Protein AF-0000000083552709 (afdb_homodimer)

pLDDT: mean 87.25, std 12.93, range [25.42, 98.88]

Nearest PDB structures (foldseek):
  3ez6-assembly1_B  TM=7.657E-01  e=1.186E-19  Escherichia coli
  3ez6-assembly1_A  TM=7.674E-01  e=2.126E-18  Escherichia coli
  3ezf-assembly1_A-2  TM=7.130E-01  e=4.155E-14  Salmonella enterica subsp. enterica serovar Newport str. SL317
  3ez9-assembly1_A-2  TM=7.123E-01  e=1.664E-13  Salmonella enterica subsp. enterica serovar Newport str. SL317
  3ez9-assembly2_B-3  TM=7.074E-01  e=7.048E-13  Salmonella enterica subsp. enterica serovar Newport str. SL317

InterPro domains:
  IPR025669 AAA domain [PF13614] (140-331)
  IPR027417 P-loop containing nucleoside triphosphate hydrolase [G3DSA:3.40.50.300] (139-450)
  IPR027417 P-loop containing nucleoside triphosphate hydrolase [SSF52540] (139-380)
  IPR050678 DNA Partitioning ATPase [PTHR13696] (139-403)

Solvent-accessible surface area (backbone atoms only — not comparable to full-atom values): 49219 Å² total; per-residue (Å²): 134,79,74,70,75,70,75,74,73,78,77,66,56,75,63,56,88,69,52,41,69,59,24,32,70,71,44,64,75,64,35,37,46,65,47,29,40,52,51,14,52,32,31,51,54,43,44,54,50,39,41,74,70,60,56,40,79,69,61,83,63,71,62,60,68,40,40,58,66,53,37,31,54,72,50,36,85,46,56,62,71,59,52,51,50,52,44,67,74,35,76,88,48,78,75,52,49,52,96,44,98,85,44,73,40,31,28,48,64,66,43,47,53,52,49,32,51,50,43,52,73,70,42,64,85,86,49,71,42,59,64,93,71,75,83,93,55,66,34,48,30,34,22,24,42,46,50,60,72,88,36,41,43,54,59,50,48,50,50,45,48,51,49,40,32,58,50,65,39,35,30,36,37,36,28,62,22,33,72,18,62,54,18,54,60,50,61,53,83,50,90,51,42,76,35,24,65,54,32,48,45,38,23,46,50,37,51,53,50,50,54,51,28,52,52,28,46,74,71,71,41,82,61,75,81,74,52,73,69,34,58,56,12,65,73,56,54,64,75,76,27,49,38,81,37,53,44,90,44,37,33,33,30,25,26,34,65,56,46,52,52,50,66,61,48,50,58,54,50,40,71,75,35,74,82,59,61,63,50,46,23,60,50,51,46,38,49,74,63,44,48,32,72,72,30,48,39,33,41,36,34,43,38,55,51,87,47,63,63,36,49,24,46,57,56,46,17,36,30,40,38,30,45,27,43,55,42,61,67,42,43,47,48,48,19,51,44,28,38,47,51,18,54,52,52,43,50,50,35,52,56,52,29,54,54,17,56,75,68,71,43,81,71,64,77,66,63,23,51,40,62,34,31,32,40,24,69,35,45,65,91,83,24,42,68,53,41,51,52,51,37,69,48,46,42,81,35,32,48,89,51,56,32,56,60,38,73,60,49,58,56,21,58,74,59,58,41,57,74,86,60,51,61,59,86,82,40,56,61,67,61,41,53,54,56,46,47,37,53,39,47,46,42,24,56,49,47,35,53,52,36,9,48,51,42,50,51,50,53,52,53,58,69,72,106,133,82,73,71,75,72,75,73,74,77,77,66,54,74,62,56,86,71,52,40,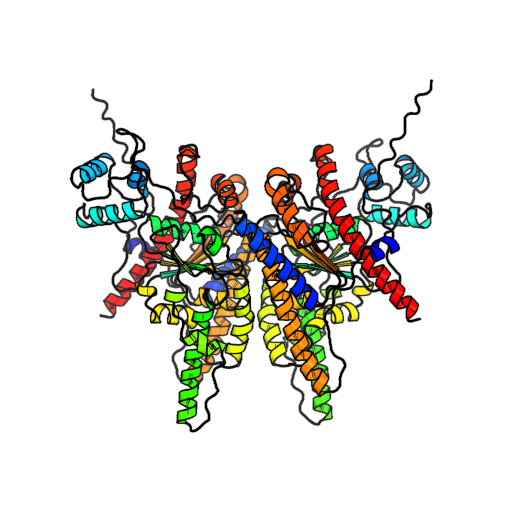69,59,24,32,72,70,44,64,73,63,36,38,46,67,46,29,40,53,52,15,49,31,32,51,55,43,44,55,51,38,42,72,70,60,58,38,80,70,61,82,62,73,63,62,69,41,40,58,66,53,36,31,55,72,52,35,86,46,55,62,70,57,53,52,49,53,43,68,74,35,75,87,48,77,76,53,48,51,96,44,98,86,45,72,38,30,27,48,64,66,45,48,52,52,49,34,52,49,43,52,72,71,43,67,86,88,49,70,43,59,64,95,70,74,82,93,55,65,34,49,30,35,24,25,42,47,50,60,75,88,35,41,41,53,58,50,48,51,51,48,50,50,50,41,33,58,51,64,40,37,29,36,38,37,30,62,21,34,72,17,61,55,17,54,59,50,61,52,85,51,91,51,41,76,34,23,65,53,32,47,44,38,22,46,50,37,52,52,50,50,54,51,26,50,53,27,46,74,71,72,39,82,59,75,82,75,52,73,68,34,58,56,14,65,74,55,53,65,76,76,28,49,38,80,38,52,44,91,43,38,34,34,30,25,26,33,64,58,46,52,51,50,66,60,49,51,59,52,50,40,71,74,34,73,82,59,61,62,50,45,23,60,48,51,46,36,50,74,62,44,46,32,71,71,30,49,38,33,40,37,35,43,38,55,51,88,47,64,63,36,48,23,48,56,55,46,17,34,31,42,38,31,44,27,42,58,42,60,66,42,43,46,48,48,17,51,44,27,38,48,50,18,54,51,52,44,50,52,35,51,57,54,29,53,54,18,57,75,69,70,44,80,71,63,78,66,62,22,52,38,62,35,32,32,38,25,70,36,44,65,90,82,23,41,69,54,42,51,53,51,36,69,49,46,43,82,36,31,47,88,51,54,33,56,58,38,72,60,49,57,57,22,58,74,58,58,39,58,75,85,60,52,60,59,86,83,41,56,63,69,61,41,52,54,56,47,47,37,52,40,47,47,43,24,56,49,47,36,53,52,36,9,50,50,43,51,50,49,52,52,52,60,71,72,106

Foldseek 3Di:
DPPPPPPPPPDDPPVPPDDVVVVVVVDDPDQDPVNVVVVVVVVVVVVVVCVVVVVPVLDADAFDWDWLVCLCPQFAVDDSVVLQVVCVVPVVQDPADAPDPPGIGTHDLVSSLRVLVVCCVPNDPVTPSADDFDPPFFAAEEEEDAQDPPLCSLVLLLLLQVSVVSNPFQEEEAELDQQFLNCVLQSHDDDALLLHCLLLLLQLLLVVLVVVQVVCVVVVHHRDDDDPSSVVSVPDAPVSNWADGSRNRYIYRTHHNNSVVCLVVVVVSCVVPVPRDLLCRSVVRCVVRCVRVVGHYYYYRHHSDDGSSNSSSVQNHQEYEYGFALDPVRLVRRVVRVVVVCVVQVVVQVVQVVVCVVVVHDGDDGDHLYAAYEHEQDDCVVRVVSVVVSCVVCPRNYDPQYHHNAPLCVVCVVVSHRLSSDDCVVDDVVSNVVNVVSSVVVSVSVVVSSSVSSVVVVVVVVVVD/DPPPPPPPPPDDPPVPPDDPVVVVVVDDPDQDPVNVVVVVVVVVVVVVVCVVVVVPPLDADAFDWDWLVCLCVQFAVDDSVVLQVVCVVPVVQDPADDPDPPGIGTHDLVSSLRSLVVCCVPNDPVTPSADDFDPPFFAAEEEEDAQDPPLCSLVLLLLLQVSVVSNPFQEEEAELDQQFLNCVLQSHDDDALLLHCLLLLLQLLLVVLVVVQVVCVVVVHHRDDDDPSSVVSVPDAPVSNWADGSRNRYIYRTHHNNSVVCLVVVVVSCVVPVPRDLLCRSVVRCVVRCVRVVGHYYYYRHHSDDGSSNSSSVQNHQEYEYGFALDPVRLVRRVVRVVVVCVVQVVVQVVQVVVCVVVVHDGDDGDHLYAAYEHEQDDCVVRVVSVVVSCVVCPPNYDPAYHHNAPLCVVCVVVSHRLSRDDCVVDDVVSNVVNVVSSVVVSVSVVVSSVVSSVVVVVVVVVVD

Radius of gyration: 30.62 Å; Cα contacts (8 Å, |Δi|>4): 1532; chains: 2; bounding box: 95×100×65 Å

Organism: NCBI:txid2306993

Secondary structure (DSSP, 8-state):
-------------TTSS--HHHHHHHSPPPEEHHHHHHHHHHHHHHHHHHHHTT-S------PPPEEHHHIIIIIS-S-HHHHHHHHHH-TTS---B-SSTTSPPEE-HHHHHHHHHHHHHHS-TTS-SS----TTPPPEEEEE--SSTTSSHHHHHHHHHHHHHHTT--EEEEE--TT-HHHHHTT----SGGGSSHHHHHHHHHHHHHHHHHHHHHTTPPPPPPPHHHHHHTT--HHHHEEE-SSTTEEEE---GGGGGHHHHHHHHHHH-TT--GGGHHHHHHHHTTHHHH-SEEEEE--SS--HHHHHHHHH-SEEEEEE-SSHHHHHHHHHHHHHHHHHHHHHHHHHHHHHHHHTPPPP--EESEEEEEE-SB-HHHHHHHHHHHHHHHGGGB-S---B--HHHHHHHHTT--GGGS-GGGS-HHHHHHHHHHHHHHHHHHHHHHHHHHHHHHHHHHHH-/-------------TTSS--HHHHHHHSPPPEEHHHHHHHHHHHHHHHHHHHHTT-S------PPPEEHHHIIIIIS-S-HHHHHHHHHH-TTS---B-SSTTSPPEE-HHHHHHHHHHHHHHS-TTS-SS----TTPPPEEEEE--SSTTSSHHHHHHHHHHHHHHTT--EEEEE--TT-HHHHHTT----SGGGSSHHHHHHHHHHHHHHHHHHHHHTTPPPPPPPHHHHHHTT--HHHHEEE-SSTTEEEE---GGGGGHHHHHHHHHHH-TT--GGGHHHHHHHHTTHHHH-SEEEEE--SS--HHHHHHHHH-SEEEEEE-SSHHHHHHHHHHHHHHHHHHHHHHHHHHHHHHHHTPPPP--EESEEEEEE-SB-HHHHHHHHHHHHHHHGGGB-S---B--HHHHHHHHTT--GGGS-GGGS-HHHHHHHHHHHHHHHHHHHHHHHHHHHHHHHHHHHH-

Structure (mmCIF, N/CA/C/O backbone):
data_AF-0000000083552709-model_v1
#
loop_
_entity.id
_entity.type
_entity.pdbx_description
1 polymer 'Chromosome partitioning protein'
#
loop_
_atom_site.group_PDB
_atom_site.id
_atom_site.type_symbol
_atom_site.label_atom_id
_atom_site.label_alt_id
_atom_site.label_comp_id
_atom_site.label_asym_id
_atom_site.label_entity_id
_atom_site.label_seq_id
_atom_site.pdbx_PDB_ins_code
_atom_site.Cartn_x
_atom_site.Cartn_y
_atom_site.Cartn_z
_atom_site.occupancy
_atom_site.B_iso_or_equiv
_atom_site.auth_seq_id
_atom_site.auth_comp_id
_atom_site.auth_asym_id
_atom_site.auth_atom_id
_atom_site.pdbx_PDB_model_num
ATOM 1 N N . MET A 1 1 ? 38.375 54.531 -7.352 1 26.23 1 MET A N 1
ATOM 2 C CA . MET A 1 1 ? 37.125 54.062 -7.906 1 26.23 1 MET A CA 1
ATOM 3 C C . MET A 1 1 ? 36.562 52.875 -7.098 1 26.23 1 MET A C 1
ATOM 5 O O . MET A 1 1 ? 37.188 51.812 -7.074 1 26.23 1 MET A O 1
ATOM 9 N N . ARG A 1 2 ? 35.938 53.125 -5.98 1 25.42 2 ARG A N 1
ATOM 10 C CA . ARG A 1 2 ? 35.469 52.219 -4.938 1 25.42 2 ARG A CA 1
ATOM 11 C C . ARG A 1 2 ? 34.438 51.25 -5.48 1 25.42 2 ARG A C 1
ATOM 13 O O . ARG A 1 2 ? 33.406 51.656 -6.02 1 25.42 2 ARG A O 1
ATOM 20 N N . ARG A 1 3 ? 34.938 50.125 -5.98 1 31.22 3 ARG A N 1
ATOM 21 C CA . ARG A 1 3 ? 34.062 49.031 -6.422 1 31.22 3 ARG A CA 1
ATOM 22 C C . ARG A 1 3 ? 32.844 48.906 -5.484 1 31.22 3 ARG A C 1
ATOM 24 O O . ARG A 1 3 ? 33.031 48.688 -4.281 1 31.22 3 ARG A O 1
ATOM 31 N N . LYS A 1 4 ? 31.875 49.594 -5.758 1 34.5 4 LYS A N 1
ATOM 32 C CA . LYS A 1 4 ? 30.562 49.406 -5.121 1 34.5 4 LYS A CA 1
ATOM 33 C C . LYS A 1 4 ? 30.312 47.938 -4.836 1 34.5 4 LYS A C 1
ATOM 35 O O . LYS A 1 4 ? 30.219 47.125 -5.758 1 34.5 4 LYS A O 1
ATOM 40 N N . MET A 1 5 ? 31.016 47.438 -3.887 1 32.34 5 MET A N 1
ATOM 41 C CA . MET A 1 5 ? 30.625 46.062 -3.559 1 32.34 5 MET A CA 1
ATOM 42 C C . MET A 1 5 ? 29.109 45.906 -3.574 1 32.34 5 MET A C 1
ATOM 44 O O . MET A 1 5 ? 28.406 46.531 -2.789 1 32.34 5 MET A O 1
ATOM 48 N N . ALA A 1 6 ? 28.531 45.906 -4.668 1 38.97 6 ALA A N 1
ATOM 49 C CA . ALA A 1 6 ? 27.125 45.562 -4.879 1 38.97 6 ALA A CA 1
ATOM 50 C C . ALA A 1 6 ? 26.672 44.5 -3.891 1 38.97 6 ALA A C 1
ATOM 52 O O . ALA A 1 6 ? 27.234 43.406 -3.846 1 38.97 6 ALA A O 1
ATOM 53 N N . HIS A 1 7 ? 26.328 44.781 -2.676 1 38.22 7 HIS A N 1
ATOM 54 C CA . HIS A 1 7 ? 25.609 43.906 -1.732 1 38.22 7 HIS A CA 1
ATOM 55 C C . HIS A 1 7 ? 24.594 43.031 -2.447 1 38.22 7 HIS A C 1
ATOM 57 O O . HIS A 1 7 ? 23.656 43.531 -3.07 1 38.22 7 HIS A O 1
ATOM 63 N N . GLU A 1 8 ? 24.875 42.094 -3.066 1 44.09 8 GLU A N 1
ATOM 64 C CA . GLU A 1 8 ? 24 41.125 -3.723 1 44.09 8 GLU A CA 1
ATOM 65 C C . GLU A 1 8 ? 22.812 40.75 -2.834 1 44.09 8 GLU A C 1
ATOM 67 O O . GLU A 1 8 ? 23 40.156 -1.764 1 44.09 8 GLU A O 1
ATOM 72 N N . ALA A 1 9 ? 21.828 41.5 -2.773 1 48.81 9 ALA A N 1
ATOM 73 C CA . ALA A 1 9 ? 20.562 41.312 -2.092 1 48.81 9 ALA A CA 1
ATOM 74 C C . ALA A 1 9 ? 20.125 39.844 -2.18 1 48.81 9 ALA A C 1
ATOM 76 O O . ALA A 1 9 ? 19.984 39.312 -3.275 1 48.81 9 ALA A O 1
ATOM 77 N N . VAL A 1 10 ? 20.422 39.062 -1.212 1 59.94 10 VAL A N 1
ATOM 78 C CA . VAL A 1 10 ? 20.078 37.656 -1.173 1 59.94 10 VAL A CA 1
ATOM 79 C C . VAL A 1 10 ? 18.594 37.469 -1.461 1 59.94 10 VAL A C 1
ATOM 81 O O . VAL A 1 10 ? 17.75 38.031 -0.766 1 59.94 10 VAL A O 1
ATOM 84 N N . GLU A 1 11 ? 18.234 37.125 -2.688 1 78.62 11 GLU A N 1
ATOM 85 C CA . GLU A 1 11 ? 16.891 36.812 -3.15 1 78.62 11 GLU A CA 1
ATOM 86 C C . GLU A 1 11 ? 16.172 35.844 -2.211 1 78.62 11 GLU A C 1
ATOM 88 O O . GLU A 1 11 ? 16.719 34.812 -1.87 1 78.62 11 GLU A O 1
ATOM 93 N N . LEU A 1 12 ? 15.086 36.406 -1.544 1 85.25 12 LEU A N 1
ATOM 94 C CA . LEU A 1 12 ? 14.281 35.625 -0.62 1 85.25 12 LEU A CA 1
ATOM 95 C C . LEU A 1 12 ? 13.688 34.406 -1.322 1 85.25 12 LEU A C 1
ATOM 97 O O . LEU A 1 12 ? 13.43 34.438 -2.527 1 85.25 12 LEU A O 1
ATOM 101 N N . PRO A 1 13 ? 13.492 33.344 -0.622 1 89.5 13 PRO A N 1
ATOM 102 C CA . PRO A 1 13 ? 12.797 32.188 -1.187 1 89.5 13 PRO A CA 1
ATOM 103 C C . PRO A 1 13 ? 11.414 32.531 -1.721 1 89.5 13 PRO A C 1
ATOM 105 O O . PRO A 1 13 ? 10.797 33.5 -1.265 1 89.5 13 PRO A O 1
ATOM 108 N N . PRO A 1 14 ? 10.961 31.812 -2.682 1 89.38 14 PRO A N 1
ATOM 109 C CA . PRO A 1 14 ? 9.727 32.156 -3.389 1 89.38 14 PRO A CA 1
ATOM 110 C C . PRO A 1 14 ? 8.484 32.031 -2.502 1 89.38 14 PRO A C 1
ATOM 112 O O . PRO A 1 14 ? 7.398 32.469 -2.891 1 89.38 14 PRO A O 1
ATOM 115 N N . TYR A 1 15 ? 8.586 31.5 -1.274 1 92.5 15 TYR A N 1
ATOM 116 C CA . TYR A 1 15 ? 7.418 31.328 -0.419 1 92.5 15 TYR A CA 1
ATOM 117 C C . TYR A 1 15 ? 7.207 32.531 0.474 1 92.5 15 TYR A C 1
ATOM 119 O O . TYR A 1 15 ? 6.25 32.594 1.251 1 92.5 15 TYR A O 1
ATOM 127 N N . PHE A 1 16 ? 8.078 33.594 0.336 1 92.25 16 PHE A N 1
ATOM 128 C CA . PHE A 1 16 ? 7.883 34.844 1.051 1 92.25 16 PHE A CA 1
ATOM 129 C C . PHE A 1 16 ? 7.078 35.844 0.211 1 92.25 16 PHE A C 1
ATOM 131 O O . PHE A 1 16 ? 7.121 35.781 -1.02 1 92.25 16 PHE A O 1
ATOM 138 N N . ASN A 1 17 ? 6.395 36.656 0.781 1 91.44 17 ASN A N 1
ATOM 139 C CA . ASN A 1 17 ? 5.707 37.812 0.211 1 91.44 17 ASN A CA 1
ATOM 140 C C . ASN A 1 17 ? 4.707 37.406 -0.865 1 91.44 17 ASN A C 1
ATOM 142 O O . ASN A 1 17 ? 4.637 38 -1.928 1 91.44 17 ASN A O 1
ATOM 146 N N . ILE A 1 18 ? 4.074 36.281 -0.618 1 93.69 18 ILE A N 1
ATOM 147 C CA . ILE A 1 18 ? 2.955 35.906 -1.468 1 93.69 18 ILE A CA 1
ATOM 148 C C . ILE A 1 18 ? 1.723 36.719 -1.113 1 93.69 18 ILE A C 1
ATOM 150 O O . ILE A 1 18 ? 1.271 36.719 0.034 1 93.69 18 ILE A O 1
ATOM 154 N N . ASP A 1 19 ? 1.225 37.438 -2.098 1 95.38 19 ASP A N 1
ATOM 155 C CA . ASP A 1 19 ? 0.042 38.281 -1.901 1 95.38 19 ASP A CA 1
ATOM 156 C C . ASP A 1 19 ? -1.229 37.438 -1.877 1 95.38 19 ASP A C 1
ATOM 158 O O . ASP A 1 19 ? -1.57 36.781 -2.873 1 95.38 19 ASP A O 1
ATOM 162 N N . PRO A 1 20 ? -1.978 37.469 -0.749 1 95.69 20 PRO A N 1
ATOM 163 C CA . PRO A 1 20 ? -3.184 36.625 -0.648 1 95.69 20 PRO A CA 1
ATOM 164 C C . PRO A 1 20 ? -4.219 36.969 -1.721 1 95.69 20 PRO A C 1
ATOM 166 O O . PRO A 1 20 ? -4.922 36.062 -2.203 1 95.69 20 PRO A O 1
ATOM 169 N N . ASP A 1 21 ? -4.297 38.219 -2.115 1 96.81 21 ASP A N 1
ATOM 170 C CA . ASP A 1 21 ? -5.238 38.625 -3.16 1 96.81 21 ASP A CA 1
ATOM 171 C C . ASP A 1 21 ? -4.828 38.031 -4.512 1 96.81 21 ASP A C 1
ATOM 173 O O . ASP A 1 21 ? -5.68 37.594 -5.285 1 96.81 21 ASP A O 1
ATOM 177 N N . GLN A 1 22 ? -3.576 38.125 -4.75 1 96.06 22 GLN A N 1
ATOM 178 C CA . GLN A 1 22 ? -3.086 37.531 -5.988 1 96.06 22 GLN A CA 1
ATOM 179 C C . GLN A 1 22 ? -3.275 36.031 -5.988 1 96.06 22 GLN A C 1
ATOM 181 O O . GLN A 1 22 ? -3.654 35.438 -7.004 1 96.06 22 GLN A O 1
ATOM 186 N N . ALA A 1 23 ? -2.969 35.406 -4.844 1 95.94 23 ALA A N 1
ATOM 187 C CA . ALA A 1 23 ? -3.154 33.969 -4.703 1 95.94 23 ALA A CA 1
ATOM 188 C C . ALA A 1 23 ? -4.605 33.562 -4.957 1 95.94 23 ALA A C 1
ATOM 190 O O . ALA A 1 23 ? -4.875 32.531 -5.59 1 95.94 23 ALA A O 1
ATOM 191 N N . LEU A 1 24 ? -5.543 34.375 -4.473 1 96.5 24 LEU A N 1
ATOM 192 C CA . LEU A 1 24 ? -6.965 34.125 -4.676 1 96.5 24 LEU A CA 1
ATOM 193 C C . LEU A 1 24 ? -7.332 34.219 -6.148 1 96.5 24 LEU A C 1
ATOM 195 O O . LEU A 1 24 ? -8.102 33.406 -6.664 1 96.5 24 LEU A O 1
ATOM 199 N N . ARG A 1 25 ? -6.75 35.188 -6.859 1 95.25 25 ARG A N 1
ATOM 200 C CA . ARG A 1 25 ? -7.027 35.375 -8.281 1 95.25 25 ARG A CA 1
ATOM 201 C C . ARG A 1 25 ? -6.539 34.188 -9.094 1 95.25 25 ARG A C 1
ATOM 203 O O . ARG A 1 25 ? -7.148 33.844 -10.109 1 95.25 25 ARG A O 1
ATOM 210 N N . GLU A 1 26 ? -5.5 33.625 -8.633 1 92.88 26 GLU A N 1
ATOM 211 C CA . GLU A 1 26 ? -4.91 32.5 -9.344 1 92.88 26 GLU A CA 1
ATOM 212 C C . GLU A 1 26 ? -5.617 31.203 -8.992 1 92.88 26 GLU A C 1
ATOM 214 O O . GLU A 1 26 ? -5.473 30.203 -9.695 1 92.88 26 GLU A O 1
ATOM 219 N N . LEU A 1 27 ? -6.383 31.266 -7.883 1 93.38 27 LEU A N 1
ATOM 220 C CA . LEU A 1 27 ? -7.082 30.078 -7.402 1 93.38 27 LEU A CA 1
ATOM 221 C C . LEU A 1 27 ? -8.367 29.844 -8.195 1 93.38 27 LEU A C 1
ATOM 223 O O . LEU A 1 27 ? -9.18 30.75 -8.344 1 93.38 27 LEU A O 1
ATOM 227 N N . ASP A 1 28 ? -8.555 28.781 -8.852 1 90.12 28 ASP A N 1
ATOM 228 C CA . ASP A 1 28 ? -9.805 28.453 -9.523 1 90.12 28 ASP A CA 1
ATOM 229 C C . ASP A 1 28 ? -10.938 28.266 -8.516 1 90.12 28 ASP A C 1
ATOM 231 O O . ASP A 1 28 ? -10.711 28.297 -7.301 1 90.12 28 ASP A O 1
ATOM 235 N N . GLY A 1 29 ? -12.18 28.234 -9 1 90.88 29 GLY A N 1
ATOM 236 C CA . GLY A 1 29 ? -13.297 27.891 -8.133 1 90.88 29 GLY A CA 1
ATOM 237 C C . GLY A 1 29 ? -13.141 26.531 -7.473 1 90.88 29 GLY A C 1
ATOM 238 O O . GLY A 1 29 ? -12.305 25.719 -7.891 1 90.88 29 GLY A O 1
ATOM 239 N N . PRO A 1 30 ? -13.922 26.359 -6.414 1 93.69 30 PRO A N 1
ATOM 240 C CA . PRO A 1 30 ? -13.844 25.047 -5.746 1 93.69 30 PRO A CA 1
ATOM 241 C C . PRO A 1 30 ? -14.078 23.891 -6.695 1 93.69 30 PRO A C 1
ATOM 243 O O . PRO A 1 30 ? -14.836 24.016 -7.664 1 93.69 30 PRO A O 1
ATOM 246 N N . VAL A 1 31 ? -13.414 22.828 -6.449 1 94.75 31 VAL A N 1
ATOM 247 C CA . VAL A 1 31 ? -13.562 21.625 -7.254 1 94.75 31 VAL A CA 1
ATOM 248 C C . VAL A 1 31 ? -14.672 20.75 -6.68 1 94.75 31 VAL A C 1
ATOM 250 O O . VAL A 1 31 ? -14.68 20.453 -5.48 1 94.75 31 VAL A O 1
ATOM 253 N N . THR A 1 32 ? -15.625 20.422 -7.531 1 95.56 32 THR A N 1
ATOM 254 C CA . THR A 1 32 ? -16.734 19.547 -7.125 1 95.56 32 THR A CA 1
ATOM 255 C C . THR A 1 32 ? -16.469 18.109 -7.551 1 95.56 32 THR A C 1
ATOM 257 O O . THR A 1 32 ? -15.445 17.812 -8.156 1 95.56 32 THR A O 1
ATOM 260 N N . THR A 1 33 ? -17.406 17.266 -7.18 1 94.94 33 THR A N 1
ATOM 261 C CA . THR A 1 33 ? -17.328 15.867 -7.578 1 94.94 33 THR A CA 1
ATOM 262 C C . THR A 1 33 ? -17.266 15.742 -9.094 1 94.94 33 THR A C 1
ATOM 264 O O . THR A 1 33 ? -16.531 14.898 -9.625 1 94.94 33 THR A O 1
ATOM 267 N N . GLN A 1 34 ? -17.953 16.609 -9.758 1 93.62 34 GLN A N 1
ATOM 268 C CA . GLN A 1 34 ? -17.922 16.625 -11.219 1 93.62 34 GLN A CA 1
ATOM 269 C C . GLN A 1 34 ? -16.531 17.016 -11.727 1 93.62 34 GLN A C 1
ATOM 271 O O . GLN A 1 34 ? -16.109 16.562 -12.797 1 93.62 34 GLN A O 1
ATOM 276 N N . GLY A 1 35 ? -15.898 17.844 -10.945 1 94.38 35 GLY A N 1
ATOM 277 C CA . GLY A 1 35 ? -14.539 18.234 -11.297 1 94.38 35 GLY A CA 1
ATOM 278 C C . GLY A 1 35 ? -13.586 17.047 -11.367 1 94.38 35 GLY A C 1
ATOM 279 O O . GLY A 1 35 ? -12.719 17 -12.242 1 94.38 35 GLY A O 1
ATOM 280 N N . PHE A 1 36 ? -13.742 16.078 -10.508 1 94.62 36 PHE A N 1
ATOM 281 C CA . PHE A 1 36 ? -12.945 14.859 -10.547 1 94.62 36 PHE A CA 1
ATOM 282 C C . PHE A 1 36 ? -13.156 14.125 -11.867 1 94.62 36 PHE A C 1
ATOM 284 O O . PHE A 1 36 ? -12.211 13.594 -12.445 1 94.62 36 PHE A O 1
ATOM 291 N N . GLY A 1 37 ? -14.422 14.078 -12.289 1 93.88 37 GLY A N 1
ATOM 292 C CA . GLY A 1 37 ? -14.734 13.438 -13.555 1 93.88 37 GLY A CA 1
ATOM 293 C C . GLY A 1 37 ? -14.047 14.094 -14.742 1 93.88 37 GLY A C 1
ATOM 294 O O . GLY A 1 37 ? -13.547 13.414 -15.633 1 93.88 37 GLY A O 1
ATOM 295 N N . LYS A 1 38 ? -14.031 15.438 -14.703 1 94.19 38 LYS A N 1
ATOM 296 C CA . LYS A 1 38 ? -13.383 16.188 -15.773 1 94.19 38 LYS A CA 1
ATOM 297 C C . LYS A 1 38 ? -11.883 15.906 -15.828 1 94.19 38 LYS A C 1
ATOM 299 O O . LYS A 1 38 ? -11.305 15.773 -16.906 1 94.19 38 LYS A O 1
ATOM 304 N N . ILE A 1 39 ? -11.281 15.859 -14.703 1 93.94 39 ILE A N 1
ATOM 305 C CA . ILE A 1 39 ? -9.852 15.562 -14.625 1 93.94 39 ILE A CA 1
ATOM 306 C C . ILE A 1 39 ? -9.594 14.156 -15.141 1 93.94 39 ILE A C 1
ATOM 308 O O . ILE A 1 39 ? -8.648 13.93 -15.906 1 93.94 39 ILE A O 1
ATOM 312 N N . ALA A 1 40 ? -10.414 13.219 -14.727 1 92.94 40 ALA A N 1
ATOM 313 C CA . ALA A 1 40 ? -10.289 11.836 -15.18 1 92.94 40 ALA A CA 1
ATOM 314 C C . ALA A 1 40 ? -10.398 11.742 -16.703 1 92.94 40 ALA A C 1
ATOM 316 O O . ALA A 1 40 ? -9.633 11.016 -17.344 1 92.94 40 ALA A O 1
ATOM 317 N N . ASP A 1 41 ? -11.352 12.484 -17.234 1 93.12 41 ASP A N 1
ATOM 318 C CA . ASP A 1 41 ? -11.547 12.492 -18.672 1 93.12 41 ASP A CA 1
ATOM 319 C C . ASP A 1 41 ? -10.32 13.039 -19.391 1 93.12 41 ASP A C 1
ATOM 321 O O . ASP A 1 41 ? -9.93 12.531 -20.438 1 93.12 41 ASP A O 1
ATOM 325 N N . ALA A 1 42 ? -9.781 14.086 -18.844 1 92.44 42 ALA A N 1
ATOM 326 C CA . ALA A 1 42 ? -8.57 14.68 -19.406 1 92.44 42 ALA A CA 1
ATOM 327 C C . ALA A 1 42 ? -7.414 13.68 -19.391 1 92.44 42 ALA A C 1
ATOM 329 O O . ALA A 1 42 ? -6.668 13.578 -20.375 1 92.44 42 ALA A O 1
ATOM 330 N N . CYS A 1 43 ? -7.277 12.984 -18.344 1 89.69 43 CYS A N 1
ATOM 331 C CA . CYS A 1 43 ? -6.23 11.969 -18.234 1 89.69 43 CYS A CA 1
ATOM 332 C C . CYS A 1 43 ? -6.445 10.852 -19.25 1 89.69 43 CYS A C 1
ATOM 334 O O . CYS A 1 43 ? -5.492 10.359 -19.859 1 89.69 43 CYS A O 1
ATOM 336 N N . ALA A 1 44 ? -7.688 10.453 -19.391 1 87.31 44 ALA A N 1
ATOM 337 C CA . ALA A 1 44 ? -8.008 9.375 -20.328 1 87.31 44 ALA A CA 1
ATOM 338 C C . ALA A 1 44 ? -7.656 9.773 -21.75 1 87.31 44 ALA A C 1
ATOM 340 O O . ALA A 1 44 ? -7.086 8.977 -22.5 1 87.31 44 ALA A O 1
ATOM 341 N N . ARG A 1 45 ? -8.008 11.008 -22.109 1 89.56 45 ARG A N 1
ATOM 342 C CA . ARG A 1 45 ? -7.672 11.523 -23.438 1 89.56 45 ARG A CA 1
ATOM 343 C C . ARG A 1 45 ? -6.16 11.578 -23.641 1 89.56 45 ARG A C 1
ATOM 345 O O . ARG A 1 45 ? -5.656 11.211 -24.703 1 89.56 45 ARG A O 1
ATOM 352 N N . GLY A 1 46 ? -5.492 12.047 -22.609 1 86.5 46 GLY A N 1
ATOM 353 C CA . GLY A 1 46 ? -4.043 12.102 -22.688 1 86.5 46 GLY A CA 1
ATOM 354 C C . GLY A 1 46 ? -3.402 10.734 -22.828 1 86.5 46 GLY A C 1
ATOM 355 O O . GLY A 1 46 ? -2.473 10.562 -23.625 1 86.5 46 GLY A O 1
ATOM 356 N N . ARG A 1 47 ? -3.854 9.797 -22.125 1 82.38 47 ARG A N 1
ATOM 357 C CA . ARG A 1 47 ? -3.344 8.438 -22.188 1 82.38 47 ARG A CA 1
ATOM 358 C C . ARG A 1 47 ? -3.494 7.867 -23.594 1 82.38 47 ARG A C 1
ATOM 360 O O . ARG A 1 47 ? -2.578 7.227 -24.125 1 82.38 47 ARG A O 1
ATOM 367 N N . ASP A 1 48 ? -4.664 8.07 -24.109 1 82.75 48 ASP A N 1
ATOM 368 C CA . ASP A 1 48 ? -4.934 7.562 -25.453 1 82.75 48 ASP A CA 1
ATOM 369 C C . ASP A 1 48 ? -3.992 8.203 -26.484 1 82.75 48 ASP A C 1
ATOM 371 O O . ASP A 1 48 ? -3.477 7.516 -27.359 1 82.75 48 ASP A O 1
ATOM 375 N N . ASP A 1 49 ? -3.775 9.414 -26.297 1 83.31 49 ASP A N 1
ATOM 376 C CA . ASP A 1 49 ? -2.889 10.141 -27.203 1 83.31 49 ASP A CA 1
ATOM 377 C C . ASP A 1 49 ? -1.441 9.68 -27.031 1 83.31 49 ASP A C 1
ATOM 379 O O . ASP A 1 49 ? -0.724 9.5 -28.016 1 83.31 49 ASP A O 1
ATOM 383 N N . LEU A 1 50 ? -1.043 9.539 -25.812 1 80.69 50 LEU A N 1
ATOM 384 C CA . LEU A 1 50 ? 0.314 9.086 -25.531 1 80.69 50 LEU A CA 1
ATOM 385 C C . LEU A 1 50 ? 0.532 7.668 -26.062 1 80.69 50 LEU A C 1
ATOM 387 O O . LEU A 1 50 ? 1.604 7.355 -26.578 1 80.69 50 LEU A O 1
ATOM 391 N N . ALA A 1 51 ? -0.422 6.867 -25.906 1 76.56 51 ALA A N 1
ATOM 392 C CA . ALA A 1 51 ? -0.351 5.508 -26.438 1 76.56 51 ALA A CA 1
ATOM 393 C C . ALA A 1 51 ? -0.23 5.52 -27.953 1 76.56 51 ALA A C 1
ATOM 395 O O . ALA A 1 51 ? 0.54 4.742 -28.531 1 76.56 51 ALA A O 1
ATOM 396 N N . ALA A 1 52 ? -1.004 6.387 -28.562 1 75.88 52 ALA A N 1
ATOM 397 C CA . ALA A 1 52 ? -0.984 6.508 -30.031 1 75.88 52 ALA A CA 1
ATOM 398 C C . ALA A 1 52 ? 0.38 6.98 -30.516 1 75.88 52 ALA A C 1
ATOM 400 O O . ALA A 1 52 ? 0.803 6.637 -31.625 1 75.88 52 ALA A O 1
ATOM 401 N N . GLN A 1 53 ? 1.086 7.68 -29.672 1 73.38 53 GLN A N 1
ATOM 402 C CA . GLN A 1 53 ? 2.406 8.195 -30.031 1 73.38 53 GLN A CA 1
ATOM 403 C C . GLN A 1 53 ? 3.498 7.18 -29.688 1 73.38 53 GLN A C 1
ATOM 405 O O . GLN A 1 53 ? 4.684 7.453 -29.875 1 73.38 53 GLN A O 1
ATOM 410 N N . GLY A 1 54 ? 3.084 6 -29.188 1 65.88 54 GLY A N 1
ATOM 411 C CA . GLY A 1 54 ? 4.02 4.93 -28.891 1 65.88 54 GLY A CA 1
ATOM 412 C C . GLY A 1 54 ? 4.699 5.098 -27.547 1 65.88 54 GLY A C 1
ATOM 413 O O . GLY A 1 54 ? 5.738 4.48 -27.281 1 65.88 54 GLY A O 1
ATOM 414 N N . LEU A 1 55 ? 4.23 6.055 -26.844 1 60.19 55 LEU A N 1
ATOM 415 C CA . LEU A 1 55 ? 4.863 6.309 -25.547 1 60.19 55 LEU A CA 1
ATOM 416 C C . LEU A 1 55 ? 4.34 5.348 -24.484 1 60.19 55 LEU A C 1
ATOM 418 O O . LEU A 1 55 ? 4.723 5.445 -23.312 1 60.19 55 LEU A O 1
ATOM 422 N N . ASN A 1 56 ? 3.455 4.535 -24.953 1 57.97 56 ASN A N 1
ATOM 423 C CA . ASN A 1 56 ? 2.967 3.514 -24.031 1 57.97 56 ASN A CA 1
ATOM 424 C C . ASN A 1 56 ? 3.959 2.361 -23.891 1 57.97 56 ASN A C 1
ATOM 426 O O . ASN A 1 56 ? 4.539 1.915 -24.891 1 57.97 56 ASN A O 1
ATOM 430 N N . GLU A 1 57 ? 4.98 2.484 -23.141 1 54.72 57 GLU A N 1
ATOM 431 C CA . GLU A 1 57 ? 5.969 1.433 -22.922 1 54.72 57 GLU A CA 1
ATOM 432 C C . GLU A 1 57 ? 5.398 0.058 -23.25 1 54.72 57 GLU A C 1
ATOM 434 O O . GLU A 1 57 ? 6.074 -0.958 -23.094 1 54.72 57 GLU A O 1
ATOM 439 N N . ARG A 1 58 ? 4.117 0.052 -23.672 1 52.84 58 ARG A N 1
ATOM 440 C CA . ARG A 1 58 ? 3.424 -1.231 -23.719 1 52.84 58 ARG A CA 1
ATOM 441 C C . ARG A 1 58 ? 3.992 -2.121 -24.828 1 52.84 58 ARG A C 1
ATOM 443 O O . ARG A 1 58 ? 3.25 -2.846 -25.484 1 52.84 58 ARG A O 1
ATOM 450 N N . GLY A 1 59 ? 5.137 -1.795 -25.281 1 52.84 59 GLY A N 1
ATOM 451 C CA . GLY A 1 59 ? 5.477 -2.844 -26.234 1 52.84 59 GLY A CA 1
ATOM 452 C C . GLY A 1 59 ? 5.453 -4.23 -25.625 1 52.84 59 GLY A C 1
ATOM 453 O O . GLY A 1 59 ? 5.539 -4.379 -24.406 1 52.84 59 GLY A O 1
ATOM 454 N N . ARG A 1 60 ? 4.855 -5.258 -26.406 1 62 60 ARG A N 1
ATOM 455 C CA . ARG A 1 60 ? 4.855 -6.664 -26.016 1 62 60 ARG A CA 1
ATOM 456 C C . ARG A 1 60 ? 6.211 -7.082 -25.469 1 62 60 ARG A C 1
ATOM 458 O O . ARG A 1 60 ? 7.246 -6.852 -26.094 1 62 60 ARG A O 1
ATOM 465 N N . LYS A 1 61 ? 6.238 -7.324 -24.125 1 76.75 61 LYS A N 1
ATOM 466 C CA . LYS A 1 61 ? 7.449 -7.879 -23.516 1 76.75 61 LYS A CA 1
ATOM 467 C C . LYS A 1 61 ? 7.84 -9.195 -24.188 1 76.75 61 LYS A C 1
ATOM 469 O O . LYS A 1 61 ? 6.977 -9.969 -24.609 1 76.75 61 LYS A O 1
ATOM 474 N N . GLU A 1 62 ? 9.047 -9.336 -24.516 1 83.81 62 GLU A N 1
ATOM 475 C CA . GLU A 1 62 ? 9.57 -10.602 -25.031 1 83.81 62 GLU A CA 1
ATOM 476 C C . GLU A 1 62 ? 10.609 -11.18 -24.078 1 83.81 62 GLU A C 1
ATOM 478 O O . GLU A 1 62 ? 11.43 -10.445 -23.516 1 83.81 62 GLU A O 1
ATOM 483 N N . LEU A 1 63 ? 10.477 -12.43 -23.922 1 89.06 63 LEU A N 1
ATOM 484 C CA . LEU A 1 63 ? 11.453 -13.102 -23.078 1 89.06 63 LEU A CA 1
ATOM 485 C C . LEU A 1 63 ? 12.766 -13.312 -23.828 1 89.06 63 LEU A C 1
ATOM 487 O O . LEU A 1 63 ? 12.758 -13.688 -25 1 89.06 63 LEU A O 1
ATOM 491 N N . ARG A 1 64 ? 13.797 -13.102 -23.172 1 86.75 64 ARG A N 1
ATOM 492 C CA . ARG A 1 64 ? 15.109 -13.266 -23.781 1 86.75 64 ARG A CA 1
ATOM 493 C C . ARG A 1 64 ? 15.367 -14.727 -24.141 1 86.75 64 ARG A C 1
ATOM 495 O O . ARG A 1 64 ? 14.672 -15.625 -23.672 1 86.75 64 ARG A O 1
ATOM 502 N N . LEU A 1 65 ? 16.422 -14.914 -24.953 1 91.44 65 LEU A N 1
ATOM 503 C CA . LEU A 1 65 ? 16.844 -16.25 -25.328 1 91.44 65 LEU A CA 1
ATOM 504 C C . LEU A 1 65 ? 17.828 -16.812 -24.312 1 91.44 65 LEU A C 1
ATOM 506 O O . LEU A 1 65 ? 18.406 -16.078 -23.516 1 91.44 65 LEU A O 1
ATOM 510 N N . PHE A 1 66 ? 17.891 -18.109 -24.312 1 92.19 66 PHE A N 1
ATOM 511 C CA . PHE A 1 66 ? 18.797 -18.797 -23.406 1 92.19 66 PHE A CA 1
ATOM 512 C C . PHE A 1 66 ? 19.922 -19.484 -24.172 1 92.19 66 PHE A C 1
ATOM 514 O O . PHE A 1 66 ? 19.672 -20.141 -25.188 1 92.19 66 PHE A O 1
ATOM 521 N N . SER A 1 67 ? 21.109 -19.312 -23.672 1 90.62 67 SER A N 1
ATOM 522 C CA . SER A 1 67 ? 22.266 -19.938 -24.312 1 90.62 67 SER A CA 1
ATOM 523 C C . SER A 1 67 ? 22.391 -21.406 -23.922 1 90.62 67 SER A C 1
ATOM 525 O O . SER A 1 67 ? 21.812 -21.844 -22.922 1 90.62 67 SER A O 1
ATOM 527 N N . THR A 1 68 ? 23.188 -22.094 -24.719 1 92.25 68 THR A N 1
ATOM 528 C CA . THR A 1 68 ? 23.469 -23.484 -24.391 1 92.25 68 THR A CA 1
ATOM 529 C C . THR A 1 68 ? 24.109 -23.609 -23.016 1 92.25 68 THR A C 1
ATOM 531 O O . THR A 1 68 ? 23.797 -24.531 -22.25 1 92.25 68 THR A O 1
ATOM 534 N N . TRP A 1 69 ? 24.906 -22.688 -22.719 1 88.06 69 TRP A N 1
ATOM 535 C CA . TRP A 1 69 ? 25.562 -22.703 -21.406 1 88.06 69 TRP A CA 1
ATOM 536 C C . TRP A 1 69 ? 24.547 -22.578 -20.281 1 88.06 69 TRP A C 1
ATOM 538 O O . TRP A 1 69 ? 24.562 -23.344 -19.328 1 88.06 69 TRP A O 1
ATOM 548 N N . GLU A 1 70 ? 23.672 -21.641 -20.391 1 89.44 70 GLU A N 1
ATOM 549 C CA . GLU A 1 70 ? 22.656 -21.422 -19.359 1 89.44 70 GLU A CA 1
ATOM 550 C C . GLU A 1 70 ? 21.734 -22.641 -19.219 1 89.44 70 GLU A C 1
ATOM 552 O O . GLU A 1 70 ? 21.359 -23 -18.109 1 89.44 70 GLU A O 1
ATOM 557 N N . ILE A 1 71 ? 21.422 -23.172 -20.406 1 93.75 71 ILE A N 1
ATOM 558 C CA . ILE A 1 71 ? 20.5 -24.297 -20.422 1 93.75 71 ILE A CA 1
ATOM 559 C C . ILE A 1 71 ? 21.109 -25.484 -19.672 1 93.75 71 ILE A C 1
ATOM 561 O O . ILE A 1 71 ? 20.469 -26.078 -18.797 1 93.75 71 ILE A O 1
ATOM 565 N N . THR A 1 72 ? 22.359 -25.766 -19.875 1 92.62 72 THR A N 1
ATOM 566 C CA . THR A 1 72 ? 22.984 -26.953 -19.312 1 92.62 72 THR A CA 1
ATOM 567 C C . THR A 1 72 ? 23.453 -26.688 -17.875 1 92.62 72 THR A C 1
ATOM 569 O O . THR A 1 72 ? 23.656 -27.625 -17.094 1 92.62 72 THR A O 1
ATOM 572 N N . ARG A 1 73 ? 23.516 -25.453 -17.562 1 88.75 73 ARG A N 1
ATOM 573 C CA . ARG A 1 73 ? 23.969 -25.109 -16.219 1 88.75 73 ARG A CA 1
ATOM 574 C C . ARG A 1 73 ? 22.797 -25 -15.25 1 88.75 73 ARG A C 1
ATOM 576 O O . ARG A 1 73 ? 22.906 -25.375 -14.086 1 88.75 73 ARG A O 1
ATOM 583 N N . TYR A 1 74 ? 21.672 -24.469 -15.773 1 91.06 74 TYR A N 1
ATOM 584 C CA . TYR A 1 74 ? 20.641 -24.047 -14.828 1 91.06 74 TYR A CA 1
ATOM 585 C C . TYR A 1 74 ? 19.312 -24.719 -15.117 1 91.06 74 TYR A C 1
ATOM 587 O O . TYR A 1 74 ? 18.438 -24.781 -14.25 1 91.06 74 TYR A O 1
ATOM 595 N N . LEU A 1 75 ? 19.125 -25.234 -16.328 1 93.88 75 LEU A N 1
ATOM 596 C CA . LEU A 1 75 ? 17.766 -25.594 -16.703 1 93.88 75 LEU A CA 1
ATOM 597 C C . LEU A 1 75 ? 17.625 -27.094 -16.922 1 93.88 75 LEU A C 1
ATOM 599 O O . LEU A 1 75 ? 16.672 -27.719 -16.453 1 93.88 75 LEU A O 1
ATOM 603 N N . ILE A 1 76 ? 18.547 -27.656 -17.672 1 93.88 76 ILE A N 1
ATOM 604 C CA . ILE A 1 76 ? 18.578 -29.094 -17.953 1 93.88 76 ILE A CA 1
ATOM 605 C C . ILE A 1 76 ? 19.891 -29.688 -17.438 1 93.88 76 ILE A C 1
ATOM 607 O O . ILE A 1 76 ? 20.969 -29.312 -17.906 1 93.88 76 ILE A O 1
ATOM 611 N N . PRO A 1 77 ? 19.766 -30.578 -16.5 1 92.06 77 PRO A N 1
ATOM 612 C CA . PRO A 1 77 ? 20.984 -31.094 -15.859 1 92.06 77 PRO A CA 1
ATOM 613 C C . PRO A 1 77 ? 21.75 -32.062 -16.75 1 92.06 77 PRO A C 1
ATOM 615 O O . PRO A 1 77 ? 21.891 -33.25 -16.391 1 92.06 77 PRO A O 1
ATOM 618 N N . VAL A 1 78 ? 22.344 -31.609 -17.844 1 92.56 78 VAL A N 1
ATOM 619 C CA . VAL A 1 78 ? 23.172 -32.406 -18.75 1 92.56 78 VAL A CA 1
ATOM 620 C C . VAL A 1 78 ? 24.469 -31.641 -19.062 1 92.56 78 VAL A C 1
ATOM 622 O O . VAL A 1 78 ? 24.516 -30.406 -18.969 1 92.56 78 VAL A O 1
ATOM 625 N N . ALA A 1 79 ? 25.484 -32.375 -19.406 1 91.88 79 ALA A N 1
ATOM 626 C CA . ALA A 1 79 ? 26.734 -31.75 -19.844 1 91.88 79 ALA A CA 1
ATOM 627 C C . ALA A 1 79 ? 26.594 -31.141 -21.234 1 91.88 79 ALA A C 1
ATOM 629 O O . ALA A 1 79 ? 25.875 -31.672 -22.078 1 91.88 79 ALA A O 1
ATOM 630 N N . GLN A 1 80 ? 27.312 -30.125 -21.484 1 92.81 80 GLN A N 1
ATOM 631 C CA . GLN A 1 80 ? 27.203 -29.375 -22.719 1 92.81 80 GLN A CA 1
ATOM 632 C C . GLN A 1 80 ? 27.531 -30.25 -23.922 1 92.81 80 GLN A C 1
ATOM 634 O O . GLN A 1 80 ? 26.812 -30.219 -24.938 1 92.81 80 GLN A O 1
ATOM 639 N N . PRO A 1 81 ? 28.594 -31.047 -23.812 1 93.12 81 PRO A N 1
ATOM 640 C CA . PRO A 1 81 ? 28.891 -31.891 -24.969 1 93.12 81 PRO A CA 1
ATOM 641 C C . PRO A 1 81 ? 27.781 -32.906 -25.266 1 93.12 81 PRO A C 1
ATOM 643 O O . PRO A 1 81 ? 27.469 -33.156 -26.438 1 93.12 81 PRO A O 1
ATOM 646 N N . HIS A 1 82 ? 27.234 -33.438 -24.219 1 93.62 82 HIS A N 1
ATOM 647 C CA . HIS A 1 82 ? 26.125 -34.375 -24.406 1 93.62 82 HIS A CA 1
ATOM 648 C C . HIS A 1 82 ? 24.906 -33.688 -25 1 93.62 82 HIS A C 1
ATOM 650 O O . HIS A 1 82 ? 24.25 -34.219 -25.875 1 93.62 82 HIS A O 1
ATOM 656 N N . PHE A 1 83 ? 24.609 -32.5 -24.578 1 94.56 83 PHE A N 1
ATOM 657 C CA . PHE A 1 83 ? 23.516 -31.672 -25.094 1 94.56 83 PHE A CA 1
ATOM 658 C C . PHE A 1 83 ? 23.672 -31.453 -26.594 1 94.56 83 PHE A C 1
ATOM 660 O O . PHE A 1 83 ? 22.734 -31.672 -27.359 1 94.56 83 PHE A O 1
ATOM 667 N N . ARG A 1 84 ? 24.844 -31.172 -27.016 1 93.5 84 ARG A N 1
ATOM 668 C CA . ARG A 1 84 ? 25.109 -30.906 -28.422 1 93.5 84 ARG A CA 1
ATOM 669 C C . ARG A 1 84 ? 24.984 -32.188 -29.25 1 93.5 84 ARG A C 1
ATOM 671 O O . ARG A 1 84 ? 24.484 -32.156 -30.375 1 93.5 84 ARG A O 1
ATOM 678 N N . ARG A 1 85 ? 25.469 -33.156 -28.656 1 94.38 85 ARG A N 1
ATOM 679 C CA . ARG A 1 85 ? 25.406 -34.469 -29.344 1 94.38 85 ARG A CA 1
ATOM 680 C C . ARG A 1 85 ? 23.969 -34.875 -29.578 1 94.38 85 ARG A C 1
ATOM 682 O O . ARG A 1 85 ? 23.625 -35.344 -30.672 1 94.38 85 ARG A O 1
ATOM 689 N N . VAL A 1 86 ? 23.188 -34.75 -28.547 1 94.69 86 VAL A N 1
ATOM 690 C CA . VAL A 1 86 ? 21.766 -35.094 -28.656 1 94.69 86 VAL A CA 1
ATOM 691 C C . VAL A 1 86 ? 21.078 -34.25 -29.703 1 94.69 86 VAL A C 1
ATOM 693 O O . VAL A 1 86 ? 20.266 -34.75 -30.484 1 94.69 86 VAL A O 1
ATOM 696 N N . LEU A 1 87 ? 21.406 -32.969 -29.797 1 94.62 87 LEU A N 1
ATOM 697 C CA . LEU A 1 87 ? 20.797 -32.094 -30.781 1 94.62 87 LEU A CA 1
ATOM 698 C C . LEU A 1 87 ? 21.203 -32.469 -32.188 1 94.62 87 LEU A C 1
ATOM 700 O O . LEU A 1 87 ? 20.375 -32.469 -33.125 1 94.62 87 LEU A O 1
ATOM 704 N N . ARG A 1 88 ? 22.422 -32.844 -32.312 1 93.44 88 ARG A N 1
ATOM 705 C CA . ARG A 1 88 ? 22.922 -33.25 -33.594 1 93.44 88 ARG A CA 1
ATOM 706 C C . ARG A 1 88 ? 22.25 -34.531 -34.062 1 93.44 88 ARG A C 1
ATOM 708 O O . ARG A 1 88 ? 21.969 -34.719 -35.25 1 93.44 88 ARG A O 1
ATOM 715 N N . ALA A 1 89 ? 22.047 -35.375 -33.156 1 95.69 89 ALA A N 1
ATOM 716 C CA . ALA A 1 89 ? 21.453 -36.688 -33.438 1 95.69 89 ALA A CA 1
ATOM 717 C C . ALA A 1 89 ? 19.969 -36.562 -33.719 1 95.69 89 ALA A C 1
ATOM 719 O O . ALA A 1 89 ? 19.359 -37.469 -34.281 1 95.69 89 ALA A O 1
ATOM 720 N N . ASN A 1 90 ? 19.344 -35.531 -33.25 1 96.12 90 ASN A N 1
ATOM 721 C CA . ASN A 1 90 ? 17.906 -35.312 -33.406 1 96.12 90 ASN A CA 1
ATOM 722 C C . ASN A 1 90 ? 17.609 -34 -34.094 1 96.12 90 ASN A C 1
ATOM 724 O O . ASN A 1 90 ? 17.188 -33.031 -33.438 1 96.12 90 ASN A O 1
ATOM 728 N N . PRO A 1 91 ? 17.641 -33.906 -35.406 1 94.38 91 PRO A N 1
ATOM 729 C CA . PRO A 1 91 ? 17.484 -32.625 -36.125 1 94.38 91 PRO A CA 1
ATOM 730 C C . PRO A 1 91 ? 16.078 -32.062 -36.031 1 94.38 91 PRO A C 1
ATOM 732 O O . PRO A 1 91 ? 15.867 -30.875 -36.281 1 94.38 91 PRO A O 1
ATOM 735 N N . ASP A 1 92 ? 15.164 -32.938 -35.594 1 95.38 92 ASP A N 1
ATOM 736 C CA . ASP A 1 92 ? 13.789 -32.5 -35.5 1 95.38 92 ASP A CA 1
ATOM 737 C C . ASP A 1 92 ? 13.57 -31.688 -34.219 1 95.38 92 ASP A C 1
ATOM 739 O O . ASP A 1 92 ? 12.57 -30.984 -34.094 1 95.38 92 ASP A O 1
ATOM 743 N N . LEU A 1 93 ? 14.484 -31.828 -33.25 1 96.19 93 LEU A N 1
ATOM 744 C CA . LEU A 1 93 ? 14.414 -31.031 -32.031 1 96.19 93 LEU A CA 1
ATOM 745 C C . LEU A 1 93 ? 14.828 -29.578 -32.312 1 96.19 93 LEU A C 1
ATOM 747 O O . LEU A 1 93 ? 15.5 -29.297 -33.312 1 96.19 93 LEU A O 1
ATOM 751 N N . PRO A 1 94 ? 14.375 -28.688 -31.453 1 96.12 94 PRO A N 1
ATOM 752 C CA . PRO A 1 94 ? 14.836 -27.312 -31.625 1 96.12 94 PRO A CA 1
ATOM 753 C C . PRO A 1 94 ? 16.359 -27.203 -31.656 1 96.12 94 PRO A C 1
ATOM 755 O O . PRO A 1 94 ? 17.047 -27.734 -30.781 1 96.12 94 PRO A O 1
ATOM 758 N N . GLN A 1 95 ? 16.844 -26.5 -32.625 1 94 95 GLN A N 1
ATOM 759 C CA . GLN A 1 95 ? 18.281 -26.422 -32.812 1 94 95 GLN A CA 1
ATOM 760 C C . GLN A 1 95 ? 18.828 -25.078 -32.344 1 94 95 GLN A C 1
ATOM 762 O O . GLN A 1 95 ? 20.047 -24.891 -32.219 1 94 95 GLN A O 1
ATOM 767 N N . GLY A 1 96 ? 17.969 -24.203 -31.969 1 93.06 96 GLY A N 1
ATOM 768 C CA . GLY A 1 96 ? 18.406 -22.875 -31.547 1 93.06 96 GLY A CA 1
ATOM 769 C C . GLY A 1 96 ? 18.781 -21.969 -32.688 1 93.06 96 GLY A C 1
ATOM 770 O O . GLY A 1 96 ? 18.75 -22.391 -33.875 1 93.06 96 GLY A O 1
ATOM 771 N N . ARG A 1 97 ? 18.953 -20.672 -32.375 1 91.56 97 ARG A N 1
ATOM 772 C CA . ARG A 1 97 ? 19.359 -19.688 -33.375 1 91.56 97 ARG A CA 1
ATOM 773 C C . ARG A 1 97 ? 20.781 -19.203 -33.125 1 91.56 97 ARG A C 1
ATOM 775 O O . ARG A 1 97 ? 21.234 -19.156 -31.969 1 91.56 97 ARG A O 1
ATOM 782 N N . SER A 1 98 ? 21.547 -19.109 -34.125 1 86.5 98 SER A N 1
ATOM 783 C CA . SER A 1 98 ? 22.906 -18.594 -34 1 86.5 98 SER A CA 1
ATOM 784 C C . SER A 1 98 ? 23.156 -17.453 -34.969 1 86.5 98 SER A C 1
ATOM 786 O O . SER A 1 98 ? 22.609 -17.438 -36.062 1 86.5 98 SER A O 1
ATOM 788 N N . GLU A 1 99 ? 23.781 -16.359 -34.406 1 72.94 99 GLU A N 1
ATOM 789 C CA . GLU A 1 99 ? 24.141 -15.266 -35.281 1 72.94 99 GLU A CA 1
ATOM 790 C C . GLU A 1 99 ? 25.219 -15.688 -36.281 1 72.94 99 GLU A C 1
ATOM 792 O O . GLU A 1 99 ? 25.375 -15.07 -37.344 1 72.94 99 GLU A O 1
ATOM 797 N N . SER A 1 100 ? 26.094 -16.641 -35.875 1 72.31 100 SER A N 1
ATOM 798 C CA . SER A 1 100 ? 27.156 -17.094 -36.781 1 72.31 100 SER A CA 1
ATOM 799 C C . SER A 1 100 ? 27.219 -18.625 -36.844 1 72.31 100 SER A C 1
ATOM 801 O O . SER A 1 100 ? 26.594 -19.312 -36.031 1 72.31 100 SER A O 1
ATOM 803 N N . GLU A 1 101 ? 27.844 -19.203 -37.844 1 64.44 101 GLU A N 1
ATOM 804 C CA . GLU A 1 101 ? 27.969 -20.641 -38.062 1 64.44 101 GLU A CA 1
ATOM 805 C C . GLU A 1 101 ? 28.656 -21.312 -36.875 1 64.44 101 GLU A C 1
ATOM 807 O O . GLU A 1 101 ? 28.312 -22.453 -36.5 1 64.44 101 GLU A O 1
ATOM 812 N N . THR A 1 102 ? 29.547 -20.688 -36.188 1 65.75 102 THR A N 1
ATOM 813 C CA . THR A 1 102 ? 30.312 -21.25 -35.062 1 65.75 102 THR A CA 1
ATOM 814 C C . THR A 1 102 ? 29.891 -20.609 -33.75 1 65.75 102 THR A C 1
ATOM 816 O O . THR A 1 102 ? 30.5 -20.859 -32.719 1 65.75 102 THR A O 1
ATOM 819 N N . GLY A 1 103 ? 28.875 -19.875 -33.844 1 75.44 103 GLY A N 1
ATOM 820 C CA . GLY A 1 103 ? 28.547 -19.078 -32.688 1 75.44 103 GLY A CA 1
ATOM 821 C C . GLY A 1 103 ? 27.656 -19.812 -31.688 1 75.44 103 GLY A C 1
ATOM 822 O O . GLY A 1 103 ? 27.219 -20.938 -31.953 1 75.44 103 GLY A O 1
ATOM 823 N N . ALA A 1 104 ? 27.547 -19.297 -30.562 1 81.44 104 ALA A N 1
ATOM 824 C CA . ALA A 1 104 ? 26.703 -19.828 -29.5 1 81.44 104 ALA A CA 1
ATOM 825 C C . ALA A 1 104 ? 25.25 -19.922 -29.953 1 81.44 104 ALA A C 1
ATOM 827 O O . ALA A 1 104 ? 24.781 -19.078 -30.719 1 81.44 104 ALA A O 1
ATOM 828 N N . ARG A 1 105 ? 24.578 -21.062 -29.703 1 90.38 105 ARG A N 1
ATOM 829 C CA . ARG A 1 105 ? 23.156 -21.25 -30.031 1 90.38 105 ARG A CA 1
ATOM 830 C C . ARG A 1 105 ? 22.266 -20.75 -28.906 1 90.38 105 ARG A C 1
ATOM 832 O O . ARG A 1 105 ? 22.578 -20.922 -27.719 1 90.38 105 ARG A O 1
ATOM 839 N N . TRP A 1 106 ? 21.234 -20.094 -29.344 1 93.88 106 TRP A N 1
ATOM 840 C CA . TRP A 1 106 ? 20.281 -19.5 -28.422 1 93.88 106 TRP A CA 1
ATOM 841 C C . TRP A 1 106 ? 18.891 -20.078 -28.609 1 93.88 106 TRP A C 1
ATOM 843 O O . TRP A 1 106 ? 18.453 -20.297 -29.75 1 93.88 106 TRP A O 1
ATOM 853 N N . PHE A 1 107 ? 18.203 -20.328 -27.531 1 95.75 107 PHE A N 1
ATOM 854 C CA . PHE A 1 107 ? 16.922 -21 -27.578 1 95.75 107 PHE A CA 1
ATOM 855 C C . PHE A 1 107 ? 15.852 -20.188 -26.859 1 95.75 107 PHE A C 1
ATOM 857 O O . PHE A 1 107 ? 16.141 -19.531 -25.859 1 95.75 107 PHE A O 1
ATOM 864 N N . THR A 1 108 ? 14.625 -20.25 -27.375 1 94.81 108 THR A N 1
ATOM 865 C CA . THR A 1 108 ? 13.492 -19.719 -26.609 1 94.81 108 THR A CA 1
ATOM 866 C C . THR A 1 108 ? 13.156 -20.656 -25.453 1 94.81 108 THR A C 1
ATOM 868 O O . THR A 1 108 ? 13.562 -21.828 -25.453 1 94.81 108 THR A O 1
ATOM 871 N N . LEU A 1 109 ? 12.477 -20.156 -24.516 1 95.06 109 LEU A N 1
ATOM 872 C CA . LEU A 1 109 ? 12.094 -21.016 -23.391 1 95.06 109 LEU A CA 1
ATOM 873 C C . LEU A 1 109 ? 11.172 -22.141 -23.859 1 95.06 109 LEU A C 1
ATOM 875 O O . LEU A 1 109 ? 11.242 -23.25 -23.344 1 95.06 109 LEU A O 1
ATOM 879 N N . ASP A 1 110 ? 10.344 -21.875 -24.828 1 95.5 110 ASP A N 1
ATOM 880 C CA . ASP A 1 110 ? 9.508 -22.938 -25.406 1 95.5 110 ASP A CA 1
ATOM 881 C C . ASP A 1 110 ? 10.367 -24.062 -25.969 1 95.5 110 ASP A C 1
ATOM 883 O O . ASP A 1 110 ? 10.047 -25.25 -25.766 1 95.5 110 ASP A O 1
ATOM 887 N N . GLU A 1 111 ? 11.352 -23.672 -26.625 1 96.62 111 GLU A N 1
ATOM 888 C CA . GLU A 1 111 ? 12.273 -24.672 -27.172 1 96.62 111 GLU A CA 1
ATOM 889 C C . GLU A 1 111 ? 12.969 -25.453 -26.062 1 96.62 111 GLU A C 1
ATOM 891 O O . GLU A 1 111 ? 13.133 -26.672 -26.156 1 96.62 111 GLU A O 1
ATOM 896 N N . VAL A 1 112 ? 13.344 -24.766 -25.062 1 96.31 112 VAL A N 1
ATOM 897 C CA . VAL A 1 112 ? 14.008 -25.391 -23.938 1 96.31 112 VAL A CA 1
ATOM 898 C C . VAL A 1 112 ? 13.078 -26.422 -23.297 1 96.31 112 VAL A C 1
ATOM 900 O O . VAL A 1 112 ? 13.508 -27.516 -22.922 1 96.31 112 VAL A O 1
ATOM 903 N N . LEU A 1 113 ? 11.852 -26.062 -23.156 1 96.06 113 LEU A N 1
ATOM 904 C CA . LEU A 1 113 ? 10.875 -26.969 -22.547 1 96.06 113 LEU A CA 1
ATOM 905 C C . LEU A 1 113 ? 10.672 -28.203 -23.406 1 96.06 113 LEU A C 1
ATOM 907 O O . LEU A 1 113 ? 10.516 -29.312 -22.875 1 96.06 113 LEU A O 1
ATOM 911 N N . ARG A 1 114 ? 10.703 -28.031 -24.641 1 96 114 ARG A N 1
ATOM 912 C CA . ARG A 1 114 ? 10.602 -29.172 -25.547 1 96 114 ARG A CA 1
ATOM 913 C C . ARG A 1 114 ? 11.82 -30.094 -25.422 1 96 114 ARG A C 1
ATOM 915 O O . ARG A 1 114 ? 11.688 -31.312 -25.422 1 96 114 ARG A O 1
ATOM 922 N N . LEU A 1 115 ? 12.938 -29.453 -25.391 1 96.62 115 LEU A N 1
ATOM 923 C CA . LEU A 1 115 ? 14.164 -30.219 -25.203 1 96.62 115 LEU A CA 1
ATOM 924 C C . LEU A 1 115 ? 14.148 -30.969 -23.875 1 96.62 115 LEU A C 1
ATOM 926 O O . LEU A 1 115 ? 14.539 -32.125 -23.797 1 96.62 115 LEU A O 1
ATOM 930 N N . ARG A 1 116 ? 13.719 -30.25 -22.875 1 95.69 116 ARG A N 1
ATOM 931 C CA . ARG A 1 116 ? 13.594 -30.875 -21.547 1 95.69 116 ARG A CA 1
ATOM 932 C C . ARG A 1 116 ? 12.711 -32.125 -21.609 1 95.69 116 ARG A C 1
ATOM 934 O O . ARG A 1 116 ? 13.047 -33.156 -21.016 1 95.69 116 ARG A O 1
ATOM 941 N N . ALA A 1 117 ? 11.633 -32 -22.25 1 94.81 117 ALA A N 1
ATOM 942 C CA . ALA A 1 117 ? 10.703 -33.125 -22.406 1 94.81 117 ALA A CA 1
ATOM 943 C C . ALA A 1 117 ? 11.375 -34.312 -23.094 1 94.81 117 ALA A C 1
ATOM 945 O O . ALA A 1 117 ? 11.156 -35.469 -22.734 1 94.81 117 ALA A O 1
ATOM 946 N N . HIS A 1 118 ? 12.18 -34 -24.078 1 95.75 118 HIS A N 1
ATOM 947 C CA . HIS A 1 118 ? 12.898 -35.031 -24.797 1 95.75 118 HIS A CA 1
ATOM 948 C C . HIS A 1 118 ? 13.906 -35.75 -23.891 1 95.75 118 HIS A C 1
ATOM 950 O O . HIS A 1 118 ? 13.961 -36.969 -23.859 1 95.75 118 HIS A O 1
ATOM 956 N N . PHE A 1 119 ? 14.664 -34.938 -23.203 1 95.12 119 PHE A N 1
ATOM 957 C CA . PHE A 1 119 ? 15.656 -35.531 -22.297 1 95.12 119 PHE A CA 1
ATOM 958 C C . PHE A 1 119 ? 14.977 -36.344 -21.203 1 95.12 119 PHE A C 1
ATOM 960 O O . PHE A 1 119 ? 15.508 -37.375 -20.766 1 95.12 119 PHE A O 1
ATOM 967 N N . ALA A 1 120 ? 13.844 -35.906 -20.766 1 93.56 120 ALA A N 1
ATOM 968 C CA . ALA A 1 120 ? 13.102 -36.625 -19.734 1 93.56 120 ALA A CA 1
ATOM 969 C C . ALA A 1 120 ? 12.625 -37.969 -20.25 1 93.56 120 ALA A C 1
ATOM 971 O O . ALA A 1 120 ? 12.594 -38.938 -19.5 1 93.56 120 ALA A O 1
ATOM 972 N N . ALA A 1 121 ? 12.289 -38.062 -21.438 1 93.19 121 ALA A N 1
ATOM 973 C CA . ALA A 1 121 ? 11.758 -39.281 -22.047 1 93.19 121 ALA A CA 1
ATOM 974 C C . ALA A 1 121 ? 12.883 -40.25 -22.375 1 93.19 121 ALA A C 1
ATOM 976 O O . ALA A 1 121 ? 12.727 -41.469 -22.219 1 93.19 121 ALA A O 1
ATOM 977 N N . GLU A 1 122 ? 14.07 -39.688 -22.781 1 90.69 122 GLU A N 1
ATOM 978 C CA . GLU A 1 122 ? 15.094 -40.562 -23.359 1 90.69 122 GLU A CA 1
ATOM 979 C C . GLU A 1 122 ? 16.344 -40.594 -22.484 1 90.69 122 GLU A C 1
ATOM 981 O O . GLU A 1 122 ? 17.172 -41.5 -22.641 1 90.69 122 GLU A O 1
ATOM 986 N N . GLY A 1 123 ? 16.344 -39.656 -21.625 1 84.62 123 GLY A N 1
ATOM 987 C CA . GLY A 1 123 ? 17.578 -39.531 -20.859 1 84.62 123 GLY A CA 1
ATOM 988 C C . GLY A 1 123 ? 17.641 -40.469 -19.688 1 84.62 123 GLY A C 1
ATOM 989 O O . GLY A 1 123 ? 16.781 -41.344 -19.531 1 84.62 123 GLY A O 1
ATOM 990 N N . SER A 1 124 ? 18.703 -40.281 -18.984 1 85.94 124 SER A N 1
ATOM 991 C CA . SER A 1 124 ? 18.953 -41.125 -17.812 1 85.94 124 SER A CA 1
ATOM 992 C C . SER A 1 124 ? 17.875 -40.906 -16.75 1 85.94 124 SER A C 1
ATOM 994 O O . SER A 1 124 ? 17.484 -39.781 -16.484 1 85.94 124 SER A O 1
ATOM 996 N N . LYS A 1 125 ? 17.453 -41.938 -16.125 1 83.38 125 LYS A N 1
ATOM 997 C CA . LYS A 1 125 ? 16.422 -41.844 -15.094 1 83.38 125 LYS A CA 1
ATOM 998 C C . LYS A 1 125 ? 16.984 -41.312 -13.781 1 83.38 125 LYS A C 1
ATOM 1000 O O . LYS A 1 125 ? 16.234 -40.938 -12.891 1 83.38 125 LYS A O 1
ATOM 1005 N N . THR A 1 126 ? 18.266 -41.188 -13.75 1 83.25 126 THR A N 1
ATOM 1006 C CA . THR A 1 126 ? 18.891 -40.719 -12.523 1 83.25 126 THR A CA 1
ATOM 1007 C C . THR A 1 126 ? 18.922 -39.188 -12.477 1 83.25 126 THR A C 1
ATOM 1009 O O . THR A 1 126 ? 19.188 -38.625 -11.43 1 83.25 126 THR A O 1
ATOM 1012 N N . LYS A 1 127 ? 18.609 -38.625 -13.594 1 85.75 127 LYS A N 1
ATOM 1013 C CA . LYS A 1 127 ? 18.656 -37.156 -13.664 1 85.75 127 LYS A CA 1
ATOM 1014 C C . LYS A 1 127 ? 17.25 -36.562 -13.586 1 85.75 127 LYS A C 1
ATOM 1016 O O . LYS A 1 127 ? 16.297 -37.125 -14.109 1 85.75 127 LYS A O 1
ATOM 1021 N N . GLU A 1 128 ? 17.172 -35.469 -12.961 1 89.62 128 GLU A N 1
ATOM 1022 C CA . GLU A 1 128 ? 15.891 -34.781 -12.812 1 89.62 128 GLU A CA 1
ATOM 1023 C C . GLU A 1 128 ? 15.656 -33.781 -13.953 1 89.62 128 GLU A C 1
ATOM 1025 O O . GLU A 1 128 ? 15.875 -32.594 -13.797 1 89.62 128 GLU A O 1
ATOM 1030 N N . TYR A 1 129 ? 15.133 -34.312 -15.062 1 91.38 129 TYR A N 1
ATOM 1031 C CA . TYR A 1 129 ? 14.852 -33.469 -16.219 1 91.38 129 TYR A CA 1
ATOM 1032 C C . TYR A 1 129 ? 13.57 -32.656 -16 1 91.38 129 TYR A C 1
ATOM 1034 O O . TYR A 1 129 ? 13.422 -31.578 -16.531 1 91.38 129 TYR A O 1
ATOM 1042 N N . ARG A 1 130 ? 12.68 -33.312 -15.219 1 91.25 130 ARG A N 1
ATOM 1043 C CA . ARG A 1 130 ? 11.43 -32.656 -14.836 1 91.25 130 ARG A CA 1
ATOM 1044 C C . ARG A 1 130 ? 11.281 -32.594 -13.32 1 91.25 130 ARG A C 1
ATOM 1046 O O . ARG A 1 130 ? 11.656 -33.562 -12.617 1 91.25 130 ARG A O 1
ATOM 1053 N N . PRO A 1 131 ? 10.727 -31.531 -12.852 1 91.94 131 PRO A N 1
ATOM 1054 C CA . PRO A 1 131 ? 10.594 -31.438 -11.398 1 91.94 131 PRO A CA 1
ATOM 1055 C C . PRO A 1 131 ? 9.5 -32.344 -10.844 1 91.94 131 PRO A C 1
ATOM 1057 O O . PRO A 1 131 ? 8.617 -32.781 -11.594 1 91.94 131 PRO A O 1
ATOM 1060 N N . TYR A 1 132 ? 9.617 -32.625 -9.555 1 94.06 132 TYR A N 1
ATOM 1061 C CA . TYR A 1 132 ? 8.664 -33.469 -8.852 1 94.06 132 TYR A CA 1
ATOM 1062 C C . TYR A 1 132 ? 7.266 -32.875 -8.891 1 94.06 132 TYR A C 1
ATOM 1064 O O . TYR A 1 132 ? 7.066 -31.734 -8.492 1 94.06 132 TYR A O 1
ATOM 1072 N N . ARG A 1 133 ? 6.258 -33.656 -9.414 1 95.38 133 ARG A N 1
ATOM 1073 C CA . ARG A 1 133 ? 4.84 -33.281 -9.461 1 95.38 133 ARG A CA 1
ATOM 1074 C C . ARG A 1 133 ? 3.965 -34.531 -9.359 1 95.38 133 ARG A C 1
ATOM 1076 O O . ARG A 1 133 ? 3.82 -35.281 -10.328 1 95.38 133 ARG A O 1
ATOM 1083 N N . PRO A 1 134 ? 3.416 -34.719 -8.141 1 95 134 PRO A N 1
ATOM 1084 C CA . PRO A 1 134 ? 2.59 -35.938 -8.016 1 95 134 PRO A CA 1
ATOM 1085 C C . PRO A 1 134 ? 1.35 -35.875 -8.906 1 95 134 PRO A C 1
ATOM 1087 O O . PRO A 1 134 ? 0.667 -34.875 -8.969 1 95 134 PRO A O 1
ATOM 1090 N N . ALA A 1 135 ? 1.026 -37 -9.547 1 92.31 135 ALA A N 1
ATOM 1091 C CA . ALA A 1 135 ? -0.092 -37.094 -10.477 1 92.31 135 ALA A CA 1
ATOM 1092 C C . ALA A 1 135 ? -1.428 -37.031 -9.742 1 92.31 135 ALA A C 1
ATOM 1094 O O . ALA A 1 135 ? -1.585 -37.594 -8.664 1 92.31 135 ALA A O 1
ATOM 1095 N N . GLY A 1 136 ? -2.307 -36.312 -10.312 1 92.88 136 GLY A N 1
ATOM 1096 C CA . GLY A 1 136 ? -3.682 -36.312 -9.844 1 92.88 136 GLY A CA 1
ATOM 1097 C C . GLY A 1 136 ? -3.924 -35.344 -8.695 1 92.88 136 GLY A C 1
ATOM 1098 O O . GLY A 1 136 ? -5.059 -35.188 -8.242 1 92.88 136 GLY A O 1
ATOM 1099 N N . LEU A 1 137 ? -2.906 -34.781 -8.164 1 95.88 137 LEU A N 1
ATOM 1100 C CA . LEU A 1 137 ? -3.074 -33.844 -7.062 1 95.88 137 LEU A CA 1
ATOM 1101 C C . LEU A 1 137 ? -3.207 -32.406 -7.582 1 95.88 137 LEU A C 1
ATOM 1103 O O . LEU A 1 137 ? -2.646 -32.062 -8.625 1 95.88 137 LEU A O 1
ATOM 1107 N N . PRO A 1 138 ? -3.961 -31.562 -6.895 1 96.75 138 PRO A N 1
ATOM 1108 C CA . PRO A 1 138 ? -4.176 -30.188 -7.355 1 96.75 138 PRO A CA 1
ATOM 1109 C C . PRO A 1 138 ? -2.918 -29.328 -7.25 1 96.75 138 PRO A C 1
ATOM 1111 O O . PRO A 1 138 ? -1.98 -29.688 -6.527 1 96.75 138 PRO A O 1
ATOM 1114 N N . ALA A 1 139 ? -2.9 -28.234 -7.973 1 98.19 139 ALA A N 1
ATOM 1115 C CA . ALA A 1 139 ? -1.833 -27.234 -7.879 1 98.19 139 ALA A CA 1
ATOM 1116 C C . ALA A 1 139 ? -1.694 -26.719 -6.453 1 98.19 139 ALA A C 1
ATOM 1118 O O . ALA A 1 139 ? -2.664 -26.719 -5.691 1 98.19 139 ALA A O 1
ATOM 1119 N N . LYS A 1 140 ? -0.524 -26.391 -6.098 1 98.44 140 LYS A N 1
ATOM 1120 C CA . LYS A 1 140 ? -0.327 -25.734 -4.812 1 98.44 140 LYS A CA 1
ATOM 1121 C C . LYS A 1 140 ? -0.482 -24.219 -4.941 1 98.44 140 LYS A C 1
ATOM 1123 O O . LYS A 1 140 ? 0.019 -23.609 -5.895 1 98.44 140 LYS A O 1
ATOM 1128 N N . LEU A 1 141 ? -1.246 -23.625 -4.047 1 98.62 141 LEU A N 1
ATOM 1129 C CA . LEU A 1 141 ? -1.426 -22.188 -3.979 1 98.62 141 LEU A CA 1
ATOM 1130 C C . LEU A 1 141 ? -0.461 -21.562 -2.973 1 98.62 141 LEU A C 1
ATOM 1132 O O . LEU A 1 141 ? -0.433 -21.953 -1.807 1 98.62 141 LEU A O 1
ATOM 1136 N N . VAL A 1 142 ? 0.331 -20.594 -3.434 1 98.56 142 VAL A N 1
ATOM 1137 C CA . VAL A 1 142 ? 1.34 -19.922 -2.611 1 98.56 142 VAL A CA 1
ATOM 1138 C C . VAL A 1 142 ? 1.022 -18.438 -2.5 1 98.56 142 VAL A C 1
ATOM 1140 O O . VAL A 1 142 ? 1.008 -17.719 -3.504 1 98.56 142 VAL A O 1
ATOM 1143 N N . ALA A 1 143 ? 0.774 -18 -1.307 1 98.06 143 ALA A N 1
ATOM 1144 C CA . ALA A 1 143 ? 0.54 -16.578 -1.087 1 98.06 143 ALA A CA 1
ATOM 1145 C C . ALA A 1 143 ? 1.797 -15.883 -0.562 1 98.06 143 ALA A C 1
ATOM 1147 O O . ALA A 1 143 ? 2.514 -16.438 0.273 1 98.06 143 ALA A O 1
ATOM 1148 N N . VAL A 1 144 ? 2.119 -14.781 -1.138 1 96.31 144 VAL A N 1
ATOM 1149 C CA . VAL A 1 144 ? 3.152 -13.898 -0.616 1 96.31 144 VAL A CA 1
ATOM 1150 C C . VAL A 1 144 ? 2.508 -12.648 -0.016 1 96.31 144 VAL A C 1
ATOM 1152 O O . VAL A 1 144 ? 1.893 -11.852 -0.731 1 96.31 144 VAL A O 1
ATOM 1155 N N . ALA A 1 145 ? 2.666 -12.547 1.286 1 94.44 145 ALA A N 1
ATOM 1156 C CA . ALA A 1 145 ? 1.889 -11.492 1.925 1 94.44 145 ALA A CA 1
ATOM 1157 C C . ALA A 1 145 ? 2.66 -10.867 3.084 1 94.44 145 ALA A C 1
ATOM 1159 O O . ALA A 1 145 ? 3.455 -11.539 3.742 1 94.44 145 ALA A O 1
ATOM 1160 N N . ASN A 1 146 ? 2.484 -9.633 3.238 1 89.69 146 ASN A N 1
ATOM 1161 C CA . ASN A 1 146 ? 2.91 -8.828 4.379 1 89.69 146 ASN A CA 1
ATOM 1162 C C . ASN A 1 146 ? 2.219 -7.469 4.395 1 89.69 146 ASN A C 1
ATOM 1164 O O . ASN A 1 146 ? 1.66 -7.039 3.385 1 89.69 146 ASN A O 1
ATOM 1168 N N . PHE A 1 147 ? 2.211 -6.832 5.512 1 81.31 147 PHE A N 1
ATOM 1169 C CA . PHE A 1 147 ? 1.495 -5.566 5.629 1 81.31 147 PHE A CA 1
ATOM 1170 C C . PHE A 1 147 ? 2.396 -4.398 5.25 1 81.31 147 PHE A C 1
ATOM 1172 O O . PHE A 1 147 ? 1.914 -3.352 4.816 1 81.31 147 PHE A O 1
ATOM 1179 N N . LYS A 1 148 ? 3.574 -4.637 5.465 1 77.19 148 LYS A N 1
ATOM 1180 C CA . LYS A 1 148 ? 4.457 -3.51 5.176 1 77.19 148 LYS A CA 1
ATOM 1181 C C . LYS A 1 148 ? 4.691 -3.369 3.672 1 77.19 148 LYS A C 1
ATOM 1183 O O . LYS A 1 148 ? 4.898 -4.363 2.975 1 77.19 148 LYS A O 1
ATOM 1188 N N . GLY A 1 149 ? 4.461 -2.139 3.197 1 71.75 149 GLY A N 1
ATOM 1189 C CA . GLY A 1 149 ? 4.762 -1.857 1.802 1 71.75 149 GLY A CA 1
ATOM 1190 C C . GLY A 1 149 ? 6.25 -1.812 1.511 1 71.75 149 GLY A C 1
ATOM 1191 O O . GLY A 1 149 ? 7.047 -1.445 2.377 1 71.75 149 GLY A O 1
ATOM 1192 N N . GLY A 1 150 ? 6.633 -2.227 0.373 1 71.25 150 GLY A N 1
ATOM 1193 C CA . GLY A 1 150 ? 8.008 -2.064 -0.067 1 71.25 150 GLY A CA 1
ATOM 1194 C C . GLY A 1 150 ? 8.93 -3.166 0.43 1 71.25 150 GLY A C 1
ATOM 1195 O O . GLY A 1 150 ? 10.148 -3.076 0.281 1 71.25 150 GLY A O 1
ATOM 1196 N N . VAL A 1 151 ? 8.352 -4.215 0.991 1 72.44 151 VAL A N 1
ATOM 1197 C CA . VAL A 1 151 ? 9.18 -5.258 1.583 1 72.44 151 VAL A CA 1
ATOM 1198 C C . VAL A 1 151 ? 9.555 -6.285 0.52 1 72.44 151 VAL A C 1
ATOM 1200 O O . VAL A 1 151 ? 10.273 -7.25 0.805 1 72.44 151 VAL A O 1
ATOM 1203 N N . GLY A 1 152 ? 8.977 -6.188 -0.681 1 80.19 152 GLY A N 1
ATOM 1204 C CA . GLY A 1 152 ? 9.352 -7.09 -1.759 1 80.19 152 GLY A CA 1
ATOM 1205 C C . GLY A 1 152 ? 8.344 -8.195 -1.993 1 80.19 152 GLY A C 1
ATOM 1206 O O . GLY A 1 152 ? 8.695 -9.281 -2.447 1 80.19 152 GLY A O 1
ATOM 1207 N N . LYS A 1 153 ? 7.113 -7.988 -1.635 1 88.69 153 LYS A N 1
ATOM 1208 C CA . LYS A 1 153 ? 6.074 -8.992 -1.832 1 88.69 153 LYS A CA 1
ATOM 1209 C C . LYS A 1 153 ? 5.949 -9.375 -3.305 1 88.69 153 LYS A C 1
ATOM 1211 O O . LYS A 1 153 ? 6.109 -10.547 -3.662 1 88.69 153 LYS A O 1
ATOM 1216 N N . THR A 1 154 ? 5.746 -8.367 -4.129 1 89.12 154 THR A N 1
ATOM 1217 C CA . THR A 1 154 ? 5.531 -8.602 -5.555 1 89.12 154 THR A CA 1
ATOM 1218 C C . THR A 1 154 ? 6.805 -9.133 -6.211 1 89.12 154 THR A C 1
ATOM 1220 O O . THR A 1 154 ? 6.754 -10.078 -7 1 89.12 154 THR A O 1
ATOM 1223 N N . SER A 1 155 ? 7.922 -8.562 -5.828 1 85.44 155 SER A N 1
ATOM 1224 C CA . SER A 1 155 ? 9.195 -8.992 -6.398 1 85.44 155 SER A CA 1
ATOM 1225 C C . SER A 1 155 ? 9.5 -10.445 -6.039 1 85.44 155 SER A C 1
ATOM 1227 O O . SER A 1 155 ? 9.914 -11.227 -6.895 1 85.44 155 SER A O 1
ATOM 1229 N N . THR A 1 156 ? 9.273 -10.75 -4.793 1 88.69 156 THR A N 1
ATOM 1230 C CA . THR A 1 156 ? 9.516 -12.117 -4.348 1 88.69 156 THR A CA 1
ATOM 1231 C C . THR A 1 156 ? 8.586 -13.094 -5.066 1 88.69 156 THR A C 1
ATOM 1233 O O . THR A 1 156 ? 9.031 -14.133 -5.555 1 88.69 156 THR A O 1
ATOM 1236 N N . ALA A 1 157 ? 7.348 -12.758 -5.164 1 93.38 157 ALA A N 1
ATOM 1237 C CA . ALA A 1 157 ? 6.375 -13.617 -5.84 1 93.38 157 ALA A CA 1
ATOM 1238 C C . ALA A 1 157 ? 6.742 -13.805 -7.309 1 93.38 157 ALA A C 1
ATOM 1240 O O . ALA A 1 157 ? 6.676 -14.922 -7.832 1 93.38 157 ALA A O 1
ATOM 1241 N N . ALA A 1 158 ? 7.102 -12.734 -7.949 1 91.75 158 ALA A N 1
ATOM 1242 C CA . ALA A 1 158 ? 7.461 -12.781 -9.359 1 91.75 158 ALA A CA 1
ATOM 1243 C C . ALA A 1 158 ? 8.703 -13.641 -9.586 1 91.75 158 ALA A C 1
ATOM 1245 O O . ALA A 1 158 ? 8.742 -14.461 -10.508 1 91.75 158 ALA A O 1
ATOM 1246 N N . HIS A 1 159 ? 9.664 -13.484 -8.766 1 89.19 159 HIS A N 1
ATOM 1247 C CA . HIS A 1 159 ? 10.906 -14.234 -8.914 1 89.19 159 HIS A CA 1
ATOM 1248 C C . HIS A 1 159 ? 10.68 -15.727 -8.68 1 89.19 159 HIS A C 1
ATOM 1250 O O . HIS A 1 159 ? 11.266 -16.562 -9.383 1 89.19 159 HIS A O 1
ATOM 1256 N N . LEU A 1 160 ? 9.906 -16 -7.711 1 93.94 160 LEU A N 1
ATOM 1257 C CA . LEU A 1 160 ? 9.594 -17.406 -7.453 1 93.94 160 LEU A CA 1
ATOM 1258 C C . LEU A 1 160 ? 8.82 -18.016 -8.617 1 93.94 160 LEU A C 1
ATOM 1260 O O . LEU A 1 160 ? 9.078 -19.156 -9.008 1 93.94 160 LEU A O 1
ATOM 1264 N N . ALA A 1 161 ? 7.914 -17.266 -9.156 1 96.5 161 ALA A N 1
ATOM 1265 C CA . ALA A 1 161 ? 7.156 -17.719 -10.312 1 96.5 161 ALA A CA 1
ATOM 1266 C C . ALA A 1 161 ? 8.078 -18 -11.5 1 96.5 161 ALA A C 1
ATOM 1268 O O . ALA A 1 161 ? 7.953 -19.031 -12.164 1 96.5 161 ALA A O 1
ATOM 1269 N N . MET A 1 162 ? 8.992 -17.109 -11.727 1 94.25 162 MET A N 1
ATOM 1270 C CA . MET A 1 162 ? 9.93 -17.25 -12.836 1 94.25 162 MET A CA 1
ATOM 1271 C C . MET A 1 162 ? 10.852 -18.453 -12.617 1 94.25 162 MET A C 1
ATOM 1273 O O . MET A 1 162 ? 11.117 -19.203 -13.547 1 94.25 162 MET A O 1
ATOM 1277 N N . SER A 1 163 ? 11.297 -18.578 -11.398 1 93.94 163 SER A N 1
ATOM 1278 C CA . SER A 1 163 ? 12.156 -19.703 -11.078 1 93.94 163 SER A CA 1
ATOM 1279 C C . SER A 1 163 ? 11.422 -21.031 -11.258 1 93.94 163 SER A C 1
ATOM 1281 O O . SER A 1 163 ? 11.984 -21.984 -11.805 1 93.94 163 SER A O 1
ATOM 1283 N N . ALA A 1 164 ? 10.211 -21.062 -10.836 1 97 164 ALA A N 1
ATOM 1284 C CA . ALA A 1 164 ? 9.406 -22.266 -10.992 1 97 164 ALA A CA 1
ATOM 1285 C C . ALA A 1 164 ? 9.188 -22.594 -12.469 1 97 164 ALA A C 1
ATOM 1287 O O . ALA A 1 164 ? 9.234 -23.75 -12.875 1 97 164 ALA A O 1
ATOM 1288 N N . ALA A 1 165 ? 8.961 -21.562 -13.211 1 96.75 165 ALA A N 1
ATOM 1289 C CA . ALA A 1 165 ? 8.766 -21.75 -14.648 1 96.75 165 ALA A CA 1
ATOM 1290 C C . ALA A 1 165 ? 10.039 -22.297 -15.305 1 96.75 165 ALA A C 1
ATOM 1292 O O . ALA A 1 165 ? 9.969 -23.188 -16.141 1 96.75 165 ALA A O 1
ATOM 1293 N N . LEU A 1 166 ? 11.148 -21.734 -14.898 1 94.12 166 LEU A N 1
ATOM 1294 C CA . LEU A 1 166 ? 12.43 -22.188 -15.438 1 94.12 166 LEU A CA 1
ATOM 1295 C C . LEU A 1 166 ? 12.711 -23.625 -15.023 1 94.12 166 LEU A C 1
ATOM 1297 O O . LEU A 1 166 ? 13.398 -24.359 -15.734 1 94.12 166 LEU A O 1
ATOM 1301 N N . ASP A 1 167 ? 12.164 -23.984 -13.891 1 94.88 167 ASP A N 1
ATOM 1302 C CA . ASP A 1 167 ? 12.312 -25.328 -13.375 1 94.88 167 ASP A CA 1
ATOM 1303 C C . ASP A 1 167 ? 11.367 -26.297 -14.086 1 94.88 167 ASP A C 1
ATOM 1305 O O . ASP A 1 167 ? 11.406 -27.5 -13.836 1 94.88 167 ASP A O 1
ATOM 1309 N N . GLY A 1 168 ? 10.43 -25.75 -14.93 1 95.44 168 GLY A N 1
ATOM 1310 C CA . GLY A 1 168 ? 9.602 -26.594 -15.781 1 95.44 168 GLY A CA 1
ATOM 1311 C C . GLY A 1 168 ? 8.156 -26.672 -15.336 1 95.44 168 GLY A C 1
ATOM 1312 O O . GLY A 1 168 ? 7.355 -27.391 -15.93 1 95.44 168 GLY A O 1
ATOM 1313 N N . TYR A 1 169 ? 7.824 -25.969 -14.289 1 97.75 169 TYR A N 1
ATOM 1314 C CA . TYR A 1 169 ? 6.453 -26 -13.797 1 97.75 169 TYR A CA 1
ATOM 1315 C C . TYR A 1 169 ? 5.551 -25.094 -14.625 1 97.75 169 TYR A C 1
ATOM 1317 O O . TYR A 1 169 ? 6.012 -24.094 -15.188 1 97.75 169 TYR A O 1
ATOM 1325 N N . ARG A 1 170 ? 4.277 -25.484 -14.773 1 98.19 170 ARG A N 1
ATOM 1326 C CA . ARG A 1 170 ? 3.236 -24.594 -15.281 1 98.19 170 ARG A CA 1
ATOM 1327 C C . ARG A 1 170 ? 2.738 -23.656 -14.18 1 98.19 170 ARG A C 1
ATOM 1329 O O . ARG A 1 170 ? 2.191 -24.125 -13.172 1 98.19 170 ARG A O 1
ATOM 1336 N N . VAL A 1 171 ? 2.893 -22.391 -14.391 1 98.69 171 VAL A N 1
ATOM 1337 C CA . VAL A 1 171 ? 2.695 -21.438 -13.305 1 98.69 171 VAL A CA 1
ATOM 1338 C C . VAL A 1 171 ? 1.562 -20.484 -13.656 1 98.69 171 VAL A C 1
ATOM 1340 O O . VAL A 1 171 ? 1.47 -20.016 -14.797 1 98.69 171 VAL A O 1
ATOM 1343 N N . LEU A 1 172 ? 0.655 -20.25 -12.742 1 98.88 172 LEU A N 1
ATOM 1344 C CA . LEU A 1 172 ? -0.309 -19.156 -12.797 1 98.88 172 LEU A CA 1
ATOM 1345 C C . LEU A 1 172 ? -0.03 -18.125 -11.711 1 98.88 172 LEU A C 1
ATOM 1347 O O . LEU A 1 172 ? 0.197 -18.484 -10.555 1 98.88 172 LEU A O 1
ATOM 1351 N N . VAL A 1 173 ? 0.065 -16.875 -12.086 1 98.5 173 VAL A N 1
ATOM 1352 C CA . VAL A 1 173 ? 0.195 -15.812 -11.102 1 98.5 173 VAL A CA 1
ATOM 1353 C C . VAL A 1 173 ? -1.101 -15.008 -11.039 1 98.5 173 VAL A C 1
ATOM 1355 O O . VAL A 1 173 ? -1.659 -14.641 -12.07 1 98.5 173 VAL A O 1
ATOM 1358 N N . ILE A 1 174 ? -1.58 -14.766 -9.852 1 98.5 174 ILE A N 1
ATOM 1359 C CA . ILE A 1 174 ? -2.797 -13.984 -9.641 1 98.5 174 ILE A CA 1
ATOM 1360 C C . ILE A 1 174 ? -2.467 -12.711 -8.867 1 98.5 174 ILE A C 1
ATOM 1362 O O . ILE A 1 174 ? -1.984 -12.773 -7.734 1 98.5 174 ILE A O 1
ATOM 1366 N N . ASP A 1 175 ? -2.744 -11.609 -9.492 1 97.06 175 ASP A N 1
ATOM 1367 C CA . ASP A 1 175 ? -2.543 -10.297 -8.883 1 97.06 175 ASP A CA 1
ATOM 1368 C C . ASP A 1 175 ? -3.771 -9.867 -8.086 1 97.06 175 ASP A C 1
ATOM 1370 O O . ASP A 1 175 ? -4.812 -9.539 -8.656 1 97.06 175 ASP A O 1
ATOM 1374 N N . LEU A 1 176 ? -3.627 -9.844 -6.75 1 95.56 176 LEU A N 1
ATOM 1375 C CA . LEU A 1 176 ? -4.746 -9.484 -5.887 1 95.56 176 LEU A CA 1
ATOM 1376 C C . LEU A 1 176 ? -4.613 -8.039 -5.402 1 95.56 176 LEU A C 1
ATOM 1378 O O . LEU A 1 176 ? -5.379 -7.602 -4.539 1 95.56 176 LEU A O 1
ATOM 1382 N N . ASP A 1 177 ? -3.621 -7.312 -5.898 1 90.88 177 ASP A N 1
ATOM 1383 C CA . ASP A 1 177 ? -3.365 -5.926 -5.523 1 90.88 177 ASP A CA 1
ATOM 1384 C C . ASP A 1 177 ? -3.834 -4.969 -6.617 1 90.88 177 ASP A C 1
ATOM 1386 O O . ASP A 1 177 ? -3.338 -5.012 -7.746 1 90.88 177 ASP A O 1
ATOM 1390 N N . SER A 1 178 ? -4.68 -4.066 -6.262 1 88.56 178 SER A N 1
ATOM 1391 C CA . SER A 1 178 ? -5.227 -3.111 -7.219 1 88.56 178 SER A CA 1
ATOM 1392 C C . SER A 1 178 ? -4.121 -2.268 -7.852 1 88.56 178 SER A C 1
ATOM 1394 O O . SER A 1 178 ? -4.309 -1.693 -8.922 1 88.56 178 SER A O 1
ATOM 1396 N N . GLN A 1 179 ? -2.965 -2.24 -7.191 1 82.19 179 GLN A N 1
ATOM 1397 C CA . GLN A 1 179 ? -1.838 -1.499 -7.746 1 82.19 179 GLN A CA 1
ATOM 1398 C C . GLN A 1 179 ? -1.336 -2.145 -9.039 1 82.19 179 GLN A C 1
ATOM 1400 O O . GLN A 1 179 ? -0.729 -1.476 -9.875 1 82.19 179 GLN A O 1
ATOM 1405 N N . GLY A 1 180 ? -1.572 -3.438 -9.234 1 87.5 180 GLY A N 1
ATOM 1406 C CA . GLY A 1 180 ? -1.262 -4.137 -10.469 1 87.5 180 GLY A CA 1
ATOM 1407 C C . GLY A 1 180 ? 0.229 -4.266 -10.727 1 87.5 180 GLY A C 1
ATOM 1408 O O . GLY A 1 180 ? 0.671 -4.266 -11.875 1 87.5 180 GLY A O 1
ATOM 1409 N N . SER A 1 181 ? 1.054 -4.281 -9.664 1 83.94 181 SER A N 1
ATOM 1410 C CA . SER A 1 181 ? 2.498 -4.387 -9.844 1 83.94 181 SER A CA 1
ATOM 1411 C C . SER A 1 181 ? 2.875 -5.703 -10.523 1 83.94 181 SER A C 1
ATOM 1413 O O . SER A 1 181 ? 3.705 -5.723 -11.438 1 83.94 181 SER A O 1
ATOM 1415 N N . MET A 1 182 ? 2.279 -6.789 -10.07 1 91.19 182 MET A N 1
ATOM 1416 C CA . MET A 1 182 ? 2.527 -8.086 -10.688 1 91.19 182 MET A CA 1
ATOM 1417 C C . MET A 1 182 ? 2.072 -8.094 -12.141 1 91.19 182 MET A C 1
ATOM 1419 O O . MET A 1 182 ? 2.76 -8.641 -13.008 1 91.19 182 MET A O 1
ATOM 1423 N N . THR A 1 183 ? 0.956 -7.496 -12.383 1 91.94 183 THR A N 1
ATOM 1424 C CA . THR A 1 183 ? 0.413 -7.387 -13.734 1 91.94 183 THR A CA 1
ATOM 1425 C C . THR A 1 183 ? 1.391 -6.656 -14.656 1 91.94 183 THR A C 1
ATOM 1427 O O . THR A 1 183 ? 1.631 -7.09 -15.781 1 91.94 183 THR A O 1
ATOM 1430 N N . SER A 1 184 ? 1.955 -5.629 -14.117 1 83.75 184 SER A N 1
ATOM 1431 C CA . SER A 1 184 ? 2.91 -4.844 -14.898 1 83.75 184 SER A CA 1
ATOM 1432 C C . SER A 1 184 ? 4.176 -5.645 -15.18 1 83.75 184 SER A C 1
ATOM 1434 O O . SER A 1 184 ? 4.723 -5.578 -16.281 1 83.75 184 SER A O 1
ATOM 1436 N N . ILE A 1 185 ? 4.672 -6.363 -14.211 1 84.69 185 ILE A N 1
ATOM 1437 C CA . ILE A 1 185 ? 5.898 -7.141 -14.352 1 84.69 185 ILE A CA 1
ATOM 1438 C C . ILE A 1 185 ? 5.746 -8.148 -15.484 1 84.69 185 ILE A C 1
ATOM 1440 O O . ILE A 1 185 ? 6.676 -8.359 -16.266 1 84.69 185 ILE A O 1
ATOM 1444 N N . PHE A 1 186 ? 4.562 -8.719 -15.625 1 90.94 186 PHE A N 1
ATOM 1445 C CA . PHE A 1 186 ? 4.359 -9.758 -16.625 1 90.94 186 PHE A CA 1
ATOM 1446 C C . PHE A 1 186 ? 3.678 -9.203 -17.859 1 90.94 186 PHE A C 1
ATOM 1448 O O . PHE A 1 186 ? 3.195 -9.953 -18.703 1 90.94 186 PHE A O 1
ATOM 1455 N N . GLY A 1 187 ? 3.568 -7.926 -17.938 1 85.94 187 GLY A N 1
ATOM 1456 C CA . GLY A 1 187 ? 3.084 -7.258 -19.141 1 85.94 187 GLY A CA 1
ATOM 1457 C C . GLY A 1 187 ? 1.604 -7.473 -19.391 1 85.94 187 GLY A C 1
ATOM 1458 O O . GLY A 1 187 ? 1.163 -7.539 -20.531 1 85.94 187 GLY A O 1
ATOM 1459 N N . GLY A 1 188 ? 0.907 -7.672 -18.359 1 88.19 188 GLY A N 1
ATOM 1460 C CA . GLY A 1 188 ? -0.524 -7.898 -18.484 1 88.19 188 GLY A CA 1
ATOM 1461 C C . GLY A 1 188 ? -1.304 -6.637 -18.812 1 88.19 188 GLY A C 1
ATOM 1462 O O . GLY A 1 188 ? -0.863 -5.531 -18.5 1 88.19 188 GLY A O 1
ATOM 1463 N N . LYS A 1 189 ? -2.416 -6.828 -19.531 1 86.19 189 LYS A N 1
ATOM 1464 C CA . LYS A 1 189 ? -3.352 -5.75 -19.844 1 86.19 189 LYS A CA 1
ATOM 1465 C C . LYS A 1 189 ? -4.738 -6.047 -19.281 1 86.19 189 LYS A C 1
ATOM 1467 O O . LYS A 1 189 ? -5.344 -7.062 -19.609 1 86.19 189 LYS A O 1
ATOM 1472 N N . VAL A 1 190 ? -5.117 -5.207 -18.422 1 89.81 190 VAL A N 1
ATOM 1473 C CA . VAL A 1 190 ? -6.418 -5.379 -17.781 1 89.81 190 VAL A CA 1
ATOM 1474 C C . VAL A 1 190 ? -7.27 -4.133 -18 1 89.81 190 VAL A C 1
ATOM 1476 O O . VAL A 1 190 ? -6.926 -3.043 -17.531 1 89.81 190 VAL A O 1
ATOM 1479 N N . LYS A 1 191 ? -8.344 -4.25 -18.672 1 84.25 191 LYS A N 1
ATOM 1480 C CA . LYS A 1 191 ? -9.18 -3.109 -19.047 1 84.25 191 LYS A CA 1
ATOM 1481 C C . LYS A 1 191 ? -10.008 -2.621 -17.859 1 84.25 191 LYS A C 1
ATOM 1483 O O . LYS A 1 191 ? -10.148 -1.414 -17.641 1 84.25 191 LYS A O 1
ATOM 1488 N N . ASP A 1 192 ? -10.609 -3.551 -17.219 1 87.31 192 ASP A N 1
ATOM 1489 C CA . ASP A 1 192 ? -11.477 -3.193 -16.094 1 87.31 192 ASP A CA 1
ATOM 1490 C C . ASP A 1 192 ? -11.523 -4.32 -15.062 1 87.31 192 ASP A C 1
ATOM 1492 O O . ASP A 1 192 ? -10.758 -5.281 -15.148 1 87.31 192 ASP A O 1
ATOM 1496 N N . GLU A 1 193 ? -12.367 -4.152 -14.047 1 88 193 GLU A N 1
ATOM 1497 C CA . GLU A 1 193 ? -12.414 -5.102 -12.938 1 88 193 GLU A CA 1
ATOM 1498 C C . GLU A 1 193 ? -12.938 -6.457 -13.391 1 88 193 GLU A C 1
ATOM 1500 O O . GLU A 1 193 ? -12.734 -7.469 -12.719 1 88 193 GLU A O 1
ATOM 1505 N N . TRP A 1 194 ? -13.586 -6.617 -14.57 1 92.62 194 TRP A N 1
ATOM 1506 C CA . TRP A 1 194 ? -14.18 -7.859 -15.055 1 92.62 194 TRP A CA 1
ATOM 1507 C C . TRP A 1 194 ? -13.117 -8.766 -15.672 1 92.62 194 TRP A C 1
ATOM 1509 O O . TRP A 1 194 ? -13.375 -9.945 -15.922 1 92.62 194 TRP A O 1
ATOM 1519 N N . GLU A 1 195 ? -11.922 -8.234 -15.789 1 95.12 195 GLU A N 1
ATOM 1520 C CA . GLU A 1 195 ? -10.805 -9.031 -16.281 1 95.12 195 GLU A CA 1
ATOM 1521 C C . GLU A 1 195 ? -9.852 -9.406 -15.148 1 95.12 195 GLU A C 1
ATOM 1523 O O . GLU A 1 195 ? -8.711 -9.82 -15.398 1 95.12 195 GLU A O 1
ATOM 1528 N N . THR A 1 196 ? -10.289 -9.203 -13.93 1 96.38 196 THR A N 1
ATOM 1529 C CA . THR A 1 196 ? -9.523 -9.539 -12.734 1 96.38 196 THR A CA 1
ATOM 1530 C C . THR A 1 196 ? -10.148 -10.719 -12 1 96.38 196 THR A C 1
ATOM 1532 O O . THR A 1 196 ? -10.984 -11.43 -12.555 1 96.38 196 THR A O 1
ATOM 1535 N N . VAL A 1 197 ? -9.797 -10.93 -10.766 1 96.88 197 VAL A N 1
ATOM 1536 C CA . VAL A 1 197 ? -10.312 -12.031 -9.969 1 96.88 197 VAL A CA 1
ATOM 1537 C C . VAL A 1 197 ? -11.742 -11.719 -9.516 1 96.88 197 VAL A C 1
ATOM 1539 O O . VAL A 1 197 ? -12.484 -12.625 -9.133 1 96.88 197 VAL A O 1
ATOM 1542 N N . PHE A 1 198 ? -12.219 -10.508 -9.664 1 95.38 198 PHE A N 1
ATOM 1543 C CA . PHE A 1 198 ? -13.484 -10.031 -9.109 1 95.38 198 PHE A CA 1
ATOM 1544 C C . PHE A 1 198 ? -14.656 -10.852 -9.633 1 95.38 198 PHE A C 1
ATOM 1546 O O . PHE A 1 198 ? -15.477 -11.336 -8.852 1 95.38 198 PHE A O 1
ATOM 1553 N N . PRO A 1 199 ? -14.766 -11.094 -10.93 1 96.56 199 PRO A N 1
ATOM 1554 C CA . PRO A 1 199 ? -15.922 -11.836 -11.422 1 96.56 199 PRO A CA 1
ATOM 1555 C C . PRO A 1 199 ? -15.945 -13.281 -10.93 1 96.56 199 PRO A C 1
ATOM 1557 O O . PRO A 1 199 ? -17.016 -13.891 -10.844 1 96.56 199 PRO A O 1
ATOM 1560 N N . LEU A 1 200 ? -14.789 -13.844 -10.625 1 97.06 200 LEU A N 1
ATOM 1561 C CA . LEU A 1 200 ? -14.734 -15.203 -10.086 1 97.06 200 LEU A CA 1
ATOM 1562 C C . LEU A 1 200 ? -15.367 -15.258 -8.695 1 97.06 200 LEU A C 1
ATOM 1564 O O . LEU A 1 200 ? -16.094 -16.203 -8.383 1 97.06 200 LEU A O 1
ATOM 1568 N N . LEU A 1 201 ? -15.078 -14.266 -7.863 1 96.5 201 LEU A N 1
ATOM 1569 C CA . LEU A 1 201 ? -15.672 -14.188 -6.535 1 96.5 201 LEU A CA 1
ATOM 1570 C C . LEU A 1 201 ? -17.156 -13.875 -6.625 1 96.5 201 LEU A C 1
ATOM 1572 O O . LEU A 1 201 ? -17.969 -14.43 -5.871 1 96.5 201 LEU A O 1
ATOM 1576 N N . ALA A 1 202 ? -17.484 -12.984 -7.57 1 96.25 202 ALA A N 1
ATOM 1577 C CA . ALA A 1 202 ? -18.875 -12.625 -7.781 1 96.25 202 ALA A CA 1
ATOM 1578 C C . ALA A 1 202 ? -19.688 -13.844 -8.219 1 96.25 202 ALA A C 1
ATOM 1580 O O . ALA A 1 202 ? -20.844 -14.016 -7.801 1 96.25 202 ALA A O 1
ATOM 1581 N N . ARG A 1 203 ? -19.094 -14.609 -9.039 1 97.31 203 ARG A N 1
ATOM 1582 C CA . ARG A 1 203 ? -19.781 -15.82 -9.5 1 97.31 203 ARG A CA 1
ATOM 1583 C C . ARG A 1 203 ? -20.031 -16.781 -8.344 1 97.31 203 ARG A C 1
ATOM 1585 O O . ARG A 1 203 ? -21.094 -17.391 -8.266 1 97.31 203 ARG A O 1
ATOM 1592 N N . HIS A 1 204 ? -19.031 -16.953 -7.508 1 97.19 204 HIS A N 1
ATOM 1593 C CA . HIS A 1 204 ? -19.188 -17.812 -6.336 1 97.19 204 HIS A CA 1
ATOM 1594 C C . HIS A 1 204 ? -20.359 -17.328 -5.473 1 97.19 204 HIS A C 1
ATOM 1596 O O . HIS A 1 204 ? -21.156 -18.141 -5.012 1 97.19 204 HIS A O 1
ATOM 1602 N N . TYR A 1 205 ? -20.453 -16.031 -5.281 1 96.5 205 TYR A N 1
ATOM 1603 C CA . TYR A 1 205 ? -21.547 -15.461 -4.508 1 96.5 205 TYR A CA 1
ATOM 1604 C C . TYR A 1 205 ? -22.875 -15.664 -5.219 1 96.5 205 TYR A C 1
ATOM 1606 O O . TYR A 1 205 ? -23.891 -16 -4.582 1 96.5 205 TYR A O 1
ATOM 1614 N N . ALA A 1 206 ? -22.906 -15.422 -6.508 1 96.5 206 ALA A N 1
ATOM 1615 C CA . ALA A 1 206 ? -24.109 -15.617 -7.293 1 96.5 206 ALA A CA 1
ATOM 1616 C C . ALA A 1 206 ? -24.625 -17.047 -7.16 1 96.5 206 ALA A C 1
ATOM 1618 O O . ALA A 1 206 ? -25.844 -17.281 -7.062 1 96.5 206 ALA A O 1
ATOM 1619 N N . GLY A 1 207 ? -23.688 -17.969 -7.211 1 95.62 207 GLY A N 1
ATOM 1620 C CA . GLY A 1 207 ? -24.047 -19.359 -7.008 1 95.62 207 GLY A CA 1
ATOM 1621 C C . GLY A 1 207 ? -24.672 -19.625 -5.648 1 95.62 207 GLY A C 1
ATOM 1622 O O . GLY A 1 207 ? -25.641 -20.391 -5.539 1 95.62 207 GLY A O 1
ATOM 1623 N N . HIS A 1 208 ? -24.094 -19.016 -4.656 1 95.25 208 HIS A N 1
ATOM 1624 C CA . HIS A 1 208 ? -24.656 -19.125 -3.314 1 95.25 208 HIS A CA 1
ATOM 1625 C C . HIS A 1 208 ? -26.078 -18.578 -3.271 1 95.25 208 HIS A C 1
ATOM 1627 O O . HIS A 1 208 ? -26.969 -19.203 -2.672 1 95.25 208 HIS A O 1
ATOM 1633 N N . GLN A 1 209 ? -26.328 -17.453 -3.896 1 94.62 209 GLN A N 1
ATOM 1634 C CA . GLN A 1 209 ? -27.641 -16.828 -3.932 1 94.62 209 GLN A CA 1
ATOM 1635 C C . GLN A 1 209 ? -28.641 -17.703 -4.684 1 94.62 209 GLN A C 1
ATOM 1637 O O . GLN A 1 209 ? -29.812 -17.781 -4.305 1 94.62 209 GLN A O 1
ATOM 1642 N N . GLN A 1 210 ? -28.172 -18.266 -5.719 1 94.38 210 GLN A N 1
ATOM 1643 C CA . GLN A 1 210 ? -29.031 -19.156 -6.48 1 94.38 210 GLN A CA 1
ATOM 1644 C C . GLN A 1 210 ? -29.5 -20.344 -5.633 1 94.38 210 GLN A C 1
ATOM 1646 O O . GLN A 1 210 ? -30.656 -20.734 -5.684 1 94.38 210 GLN A O 1
ATOM 1651 N N . LYS A 1 211 ? -28.594 -20.891 -4.891 1 93.31 211 LYS A N 1
ATOM 1652 C CA . LYS A 1 211 ? -28.922 -22 -4.004 1 93.31 211 LYS A CA 1
ATOM 1653 C C . LYS A 1 211 ? -29.906 -21.562 -2.926 1 93.31 211 LYS A C 1
ATOM 1655 O O . LYS A 1 211 ? -30.844 -22.297 -2.59 1 93.31 211 LYS A O 1
ATOM 1660 N N . ALA A 1 212 ? -29.688 -20.391 -2.389 1 91.81 212 ALA A N 1
ATOM 1661 C CA . ALA A 1 212 ? -30.594 -19.844 -1.385 1 91.81 212 ALA A CA 1
ATOM 1662 C C . ALA A 1 212 ? -32 -19.625 -1.965 1 91.81 212 ALA A C 1
ATOM 1664 O O . ALA A 1 212 ? -33 -19.844 -1.285 1 91.81 212 ALA A O 1
ATOM 1665 N N . ASN A 1 213 ? -32.031 -19.156 -3.178 1 92.44 213 ASN A N 1
ATOM 1666 C CA . ASN A 1 213 ? -33.312 -18.922 -3.861 1 92.44 213 ASN A CA 1
ATOM 1667 C C . ASN A 1 213 ? -34.062 -20.219 -4.098 1 92.44 213 ASN A C 1
ATOM 1669 O O . ASN A 1 213 ? -35.312 -20.25 -4.027 1 92.44 213 ASN A O 1
ATOM 1673 N N . GLN A 1 214 ? -33.344 -21.219 -4.449 1 92.25 214 GLN A N 1
ATOM 1674 C CA . GLN A 1 214 ? -33.969 -22.531 -4.59 1 92.25 214 GLN A CA 1
ATOM 1675 C C . GLN A 1 214 ? -34.625 -22.969 -3.279 1 92.25 214 GLN A C 1
ATOM 1677 O O . GLN A 1 214 ? -35.719 -23.531 -3.279 1 92.25 214 GLN A O 1
ATOM 1682 N N . GLY A 1 215 ? -33.906 -22.719 -2.205 1 90.12 215 GLY A N 1
ATOM 1683 C CA . GLY A 1 215 ? -34.469 -23 -0.899 1 90.12 215 GLY A CA 1
ATOM 1684 C C . GLY A 1 215 ? -35.75 -22.219 -0.62 1 90.12 215 GLY A C 1
ATOM 1685 O O . GLY A 1 215 ? -36.719 -22.766 -0.068 1 90.12 215 GLY A O 1
ATOM 1686 N N . ARG A 1 216 ? -35.719 -21.016 -1.016 1 90.44 216 ARG A N 1
ATOM 1687 C CA . ARG A 1 216 ? -36.906 -20.172 -0.854 1 90.44 216 ARG A CA 1
ATOM 1688 C C . ARG A 1 216 ? -38.062 -20.719 -1.668 1 90.44 216 ARG A C 1
ATOM 1690 O O . ARG A 1 216 ? -39.188 -20.781 -1.173 1 90.44 216 ARG A O 1
ATOM 1697 N N . LEU A 1 217 ? -37.719 -21.047 -2.848 1 91.12 217 LEU A N 1
ATOM 1698 C CA . LEU A 1 217 ? -38.75 -21.594 -3.73 1 91.12 217 LEU A CA 1
ATOM 1699 C C . LEU A 1 217 ? -39.344 -22.875 -3.158 1 91.12 217 LEU A C 1
ATOM 1701 O O . LEU A 1 217 ? -40.562 -23.094 -3.23 1 91.12 217 LEU A O 1
ATOM 1705 N N . ASP A 1 218 ? -38.5 -23.625 -2.613 1 93.31 218 ASP A N 1
ATOM 1706 C CA . ASP A 1 218 ? -38.906 -24.891 -2.012 1 93.31 218 ASP A CA 1
ATOM 1707 C C . ASP A 1 218 ? -39.875 -24.641 -0.839 1 93.31 218 ASP A C 1
ATOM 1709 O O . ASP A 1 218 ? -40.719 -25.469 -0.543 1 93.31 218 ASP A O 1
ATOM 1713 N N . ARG A 1 219 ? -39.688 -23.516 -0.189 1 92.88 219 ARG A N 1
ATOM 1714 C CA . ARG A 1 219 ? -40.531 -23.156 0.952 1 92.88 219 ARG A CA 1
ATOM 1715 C C . ARG A 1 219 ? -41.719 -22.328 0.511 1 92.88 219 ARG A C 1
ATOM 1717 O O . ARG A 1 219 ? -42.5 -21.844 1.346 1 92.88 219 ARG A O 1
ATOM 1724 N N . GLY A 1 220 ? -41.812 -22.062 -0.751 1 91.81 220 GLY A N 1
ATOM 1725 C CA . GLY A 1 220 ? -42.938 -21.328 -1.288 1 91.81 220 GLY A CA 1
ATOM 1726 C C . GLY A 1 220 ? -42.75 -19.812 -1.206 1 91.81 220 GLY A C 1
ATOM 1727 O O . GLY A 1 220 ? -43.719 -19.062 -1.278 1 91.81 220 GLY A O 1
ATOM 1728 N N . GLU A 1 221 ? -41.5 -19.438 -0.947 1 92.44 221 GLU A N 1
ATOM 1729 C CA . GLU A 1 221 ? -41.156 -18.016 -0.855 1 92.44 221 GLU A CA 1
ATOM 1730 C C . GLU A 1 221 ? -40.688 -17.469 -2.195 1 92.44 221 GLU A C 1
ATOM 1732 O O . GLU A 1 221 ? -40.188 -18.219 -3.035 1 92.44 221 GLU A O 1
ATOM 1737 N N . ALA A 1 222 ? -40.906 -16.203 -2.477 1 92.31 222 ALA A N 1
ATOM 1738 C CA . ALA A 1 222 ? -40.406 -15.555 -3.697 1 92.31 222 ALA A CA 1
ATOM 1739 C C . ALA A 1 222 ? -38.906 -15.43 -3.688 1 92.31 222 ALA A C 1
ATOM 1741 O O . ALA A 1 222 ? -38.312 -15.102 -2.658 1 92.31 222 ALA A O 1
ATOM 1742 N N . PRO A 1 223 ? -38.281 -15.836 -4.777 1 90.56 223 PRO A N 1
ATOM 1743 C CA . PRO A 1 223 ? -36.812 -15.695 -4.832 1 90.56 223 PRO A CA 1
ATOM 1744 C C . PRO A 1 223 ? -36.375 -14.234 -4.844 1 90.56 223 PRO A C 1
ATOM 1746 O O . PRO A 1 223 ? -37.156 -13.352 -5.199 1 90.56 223 PRO A O 1
ATOM 1749 N N . VAL A 1 224 ? -35.25 -13.969 -4.371 1 88.94 224 VAL A N 1
ATOM 1750 C CA . VAL A 1 224 ? -34.625 -12.656 -4.449 1 88.94 224 VAL A CA 1
ATOM 1751 C C . VAL A 1 224 ? -33.906 -12.516 -5.773 1 88.94 224 VAL A C 1
ATOM 1753 O O . VAL A 1 224 ? -32.969 -13.289 -6.062 1 88.94 224 VAL A O 1
ATOM 1756 N N . PRO A 1 225 ? -34.25 -11.562 -6.559 1 89.75 225 PRO A N 1
ATOM 1757 C CA . PRO A 1 225 ? -33.594 -11.422 -7.867 1 89.75 225 PRO A CA 1
ATOM 1758 C C . PRO A 1 225 ? -32.125 -11.078 -7.758 1 89.75 225 PRO A C 1
ATOM 1760 O O . PRO A 1 225 ? -31.719 -10.312 -6.875 1 89.75 225 PRO A O 1
ATOM 1763 N N . LEU A 1 226 ? -31.328 -11.758 -8.633 1 91.19 226 LEU A N 1
ATOM 1764 C CA . LEU A 1 226 ? -29.906 -11.398 -8.734 1 91.19 226 LEU A CA 1
ATOM 1765 C C . LEU A 1 226 ? -29.75 -10.062 -9.461 1 91.19 226 LEU A C 1
ATOM 1767 O O . LEU A 1 226 ? -30.453 -9.797 -10.438 1 91.19 226 LEU A O 1
ATOM 1771 N N . ASP A 1 227 ? -28.906 -9.234 -9.016 1 89.25 227 ASP A N 1
ATOM 1772 C CA . ASP A 1 227 ? -28.656 -7.973 -9.703 1 89.25 227 ASP A CA 1
ATOM 1773 C C . ASP A 1 227 ? -27.859 -8.195 -10.984 1 89.25 227 ASP A C 1
ATOM 1775 O O . ASP A 1 227 ? -27.469 -9.328 -11.289 1 89.25 227 ASP A O 1
ATOM 1779 N N . GLU A 1 228 ? -27.719 -7.164 -11.781 1 89.75 228 GLU A N 1
ATOM 1780 C CA . GLU A 1 228 ? -27.062 -7.242 -13.086 1 89.75 228 GLU A CA 1
ATOM 1781 C C . GLU A 1 228 ? -25.609 -7.699 -12.961 1 89.75 228 GLU A C 1
ATOM 1783 O O . GLU A 1 228 ? -25.125 -8.469 -13.781 1 89.75 228 GLU A O 1
ATOM 1788 N N . THR A 1 229 ? -24.938 -7.312 -11.953 1 89.94 229 THR A N 1
ATOM 1789 C CA . THR A 1 229 ? -23.547 -7.656 -11.711 1 89.94 229 THR A CA 1
ATOM 1790 C C . THR A 1 229 ? -23.391 -9.156 -11.5 1 89.94 229 THR A C 1
ATOM 1792 O O . THR A 1 229 ? -22.5 -9.781 -12.086 1 89.94 229 THR A O 1
ATOM 1795 N N . LEU A 1 230 ? -24.266 -9.75 -10.727 1 94.25 230 LEU A N 1
ATOM 1796 C CA . LEU A 1 230 ? -24.188 -11.172 -10.406 1 94.25 230 LEU A CA 1
ATOM 1797 C C . LEU A 1 230 ? -24.594 -12.016 -11.609 1 94.25 230 LEU A C 1
ATOM 1799 O O . LEU A 1 230 ? -24.031 -13.094 -11.836 1 94.25 230 LEU A O 1
ATOM 1803 N N . THR A 1 231 ? -25.562 -11.508 -12.406 1 9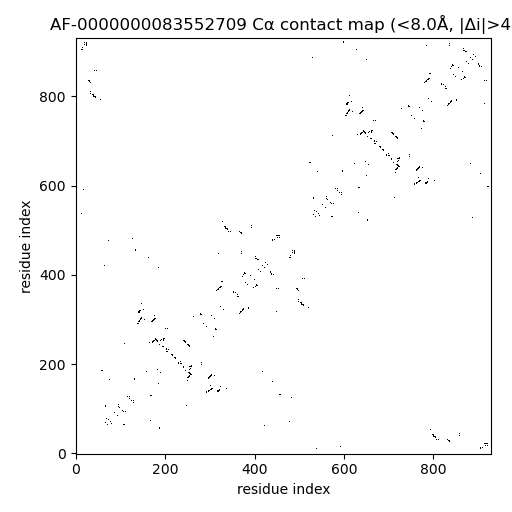4.62 231 THR A N 1
ATOM 1804 C CA . THR A 1 231 ? -25.969 -12.211 -13.609 1 94.62 231 THR A CA 1
ATOM 1805 C C . THR A 1 231 ? -24.828 -12.281 -14.617 1 94.62 231 THR A C 1
ATOM 1807 O O . THR A 1 231 ? -24.609 -13.32 -15.25 1 94.62 231 THR A O 1
ATOM 1810 N N . GLU A 1 232 ? -24.109 -11.219 -14.727 1 94.94 232 GLU A N 1
ATOM 1811 C CA . GLU A 1 232 ? -22.969 -11.188 -15.625 1 94.94 232 GLU A CA 1
ATOM 1812 C C . GLU A 1 232 ? -21.844 -12.078 -15.117 1 94.94 232 GLU A C 1
ATOM 1814 O O . GLU A 1 232 ? -21.172 -12.742 -15.914 1 94.94 232 GLU A O 1
ATOM 1819 N N . ALA A 1 233 ? -21.672 -12.172 -13.844 1 95.94 233 ALA A N 1
ATOM 1820 C CA . ALA A 1 233 ? -20.609 -12.969 -13.234 1 95.94 233 ALA A CA 1
ATOM 1821 C C . ALA A 1 233 ? -20.812 -14.453 -13.5 1 95.94 233 ALA A C 1
ATOM 1823 O O . ALA A 1 233 ? -19.844 -15.203 -13.656 1 95.94 233 ALA A O 1
ATOM 1824 N N . LEU A 1 234 ? -22.047 -14.844 -13.57 1 96.19 234 LEU A N 1
ATOM 1825 C CA . LEU A 1 234 ? -22.375 -16.25 -13.758 1 96.19 234 LEU A CA 1
ATOM 1826 C C . LEU A 1 234 ? -21.891 -16.75 -15.117 1 96.19 234 LEU A C 1
ATOM 1828 O O . LEU A 1 234 ? -21.703 -17.953 -15.312 1 96.19 234 LEU A O 1
ATOM 1832 N N . LYS A 1 235 ? -21.609 -15.82 -16 1 96.06 235 LYS A N 1
ATOM 1833 C CA . LYS A 1 235 ? -21.203 -16.188 -17.359 1 96.06 235 LYS A CA 1
ATOM 1834 C C . LYS A 1 235 ? -19.688 -16.25 -17.484 1 96.06 235 LYS A C 1
ATOM 1836 O O . LYS A 1 235 ? -19.156 -16.734 -18.484 1 96.06 235 LYS A O 1
ATOM 1841 N N . ILE A 1 236 ? -18.969 -15.875 -16.531 1 96.94 236 ILE A N 1
ATOM 1842 C CA . ILE A 1 236 ? -17.516 -15.742 -16.609 1 96.94 236 ILE A CA 1
ATOM 1843 C C . ILE A 1 236 ? -16.844 -16.938 -15.953 1 96.94 236 ILE A C 1
ATOM 1845 O O . ILE A 1 236 ? -17.266 -17.375 -14.875 1 96.94 236 ILE A O 1
ATOM 1849 N N . ARG A 1 237 ? -15.867 -17.5 -16.594 1 97.44 237 ARG A N 1
ATOM 1850 C CA . ARG A 1 237 ? -15.031 -18.562 -16.047 1 97.44 237 ARG A CA 1
ATOM 1851 C C . ARG A 1 237 ? -13.586 -18.109 -15.906 1 97.44 237 ARG A C 1
ATOM 1853 O O . ARG A 1 237 ? -13.211 -17.047 -16.406 1 97.44 237 ARG A O 1
ATOM 1860 N N . ALA A 1 238 ? -12.797 -18.906 -15.195 1 97.81 238 ALA A N 1
ATOM 1861 C CA . ALA A 1 238 ? -11.398 -18.547 -14.953 1 97.81 238 ALA A CA 1
ATOM 1862 C C . ALA A 1 238 ? -10.648 -18.359 -16.266 1 97.81 238 ALA A C 1
ATOM 1864 O O . ALA A 1 238 ? -9.812 -17.469 -16.391 1 97.81 238 ALA A O 1
ATOM 1865 N N . ALA A 1 239 ? -10.961 -19.172 -17.266 1 97.56 239 ALA A N 1
ATOM 1866 C CA . ALA A 1 239 ? -10.289 -19.141 -18.562 1 97.56 239 ALA A CA 1
ATOM 1867 C C . ALA A 1 239 ? -10.484 -17.797 -19.25 1 97.56 239 ALA A C 1
ATOM 1869 O O . ALA A 1 239 ? -9.641 -17.359 -20.031 1 97.56 239 ALA A O 1
ATOM 1870 N N . ASP A 1 240 ? -11.586 -17.094 -18.906 1 97.38 240 ASP A N 1
ATOM 1871 C CA . ASP A 1 240 ? -11.922 -15.82 -19.531 1 97.38 240 ASP A CA 1
ATOM 1872 C C . ASP A 1 240 ? -11.039 -14.695 -18.984 1 97.38 240 ASP A C 1
ATOM 1874 O O . ASP A 1 240 ? -10.914 -13.648 -19.625 1 97.38 240 ASP A O 1
ATOM 1878 N N . VAL A 1 241 ? -10.43 -14.938 -17.812 1 97.69 241 VAL A N 1
ATOM 1879 C CA . VAL A 1 241 ? -9.672 -13.852 -17.203 1 97.69 241 VAL A CA 1
ATOM 1880 C C . VAL A 1 241 ? -8.188 -14.211 -17.156 1 97.69 241 VAL A C 1
ATOM 1882 O O . VAL A 1 241 ? -7.348 -13.367 -16.844 1 97.69 241 VAL A O 1
ATOM 1885 N N . ILE A 1 242 ? -7.824 -15.445 -17.484 1 98.31 242 ILE A N 1
ATOM 1886 C CA . ILE A 1 242 ? -6.43 -15.867 -17.562 1 98.31 242 ILE A CA 1
ATOM 1887 C C . ILE A 1 242 ? -5.82 -15.383 -18.875 1 98.31 242 ILE A C 1
ATOM 1889 O O . ILE A 1 242 ? -6.402 -15.586 -19.953 1 98.31 242 ILE A O 1
ATOM 1893 N N . GLN A 1 243 ? -4.723 -14.703 -18.812 1 97.25 243 GLN A N 1
ATOM 1894 C CA . GLN A 1 243 ? -4.043 -14.25 -20.016 1 97.25 243 GLN A CA 1
ATOM 1895 C C . GLN A 1 243 ? -2.629 -14.82 -20.094 1 97.25 243 GLN A C 1
ATOM 1897 O O . GLN A 1 243 ? -1.993 -15.062 -19.078 1 97.25 243 GLN A O 1
ATOM 1902 N N . LYS A 1 244 ? -2.174 -15.008 -21.281 1 96.31 244 LYS A N 1
ATOM 1903 C CA . LYS A 1 244 ? -0.799 -15.438 -21.516 1 96.31 244 LYS A CA 1
ATOM 1904 C C . LYS A 1 244 ? 0.188 -14.305 -21.25 1 96.31 244 LYS A C 1
ATOM 1906 O O . LYS A 1 244 ? -0.187 -13.133 -21.281 1 96.31 244 LYS A O 1
ATOM 1911 N N . THR A 1 245 ? 1.405 -14.664 -20.891 1 95 245 THR A N 1
ATOM 1912 C CA . THR A 1 245 ? 2.48 -13.695 -20.703 1 95 245 THR A CA 1
ATOM 1913 C C . THR A 1 245 ? 3.619 -13.945 -21.688 1 95 245 THR A C 1
ATOM 1915 O O . THR A 1 245 ? 3.51 -14.805 -22.562 1 95 245 THR A O 1
ATOM 1918 N N . HIS A 1 246 ? 4.66 -13.117 -21.578 1 92.5 246 HIS A N 1
ATOM 1919 C CA . HIS A 1 246 ? 5.828 -13.328 -22.422 1 92.5 246 HIS A CA 1
ATOM 1920 C C . HIS A 1 246 ? 6.609 -14.562 -22 1 92.5 246 HIS A C 1
ATOM 1922 O O . HIS A 1 246 ? 7.555 -14.969 -22.688 1 92.5 246 HIS A O 1
ATOM 1928 N N . TRP A 1 247 ? 6.199 -15.172 -20.922 1 94.94 247 TRP A N 1
ATOM 1929 C CA . TRP A 1 247 ? 6.672 -16.5 -20.531 1 94.94 247 TRP A CA 1
ATOM 1930 C C . TRP A 1 247 ? 5.73 -17.578 -21.031 1 94.94 247 TRP A C 1
ATOM 1932 O O . TRP A 1 247 ? 4.527 -17.547 -20.766 1 94.94 247 TRP A O 1
ATOM 1942 N N . PRO A 1 248 ? 6.184 -18.547 -21.719 1 95.75 248 PRO A N 1
ATOM 1943 C CA . PRO A 1 248 ? 5.297 -19.547 -22.312 1 95.75 248 PRO A CA 1
ATOM 1944 C C . PRO A 1 248 ? 4.594 -20.406 -21.266 1 95.75 248 PRO A C 1
ATOM 1946 O O . PRO A 1 248 ? 3.547 -21 -21.531 1 95.75 248 PRO A O 1
ATOM 1949 N N . ASN A 1 249 ? 5.164 -20.484 -20.062 1 97.31 249 ASN A N 1
ATOM 1950 C CA . ASN A 1 249 ? 4.562 -21.344 -19.062 1 97.31 249 ASN A CA 1
ATOM 1951 C C . ASN A 1 249 ? 4.195 -20.562 -17.797 1 97.31 249 ASN A C 1
ATOM 1953 O O . ASN A 1 249 ? 4.113 -21.141 -16.719 1 97.31 249 ASN A O 1
ATOM 1957 N N . ILE A 1 250 ? 4.07 -19.25 -17.844 1 97.75 250 ILE A N 1
ATOM 1958 C CA . ILE A 1 250 ? 3.482 -18.406 -16.797 1 97.75 250 ILE A CA 1
ATOM 1959 C C . ILE A 1 250 ? 2.268 -17.672 -17.344 1 97.75 250 ILE A C 1
ATOM 1961 O O . ILE A 1 250 ? 2.389 -16.875 -18.281 1 97.75 250 ILE A O 1
ATOM 1965 N N . ASP A 1 251 ? 1.163 -17.984 -16.828 1 98.62 251 ASP A N 1
ATOM 1966 C CA . ASP A 1 251 ? -0.046 -17.234 -17.141 1 98.62 251 ASP A CA 1
ATOM 1967 C C . ASP A 1 251 ? -0.409 -16.281 -16.016 1 98.62 251 ASP A C 1
ATOM 1969 O O . ASP A 1 251 ? 0.17 -16.344 -14.93 1 98.62 251 ASP A O 1
ATOM 1973 N N . LEU A 1 252 ? -1.385 -15.328 -16.344 1 98.25 252 LEU A N 1
ATOM 1974 C CA . LEU A 1 252 ? -1.631 -14.242 -15.398 1 98.25 252 LEU A CA 1
ATOM 1975 C C . LEU A 1 252 ? -3.123 -13.945 -15.289 1 98.25 252 LEU A C 1
ATOM 1977 O O . LEU A 1 252 ? -3.828 -13.914 -16.297 1 98.25 252 LEU A O 1
ATOM 1981 N N . ILE A 1 253 ? -3.641 -13.922 -14.117 1 98.44 253 ILE A N 1
ATOM 1982 C CA . ILE A 1 253 ? -4.84 -13.141 -13.836 1 98.44 253 ILE A CA 1
ATOM 1983 C C . ILE A 1 253 ? -4.445 -11.781 -13.258 1 98.44 253 ILE A C 1
ATOM 1985 O O . ILE A 1 253 ? -3.938 -11.695 -12.141 1 98.44 253 ILE A O 1
ATOM 1989 N N . GLY A 1 254 ? -4.703 -10.773 -14 1 96.81 254 GLY A N 1
ATOM 1990 C CA . GLY A 1 254 ? -4.18 -9.461 -13.664 1 96.81 254 GLY A CA 1
ATOM 1991 C C . GLY A 1 254 ? -5.102 -8.672 -12.758 1 96.81 254 GLY A C 1
ATOM 1992 O O . GLY A 1 254 ? -6.145 -9.172 -12.336 1 96.81 254 GLY A O 1
ATOM 1993 N N . ALA A 1 255 ? -4.582 -7.477 -12.375 1 93.56 255 ALA A N 1
ATOM 1994 C CA . ALA A 1 255 ? -5.332 -6.531 -11.555 1 93.56 255 ALA A CA 1
ATOM 1995 C C . ALA A 1 255 ? -5.215 -5.113 -12.102 1 93.56 255 ALA A C 1
ATOM 1997 O O . ALA A 1 255 ? -4.344 -4.832 -12.93 1 93.56 255 ALA A O 1
ATOM 1998 N N . GLN A 1 256 ? -6.105 -4.332 -11.781 1 87 256 GLN A N 1
ATOM 1999 C CA . GLN A 1 256 ? -6.094 -2.895 -12.039 1 87 256 GLN A CA 1
ATOM 2000 C C . GLN A 1 256 ? -6.828 -2.133 -10.938 1 87 256 GLN A C 1
ATOM 2002 O O . GLN A 1 256 ? -7.395 -2.74 -10.023 1 87 256 GLN A O 1
ATOM 2007 N N . LEU A 1 257 ? -6.832 -0.896 -10.977 1 81.38 257 LEU A N 1
ATOM 2008 C CA . LEU A 1 257 ? -7.238 -0.029 -9.875 1 81.38 257 LEU A CA 1
ATOM 2009 C C . LEU A 1 257 ? -8.688 -0.305 -9.469 1 81.38 257 LEU A C 1
ATOM 2011 O O . LEU A 1 257 ? -9.031 -0.226 -8.289 1 81.38 257 LEU A O 1
ATOM 2015 N N . ASN A 1 258 ? -9.492 -0.692 -10.383 1 84.12 258 ASN A N 1
ATOM 2016 C CA . ASN A 1 258 ? -10.906 -0.889 -10.094 1 84.12 258 ASN A CA 1
ATOM 2017 C C . ASN A 1 258 ? -11.141 -2.127 -9.234 1 84.12 258 ASN A C 1
ATOM 2019 O O . ASN A 1 258 ? -12.219 -2.305 -8.672 1 84.12 258 ASN A O 1
ATOM 2023 N N . LEU A 1 259 ? -10.086 -2.947 -9.133 1 88.88 259 LEU A N 1
ATOM 2024 C CA . LEU A 1 259 ? -10.188 -4.109 -8.25 1 88.88 259 LEU A CA 1
ATOM 2025 C C . LEU A 1 259 ? -10.484 -3.682 -6.82 1 88.88 259 LEU A C 1
ATOM 2027 O O . LEU A 1 259 ? -11 -4.473 -6.023 1 88.88 259 LEU A O 1
ATOM 2031 N N . TYR A 1 260 ? -10.312 -2.414 -6.582 1 79.56 260 TYR A N 1
ATOM 2032 C CA . TYR A 1 260 ? -10.562 -1.882 -5.246 1 79.56 260 TYR A CA 1
ATOM 2033 C C . TYR A 1 260 ? -12.047 -1.956 -4.902 1 79.56 260 TYR A C 1
ATOM 2035 O O . TYR A 1 260 ? -12.414 -2.086 -3.73 1 79.56 260 TYR A O 1
ATOM 2043 N N . TRP A 1 261 ? -12.883 -1.947 -5.859 1 81.75 261 TRP A N 1
ATOM 2044 C CA . TRP A 1 261 ? -14.328 -1.998 -5.66 1 81.75 261 TRP A CA 1
ATOM 2045 C C . TRP A 1 261 ? -14.734 -3.279 -4.941 1 81.75 261 TRP A C 1
ATOM 2047 O O . TRP A 1 261 ? -15.75 -3.309 -4.234 1 81.75 261 TRP A O 1
ATOM 2057 N N . SER A 1 262 ? -13.898 -4.258 -5.086 1 87.44 262 SER A N 1
ATOM 2058 C CA . SER A 1 262 ? -14.18 -5.523 -4.418 1 87.44 262 SER A CA 1
ATOM 2059 C C . SER A 1 262 ? -14.227 -5.355 -2.904 1 87.44 262 SER A C 1
ATOM 2061 O O . SER A 1 262 ? -15.008 -6.02 -2.221 1 87.44 262 SER A O 1
ATOM 2063 N N . GLU A 1 263 ? -13.469 -4.41 -2.424 1 83.12 263 GLU A N 1
ATOM 2064 C CA . GLU A 1 263 ? -13.375 -4.191 -0.983 1 83.12 263 GLU A CA 1
ATOM 2065 C C . GLU A 1 263 ? -14.641 -3.549 -0.436 1 83.12 263 GLU A C 1
ATOM 2067 O O . GLU A 1 263 ? -14.906 -3.611 0.766 1 83.12 263 GLU A O 1
ATOM 2072 N N . PHE A 1 264 ? -15.406 -2.971 -1.347 1 79.12 264 PHE A N 1
ATOM 2073 C CA . PHE A 1 264 ? -16.656 -2.354 -0.943 1 79.12 264 PHE A CA 1
ATOM 2074 C C . PHE A 1 264 ? -17.828 -3.299 -1.186 1 79.12 264 PHE A C 1
ATOM 2076 O O . PHE A 1 264 ? -18.781 -3.328 -0.405 1 79.12 264 PHE A O 1
ATOM 2083 N N . GLN A 1 265 ? -17.703 -4.059 -2.221 1 85.44 265 GLN A N 1
ATOM 2084 C CA . GLN A 1 265 ? -18.828 -4.887 -2.641 1 85.44 265 GLN A CA 1
ATOM 2085 C C . GLN A 1 265 ? -18.906 -6.168 -1.817 1 85.44 265 GLN A C 1
ATOM 2087 O O . GLN A 1 265 ? -20 -6.625 -1.469 1 85.44 265 GLN A O 1
ATOM 2092 N N . ILE A 1 266 ? -17.812 -6.773 -1.473 1 88.69 266 ILE A N 1
ATOM 2093 C CA . ILE A 1 266 ? -17.766 -8.07 -0.802 1 88.69 266 ILE A CA 1
ATOM 2094 C C . ILE A 1 266 ? -18.391 -7.957 0.588 1 88.69 266 ILE A C 1
ATOM 2096 O O . ILE A 1 266 ? -19.188 -8.805 0.988 1 88.69 266 ILE A O 1
ATOM 2100 N N . PRO A 1 267 ? -18.062 -6.863 1.321 1 83.94 267 PRO A N 1
ATOM 2101 C CA . PRO A 1 267 ? -18.734 -6.727 2.615 1 83.94 267 PRO A CA 1
ATOM 2102 C C . PRO A 1 267 ? -20.266 -6.629 2.482 1 83.94 267 PRO A C 1
ATOM 2104 O O . PRO A 1 267 ? -20.984 -7.129 3.344 1 83.94 267 PRO A O 1
ATOM 2107 N N . VAL A 1 268 ? -20.719 -6.016 1.445 1 83.44 268 VAL A N 1
ATOM 2108 C CA . VAL A 1 268 ? -22.156 -5.914 1.196 1 83.44 268 VAL A CA 1
ATOM 2109 C C . VAL A 1 268 ? -22.75 -7.305 0.967 1 83.44 268 VAL A C 1
ATOM 2111 O O . VAL A 1 268 ? -23.781 -7.648 1.532 1 83.44 268 VAL A O 1
ATOM 2114 N N . TRP A 1 269 ? -22.031 -8.102 0.159 1 88.69 269 TRP A N 1
ATOM 2115 C CA . TRP A 1 269 ? -22.469 -9.469 -0.108 1 88.69 269 TRP A CA 1
ATOM 2116 C C . TRP A 1 269 ? -22.516 -10.289 1.177 1 88.69 269 TRP A C 1
ATOM 2118 O O . TRP A 1 269 ? -23.453 -11.047 1.409 1 88.69 269 TRP A O 1
ATOM 2128 N N . ARG A 1 270 ? -21.578 -10.133 2.031 1 85.25 270 ARG A N 1
ATOM 2129 C CA . ARG A 1 270 ? -21.469 -10.883 3.277 1 85.25 270 ARG A CA 1
ATOM 2130 C C . ARG A 1 270 ? -22.609 -10.516 4.23 1 85.25 270 ARG A C 1
ATOM 2132 O O . ARG A 1 270 ? -23.078 -11.359 4.996 1 85.25 270 ARG A O 1
ATOM 2139 N N . MET A 1 271 ? -22.969 -9.344 4.223 1 81.69 271 MET A N 1
ATOM 2140 C CA . MET A 1 271 ? -24.062 -8.867 5.078 1 81.6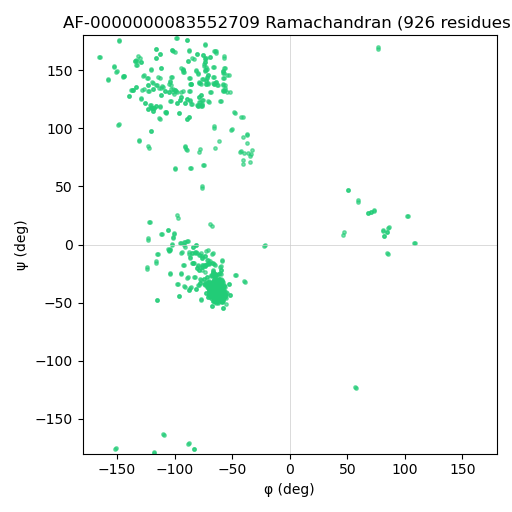9 271 MET A CA 1
ATOM 2141 C C . MET A 1 271 ? -25.406 -9.398 4.59 1 81.69 271 MET A C 1
ATOM 2143 O O . MET A 1 271 ? -26.281 -9.719 5.395 1 81.69 271 MET A O 1
ATOM 2147 N N . GLN A 1 272 ? -25.469 -9.438 3.285 1 84.25 272 GLN A N 1
ATOM 2148 C CA . GLN A 1 272 ? -26.719 -9.906 2.688 1 84.25 272 GLN A CA 1
ATOM 2149 C C . GLN A 1 272 ? -26.859 -11.422 2.844 1 84.25 272 GLN A C 1
ATOM 2151 O O . GLN A 1 272 ? -27.984 -11.93 2.932 1 84.25 272 GLN A O 1
ATOM 2156 N N . ALA A 1 273 ? -25.703 -12.047 2.791 1 87.81 273 ALA A N 1
ATOM 2157 C CA . ALA A 1 273 ? -25.703 -13.508 2.908 1 87.81 273 ALA A CA 1
ATOM 2158 C C . ALA A 1 273 ? -24.672 -13.969 3.936 1 87.81 273 ALA A C 1
ATOM 2160 O O . ALA A 1 273 ? -23.562 -14.359 3.574 1 87.81 273 ALA A O 1
ATOM 2161 N N . ARG A 1 274 ? -25.016 -14.078 5.141 1 78.81 274 ARG A N 1
ATOM 2162 C CA . ARG A 1 274 ? -24.094 -14.406 6.23 1 78.81 274 ARG A CA 1
ATOM 2163 C C . ARG A 1 274 ? -23.547 -15.82 6.082 1 78.81 274 ARG A C 1
ATOM 2165 O O . ARG A 1 274 ? -22.453 -16.125 6.562 1 78.81 274 ARG A O 1
ATOM 2172 N N . GLY A 1 275 ? -24.281 -16.609 5.414 1 84.19 275 GLY A N 1
ATOM 2173 C CA . GLY A 1 275 ? -23.859 -18 5.234 1 84.19 275 GLY A CA 1
ATOM 2174 C C . GLY A 1 275 ? -22.875 -18.172 4.105 1 84.19 275 GLY A C 1
ATOM 2175 O O . GLY A 1 275 ? -22.312 -19.266 3.938 1 84.19 275 GLY A O 1
ATOM 2176 N N . TRP A 1 276 ? -22.641 -17.125 3.371 1 90.56 276 TRP A N 1
ATOM 2177 C CA . TRP A 1 276 ? -21.703 -17.219 2.26 1 90.56 276 TRP A CA 1
ATOM 2178 C C . TRP A 1 276 ? -20.266 -17.344 2.768 1 90.56 276 TRP A C 1
ATOM 2180 O O . TRP A 1 276 ? -19.797 -16.484 3.529 1 90.56 276 TRP A O 1
ATOM 2190 N N . LYS A 1 277 ? -19.562 -18.406 2.365 1 90.62 277 LYS A N 1
ATOM 2191 C CA . LYS A 1 277 ? -18.188 -18.656 2.787 1 90.62 277 LYS A CA 1
ATOM 2192 C C . LYS A 1 277 ? -17.203 -18.016 1.831 1 90.62 277 LYS A C 1
ATOM 2194 O O . LYS A 1 277 ? -16.578 -18.703 1.015 1 90.62 277 LYS A O 1
ATOM 2199 N N . LEU A 1 278 ? -16.984 -16.734 2.029 1 90.12 278 LEU A N 1
ATOM 2200 C CA . LEU A 1 278 ? -16.078 -15.938 1.204 1 90.12 278 LEU A CA 1
ATOM 2201 C C . LEU A 1 278 ? -14.703 -16.594 1.128 1 90.12 278 LEU A C 1
ATOM 2203 O O . LEU A 1 278 ? -14.055 -16.578 0.078 1 90.12 278 LEU A O 1
ATOM 2207 N N . TRP A 1 279 ? -14.219 -17.266 2.186 1 91.12 279 TRP A N 1
ATOM 2208 C CA . TRP A 1 279 ? -12.867 -17.797 2.312 1 91.12 279 TRP A CA 1
ATOM 2209 C C . TRP A 1 279 ? -12.68 -19.031 1.43 1 91.12 279 TRP A C 1
ATOM 2211 O O . TRP A 1 279 ? -11.547 -19.469 1.203 1 91.12 279 TRP A O 1
ATOM 2221 N N . ASP A 1 280 ? -13.766 -19.531 0.872 1 93.06 280 ASP A N 1
ATOM 2222 C CA . ASP A 1 280 ? -13.688 -20.672 -0.032 1 93.06 280 ASP A CA 1
ATOM 2223 C C . ASP A 1 280 ? -13.844 -20.234 -1.487 1 93.06 280 ASP A C 1
ATOM 2225 O O . ASP A 1 280 ? -13.68 -21.047 -2.404 1 93.06 280 ASP A O 1
ATOM 2229 N N . ALA A 1 281 ? -14.109 -18.984 -1.699 1 95.38 281 ALA A N 1
ATOM 2230 C CA . ALA A 1 281 ? -14.578 -18.531 -3 1 95.38 281 ALA A CA 1
ATOM 2231 C C . ALA A 1 281 ? -13.523 -18.75 -4.078 1 95.38 281 ALA A C 1
ATOM 2233 O O . ALA A 1 281 ? -13.812 -19.344 -5.121 1 95.38 281 ALA A O 1
ATOM 2234 N N . LEU A 1 282 ? -12.305 -18.312 -3.834 1 96.12 282 LEU A N 1
ATOM 2235 C CA . LEU A 1 282 ? -11.258 -18.391 -4.848 1 96.12 282 LEU A CA 1
ATOM 2236 C C . LEU A 1 282 ? -10.906 -19.844 -5.152 1 96.12 282 LEU A C 1
ATOM 2238 O O . LEU A 1 282 ? -10.891 -20.25 -6.312 1 96.12 282 LEU A O 1
ATOM 2242 N N . THR A 1 283 ? -10.68 -20.672 -4.133 1 96.44 283 THR A N 1
ATOM 2243 C CA . THR A 1 283 ? -10.305 -22.078 -4.301 1 96.44 283 THR A CA 1
ATOM 2244 C C . THR A 1 283 ? -11.406 -22.844 -5.023 1 96.44 283 THR A C 1
ATOM 2246 O O . THR A 1 283 ? -11.133 -23.594 -5.961 1 96.44 283 THR A O 1
ATOM 2249 N N . ASP A 1 284 ? -12.648 -22.609 -4.566 1 97.19 284 ASP A N 1
ATOM 2250 C CA . ASP A 1 284 ? -13.789 -23.312 -5.156 1 97.19 284 ASP A CA 1
ATOM 2251 C C . ASP A 1 284 ? -13.938 -22.969 -6.637 1 97.19 284 ASP A C 1
ATOM 2253 O O . ASP A 1 284 ? -14.18 -23.859 -7.461 1 97.19 284 ASP A O 1
ATOM 2257 N N . THR A 1 285 ? -13.781 -21.734 -6.938 1 97.5 285 THR A N 1
ATOM 2258 C CA . THR A 1 285 ? -13.984 -21.281 -8.312 1 97.5 285 THR A CA 1
ATOM 2259 C C . THR A 1 285 ? -12.859 -21.797 -9.211 1 97.5 285 THR A C 1
ATOM 2261 O O . THR A 1 285 ? -13.117 -22.25 -10.336 1 97.5 285 THR A O 1
ATOM 2264 N N . LEU A 1 286 ? -11.602 -21.75 -8.758 1 97.62 286 LEU A N 1
ATOM 2265 C CA . LEU A 1 286 ? -10.477 -22.266 -9.523 1 97.62 286 LEU A CA 1
ATOM 2266 C C . LEU A 1 286 ? -10.602 -23.766 -9.734 1 97.62 286 LEU A C 1
ATOM 2268 O O . LEU A 1 286 ? -10.297 -24.281 -10.82 1 97.62 286 LEU A O 1
ATOM 2272 N N . ALA A 1 287 ? -11.047 -24.484 -8.711 1 97.44 287 ALA A N 1
ATOM 2273 C CA . ALA A 1 287 ? -11.242 -25.922 -8.805 1 97.44 287 ALA A CA 1
ATOM 2274 C C . ALA A 1 287 ? -12.352 -26.266 -9.797 1 97.44 287 ALA A C 1
ATOM 2276 O O . ALA A 1 287 ? -12.195 -27.141 -10.641 1 97.44 287 ALA A O 1
ATOM 2277 N N . ALA A 1 288 ? -13.469 -25.547 -9.633 1 97 288 ALA A N 1
ATOM 2278 C CA . ALA A 1 288 ? -14.633 -25.797 -10.477 1 97 288 ALA A CA 1
ATOM 2279 C C . ALA A 1 288 ? -14.289 -25.594 -11.953 1 97 288 ALA A C 1
ATOM 2281 O O . ALA A 1 288 ? -14.836 -26.281 -12.82 1 97 288 ALA A O 1
ATOM 2282 N N . ASP A 1 289 ? -13.391 -24.719 -12.188 1 97.94 289 ASP A N 1
ATOM 2283 C CA . ASP A 1 289 ? -13.062 -24.375 -13.57 1 97.94 289 ASP A CA 1
ATOM 2284 C C . ASP A 1 289 ? -11.867 -25.188 -14.062 1 97.94 289 ASP A C 1
ATOM 2286 O O . ASP A 1 289 ? -11.344 -24.938 -15.148 1 97.94 289 ASP A O 1
ATOM 2290 N N . GLY A 1 290 ? -11.336 -26.062 -13.242 1 97.56 290 GLY A N 1
ATOM 2291 C CA . GLY A 1 290 ? -10.273 -26.969 -13.633 1 97.56 290 GLY A CA 1
ATOM 2292 C C . GLY A 1 290 ? -8.898 -26.328 -13.609 1 97.56 290 GLY A C 1
ATOM 2293 O O . GLY A 1 290 ? -7.934 -26.891 -14.117 1 97.56 290 GLY A O 1
ATOM 2294 N N . VAL A 1 291 ? -8.75 -25.156 -13.016 1 98.19 291 VAL A N 1
ATOM 2295 C CA . VAL A 1 291 ? -7.5 -24.422 -12.992 1 98.19 291 VAL A CA 1
ATOM 2296 C C . VAL A 1 291 ? -6.469 -25.156 -12.141 1 98.19 291 VAL A C 1
ATOM 2298 O O . VAL A 1 291 ? -5.285 -25.203 -12.484 1 98.19 291 VAL A O 1
ATOM 2301 N N . LEU A 1 292 ? -6.871 -25.844 -11.086 1 97.94 292 LEU A N 1
ATOM 2302 C CA . LEU A 1 292 ? -5.973 -26.531 -10.164 1 97.94 292 LEU A CA 1
ATOM 2303 C C . LEU A 1 292 ? -5.371 -27.766 -10.82 1 97.94 292 LEU A C 1
ATOM 2305 O O . LEU A 1 292 ? -4.363 -28.297 -10.344 1 97.94 292 LEU A O 1
ATOM 2309 N N . ASP A 1 293 ? -5.984 -28.203 -11.914 1 97.19 293 ASP A N 1
ATOM 2310 C CA . ASP A 1 293 ? -5.453 -29.328 -12.664 1 97.19 293 ASP A CA 1
ATOM 2311 C C . ASP A 1 293 ? -4.555 -28.859 -13.805 1 97.19 293 ASP A C 1
ATOM 2313 O O . ASP A 1 293 ? -3.682 -29.594 -14.266 1 97.19 293 ASP A O 1
ATOM 2317 N N . GLN A 1 294 ? -4.805 -27.688 -14.211 1 97.44 294 GLN A N 1
ATOM 2318 C CA . GLN A 1 294 ? -4.117 -27.172 -15.391 1 97.44 294 GLN A CA 1
ATOM 2319 C C . GLN A 1 294 ? -2.74 -26.625 -15.031 1 97.44 294 GLN A C 1
ATOM 2321 O O . GLN A 1 294 ? -1.842 -26.578 -15.875 1 97.44 294 GLN A O 1
ATOM 2326 N N . TYR A 1 295 ? -2.551 -26.172 -13.844 1 98.38 295 TYR A N 1
ATOM 2327 C CA . TYR A 1 295 ? -1.295 -25.594 -13.391 1 98.38 295 TYR A CA 1
ATOM 2328 C C . TYR A 1 295 ? -0.674 -26.422 -12.273 1 98.38 295 TYR A C 1
ATOM 2330 O O . TYR A 1 295 ? -1.335 -27.297 -11.695 1 98.38 295 TYR A O 1
ATOM 2338 N N . ASP A 1 296 ? 0.588 -26.234 -12.078 1 98.38 296 ASP A N 1
ATOM 2339 C CA . ASP A 1 296 ? 1.299 -26.922 -11.008 1 98.38 296 ASP A CA 1
ATOM 2340 C C . ASP A 1 296 ? 1.397 -26.047 -9.758 1 98.38 296 ASP A C 1
ATOM 2342 O O . ASP A 1 296 ? 1.173 -26.531 -8.641 1 98.38 296 ASP A O 1
ATOM 2346 N N . VAL A 1 297 ? 1.728 -24.812 -9.961 1 98.56 297 VAL A N 1
ATOM 2347 C CA . VAL A 1 297 ? 1.882 -23.875 -8.859 1 98.56 297 VAL A CA 1
ATOM 2348 C C . VAL A 1 297 ? 1.165 -22.562 -9.188 1 98.56 297 VAL A C 1
ATOM 2350 O O . VAL A 1 297 ? 1.263 -22.062 -10.312 1 98.56 297 VAL A O 1
ATOM 2353 N N . ILE A 1 298 ? 0.415 -21.984 -8.25 1 98.81 298 ILE A N 1
ATOM 2354 C CA . ILE A 1 298 ? -0.288 -20.719 -8.398 1 98.81 298 ILE A CA 1
ATOM 2355 C C . ILE A 1 298 ? 0.2 -19.734 -7.332 1 98.81 298 ILE A C 1
ATOM 2357 O O . ILE A 1 298 ? 0.111 -20.016 -6.133 1 98.81 298 ILE A O 1
ATOM 2361 N N . PHE A 1 299 ? 0.744 -18.625 -7.762 1 98.62 299 PHE A N 1
ATOM 2362 C CA . PHE A 1 299 ? 1.223 -17.594 -6.844 1 98.62 299 PHE A CA 1
ATOM 2363 C C . PHE A 1 299 ? 0.191 -16.484 -6.688 1 98.62 299 PHE A C 1
ATOM 2365 O O . PHE A 1 299 ? -0.325 -15.969 -7.676 1 98.62 299 PHE A O 1
ATOM 2372 N N . LEU A 1 300 ? -0.101 -16.125 -5.457 1 98.38 300 LEU A N 1
ATOM 2373 C CA . LEU A 1 300 ? -1.02 -15.039 -5.125 1 98.38 300 LEU A CA 1
ATOM 2374 C C . LEU A 1 300 ? -0.262 -13.828 -4.59 1 98.38 300 LEU A C 1
ATOM 2376 O O . LEU A 1 300 ? 0.334 -13.891 -3.512 1 98.38 300 LEU A O 1
ATOM 2380 N N . ASP A 1 301 ? -0.289 -12.758 -5.336 1 96.12 301 ASP A N 1
ATOM 2381 C CA . ASP A 1 301 ? 0.308 -11.5 -4.895 1 96.12 301 ASP A CA 1
ATOM 2382 C C . ASP A 1 301 ? -0.716 -10.633 -4.16 1 96.12 301 ASP A C 1
ATOM 2384 O O . ASP A 1 301 ? -1.724 -10.234 -4.746 1 96.12 301 ASP A O 1
ATOM 2388 N N . THR A 1 302 ? -0.414 -10.312 -2.967 1 93.5 302 THR A N 1
ATOM 2389 C CA . THR A 1 302 ? -1.401 -9.633 -2.133 1 93.5 302 THR A CA 1
ATOM 2390 C C . THR A 1 302 ? -0.981 -8.195 -1.858 1 93.5 302 THR A C 1
ATOM 2392 O O . THR A 1 302 ? 0.21 -7.871 -1.876 1 93.5 302 THR A O 1
ATOM 2395 N N . PRO A 1 303 ? -1.911 -7.289 -1.631 1 88.62 303 PRO A N 1
ATOM 2396 C CA . PRO A 1 303 ? -1.6 -5.906 -1.26 1 88.62 303 PRO A CA 1
ATOM 2397 C C . PRO A 1 303 ? -1.146 -5.773 0.192 1 88.62 303 PRO A C 1
ATOM 2399 O O . PRO A 1 303 ? -1.287 -6.715 0.976 1 88.62 303 PRO A O 1
ATOM 2402 N N . PRO A 1 304 ? -0.524 -4.637 0.505 1 82.5 304 PRO A N 1
ATOM 2403 C CA . PRO A 1 304 ? -0.153 -4.391 1.9 1 82.5 304 PRO A CA 1
ATOM 2404 C C . PRO A 1 304 ? -1.347 -3.994 2.768 1 82.5 304 PRO A C 1
ATOM 2406 O O . PRO A 1 304 ? -1.316 -2.953 3.428 1 82.5 304 PRO A O 1
ATOM 2409 N N . ALA A 1 305 ? -2.34 -4.703 2.682 1 78 305 ALA A N 1
ATOM 2410 C CA . ALA A 1 305 ? -3.582 -4.512 3.426 1 78 305 ALA A CA 1
ATOM 2411 C C . ALA A 1 305 ? -4.281 -5.844 3.682 1 78 305 ALA A C 1
ATOM 2413 O O . ALA A 1 305 ? -4.016 -6.832 2.992 1 78 305 ALA A O 1
ATOM 2414 N N . LEU A 1 306 ? -4.969 -5.863 4.789 1 80.81 306 LEU A N 1
ATOM 2415 C CA . LEU A 1 306 ? -5.758 -7.051 5.098 1 80.81 306 LEU A CA 1
ATOM 2416 C C . LEU A 1 306 ? -7.227 -6.84 4.742 1 80.81 306 LEU A C 1
ATOM 2418 O O . LEU A 1 306 ? -8.086 -6.809 5.629 1 80.81 306 LEU A O 1
ATOM 2422 N N . GLY A 1 307 ? -7.496 -6.699 3.488 1 82.88 307 GLY A N 1
ATOM 2423 C CA . GLY A 1 307 ? -8.867 -6.598 3.02 1 82.88 307 GLY A CA 1
ATOM 2424 C C . GLY A 1 307 ? -9.492 -7.941 2.711 1 82.88 307 GLY A C 1
ATOM 2425 O O . GLY A 1 307 ? -8.938 -8.984 3.059 1 82.88 307 GLY A O 1
ATOM 2426 N N . TYR A 1 308 ? -10.617 -7.969 2.145 1 86.88 308 TYR A N 1
ATOM 2427 C CA . TYR A 1 308 ? -11.375 -9.188 1.873 1 86.88 308 TYR A CA 1
ATOM 2428 C C . TYR A 1 308 ? -10.672 -10.031 0.816 1 86.88 308 TYR A C 1
ATOM 2430 O O . TYR A 1 308 ? -10.6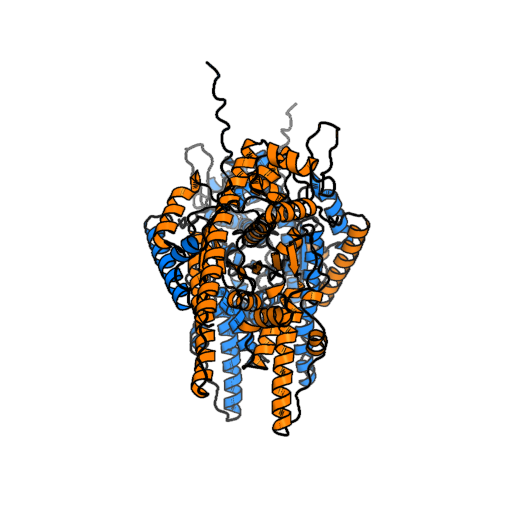8 -11.266 0.899 1 86.88 308 TYR A O 1
ATOM 2438 N N . LEU A 1 309 ? -10.016 -9.359 -0.13 1 90.25 309 LEU A N 1
ATOM 2439 C CA . LEU A 1 309 ? -9.297 -10.094 -1.164 1 90.25 309 LEU A CA 1
ATOM 2440 C C . LEU A 1 309 ? -8.094 -10.82 -0.576 1 90.25 309 LEU A C 1
ATOM 2442 O O . LEU A 1 309 ? -7.809 -11.961 -0.948 1 90.25 309 LEU A O 1
ATOM 2446 N N . THR A 1 310 ? -7.414 -10.094 0.285 1 91.12 310 THR A N 1
ATOM 2447 C CA . THR A 1 310 ? -6.25 -10.695 0.926 1 91.12 310 THR A CA 1
ATOM 2448 C C . THR A 1 310 ? -6.66 -11.883 1.798 1 91.12 310 THR A C 1
ATOM 245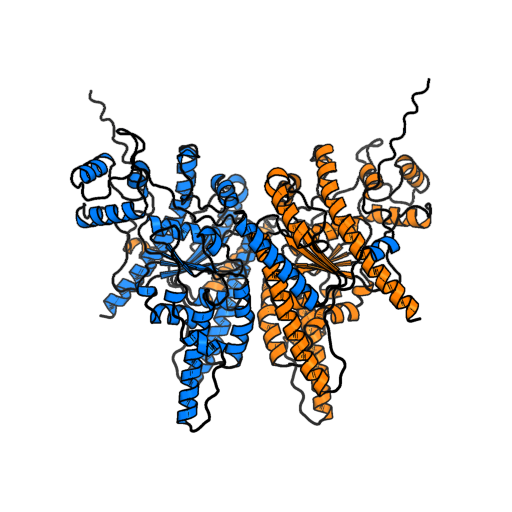0 O O . THR A 1 310 ? -6.02 -12.93 1.772 1 91.12 310 THR A O 1
ATOM 2453 N N . ILE A 1 311 ? -7.738 -11.727 2.529 1 90.38 311 ILE A N 1
ATOM 2454 C CA . ILE A 1 311 ? -8.227 -12.805 3.381 1 90.38 311 ILE A CA 1
ATOM 2455 C C . ILE A 1 311 ? -8.586 -14.016 2.523 1 90.38 311 ILE A C 1
ATOM 2457 O O . ILE A 1 311 ? -8.242 -15.148 2.867 1 90.38 311 ILE A O 1
ATOM 2461 N N . ASN A 1 312 ? -9.281 -13.766 1.457 1 94.06 312 ASN A N 1
ATOM 2462 C CA . ASN A 1 312 ? -9.641 -14.836 0.54 1 94.06 312 ASN A CA 1
ATOM 2463 C C . ASN A 1 312 ? -8.406 -15.523 -0.034 1 94.06 312 ASN A C 1
ATOM 2465 O O . ASN A 1 312 ? -8.367 -16.75 -0.125 1 94.06 312 ASN A O 1
ATOM 2469 N N . GLY A 1 313 ? -7.414 -14.727 -0.423 1 95.75 313 GLY A N 1
ATOM 2470 C CA . GLY A 1 313 ? -6.172 -15.266 -0.948 1 95.75 313 GLY A CA 1
ATOM 2471 C C . GLY A 1 313 ? -5.398 -16.078 0.071 1 95.75 313 GLY A C 1
ATOM 2472 O O . GLY A 1 313 ? -4.879 -17.156 -0.25 1 95.75 313 GLY A O 1
ATOM 2473 N N . LEU A 1 314 ? -5.379 -15.602 1.291 1 96.12 314 LEU A N 1
ATOM 2474 C CA . LEU A 1 314 ? -4.664 -16.297 2.355 1 96.12 314 LEU A CA 1
ATOM 2475 C C . LEU A 1 314 ? -5.371 -17.594 2.729 1 96.12 314 LEU A C 1
ATOM 2477 O O . LEU A 1 314 ? -4.719 -18.609 3.006 1 96.12 314 LEU A O 1
ATOM 2481 N N . ALA A 1 315 ? -6.68 -17.547 2.727 1 96 315 ALA A N 1
ATOM 2482 C CA . ALA A 1 315 ? -7.457 -18.75 3.029 1 96 315 ALA A CA 1
ATOM 2483 C C . ALA A 1 315 ? -7.277 -19.812 1.943 1 96 315 ALA A C 1
ATOM 2485 O O . ALA A 1 315 ? -7.305 -21 2.227 1 96 315 ALA A O 1
ATOM 2486 N N . ALA A 1 316 ? -7.086 -19.359 0.767 1 96.94 316 ALA A N 1
ATOM 2487 C CA . ALA A 1 316 ? -6.945 -20.266 -0.37 1 96.94 316 ALA A CA 1
ATOM 2488 C C . ALA A 1 316 ? -5.543 -20.875 -0.421 1 96.94 316 ALA A C 1
ATOM 2490 O O . ALA A 1 316 ? -5.34 -21.938 -0.997 1 96.94 316 ALA A O 1
ATOM 2491 N N . ALA A 1 317 ? -4.582 -20.266 0.179 1 98 317 ALA A N 1
ATOM 2492 C CA . ALA A 1 317 ? -3.172 -20.609 0.032 1 98 317 ALA A CA 1
ATOM 2493 C C . ALA A 1 317 ? -2.836 -21.875 0.815 1 98 317 ALA A C 1
ATOM 2495 O O . ALA A 1 317 ? -3.359 -22.094 1.91 1 98 317 ALA A O 1
ATOM 2496 N N . ASP A 1 318 ? -1.983 -22.688 0.246 1 98 318 ASP A N 1
ATOM 2497 C CA . ASP A 1 318 ? -1.386 -23.812 0.944 1 98 318 ASP A CA 1
ATOM 2498 C C . ASP A 1 318 ? -0.117 -23.406 1.685 1 98 318 ASP A C 1
ATOM 2500 O O . ASP A 1 318 ? 0.156 -23.891 2.783 1 98 318 ASP A O 1
ATOM 2504 N N . ILE A 1 319 ? 0.623 -22.578 1.058 1 98.06 319 ILE A N 1
ATOM 2505 C CA . ILE A 1 319 ? 1.886 -22.078 1.597 1 98.06 319 ILE A CA 1
ATOM 2506 C C . ILE A 1 319 ? 1.847 -20.562 1.688 1 98.06 319 ILE A C 1
ATOM 2508 O O . ILE A 1 319 ? 1.399 -19.891 0.757 1 98.06 319 ILE A O 1
ATOM 2512 N N . LEU A 1 320 ? 2.252 -20.047 2.854 1 97.5 320 LEU A N 1
ATOM 2513 C CA . LEU A 1 320 ? 2.338 -18.594 3.049 1 97.5 320 LEU A CA 1
ATOM 2514 C C . LEU A 1 320 ? 3.789 -18.156 3.221 1 97.5 320 LEU A C 1
ATOM 2516 O O . LEU A 1 320 ? 4.48 -18.625 4.129 1 97.5 320 LEU A O 1
ATOM 2520 N N . LEU A 1 321 ? 4.254 -17.312 2.314 1 96.88 321 LEU A N 1
ATOM 2521 C CA . LEU A 1 321 ? 5.57 -16.688 2.422 1 96.88 321 LEU A CA 1
ATOM 2522 C C . LEU A 1 321 ? 5.449 -15.227 2.84 1 96.88 321 LEU A C 1
ATOM 2524 O O . LEU A 1 321 ? 4.66 -14.469 2.262 1 96.88 321 LEU A O 1
ATOM 2528 N N . VAL A 1 322 ? 6.23 -14.844 3.85 1 95.94 322 VAL A N 1
ATOM 2529 C CA . VAL A 1 322 ? 6.152 -13.492 4.395 1 95.94 322 VAL A CA 1
ATOM 2530 C C . VAL A 1 322 ? 7.508 -12.805 4.262 1 95.94 322 VAL A C 1
ATOM 2532 O O . VAL A 1 322 ? 8.367 -12.93 5.141 1 95.94 322 VAL A O 1
ATOM 2535 N N . PRO A 1 323 ? 7.672 -12.008 3.227 1 93.19 323 PRO A N 1
ATOM 2536 C CA . PRO A 1 323 ? 8.922 -11.266 3.076 1 93.19 323 PRO A CA 1
ATOM 2537 C C . PRO A 1 323 ? 9.055 -10.117 4.078 1 93.19 323 PRO A C 1
ATOM 2539 O O . PRO A 1 323 ? 8.07 -9.445 4.387 1 93.19 323 PRO A O 1
ATOM 2542 N N . LEU A 1 324 ? 10.281 -9.883 4.625 1 90.06 324 LEU A N 1
ATOM 2543 C CA . LEU A 1 324 ? 10.555 -8.773 5.527 1 90.06 324 LEU A CA 1
ATOM 2544 C C . LEU A 1 324 ? 12.016 -8.359 5.453 1 90.06 324 LEU A C 1
ATOM 2546 O O . LEU A 1 324 ? 12.875 -9.164 5.082 1 90.06 324 LEU A O 1
ATOM 2550 N N . GLY A 1 325 ? 12.25 -7.145 5.742 1 84.75 325 GLY A N 1
ATOM 2551 C CA . GLY A 1 325 ? 13.625 -6.699 5.898 1 84.75 325 GLY A CA 1
ATOM 2552 C C . GLY A 1 325 ? 14.188 -6.973 7.281 1 84.75 325 GLY A C 1
ATOM 2553 O O . GLY A 1 325 ? 13.43 -7.215 8.227 1 84.75 325 GLY A O 1
ATOM 2554 N N . ALA A 1 326 ? 15.508 -6.969 7.312 1 84.88 326 ALA A N 1
ATOM 2555 C CA . ALA A 1 326 ? 16.172 -7.191 8.594 1 84.88 326 ALA A CA 1
ATOM 2556 C C . ALA A 1 326 ? 16.328 -5.887 9.367 1 84.88 326 ALA A C 1
ATOM 2558 O O . ALA A 1 326 ? 17.438 -5.422 9.602 1 84.88 326 ALA A O 1
ATOM 2559 N N . SER A 1 327 ? 15.305 -5.301 9.766 1 80.56 327 SER A N 1
ATOM 2560 C CA . SER A 1 327 ? 15.266 -4.105 10.609 1 80.56 327 SER A CA 1
ATOM 2561 C C . SER A 1 327 ? 14.273 -4.266 11.75 1 80.56 327 SER A C 1
ATOM 2563 O O . SER A 1 327 ? 13.367 -5.102 11.688 1 80.56 327 SER A O 1
ATOM 2565 N N . PHE A 1 328 ? 14.523 -3.48 12.75 1 79.25 328 PHE A N 1
ATOM 2566 C CA . PHE A 1 328 ? 13.664 -3.539 13.93 1 79.25 328 PHE A CA 1
ATOM 2567 C C . PHE A 1 328 ? 12.219 -3.236 13.562 1 79.25 328 PHE A C 1
ATOM 2569 O O . PHE A 1 328 ? 11.305 -3.943 13.992 1 79.25 328 PHE A O 1
ATOM 2576 N N . LEU A 1 329 ? 12.062 -2.271 12.789 1 75.25 329 LEU A N 1
ATOM 2577 C CA . LEU A 1 329 ? 10.719 -1.83 12.43 1 75.25 329 LEU A CA 1
ATOM 2578 C C . LEU A 1 329 ? 9.992 -2.898 11.617 1 75.25 329 LEU A C 1
ATOM 2580 O O . LEU A 1 329 ? 8.805 -3.145 11.828 1 75.25 329 LEU A O 1
ATOM 2584 N N . GLU A 1 330 ? 10.656 -3.488 10.742 1 81.81 330 GLU A N 1
ATOM 2585 C CA . GLU A 1 330 ? 10.039 -4.512 9.906 1 81.81 330 GLU A CA 1
ATOM 2586 C C . GLU A 1 330 ? 9.75 -5.777 10.711 1 81.81 330 GLU A C 1
ATOM 2588 O O . GLU A 1 330 ? 8.758 -6.469 10.461 1 81.81 330 GLU A O 1
ATOM 2593 N N . PHE A 1 331 ? 10.688 -6.047 11.633 1 85.81 331 PHE A N 1
ATOM 2594 C CA . PHE A 1 331 ? 10.469 -7.188 12.516 1 85.81 331 PHE A CA 1
ATOM 2595 C C . PHE A 1 331 ? 9.234 -6.969 13.383 1 85.81 331 PHE A C 1
ATOM 2597 O O . PHE A 1 331 ? 8.391 -7.859 13.508 1 85.81 331 PHE A O 1
ATOM 2604 N N . ASP A 1 332 ? 9.125 -5.824 13.938 1 83.06 332 ASP A N 1
ATOM 2605 C CA . ASP A 1 332 ? 7.965 -5.453 14.742 1 83.06 332 ASP A CA 1
ATOM 2606 C C . ASP A 1 332 ? 6.68 -5.516 13.914 1 83.06 332 ASP A C 1
ATOM 2608 O O . ASP A 1 332 ? 5.676 -6.066 14.367 1 83.06 332 ASP A O 1
ATOM 2612 N N . SER A 1 333 ? 6.727 -5.012 12.734 1 82.62 333 SER A N 1
ATOM 2613 C CA . SER A 1 333 ? 5.57 -4.996 11.844 1 82.62 333 SER A CA 1
ATOM 2614 C C . SER A 1 333 ? 5.141 -6.41 11.469 1 82.62 333 SER A C 1
ATOM 2616 O O . SER A 1 333 ? 3.949 -6.684 11.32 1 82.62 333 SER A O 1
ATOM 2618 N N . THR A 1 334 ? 6.082 -7.258 11.281 1 89.38 334 THR A N 1
ATOM 2619 C CA . THR A 1 334 ? 5.781 -8.641 10.93 1 89.38 334 THR A CA 1
ATOM 2620 C C . THR A 1 334 ? 5.074 -9.344 12.086 1 89.38 334 THR A C 1
ATOM 2622 O O . THR A 1 334 ? 4.148 -10.133 11.875 1 89.38 334 THR A O 1
ATOM 2625 N N . GLY A 1 335 ? 5.562 -9.07 13.297 1 90.25 335 GLY A N 1
ATOM 2626 C CA . GLY A 1 335 ? 4.863 -9.609 14.453 1 90.25 335 GLY A CA 1
ATOM 2627 C C . GLY A 1 335 ? 3.412 -9.172 14.531 1 90.25 335 GLY A C 1
ATOM 2628 O O . GLY A 1 335 ? 2.527 -9.984 14.805 1 90.25 335 GLY A O 1
ATOM 2629 N N . ARG A 1 336 ? 3.207 -7.934 14.266 1 85.75 336 ARG A N 1
ATOM 2630 C CA . ARG A 1 336 ? 1.848 -7.398 14.266 1 85.75 336 ARG A CA 1
ATOM 2631 C C . ARG A 1 336 ? 1.021 -8.016 13.141 1 85.75 336 ARG A C 1
ATOM 2633 O O . ARG A 1 336 ? -0.177 -8.258 13.305 1 85.75 336 ARG A O 1
ATOM 2640 N N . PHE A 1 337 ? 1.662 -8.25 12.008 1 89.81 337 PHE A N 1
ATOM 2641 C CA . PHE A 1 337 ? 1.002 -8.906 10.883 1 89.81 337 PHE A CA 1
ATOM 2642 C C . PHE A 1 337 ? 0.478 -10.281 11.289 1 89.81 337 PHE A C 1
ATOM 2644 O O . PHE A 1 337 ? -0.688 -10.602 11.047 1 89.81 337 PHE A O 1
ATOM 2651 N N . PHE A 1 338 ? 1.263 -11.078 11.938 1 93.5 338 PHE A N 1
ATOM 2652 C CA . PHE A 1 338 ? 0.856 -12.414 12.352 1 93.5 338 PHE A CA 1
ATOM 2653 C C . PHE A 1 338 ? -0.228 -12.344 13.422 1 93.5 338 PHE A C 1
ATOM 2655 O O . PHE A 1 338 ? -1.124 -13.195 13.461 1 93.5 338 PHE A O 1
ATOM 2662 N N . ASP A 1 339 ? -0.119 -11.359 14.273 1 91.12 339 ASP A N 1
ATOM 2663 C CA . ASP A 1 339 ? -1.156 -11.164 15.281 1 91.12 339 ASP A CA 1
ATOM 2664 C C . ASP A 1 339 ? -2.504 -10.859 14.633 1 91.12 339 ASP A C 1
ATOM 2666 O O . ASP A 1 339 ? -3.541 -11.359 15.078 1 91.12 339 ASP A O 1
ATOM 2670 N N . MET A 1 340 ? -2.439 -10.086 13.68 1 87.44 340 MET A N 1
ATOM 2671 C CA . MET A 1 340 ? -3.656 -9.734 12.953 1 87.44 340 MET A CA 1
ATOM 2672 C C . MET A 1 340 ? -4.238 -10.945 12.242 1 87.44 340 MET A C 1
ATOM 2674 O O . MET A 1 340 ? -5.457 -11.125 12.203 1 87.44 340 MET A O 1
ATOM 2678 N N . LEU A 1 341 ? -3.387 -11.695 11.586 1 92.56 341 LEU A N 1
ATOM 2679 C CA . LEU A 1 341 ? -3.855 -12.922 10.945 1 92.56 341 LEU A CA 1
ATOM 2680 C C . LEU A 1 341 ? -4.527 -13.844 11.961 1 92.56 341 LEU A C 1
ATOM 2682 O O . LEU A 1 341 ? -5.602 -14.391 11.695 1 92.56 341 LEU A O 1
ATOM 2686 N N . HIS A 1 342 ? -3.885 -13.945 13.102 1 94.44 342 HIS A N 1
ATOM 2687 C CA . HIS A 1 342 ? -4.422 -14.781 14.172 1 94.44 342 HIS A CA 1
ATOM 2688 C C . HIS A 1 342 ? -5.82 -14.32 14.578 1 94.44 342 HIS A C 1
ATOM 2690 O O . HIS A 1 342 ? -6.758 -15.125 14.609 1 94.44 342 HIS A O 1
ATOM 2696 N N . SER A 1 343 ? -5.938 -13.047 14.82 1 89.06 343 SER A N 1
ATOM 2697 C CA . SER A 1 343 ? -7.203 -12.492 15.289 1 89.06 343 SER A CA 1
ATOM 2698 C C . SER A 1 343 ? -8.289 -12.617 14.227 1 89.06 343 SER A C 1
ATOM 2700 O O . SER A 1 343 ? -9.438 -12.945 14.539 1 89.06 343 SER A O 1
ATOM 2702 N N . THR A 1 344 ? -7.934 -12.352 13.016 1 88 344 THR A N 1
ATOM 2703 C CA . THR A 1 344 ? -8.898 -12.367 11.922 1 88 344 THR A CA 1
ATOM 2704 C C . THR A 1 344 ? -9.391 -13.781 11.656 1 88 344 THR A C 1
ATOM 2706 O O . THR A 1 344 ? -10.602 -14.031 11.648 1 88 344 THR A O 1
ATOM 2709 N N . PHE A 1 345 ? -8.508 -14.75 11.461 1 93.38 345 PHE A N 1
ATOM 2710 C CA . PHE A 1 345 ? -8.898 -16.125 11.133 1 93.38 345 PHE A CA 1
ATOM 2711 C C . PHE A 1 345 ? -9.555 -16.797 12.328 1 93.38 345 PHE A C 1
ATOM 2713 O O . PHE A 1 345 ? -10.453 -17.625 12.156 1 93.38 345 PHE A O 1
ATOM 2720 N N . ARG A 1 346 ? -9.117 -16.422 13.516 1 93 346 ARG A N 1
ATOM 2721 C CA . ARG A 1 346 ? -9.781 -16.953 14.711 1 93 346 ARG A CA 1
ATOM 2722 C C . ARG A 1 346 ? -11.227 -16.469 14.781 1 93 346 ARG A C 1
ATOM 2724 O O . ARG A 1 346 ? -12.125 -17.25 15.094 1 93 346 ARG A O 1
ATOM 2731 N N . SER A 1 347 ? -11.391 -15.195 14.5 1 86.94 347 SER A N 1
ATOM 2732 C CA . SER A 1 347 ? -12.734 -14.633 14.516 1 86.94 347 SER A CA 1
ATOM 2733 C C . SER A 1 347 ? -13.641 -15.32 13.5 1 86.94 347 SER A C 1
ATOM 2735 O O . SER A 1 347 ? -14.805 -15.594 13.789 1 86.94 347 SER A O 1
ATOM 2737 N N . ILE A 1 348 ? -13.102 -15.609 12.383 1 86.88 348 ILE A N 1
ATOM 2738 C CA . ILE A 1 348 ? -13.867 -16.297 11.344 1 86.88 348 ILE A CA 1
ATOM 2739 C C . ILE A 1 348 ? -14.203 -17.719 11.797 1 86.88 348 ILE A C 1
ATOM 2741 O O . ILE A 1 348 ? -15.352 -18.156 11.664 1 86.88 348 ILE A O 1
ATOM 2745 N N . GLU A 1 349 ? -13.25 -18.422 12.359 1 92.38 349 GLU A N 1
ATOM 2746 C CA . GLU A 1 349 ? -13.461 -19.781 12.859 1 92.38 349 GLU A CA 1
ATOM 2747 C C . GLU A 1 349 ? -14.539 -19.812 13.938 1 92.38 349 GLU A C 1
ATOM 2749 O O . GLU A 1 349 ? -15.438 -20.656 13.914 1 92.38 349 GLU A O 1
ATOM 2754 N N . GLU A 1 350 ? -14.43 -18.875 14.812 1 89.94 350 GLU A N 1
ATOM 2755 C CA . GLU A 1 350 ? -15.383 -18.812 15.914 1 89.94 350 GLU A CA 1
ATOM 2756 C C . GLU A 1 350 ? -16.797 -18.562 15.398 1 89.94 350 GLU A C 1
ATOM 2758 O O . GLU A 1 350 ? -17.75 -19.219 15.844 1 89.94 350 GLU A O 1
ATOM 2763 N N . GLY A 1 351 ? -16.906 -17.656 14.508 1 84.44 351 GLY A N 1
ATOM 2764 C CA . GLY A 1 351 ? -18.203 -17.375 13.938 1 84.44 351 GLY A CA 1
ATOM 2765 C C . GLY A 1 351 ? -18.812 -18.562 13.188 1 84.44 351 GLY A C 1
ATOM 2766 O O . GLY A 1 351 ? -19.969 -18.906 13.406 1 84.44 351 GLY A O 1
ATOM 2767 N N . GLU A 1 352 ? -18.047 -19.172 12.422 1 86.38 352 GLU A N 1
ATOM 2768 C CA . GLU A 1 352 ? -18.5 -20.312 11.625 1 86.38 352 GLU A CA 1
ATOM 2769 C C . GLU A 1 352 ? -18.781 -21.531 12.5 1 86.38 352 GLU A C 1
ATOM 2771 O O . GLU A 1 352 ? -19.75 -22.25 12.266 1 86.38 352 GLU A O 1
ATOM 2776 N N . ASN A 1 353 ? -17.906 -21.719 13.469 1 90.38 353 ASN A N 1
ATOM 2777 C CA . ASN A 1 353 ? -18.031 -22.906 14.312 1 90.38 353 ASN A CA 1
ATOM 2778 C C . ASN A 1 353 ? -19.188 -22.766 15.297 1 90.38 353 ASN A C 1
ATOM 2780 O O . ASN A 1 353 ? -19.781 -23.781 15.695 1 90.38 353 ASN A O 1
ATOM 2784 N N . MET A 1 354 ? -19.484 -21.562 15.695 1 88.69 354 MET A N 1
ATOM 2785 C CA . MET A 1 354 ? -20.688 -21.344 16.5 1 88.69 354 MET A CA 1
ATOM 2786 C C . MET A 1 354 ? -21.938 -21.75 15.734 1 88.69 354 MET A C 1
ATOM 2788 O O . MET A 1 354 ? -22.812 -22.438 16.281 1 88.69 354 MET A O 1
ATOM 2792 N N . ALA A 1 355 ? -22 -21.391 14.539 1 82.31 355 ALA A N 1
ATOM 2793 C CA . ALA A 1 355 ? -23.125 -21.75 13.68 1 82.31 355 ALA A CA 1
ATOM 2794 C C . ALA A 1 355 ? -23.141 -23.25 13.406 1 82.31 355 ALA A C 1
ATOM 2796 O O . ALA A 1 355 ? -24.203 -23.875 13.406 1 82.31 355 ALA A O 1
ATOM 2797 N N . ALA A 1 356 ? -21.938 -23.781 13.203 1 86.25 356 ALA A N 1
ATOM 2798 C CA . ALA A 1 356 ? -21.828 -25.219 12.922 1 86.25 356 ALA A CA 1
ATOM 2799 C C . ALA A 1 356 ? -22.266 -26.047 14.117 1 86.25 356 ALA A C 1
ATOM 2801 O O . ALA A 1 356 ? -22.953 -27.062 13.961 1 86.25 356 ALA A O 1
ATOM 2802 N N . ARG A 1 357 ? -21.812 -25.656 15.242 1 87.38 357 ARG A N 1
ATOM 2803 C CA . ARG A 1 357 ? -22.203 -26.359 16.453 1 87.38 357 ARG A CA 1
ATOM 2804 C C . ARG A 1 357 ? -23.719 -26.328 16.641 1 87.38 357 ARG A C 1
ATOM 2806 O O . ARG A 1 357 ? -24.312 -27.344 17.016 1 87.38 357 ARG A O 1
ATOM 2813 N N . ALA A 1 358 ? -24.297 -25.234 16.375 1 86.88 358 ALA A N 1
ATOM 2814 C CA . ALA A 1 358 ? -25.75 -25.078 16.516 1 86.88 358 ALA A CA 1
ATOM 2815 C C . ALA A 1 358 ? -26.5 -25.969 15.531 1 86.88 358 ALA A C 1
ATOM 2817 O O . ALA A 1 358 ? -27.578 -26.469 15.836 1 86.88 358 ALA A O 1
ATOM 2818 N N . LEU A 1 359 ? -25.859 -26.281 14.477 1 85.88 359 LEU A N 1
ATOM 2819 C CA . LEU A 1 359 ? -26.516 -27.062 13.422 1 85.88 359 LEU A CA 1
ATOM 2820 C C . LEU A 1 359 ? -26.016 -28.5 13.414 1 85.88 359 LEU A C 1
ATOM 2822 O O . LEU A 1 359 ? -26.453 -29.312 12.594 1 85.88 359 LEU A O 1
ATOM 2826 N N . GLY A 1 360 ? -25.078 -28.734 14.266 1 84.5 360 GLY A N 1
ATOM 2827 C CA . GLY A 1 360 ? -24.516 -30.078 14.367 1 84.5 360 GLY A CA 1
ATOM 2828 C C . GLY A 1 360 ? -23.625 -30.438 13.203 1 84.5 360 GLY A C 1
ATOM 2829 O O . GLY A 1 360 ? -23.625 -31.594 12.758 1 84.5 360 GLY A O 1
ATOM 2830 N N . ARG A 1 361 ? -23.047 -29.438 12.664 1 84.88 361 ARG A N 1
ATOM 2831 C CA . ARG A 1 361 ? -22.172 -29.656 11.523 1 84.88 361 ARG A CA 1
ATOM 2832 C C . ARG A 1 361 ? -20.703 -29.672 11.945 1 84.88 361 ARG A C 1
ATOM 2834 O O . ARG A 1 361 ? -20.375 -29.328 13.086 1 84.88 361 ARG A O 1
ATOM 2841 N N . ALA A 1 362 ? -19.938 -30.156 11.031 1 86.44 362 ALA A N 1
ATOM 2842 C CA . ALA A 1 362 ? -18.5 -30.219 11.297 1 86.44 362 ALA A CA 1
ATOM 2843 C C . ALA A 1 362 ? -17.891 -28.828 11.422 1 86.44 362 ALA A C 1
ATOM 2845 O O . ALA A 1 362 ? -18.297 -27.906 10.695 1 86.44 362 ALA A O 1
ATOM 2846 N N . GLN A 1 363 ? -16.891 -28.672 12.328 1 88.75 363 GLN A N 1
ATOM 2847 C CA . GLN A 1 363 ? -16.219 -27.406 12.562 1 88.75 363 GLN A CA 1
ATOM 2848 C C . GLN A 1 363 ? -15.133 -27.141 11.531 1 88.75 363 GLN A C 1
ATOM 2850 O O . GLN A 1 363 ? -14.633 -28.078 10.906 1 88.75 363 GLN A O 1
ATOM 2855 N N . MET A 1 364 ? -14.977 -25.906 11.305 1 87.56 364 MET A N 1
ATOM 2856 C CA . MET A 1 364 ? -13.977 -25.516 10.312 1 87.56 364 MET A CA 1
ATOM 2857 C C . MET A 1 364 ? -12.719 -24.984 10.984 1 87.56 364 MET A C 1
ATOM 2859 O O . MET A 1 364 ? -12.789 -24.406 12.07 1 87.56 364 MET A O 1
ATOM 2863 N N . ALA A 1 365 ? -11.547 -25.328 10.461 1 92.12 365 ALA A N 1
ATOM 2864 C CA . ALA A 1 365 ? -10.258 -24.797 10.898 1 92.12 365 ALA A CA 1
ATOM 2865 C C . ALA A 1 365 ? -9.367 -24.469 9.703 1 92.12 365 ALA A C 1
ATOM 2867 O O . ALA A 1 365 ? -9.312 -25.234 8.742 1 92.12 365 ALA A O 1
ATOM 2868 N N . PHE A 1 366 ? -8.812 -23.297 9.781 1 94.5 366 PHE A N 1
ATOM 2869 C CA . PHE A 1 366 ? -7.863 -22.938 8.734 1 94.5 366 PHE A CA 1
ATOM 2870 C C . PHE A 1 366 ? -6.508 -23.594 8.984 1 94.5 366 PHE A C 1
ATOM 2872 O O . PHE A 1 366 ? -6.078 -23.734 10.133 1 94.5 366 PHE A O 1
ATOM 2879 N N . GLN A 1 367 ? -5.957 -24.031 7.922 1 95.25 367 GLN A N 1
ATOM 2880 C CA . GLN A 1 367 ? -4.633 -24.641 8.008 1 95.25 367 GLN A CA 1
ATOM 2881 C C . GLN A 1 367 ? -3.795 -24.312 6.777 1 95.25 367 GLN A C 1
ATOM 2883 O O . GLN A 1 367 ? -4.324 -24.203 5.672 1 95.25 367 GLN A O 1
ATOM 2888 N N . TRP A 1 368 ? -2.496 -24.141 6.961 1 97.38 368 TRP A N 1
ATOM 2889 C CA . TRP A 1 368 ? -1.518 -23.938 5.898 1 97.38 368 TRP A CA 1
ATOM 2890 C C . TRP A 1 368 ? -0.425 -25 5.957 1 97.38 368 TRP A C 1
ATOM 2892 O O . TRP A 1 368 ? 0.059 -25.344 7.039 1 97.38 368 TRP A O 1
ATOM 2902 N N . ASP A 1 369 ? -0.057 -25.516 4.82 1 97.31 369 ASP A N 1
ATOM 2903 C CA . ASP A 1 369 ? 0.978 -26.547 4.785 1 97.31 369 ASP A CA 1
ATOM 2904 C C . ASP A 1 369 ? 2.297 -26.016 5.344 1 97.31 369 ASP A C 1
ATOM 2906 O O . ASP A 1 369 ? 3.035 -26.75 6.008 1 97.31 369 ASP A O 1
ATOM 2910 N N . ALA A 1 370 ? 2.549 -24.766 5.059 1 96.38 370 ALA A N 1
ATOM 2911 C CA . ALA A 1 370 ? 3.771 -24.141 5.551 1 96.38 370 ALA A CA 1
ATOM 2912 C C . ALA A 1 370 ? 3.627 -22.625 5.594 1 96.38 370 ALA A C 1
ATOM 2914 O O . ALA A 1 370 ? 2.967 -22.031 4.738 1 96.38 370 ALA A O 1
ATOM 2915 N N . VAL A 1 371 ? 4.203 -22.031 6.648 1 96.62 371 VAL A N 1
ATOM 2916 C CA . VAL A 1 371 ? 4.34 -20.578 6.777 1 96.62 371 VAL A CA 1
ATOM 2917 C C . VAL A 1 371 ? 5.801 -20.219 7.02 1 96.62 371 VAL A C 1
ATOM 2919 O O . VAL A 1 371 ? 6.418 -20.703 7.977 1 96.62 371 VAL A O 1
ATOM 2922 N N . ARG A 1 372 ? 6.344 -19.406 6.129 1 95.62 372 ARG A N 1
ATOM 2923 C CA . ARG A 1 372 ? 7.75 -19.047 6.254 1 95.62 372 ARG A CA 1
ATOM 2924 C C . ARG A 1 372 ? 7.953 -17.562 6.02 1 95.62 372 ARG A C 1
ATOM 2926 O O . ARG A 1 372 ? 7.363 -16.984 5.102 1 95.62 372 ARG A O 1
ATOM 2933 N N . ALA A 1 373 ? 8.711 -16.953 6.902 1 94.62 373 ALA A N 1
ATOM 2934 C CA . ALA A 1 373 ? 9.203 -15.602 6.66 1 94.62 373 ALA A CA 1
ATOM 2935 C C . ALA A 1 373 ? 10.523 -15.633 5.891 1 94.62 373 ALA A C 1
ATOM 2937 O O . ALA A 1 373 ? 11.336 -16.547 6.07 1 94.62 373 ALA A O 1
ATOM 2938 N N . VAL A 1 374 ? 10.703 -14.664 4.988 1 92.5 374 VAL A N 1
ATOM 2939 C CA . VAL A 1 374 ? 11.906 -14.602 4.164 1 92.5 374 VAL A CA 1
ATOM 2940 C C . VAL A 1 374 ? 12.508 -13.195 4.242 1 92.5 374 VAL A C 1
ATOM 2942 O O . VAL A 1 374 ? 11.844 -12.211 3.938 1 92.5 374 VAL A O 1
ATOM 2945 N N . VAL A 1 375 ? 13.844 -13.125 4.617 1 90.69 375 VAL A N 1
ATOM 2946 C CA . VAL A 1 375 ? 14.516 -11.836 4.672 1 90.69 375 VAL A CA 1
ATOM 2947 C C . VAL A 1 375 ? 14.898 -11.391 3.26 1 90.69 375 VAL A C 1
ATOM 2949 O O . VAL A 1 375 ? 15.555 -12.133 2.525 1 90.69 375 VAL A O 1
ATOM 2952 N N . THR A 1 376 ? 14.391 -10.219 2.924 1 86.25 376 THR A N 1
ATOM 2953 C CA . THR A 1 376 ? 14.672 -9.664 1.604 1 86.25 376 THR A CA 1
ATOM 2954 C C . THR A 1 376 ? 15.547 -8.414 1.717 1 86.25 376 THR A C 1
ATOM 2956 O O . THR A 1 376 ? 15.758 -7.898 2.814 1 86.25 376 THR A O 1
ATOM 2959 N N . ARG A 1 377 ? 16.141 -7.996 0.619 1 80.81 377 ARG A N 1
ATOM 2960 C CA . ARG A 1 377 ? 17 -6.82 0.567 1 80.81 377 ARG A CA 1
ATOM 2961 C C . ARG A 1 377 ? 18.062 -6.875 1.66 1 80.81 377 ARG A C 1
ATOM 2963 O O . ARG A 1 377 ? 18.266 -5.895 2.381 1 80.81 377 ARG A O 1
ATOM 2970 N N . PHE A 1 378 ? 18.719 -7.98 1.822 1 82.88 378 PHE A N 1
ATOM 2971 C CA . PHE A 1 378 ? 19.609 -8.25 2.945 1 82.88 378 PHE A CA 1
ATOM 2972 C C . PHE A 1 378 ? 21.016 -7.723 2.66 1 82.88 378 PHE A C 1
ATOM 2974 O O . PHE A 1 378 ? 21.562 -7.977 1.589 1 82.88 378 PHE A O 1
ATOM 2981 N N . ASP A 1 379 ? 21.453 -6.902 3.545 1 80.44 379 ASP A N 1
ATOM 2982 C CA . ASP A 1 379 ? 22.844 -6.477 3.57 1 80.44 379 ASP A CA 1
ATOM 2983 C C . ASP A 1 379 ? 23.562 -7.008 4.809 1 80.44 379 ASP A C 1
ATOM 2985 O O . ASP A 1 379 ? 23.391 -6.469 5.906 1 80.44 379 ASP A O 1
ATOM 2989 N N . ALA A 1 380 ? 24.422 -7.98 4.551 1 79.75 380 ALA A N 1
ATOM 2990 C CA . ALA A 1 380 ? 25.062 -8.688 5.656 1 79.75 380 ALA A CA 1
ATOM 2991 C C . ALA A 1 380 ? 25.906 -7.738 6.5 1 79.75 380 ALA A C 1
ATOM 2993 O O . ALA A 1 380 ? 26.016 -7.91 7.715 1 79.75 380 ALA A O 1
ATOM 2994 N N . THR A 1 381 ? 26.438 -6.707 5.895 1 77.75 381 THR A N 1
ATOM 2995 C CA . THR A 1 381 ? 27.312 -5.773 6.598 1 77.75 381 THR A CA 1
ATOM 2996 C C . THR A 1 381 ? 26.516 -4.918 7.574 1 77.75 381 THR A C 1
ATOM 2998 O O . THR A 1 381 ? 26.969 -4.637 8.688 1 77.75 381 THR A O 1
ATOM 3001 N N . GLN A 1 382 ? 25.312 -4.652 7.203 1 76.5 382 GLN A N 1
ATOM 3002 C CA . GLN A 1 382 ? 24.531 -3.713 8 1 76.5 382 GLN A CA 1
ATOM 3003 C C . GLN A 1 382 ? 23.5 -4.441 8.859 1 76.5 382 GLN A C 1
ATOM 3005 O O . GLN A 1 382 ? 23.141 -3.967 9.938 1 76.5 382 GLN A O 1
ATOM 3010 N N . GLN A 1 383 ? 23.125 -5.652 8.383 1 83.25 383 GLN A N 1
ATOM 3011 C CA . GLN A 1 383 ? 21.922 -6.234 8.969 1 83.25 383 GLN A CA 1
ATOM 3012 C C . GLN A 1 383 ? 22.219 -7.609 9.562 1 83.25 383 GLN A C 1
ATOM 3014 O O . GLN A 1 383 ? 21.312 -8.289 10.039 1 83.25 383 GLN A O 1
ATOM 3019 N N . GLY A 1 384 ? 23.469 -8.055 9.562 1 85.06 384 GLY A N 1
ATOM 3020 C CA . GLY A 1 384 ? 23.828 -9.398 9.953 1 85.06 384 GLY A CA 1
ATOM 3021 C C . GLY A 1 384 ? 23.406 -9.742 11.375 1 85.06 384 GLY A C 1
ATOM 3022 O O . GLY A 1 384 ? 22.797 -10.781 11.617 1 85.06 384 GLY A O 1
ATOM 3023 N N . GLU A 1 385 ? 23.703 -8.844 12.258 1 83.38 385 GLU A N 1
ATOM 3024 C CA . GLU A 1 385 ? 23.406 -9.086 13.664 1 83.38 385 GLU A CA 1
ATOM 3025 C C . GLU A 1 385 ? 21.891 -9.18 13.898 1 83.38 385 GLU A C 1
ATOM 3027 O O . GLU A 1 385 ? 21.422 -10.094 14.57 1 83.38 385 GLU A O 1
ATOM 3032 N N . LEU A 1 386 ? 21.234 -8.328 13.391 1 85.81 386 LEU A N 1
ATOM 3033 C CA . LEU A 1 386 ? 19.781 -8.305 13.57 1 85.81 386 LEU A CA 1
ATOM 3034 C C . LEU A 1 386 ? 19.141 -9.523 12.922 1 85.81 386 LEU A C 1
ATOM 3036 O O . LEU A 1 386 ? 18.203 -10.117 13.484 1 85.81 386 LEU A O 1
ATOM 3040 N N . ALA A 1 387 ? 19.594 -9.867 11.789 1 88.75 387 ALA A N 1
ATOM 3041 C CA . ALA A 1 387 ? 19.062 -11.039 11.102 1 88.75 387 ALA A CA 1
ATOM 3042 C C . ALA A 1 387 ? 19.266 -12.305 11.93 1 88.75 387 ALA A C 1
ATOM 3044 O O . ALA A 1 387 ? 18.391 -13.18 11.977 1 88.75 387 ALA A O 1
ATOM 3045 N N . ALA A 1 388 ? 20.375 -12.359 12.57 1 88.75 388 ALA A N 1
ATOM 3046 C CA . ALA A 1 388 ? 20.672 -13.516 13.422 1 88.75 388 ALA A CA 1
ATOM 3047 C C . ALA A 1 388 ? 19.734 -13.562 14.617 1 88.75 388 ALA A C 1
ATOM 3049 O O . ALA A 1 388 ? 19.266 -14.633 15.008 1 88.75 388 ALA A O 1
ATOM 3050 N N . LEU A 1 389 ? 19.484 -12.445 15.141 1 87.12 389 LEU A N 1
ATOM 3051 C CA . LEU A 1 389 ? 18.578 -12.367 16.281 1 87.12 389 LEU A CA 1
ATOM 3052 C C . LEU A 1 389 ? 17.156 -12.742 15.859 1 87.12 389 LEU A C 1
ATOM 3054 O O . LEU A 1 389 ? 16.469 -13.453 16.594 1 87.12 389 LEU A O 1
ATOM 3058 N N . MET A 1 390 ? 16.734 -12.234 14.734 1 90.12 390 MET A N 1
ATOM 3059 C CA . MET A 1 390 ? 15.414 -12.594 14.211 1 90.12 390 MET A CA 1
ATOM 3060 C C . MET A 1 390 ? 15.297 -14.102 14.023 1 90.12 390 MET A C 1
ATOM 3062 O O . MET A 1 390 ? 14.266 -14.695 14.328 1 90.12 390 MET A O 1
ATOM 3066 N N . GLN A 1 391 ? 16.375 -14.703 13.547 1 91 391 GLN A N 1
ATOM 3067 C CA . GLN A 1 391 ? 16.406 -16.141 13.328 1 91 391 GLN A CA 1
ATOM 3068 C C . GLN A 1 391 ? 16.234 -16.906 14.641 1 91 391 GLN A C 1
ATOM 3070 O O . GLN A 1 391 ? 15.555 -17.922 14.688 1 91 391 GLN A O 1
ATOM 3075 N N . ALA A 1 392 ? 16.844 -16.406 15.648 1 90.69 392 ALA A N 1
ATOM 3076 C CA . ALA A 1 392 ? 16.766 -17.047 16.953 1 90.69 392 ALA A CA 1
ATOM 3077 C C . ALA A 1 392 ? 15.344 -17.047 17.5 1 90.69 392 ALA A C 1
ATOM 3079 O O . ALA A 1 392 ? 14.906 -18.016 18.125 1 90.69 392 ALA A O 1
ATOM 3080 N N . TYR A 1 393 ? 14.625 -16.047 17.234 1 90.19 393 TYR A N 1
ATOM 3081 C CA . TYR A 1 393 ? 13.281 -15.906 17.781 1 90.19 393 TYR A CA 1
ATOM 3082 C C . TYR A 1 393 ? 12.258 -16.625 16.906 1 90.19 393 TYR A C 1
ATOM 3084 O O . TYR A 1 393 ? 11.312 -17.219 17.422 1 90.19 393 TYR A O 1
ATOM 3092 N N . LEU A 1 394 ? 12.445 -16.594 15.625 1 91.94 394 LEU A N 1
ATOM 3093 C CA . LEU A 1 394 ? 11.438 -17.156 14.727 1 91.94 394 LEU A CA 1
ATOM 3094 C C . LEU A 1 394 ? 11.734 -18.609 14.406 1 91.94 394 LEU A C 1
ATOM 3096 O O . LEU A 1 394 ? 10.859 -19.344 13.945 1 91.94 394 LEU A O 1
ATOM 3100 N N . GLY A 1 395 ? 12.969 -19.047 14.641 1 90.38 395 GLY A N 1
ATOM 3101 C CA . GLY A 1 395 ? 13.344 -20.438 14.391 1 90.38 395 GLY A CA 1
ATOM 3102 C C . GLY A 1 395 ? 13.102 -20.875 12.953 1 90.38 395 GLY A C 1
ATOM 3103 O O . GLY A 1 395 ? 13.523 -20.203 12.016 1 90.38 395 GLY A O 1
ATOM 3104 N N . LYS A 1 396 ? 12.344 -21.906 12.758 1 87.62 396 LYS A N 1
ATOM 3105 C CA . LYS A 1 396 ? 12.102 -22.5 11.445 1 87.62 396 LYS A CA 1
ATOM 3106 C C . LYS A 1 396 ? 11.141 -21.641 10.625 1 87.62 396 LYS A C 1
ATOM 3108 O O . LYS A 1 396 ? 11.055 -21.797 9.398 1 87.62 396 LYS A O 1
ATOM 3113 N N . THR A 1 397 ? 10.461 -20.797 11.32 1 91.12 397 THR A N 1
ATOM 3114 C CA . THR A 1 397 ? 9.508 -19.953 10.625 1 91.12 397 THR A CA 1
ATOM 3115 C C . THR A 1 397 ? 10.234 -18.953 9.719 1 91.12 397 THR A C 1
ATOM 3117 O O . THR A 1 397 ? 9.672 -18.469 8.742 1 91.12 397 THR A O 1
ATOM 3120 N N . LEU A 1 398 ? 11.414 -18.641 10.078 1 90.12 398 LEU A N 1
ATOM 3121 C CA . LEU A 1 398 ? 12.227 -17.766 9.242 1 90.12 398 LEU A CA 1
ATOM 3122 C C . LEU A 1 398 ? 13.18 -18.578 8.367 1 90.12 398 LEU A C 1
ATOM 3124 O O . LEU A 1 398 ? 13.992 -19.344 8.883 1 90.12 398 LEU A O 1
ATOM 3128 N N . SER A 1 399 ? 13.031 -18.375 7.105 1 88.19 399 SER A N 1
ATOM 3129 C CA . SER A 1 399 ? 13.922 -19.062 6.176 1 88.19 399 SER A CA 1
ATOM 3130 C C . SER A 1 399 ? 15.383 -18.734 6.469 1 88.19 399 SER A C 1
ATOM 3132 O O . SER A 1 399 ? 15.727 -17.594 6.746 1 88.19 399 SER A O 1
ATOM 3134 N N . PRO A 1 400 ? 16.172 -19.734 6.418 1 79.88 400 PRO A N 1
ATOM 3135 C CA . PRO A 1 400 ? 17.594 -19.469 6.629 1 79.88 400 PRO A CA 1
ATOM 3136 C C . PRO A 1 400 ? 18.25 -18.781 5.434 1 79.88 400 PRO A C 1
ATOM 3138 O O . PRO A 1 400 ? 19.375 -18.266 5.547 1 79.88 400 PRO A O 1
ATOM 3141 N N . HIS A 1 401 ? 17.594 -18.859 4.363 1 82 401 HIS A N 1
ATOM 3142 C CA . HIS A 1 401 ? 18.141 -18.234 3.164 1 82 401 HIS A CA 1
ATOM 3143 C C . HIS A 1 401 ? 17.578 -16.812 2.996 1 82 401 HIS A C 1
ATOM 3145 O O . HIS A 1 401 ? 16.375 -16.594 3.133 1 82 401 HIS A O 1
ATOM 3151 N N . ARG A 1 402 ? 18.516 -15.891 2.758 1 82.12 402 ARG A N 1
ATOM 3152 C CA . ARG A 1 402 ? 18.188 -14.477 2.648 1 82.12 402 ARG A CA 1
ATOM 3153 C C . ARG A 1 402 ? 18.406 -13.969 1.228 1 82.12 402 ARG A C 1
ATOM 3155 O O . ARG A 1 402 ? 19.266 -14.484 0.507 1 82.12 402 ARG A O 1
ATOM 3162 N N . GLN A 1 403 ? 17.531 -13.094 0.833 1 77.88 403 GLN A N 1
ATOM 3163 C CA . GLN A 1 403 ? 17.703 -12.469 -0.47 1 77.88 403 GLN A CA 1
ATOM 3164 C C . GLN A 1 403 ? 18.562 -11.203 -0.36 1 77.88 403 GLN A C 1
ATOM 3166 O O . GLN A 1 403 ? 18.094 -10.172 0.11 1 77.88 403 GLN A O 1
ATOM 3171 N N . ASP A 1 404 ? 19.719 -11.273 -0.831 1 73.81 404 ASP A N 1
ATOM 3172 C CA . ASP A 1 404 ? 20.656 -10.156 -0.736 1 73.81 404 ASP A CA 1
ATOM 3173 C C . ASP A 1 404 ? 20.25 -9.008 -1.661 1 73.81 404 ASP A C 1
ATOM 3175 O O . ASP A 1 404 ? 19.594 -9.242 -2.686 1 73.81 404 ASP A O 1
ATOM 3179 N N . PHE A 1 405 ? 20.516 -7.887 -1.081 1 62.09 405 PHE A N 1
ATOM 3180 C CA . PHE A 1 405 ? 20.391 -6.715 -1.939 1 62.09 405 PHE A CA 1
ATOM 3181 C C . PHE A 1 405 ? 21.438 -6.738 -3.047 1 62.09 405 PHE A C 1
ATOM 3183 O O . PHE A 1 405 ? 22.641 -6.887 -2.775 1 62.09 405 PHE A O 1
ATOM 3190 N N . THR A 1 406 ? 21.094 -7.086 -4.172 1 58.16 406 THR A N 1
ATOM 3191 C CA . THR A 1 406 ? 22.125 -7.07 -5.211 1 58.16 406 THR A CA 1
ATOM 3192 C C . THR A 1 406 ? 21.922 -5.883 -6.145 1 58.16 406 THR A C 1
ATOM 3194 O O . THR A 1 406 ? 20.797 -5.402 -6.316 1 58.16 406 THR A O 1
ATOM 3197 N N . ALA A 1 407 ? 23.016 -5.27 -6.465 1 50.81 407 ALA A N 1
ATOM 3198 C CA . ALA A 1 407 ? 22.984 -4.23 -7.488 1 50.81 407 ALA A CA 1
ATOM 3199 C C . ALA A 1 407 ? 22.062 -4.621 -8.641 1 50.81 407 ALA A C 1
ATOM 3201 O O . ALA A 1 407 ? 21.438 -3.758 -9.266 1 50.81 407 ALA A O 1
ATOM 3202 N N . LEU A 1 408 ? 22.016 -5.848 -8.844 1 49.91 408 LEU A N 1
ATOM 3203 C CA . LEU A 1 408 ? 21.188 -6.363 -9.93 1 49.91 408 LEU A CA 1
ATOM 3204 C C . LEU A 1 408 ? 19.703 -6.07 -9.68 1 49.91 408 LEU A C 1
ATOM 3206 O O . LEU A 1 408 ? 18.984 -5.719 -10.609 1 49.91 408 LEU A O 1
ATOM 3210 N N . ILE A 1 409 ? 19.344 -6.199 -8.398 1 53.41 409 ILE A N 1
ATOM 3211 C CA . ILE A 1 409 ? 17.953 -5.949 -8.047 1 53.41 409 ILE A CA 1
ATOM 3212 C C . ILE A 1 409 ? 17.656 -4.461 -8.172 1 53.41 409 ILE A C 1
ATOM 3214 O O . ILE A 1 409 ? 16.578 -4.078 -8.641 1 53.41 409 ILE A O 1
ATOM 3218 N N . GLY A 1 410 ? 18.625 -3.719 -7.664 1 48.56 410 GLY A N 1
ATOM 3219 C CA . GLY A 1 410 ? 18.453 -2.283 -7.812 1 48.56 410 GLY A CA 1
ATOM 3220 C C . GLY A 1 410 ? 18.281 -1.847 -9.258 1 48.56 410 GLY A C 1
ATOM 3221 O O . GLY A 1 410 ? 17.406 -1.045 -9.578 1 48.56 410 GLY A O 1
ATOM 3222 N N . GLN A 1 411 ? 19.141 -2.422 -10.07 1 46.09 411 GLN A N 1
ATOM 3223 C CA . GLN A 1 411 ? 19.094 -2.076 -11.484 1 46.09 411 GLN A CA 1
ATOM 3224 C C . GLN A 1 411 ? 17.875 -2.684 -12.172 1 46.09 411 GLN A C 1
ATOM 3226 O O . GLN A 1 411 ? 17.266 -2.051 -13.031 1 46.09 411 GLN A O 1
ATOM 3231 N N . ALA A 1 412 ? 17.641 -3.947 -11.781 1 42.47 412 ALA A N 1
ATOM 3232 C CA . ALA A 1 412 ? 16.484 -4.633 -12.359 1 42.47 412 ALA A CA 1
ATOM 3233 C C . ALA A 1 412 ? 15.18 -4.016 -11.875 1 42.47 412 ALA A C 1
ATOM 3235 O O . ALA A 1 412 ? 14.203 -3.939 -12.633 1 42.47 412 ALA A O 1
ATOM 3236 N N . GLY A 1 413 ? 15.141 -3.738 -10.523 1 44 413 GLY A N 1
ATOM 3237 C CA . GLY A 1 413 ? 13.977 -3.109 -9.922 1 44 413 GLY A CA 1
ATOM 3238 C C . GLY A 1 413 ? 13.594 -1.797 -10.578 1 44 413 GLY A C 1
ATOM 3239 O O . GLY A 1 413 ? 12.414 -1.496 -10.742 1 44 413 GLY A O 1
ATOM 3240 N N . GLU A 1 414 ? 14.711 -1.043 -10.891 1 40.97 414 GLU A N 1
ATOM 3241 C CA . GLU A 1 414 ? 14.469 0.184 -11.641 1 40.97 414 GLU A CA 1
ATOM 3242 C C . GLU A 1 414 ? 13.82 -0.114 -12.984 1 40.97 414 GLU A C 1
ATOM 3244 O O . GLU A 1 414 ? 13.047 0.699 -13.5 1 40.97 414 GLU A O 1
ATOM 3249 N N . GLN A 1 415 ? 14.211 -1.302 -13.578 1 40.94 415 GLN A N 1
ATOM 3250 C CA . GLN A 1 415 ? 13.672 -1.598 -14.898 1 40.94 415 GLN A CA 1
ATOM 3251 C C . GLN A 1 415 ? 12.461 -2.521 -14.797 1 40.94 415 GLN A C 1
ATOM 3253 O O . GLN A 1 415 ? 11.906 -2.938 -15.82 1 40.94 415 GLN A O 1
ATOM 3258 N N . VAL A 1 416 ? 11.852 -2.572 -13.789 1 43.66 416 VAL A N 1
ATOM 3259 C CA . VAL A 1 416 ? 10.664 -3.412 -13.625 1 43.66 416 VAL A CA 1
ATOM 3260 C C . VAL A 1 416 ? 10.953 -4.812 -14.164 1 43.66 416 VAL A C 1
ATOM 3262 O O . VAL A 1 416 ? 10.031 -5.539 -14.539 1 43.66 416 VAL A O 1
ATOM 3265 N N . ASN A 1 417 ? 12.32 -5.215 -14.516 1 51.06 417 ASN A N 1
ATOM 3266 C CA . ASN A 1 417 ? 12.578 -6.535 -15.078 1 51.06 417 ASN A CA 1
ATOM 3267 C C . ASN A 1 417 ? 13.125 -7.5 -14.031 1 51.06 417 ASN A C 1
ATOM 3269 O O . ASN A 1 417 ? 13.797 -7.078 -13.086 1 51.06 417 ASN A O 1
ATOM 3273 N N . GLY A 1 418 ? 12.539 -8.672 -13.984 1 59.97 418 GLY A N 1
ATOM 3274 C CA . GLY A 1 418 ? 13.078 -9.734 -13.148 1 59.97 418 GLY A CA 1
ATOM 3275 C C . GLY A 1 418 ? 14.516 -10.094 -13.492 1 59.97 418 GLY A C 1
ATOM 3276 O O . GLY A 1 418 ? 14.969 -9.859 -14.617 1 59.97 418 GLY A O 1
ATOM 3277 N N . ILE A 1 419 ? 15.344 -10.406 -12.625 1 62.69 419 ILE A N 1
ATOM 3278 C CA . ILE A 1 419 ? 16.734 -10.812 -12.781 1 62.69 419 ILE A CA 1
ATOM 3279 C C . ILE A 1 419 ? 16.844 -11.875 -13.883 1 62.69 419 ILE A C 1
ATOM 3281 O O . ILE A 1 419 ? 17.828 -11.922 -14.609 1 62.69 419 ILE A O 1
ATOM 3285 N N . TYR A 1 420 ? 15.734 -12.594 -14.086 1 73.06 420 TYR A N 1
ATOM 3286 C CA . TYR A 1 420 ? 15.781 -13.703 -15.039 1 73.06 420 TYR A CA 1
ATOM 3287 C C . TYR A 1 420 ? 15.539 -13.211 -16.453 1 73.06 420 TYR A C 1
ATOM 3289 O O . TYR A 1 420 ? 15.742 -13.953 -17.422 1 73.06 420 TYR A O 1
ATOM 3297 N N . GLU A 1 421 ? 15.203 -11.961 -16.484 1 74.94 421 GLU A N 1
ATOM 3298 C CA . GLU A 1 421 ? 14.961 -11.398 -17.797 1 74.94 421 GLU A CA 1
ATOM 3299 C C . GLU A 1 421 ? 16.141 -10.555 -18.266 1 74.94 421 GLU A C 1
ATOM 3301 O O . GLU A 1 421 ? 16.156 -10.07 -19.406 1 74.94 421 GLU A O 1
ATOM 3306 N N . ALA A 1 422 ? 17.062 -10.562 -17.375 1 68.69 422 ALA A N 1
ATOM 3307 C CA . ALA A 1 422 ? 18.281 -9.828 -17.719 1 68.69 422 ALA A CA 1
ATOM 3308 C C . ALA A 1 422 ? 19.25 -10.719 -18.516 1 68.69 422 ALA A C 1
ATOM 3310 O O . ALA A 1 422 ? 19.375 -11.914 -18.234 1 68.69 422 ALA A O 1
ATOM 3311 N N . ASP A 1 423 ? 19.828 -10.156 -19.516 1 70.81 423 ASP A N 1
ATOM 3312 C CA . ASP A 1 423 ? 20.859 -10.852 -20.25 1 70.81 423 ASP A CA 1
ATOM 3313 C C . ASP A 1 423 ? 22.188 -10.859 -19.484 1 70.81 423 ASP A C 1
ATOM 3315 O O . ASP A 1 423 ? 22.656 -9.805 -19.047 1 70.81 423 ASP A O 1
ATOM 3319 N N . TYR A 1 424 ? 22.688 -12.031 -19.281 1 68.38 424 TYR A N 1
ATOM 3320 C CA . TYR A 1 424 ? 23.922 -12.148 -18.5 1 68.38 424 TYR A CA 1
ATOM 3321 C C . TYR A 1 424 ? 25.062 -11.383 -19.156 1 68.38 424 TYR A C 1
ATOM 3323 O O . TYR A 1 424 ? 26.047 -11.023 -18.484 1 68.38 424 TYR A O 1
ATOM 3331 N N . ARG A 1 425 ? 25.062 -11.078 -20.453 1 71.5 425 ARG A N 1
ATOM 3332 C CA . ARG A 1 425 ? 26.125 -10.375 -21.172 1 71.5 425 ARG A CA 1
ATOM 3333 C C . ARG A 1 425 ? 26.188 -8.914 -20.766 1 71.5 425 ARG A C 1
ATOM 3335 O O . ARG A 1 425 ? 27.203 -8.242 -21 1 71.5 425 ARG A O 1
ATOM 3342 N N . ASP A 1 426 ? 25 -8.516 -20.078 1 70 426 ASP A N 1
ATOM 3343 C CA . ASP A 1 426 ? 24.953 -7.117 -19.672 1 70 426 ASP A CA 1
ATOM 3344 C C . ASP A 1 426 ? 25.672 -6.91 -18.344 1 70 426 ASP A C 1
ATOM 3346 O O . ASP A 1 426 ? 25.844 -5.777 -17.891 1 70 426 ASP A O 1
ATOM 3350 N N . PHE A 1 427 ? 26.141 -8.125 -17.844 1 68.75 427 PHE A N 1
ATOM 3351 C CA . PHE A 1 427 ? 26.828 -8.102 -16.562 1 68.75 427 PHE A CA 1
ATOM 3352 C C . PHE A 1 427 ? 28.172 -8.82 -16.641 1 68.75 427 PHE A C 1
ATOM 3354 O O . PHE A 1 427 ? 28.438 -9.539 -17.609 1 68.75 427 PHE A O 1
ATOM 3361 N N . ASN A 1 428 ? 28.953 -8.383 -15.703 1 74.31 428 ASN A N 1
ATOM 3362 C CA . ASN A 1 428 ? 30.094 -9.273 -15.508 1 74.31 428 ASN A CA 1
ATOM 3363 C C . ASN A 1 428 ? 29.656 -10.664 -15.062 1 74.31 428 ASN A C 1
ATOM 3365 O O . ASN A 1 428 ? 28.719 -10.797 -14.281 1 74.31 428 ASN A O 1
ATOM 3369 N N . ARG A 1 429 ? 30.234 -11.672 -15.609 1 71.06 429 ARG A N 1
ATOM 3370 C CA . ARG A 1 429 ? 29.844 -13.055 -15.367 1 71.06 429 ARG A CA 1
ATOM 3371 C C . ARG A 1 429 ? 29.781 -13.359 -13.875 1 71.06 429 ARG A C 1
ATOM 3373 O O . ARG A 1 429 ? 28.844 -14.008 -13.406 1 71.06 429 ARG A O 1
ATOM 3380 N N . GLU A 1 430 ? 30.766 -12.883 -13.172 1 74.62 430 GLU A N 1
ATOM 3381 C CA . GLU A 1 430 ? 30.812 -13.148 -11.742 1 74.62 430 GLU A CA 1
ATOM 3382 C C . GLU A 1 430 ? 29.641 -12.5 -11.008 1 74.62 430 GLU A C 1
ATOM 3384 O O . GLU A 1 430 ? 29.047 -13.102 -10.109 1 74.62 430 GLU A O 1
ATOM 3389 N N . THR A 1 431 ? 29.328 -11.32 -11.422 1 69.88 431 THR A N 1
ATOM 3390 C CA . THR A 1 431 ? 28.203 -10.594 -10.828 1 69.88 431 THR A CA 1
ATOM 3391 C C . THR A 1 431 ? 26.875 -11.297 -11.125 1 69.88 431 THR A C 1
ATOM 3393 O O . THR A 1 431 ? 26.016 -11.398 -10.258 1 69.88 431 THR A O 1
ATOM 3396 N N . TYR A 1 432 ? 26.844 -11.867 -12.289 1 75.06 432 TYR A N 1
ATOM 3397 C CA . TYR A 1 432 ? 25.625 -12.57 -12.68 1 75.06 432 TYR A CA 1
ATOM 3398 C C . TYR A 1 432 ? 25.453 -13.859 -11.883 1 75.06 432 TYR A C 1
ATOM 3400 O O . TYR A 1 432 ? 24.375 -14.148 -11.375 1 75.06 432 TYR A O 1
ATOM 3408 N N . VAL A 1 433 ? 26.562 -14.586 -11.781 1 76.5 433 VAL A N 1
ATOM 3409 C CA . VAL A 1 433 ? 26.516 -15.883 -11.102 1 76.5 433 VAL A CA 1
ATOM 3410 C C . VAL A 1 433 ? 26.172 -15.672 -9.625 1 76.5 433 VAL A C 1
ATOM 3412 O O . VAL A 1 433 ? 25.359 -16.422 -9.062 1 76.5 433 VAL A O 1
ATOM 3415 N N . ARG A 1 434 ? 26.703 -14.641 -9.07 1 72.94 434 ARG A N 1
ATOM 3416 C CA . ARG A 1 434 ? 26.438 -14.344 -7.664 1 72.94 434 ARG A CA 1
ATOM 3417 C C . ARG A 1 434 ? 24.984 -13.938 -7.461 1 72.94 434 ARG A C 1
ATOM 3419 O O . ARG A 1 434 ? 24.344 -14.359 -6.496 1 72.94 434 ARG A O 1
ATOM 3426 N N . GLY A 1 435 ? 24.531 -13.086 -8.297 1 72.69 435 GLY A N 1
ATOM 3427 C CA . GLY A 1 435 ? 23.141 -12.664 -8.234 1 72.69 435 GLY A CA 1
ATOM 3428 C C . GLY A 1 435 ? 22.172 -13.812 -8.422 1 72.69 435 GLY A C 1
ATOM 3429 O O . GLY A 1 435 ? 21.188 -13.93 -7.688 1 72.69 435 GLY A O 1
ATOM 3430 N N . ARG A 1 436 ? 22.578 -14.688 -9.32 1 78.31 436 ARG A N 1
ATOM 3431 C CA . ARG A 1 436 ? 21.734 -15.844 -9.617 1 78.31 436 ARG A CA 1
ATOM 3432 C C . ARG A 1 436 ? 21.719 -16.828 -8.453 1 78.31 436 ARG A C 1
ATOM 3434 O O . ARG A 1 436 ? 20.703 -17.453 -8.18 1 78.31 436 ARG A O 1
ATOM 3441 N N . GLN A 1 437 ? 22.766 -16.922 -7.781 1 81.62 437 GLN A N 1
ATOM 3442 C CA . GLN A 1 437 ? 22.875 -17.875 -6.676 1 81.62 437 GLN A CA 1
ATOM 3443 C C . GLN A 1 437 ? 21.922 -17.516 -5.539 1 81.62 437 GLN A C 1
ATOM 3445 O O . GLN A 1 437 ? 21.375 -18.391 -4.887 1 81.62 437 GLN A O 1
ATOM 3450 N N . THR A 1 438 ? 21.812 -16.25 -5.293 1 78.25 438 THR A N 1
ATOM 3451 C CA . THR A 1 438 ? 20.922 -15.797 -4.227 1 78.25 438 THR A CA 1
ATOM 3452 C C . THR A 1 438 ? 19.469 -16.188 -4.527 1 78.25 438 THR A C 1
ATOM 3454 O O . THR A 1 438 ? 18.766 -16.703 -3.65 1 78.25 438 THR A O 1
ATOM 3457 N N . PHE A 1 439 ? 19.109 -16.078 -5.715 1 81.56 439 PHE A N 1
ATOM 3458 C CA . PHE A 1 439 ? 17.734 -16.391 -6.094 1 81.56 439 PHE A CA 1
ATOM 3459 C C . PHE A 1 439 ? 17.531 -17.906 -6.184 1 81.56 439 PHE A C 1
ATOM 3461 O O . PHE A 1 439 ? 16.453 -18.406 -5.855 1 81.56 439 PHE A O 1
ATOM 3468 N N . ASP A 1 440 ? 18.578 -18.578 -6.586 1 88.62 440 ASP A N 1
ATOM 3469 C CA . ASP A 1 440 ? 18.5 -20.031 -6.656 1 88.62 440 ASP A CA 1
ATOM 3470 C C . ASP A 1 440 ? 18.344 -20.641 -5.266 1 88.62 440 ASP A C 1
ATOM 3472 O O . ASP A 1 440 ? 17.594 -21.609 -5.086 1 88.62 440 ASP A O 1
ATOM 3476 N N . ALA A 1 441 ? 19.031 -20.016 -4.336 1 88.38 441 ALA A N 1
ATOM 3477 C CA . ALA A 1 441 ? 18.938 -20.5 -2.963 1 88.38 441 ALA A CA 1
ATOM 3478 C C . ALA A 1 441 ? 17.531 -20.266 -2.391 1 88.38 441 ALA A C 1
ATOM 3480 O O . ALA A 1 441 ? 16.984 -21.141 -1.701 1 88.38 441 ALA A O 1
ATOM 3481 N N . THR A 1 442 ? 17 -19.141 -2.617 1 87.94 442 THR A N 1
ATOM 3482 C CA . THR A 1 442 ? 15.656 -18.828 -2.15 1 87.94 442 THR A CA 1
ATOM 3483 C C . THR A 1 442 ? 14.625 -19.734 -2.805 1 87.94 442 THR A C 1
ATOM 3485 O O . THR A 1 442 ? 13.695 -20.203 -2.145 1 87.94 442 THR A O 1
ATOM 3488 N N . TYR A 1 443 ? 14.812 -19.984 -4.102 1 92.94 443 TYR A N 1
ATOM 3489 C CA . TYR A 1 443 ? 13.898 -20.891 -4.797 1 92.94 443 TYR A CA 1
ATOM 3490 C C . TYR A 1 443 ? 14.023 -22.312 -4.262 1 92.94 443 TYR A C 1
ATOM 3492 O O . TYR A 1 443 ? 13.016 -23 -4.102 1 92.94 443 TYR A O 1
ATOM 3500 N N . ALA A 1 444 ? 15.258 -22.734 -4 1 94.81 444 ALA A N 1
ATOM 3501 C CA . ALA A 1 444 ? 15.469 -24.078 -3.465 1 94.81 444 ALA A CA 1
ATOM 3502 C C . ALA A 1 444 ? 14.75 -24.25 -2.129 1 94.81 444 ALA A C 1
ATOM 3504 O O . ALA A 1 444 ? 14.148 -25.297 -1.871 1 94.81 444 ALA A O 1
ATOM 3505 N N . ALA A 1 445 ? 14.852 -23.219 -1.34 1 93.19 445 ALA A N 1
ATOM 3506 C CA . ALA A 1 445 ? 14.172 -23.266 -0.047 1 93.19 445 ALA A CA 1
ATOM 3507 C C . ALA A 1 445 ? 12.664 -23.359 -0.224 1 93.19 445 ALA A C 1
ATOM 3509 O O . ALA A 1 445 ? 11.992 -24.125 0.482 1 93.19 445 ALA A O 1
ATOM 3510 N N . PHE A 1 446 ? 12.148 -22.609 -1.093 1 95.25 446 PHE A N 1
ATOM 3511 C CA . PHE A 1 446 ? 10.719 -22.656 -1.395 1 95.25 446 PHE A CA 1
ATOM 3512 C C . PHE A 1 446 ? 10.328 -24.016 -1.957 1 95.25 446 PHE A C 1
ATOM 3514 O O . PHE A 1 446 ? 9.328 -24.609 -1.547 1 95.25 446 PHE A O 1
ATOM 3521 N N . LYS A 1 447 ? 11.102 -24.5 -2.959 1 97.25 447 LYS A N 1
ATOM 3522 C CA . LYS A 1 447 ? 10.812 -25.781 -3.609 1 97.25 447 LYS A CA 1
ATOM 3523 C C . LYS A 1 447 ? 10.766 -26.922 -2.596 1 97.25 447 LYS A C 1
ATOM 3525 O O . LYS A 1 447 ? 9.961 -27.844 -2.729 1 97.25 447 LYS A O 1
ATOM 3530 N N . ARG A 1 448 ? 11.617 -26.844 -1.555 1 96.38 448 ARG A N 1
ATOM 3531 C CA . ARG A 1 448 ? 11.586 -27.859 -0.504 1 96.38 448 ARG A CA 1
ATOM 3532 C C . ARG A 1 448 ? 10.234 -27.859 0.208 1 96.38 448 ARG A C 1
ATOM 3534 O O . ARG A 1 448 ? 9.695 -28.922 0.517 1 96.38 448 ARG A O 1
ATOM 3541 N N . LEU A 1 449 ? 9.703 -26.672 0.467 1 96.56 449 LEU A N 1
ATOM 3542 C CA . LEU A 1 449 ? 8.375 -26.578 1.076 1 96.56 449 LEU A CA 1
ATOM 3543 C C . LEU A 1 449 ? 7.309 -27.141 0.147 1 96.56 449 LEU A C 1
ATOM 3545 O O . LEU A 1 449 ? 6.414 -27.859 0.592 1 96.56 449 LEU A O 1
ATOM 3549 N N . LEU A 1 450 ? 7.461 -26.812 -1.123 1 97.75 450 LEU A N 1
ATOM 3550 C CA . LEU A 1 450 ? 6.508 -27.234 -2.143 1 97.75 450 LEU A CA 1
ATOM 3551 C C . LEU A 1 450 ? 6.469 -28.75 -2.254 1 97.75 450 LEU A C 1
ATOM 3553 O O . LEU A 1 450 ? 5.398 -29.359 -2.186 1 97.75 450 LEU A O 1
ATOM 3557 N N . LEU A 1 451 ? 7.652 -29.359 -2.381 1 97.94 451 LEU A N 1
ATOM 3558 C CA . LEU A 1 451 ? 7.754 -30.797 -2.541 1 97.94 451 LEU A CA 1
ATOM 3559 C C . LEU A 1 451 ? 7.293 -31.516 -1.277 1 97.94 451 LEU A C 1
ATOM 3561 O O . LEU A 1 451 ? 6.609 -32.562 -1.355 1 97.94 451 LEU A O 1
ATOM 3565 N N . GLY A 1 452 ? 7.727 -30.953 -0.154 1 97.31 452 GLY A N 1
ATOM 3566 C CA . GLY A 1 452 ? 7.27 -31.547 1.094 1 97.31 452 GLY A CA 1
ATOM 3567 C C . GLY A 1 452 ? 5.758 -31.547 1.235 1 97.31 452 GLY A C 1
ATOM 3568 O O . GLY A 1 452 ? 5.172 -32.531 1.67 1 97.31 452 GLY A O 1
ATOM 3569 N N . SER A 1 453 ? 5.109 -30.453 0.896 1 97.38 453 SER A N 1
ATOM 3570 C CA . SER A 1 453 ? 3.658 -30.328 0.97 1 97.38 453 SER A CA 1
ATOM 3571 C C . SER A 1 453 ? 2.971 -31.312 0.027 1 97.38 453 SER A C 1
ATOM 3573 O O . SER A 1 453 ? 1.979 -31.953 0.397 1 97.38 453 SER A O 1
ATOM 3575 N N . TRP A 1 454 ? 3.479 -31.484 -1.195 1 97.56 454 TRP A N 1
ATOM 3576 C CA . TRP A 1 454 ? 2.932 -32.438 -2.166 1 97.56 454 TRP A CA 1
ATOM 3577 C C . TRP A 1 454 ? 3.1 -33.875 -1.683 1 97.56 454 TRP A C 1
ATOM 3579 O O . TRP A 1 454 ? 2.191 -34.688 -1.829 1 97.56 454 TRP A O 1
ATOM 3589 N N . ARG A 1 455 ? 4.309 -34.094 -1.177 1 97.31 455 ARG A N 1
ATOM 3590 C CA . ARG A 1 455 ? 4.578 -35.438 -0.709 1 97.31 455 ARG A CA 1
ATOM 3591 C C . ARG A 1 455 ? 3.625 -35.844 0.411 1 97.31 455 ARG A C 1
ATOM 3593 O O . ARG A 1 455 ? 3.146 -36.969 0.455 1 97.31 455 ARG A O 1
ATOM 3600 N N . ARG A 1 456 ? 3.385 -34.938 1.28 1 96.88 456 ARG A N 1
ATOM 3601 C CA . ARG A 1 456 ? 2.418 -35.188 2.346 1 96.88 456 ARG A CA 1
ATOM 3602 C C . ARG A 1 456 ? 1.05 -35.531 1.775 1 96.88 456 ARG A C 1
ATOM 3604 O O . ARG A 1 456 ? 0.426 -36.5 2.209 1 96.88 456 ARG A O 1
ATOM 3611 N N . ASP A 1 457 ? 0.555 -34.812 0.834 1 96.56 457 ASP A N 1
ATOM 3612 C CA . ASP A 1 457 ? -0.741 -35.062 0.207 1 96.56 457 ASP A CA 1
ATOM 3613 C C . ASP A 1 457 ? -0.763 -36.375 -0.521 1 96.56 457 ASP A C 1
ATOM 3615 O O . ASP A 1 457 ? -1.779 -37.094 -0.521 1 96.56 457 ASP A O 1
ATOM 3619 N N . GLU A 1 458 ? 0.354 -36.656 -1.148 1 96.69 458 GLU A N 1
ATOM 3620 C CA . GLU A 1 458 ? 0.464 -37.875 -1.899 1 96.69 458 GLU A CA 1
ATOM 3621 C C . GLU A 1 458 ? 0.326 -39.094 -0.981 1 96.69 458 GLU A C 1
ATOM 3623 O O . GLU A 1 458 ? -0.408 -40.031 -1.292 1 96.69 458 GLU A O 1
ATOM 3628 N N . LEU A 1 459 ? 1.037 -39.031 0.105 1 96 459 LEU A N 1
ATOM 3629 C CA . LEU A 1 459 ? 0.972 -40.125 1.066 1 96 459 LEU A CA 1
ATOM 3630 C C . LEU A 1 459 ? -0.425 -40.25 1.667 1 96 459 LEU A C 1
ATOM 3632 O O . LEU A 1 459 ? -0.922 -41.344 1.887 1 96 459 LEU A O 1
ATOM 3636 N N . ALA A 1 460 ? -1.031 -39.125 1.937 1 94.88 460 ALA A N 1
ATOM 3637 C CA . ALA A 1 460 ? -2.393 -39.125 2.465 1 94.88 460 ALA A CA 1
ATOM 3638 C C . ALA A 1 460 ? -3.373 -39.719 1.456 1 94.88 460 ALA A C 1
ATOM 3640 O O . ALA A 1 460 ? -4.297 -40.438 1.832 1 94.88 460 ALA A O 1
ATOM 3641 N N . ALA A 1 461 ? -3.201 -39.406 0.208 1 93.56 461 ALA A N 1
ATOM 3642 C CA . ALA A 1 461 ? -4.062 -39.938 -0.849 1 93.56 461 ALA A CA 1
ATOM 3643 C C . ALA A 1 461 ? -3.883 -41.469 -0.998 1 93.56 461 ALA A C 1
ATOM 3645 O O . ALA A 1 461 ? -4.852 -42.188 -1.239 1 93.56 461 ALA A O 1
ATOM 3646 N N . GLN A 1 462 ? -2.635 -41.875 -0.855 1 93.25 462 GLN A N 1
ATOM 3647 C CA . GLN A 1 462 ? -2.336 -43.312 -0.955 1 93.25 462 GLN A CA 1
ATOM 3648 C C . GLN A 1 462 ? -2.943 -44.094 0.211 1 93.25 462 GLN A C 1
ATOM 3650 O O . GLN A 1 462 ? -3.418 -45.219 0.038 1 93.25 462 GLN A O 1
ATOM 3655 N N . ALA A 1 463 ? -2.891 -43.438 1.292 1 93 463 ALA A N 1
ATOM 3656 C CA . ALA A 1 463 ? -3.447 -44.094 2.479 1 93 463 ALA A CA 1
ATOM 3657 C C . ALA A 1 463 ? -4.969 -44.156 2.395 1 93 463 ALA A C 1
ATOM 3659 O O . ALA A 1 463 ? -5.578 -45.062 2.959 1 93 463 ALA A O 1
ATOM 3660 N N . ALA A 1 464 ? -5.613 -43.312 1.769 1 89.5 464 ALA A N 1
ATOM 3661 C CA . ALA A 1 464 ? -7.066 -43.281 1.643 1 89.5 464 ALA A CA 1
ATOM 3662 C C . ALA A 1 464 ? -7.555 -44.25 0.583 1 89.5 464 ALA A C 1
ATOM 3664 O O . ALA A 1 464 ? -8.719 -44.656 0.584 1 89.5 464 ALA A O 1
ATOM 3665 N N . GLU A 1 465 ? -6.785 -44.719 -0.363 1 77.69 465 GLU A N 1
ATOM 3666 C CA . GLU A 1 465 ? -7.121 -45.75 -1.34 1 77.69 465 GLU A CA 1
ATOM 3667 C C . GLU A 1 465 ? -6.973 -47.156 -0.742 1 77.69 465 GLU A C 1
ATOM 3669 O O . GLU A 1 465 ? -7.766 -48.062 -1.036 1 77.69 465 GLU A O 1
ATOM 3674 N N . MET B 1 1 ? 53.094 -37.562 -17.797 1 29.58 1 MET B N 1
ATOM 3675 C CA . MET B 1 1 ? 52.188 -37.469 -16.641 1 29.58 1 MET B CA 1
ATOM 3676 C C . MET B 1 1 ? 50.938 -36.688 -17 1 29.58 1 MET B C 1
ATOM 3678 O O . MET B 1 1 ? 51 -35.5 -17.344 1 29.58 1 MET B O 1
ATOM 3682 N N . ARG B 1 2 ? 50 -37.344 -17.609 1 31.08 2 ARG B N 1
ATOM 3683 C CA . ARG B 1 2 ? 48.781 -36.844 -18.234 1 31.08 2 ARG B CA 1
ATOM 3684 C C . ARG B 1 2 ? 47.844 -36.219 -17.203 1 31.08 2 ARG B C 1
ATOM 3686 O O . ARG B 1 2 ? 47.438 -36.875 -16.25 1 31.08 2 ARG B O 1
ATOM 3693 N N . ARG B 1 3 ? 48.125 -34.969 -16.891 1 31.41 3 ARG B N 1
ATOM 3694 C CA . ARG B 1 3 ? 47.312 -34.125 -16.016 1 31.41 3 ARG B CA 1
ATOM 3695 C C . ARG B 1 3 ? 45.844 -34.344 -16.297 1 31.41 3 ARG B C 1
ATOM 3697 O O . ARG B 1 3 ? 45.375 -34.125 -17.422 1 31.41 3 ARG B O 1
ATOM 3704 N N . LYS B 1 4 ? 45.344 -35.219 -15.57 1 38.75 4 LYS B N 1
ATOM 3705 C CA . LYS B 1 4 ? 43.906 -35.469 -15.445 1 38.75 4 LYS B CA 1
ATOM 3706 C C . LYS B 1 4 ? 43.125 -34.125 -15.406 1 38.75 4 LYS B C 1
ATOM 3708 O O . LYS B 1 4 ? 43.281 -33.344 -14.477 1 38.75 4 LYS B O 1
ATOM 3713 N N . MET B 1 5 ? 43.094 -33.438 -16.531 1 33.06 5 MET B N 1
ATOM 3714 C CA . MET B 1 5 ? 42.219 -32.25 -16.484 1 33.06 5 MET B CA 1
ATOM 3715 C C . MET B 1 5 ? 40.938 -32.594 -15.703 1 33.06 5 MET B C 1
ATOM 3717 O O . MET B 1 5 ? 40.188 -33.469 -16.094 1 33.06 5 MET B O 1
ATOM 3721 N N . ALA B 1 6 ? 41.031 -32.594 -14.477 1 41.16 6 ALA B N 1
ATOM 3722 C CA . ALA B 1 6 ? 39.906 -32.719 -13.57 1 41.16 6 ALA B CA 1
ATOM 3723 C C . ALA B 1 6 ? 38.656 -31.984 -14.125 1 41.16 6 ALA B C 1
ATOM 3725 O O . ALA B 1 6 ? 38.719 -30.766 -14.359 1 41.16 6 ALA B O 1
ATOM 3726 N N . HIS B 1 7 ? 37.875 -32.469 -15.047 1 38.66 7 HIS B N 1
ATOM 3727 C CA . HIS B 1 7 ? 36.562 -32 -15.445 1 38.66 7 HIS B CA 1
ATOM 3728 C C . HIS B 1 7 ? 35.812 -31.438 -14.258 1 38.66 7 HIS B C 1
ATOM 3730 O O . HIS B 1 7 ? 35.5 -32.156 -13.297 1 38.66 7 HIS B O 1
ATOM 3736 N N . GLU B 1 8 ? 36 -30.375 -13.789 1 43.94 8 GLU B N 1
ATOM 3737 C CA . GLU B 1 8 ? 35.281 -29.688 -12.719 1 43.94 8 GLU B CA 1
ATOM 3738 C C . GLU B 1 8 ? 33.781 -29.844 -12.875 1 43.94 8 GLU B C 1
ATOM 3740 O O . GLU B 1 8 ? 33.188 -29.359 -13.844 1 43.94 8 GLU B O 1
ATOM 3745 N N . ALA B 1 9 ? 33.219 -30.906 -12.516 1 49.09 9 ALA B N 1
ATOM 3746 C CA . ALA B 1 9 ? 31.797 -31.219 -12.469 1 49.09 9 ALA B CA 1
ATOM 3747 C C . ALA B 1 9 ? 30.984 -30 -12.039 1 49.09 9 ALA B C 1
ATOM 3749 O O . ALA B 1 9 ? 31.219 -29.422 -10.969 1 49.09 9 ALA B O 1
ATOM 3750 N N . VAL B 1 10 ? 30.484 -29.234 -12.953 1 59.91 10 VAL B N 1
ATOM 3751 C CA . VAL B 1 10 ? 29.703 -28.031 -12.688 1 59.91 10 VAL B CA 1
ATOM 3752 C C . VAL B 1 10 ? 28.594 -28.344 -11.688 1 59.91 10 VAL B C 1
ATOM 3754 O O . VAL B 1 10 ? 27.781 -29.234 -11.914 1 59.91 10 VAL B O 1
ATOM 3757 N N . GLU B 1 11 ? 28.797 -28.016 -10.43 1 78.5 11 GLU B N 1
ATOM 3758 C CA . GLU B 1 11 ? 27.828 -28.172 -9.336 1 78.5 11 GLU B CA 1
ATOM 3759 C C . GLU B 1 11 ? 26.469 -27.609 -9.719 1 78.5 11 GLU B C 1
ATOM 3761 O O . GLU B 1 11 ? 26.359 -26.469 -10.18 1 78.5 11 GLU B O 1
ATOM 3766 N N . LEU B 1 12 ? 25.453 -28.578 -9.82 1 85.06 12 LEU B N 1
ATOM 3767 C CA . LEU B 1 12 ? 24.094 -28.219 -10.148 1 85.06 12 LEU B CA 1
ATOM 3768 C C . LEU B 1 12 ? 23.531 -27.219 -9.141 1 85.06 12 LEU B C 1
ATOM 3770 O O . LEU B 1 12 ? 23.922 -27.219 -7.969 1 85.06 12 LEU B O 1
ATOM 3774 N N . PRO B 1 13 ? 22.656 -26.375 -9.555 1 89.31 13 PRO B N 1
ATOM 3775 C CA . PRO B 1 13 ? 21.984 -25.484 -8.617 1 89.31 13 PRO B CA 1
ATOM 3776 C C . PRO B 1 13 ? 21.25 -26.234 -7.504 1 89.31 13 PRO B C 1
ATOM 3778 O O . PRO B 1 13 ? 20.875 -27.406 -7.688 1 89.31 13 PRO B O 1
ATOM 3781 N N . PRO B 1 14 ? 21.109 -25.625 -6.387 1 89.38 14 PRO B N 1
ATOM 3782 C CA . PRO B 1 14 ? 20.594 -26.312 -5.203 1 89.38 14 PRO B CA 1
ATOM 3783 C C . PRO B 1 14 ? 19.125 -26.719 -5.352 1 89.38 14 PRO B C 1
ATOM 3785 O O . PRO B 1 14 ? 18.609 -27.469 -4.523 1 89.38 14 PRO B O 1
ATOM 3788 N N . TYR B 1 15 ? 18.422 -26.297 -6.406 1 92.5 15 TYR B N 1
ATOM 3789 C CA . TYR B 1 15 ? 17.016 -26.625 -6.555 1 92.5 15 TYR B CA 1
ATOM 3790 C C . TYR B 1 15 ? 16.828 -27.922 -7.344 1 92.5 15 TYR B C 1
ATOM 3792 O O . TYR B 1 15 ? 15.703 -28.375 -7.551 1 92.5 15 TYR B O 1
ATOM 3800 N N . PHE B 1 16 ? 17.953 -28.594 -7.75 1 92.31 16 PHE B N 1
ATOM 3801 C CA . PHE B 1 16 ? 17.891 -29.906 -8.398 1 92.31 16 PHE B CA 1
ATOM 3802 C C . PHE B 1 16 ? 18.016 -31.016 -7.367 1 92.31 16 PHE B C 1
ATOM 3804 O O . PHE B 1 16 ? 18.625 -30.844 -6.316 1 92.31 16 PHE B O 1
ATOM 3811 N N . ASN B 1 17 ? 17.469 -32.062 -7.605 1 91.44 17 ASN B N 1
ATOM 3812 C CA . ASN B 1 17 ? 17.594 -33.344 -6.887 1 91.44 17 ASN B CA 1
ATOM 3813 C C . ASN B 1 17 ? 17.172 -33.188 -5.426 1 91.44 17 ASN B C 1
ATOM 3815 O O . ASN B 1 17 ? 17.859 -33.688 -4.527 1 91.44 17 ASN B O 1
ATOM 3819 N N . ILE B 1 18 ? 16.156 -32.406 -5.219 1 93.69 18 ILE B N 1
ATOM 3820 C CA . ILE B 1 18 ? 15.547 -32.344 -3.895 1 93.69 18 ILE B CA 1
ATOM 3821 C C . ILE B 1 18 ? 14.68 -33.594 -3.676 1 93.69 18 ILE B C 1
ATOM 3823 O O . ILE B 1 18 ? 13.758 -33.844 -4.449 1 93.69 18 ILE B O 1
ATOM 3827 N N . ASP B 1 19 ? 15.031 -34.344 -2.645 1 95.38 19 ASP B N 1
ATOM 3828 C CA . ASP B 1 19 ? 14.281 -35.531 -2.311 1 95.38 19 ASP B CA 1
ATOM 3829 C C . ASP B 1 19 ? 12.961 -35.188 -1.627 1 95.38 19 ASP B C 1
ATOM 3831 O O . ASP B 1 19 ? 12.953 -34.625 -0.538 1 95.38 19 ASP B O 1
ATOM 3835 N N . PRO B 1 20 ? 11.812 -35.594 -2.244 1 95.69 20 PRO B N 1
ATOM 3836 C CA . PRO B 1 20 ? 10.516 -35.25 -1.66 1 95.69 20 PRO B CA 1
ATOM 3837 C C . PRO B 1 20 ? 10.336 -35.844 -0.254 1 95.69 20 PRO B C 1
ATOM 3839 O O . PRO B 1 20 ? 9.703 -35.188 0.595 1 95.69 20 PRO B O 1
ATOM 3842 N N . ASP B 1 21 ? 10.898 -37 -0.001 1 96.81 21 ASP B N 1
ATOM 3843 C CA . ASP B 1 21 ? 10.789 -37.562 1.331 1 96.81 21 ASP B CA 1
ATOM 3844 C C . ASP B 1 21 ? 11.578 -36.75 2.355 1 96.81 21 ASP B C 1
ATOM 3846 O O . ASP B 1 21 ? 11.125 -36.562 3.482 1 96.81 21 ASP B O 1
ATOM 3850 N N . GLN B 1 22 ? 12.742 -36.375 1.928 1 96.12 22 GLN B N 1
ATOM 3851 C CA . GLN B 1 22 ? 13.531 -35.531 2.814 1 96.12 22 GLN B CA 1
ATOM 3852 C C . GLN B 1 22 ? 12.852 -34.188 3.055 1 96.12 22 GLN B C 1
ATOM 3854 O O . GLN B 1 22 ? 12.844 -33.688 4.18 1 96.12 22 GLN B O 1
ATOM 3859 N N . ALA B 1 23 ? 12.32 -33.625 1.97 1 96 23 ALA B N 1
ATOM 3860 C CA . ALA B 1 23 ? 11.602 -32.375 2.08 1 96 23 ALA B CA 1
ATOM 3861 C C . ALA B 1 23 ? 10.438 -32.5 3.053 1 96 23 ALA B C 1
ATOM 3863 O O . ALA B 1 23 ? 10.172 -31.562 3.836 1 96 23 ALA B O 1
ATOM 3864 N N . LEU B 1 24 ? 9.734 -33.625 3.02 1 96.5 24 LEU B N 1
ATOM 3865 C CA . LEU B 1 24 ? 8.609 -33.844 3.92 1 96.5 24 LEU B CA 1
ATOM 3866 C C . LEU B 1 24 ? 9.078 -33.938 5.367 1 96.5 24 LEU B C 1
ATOM 3868 O O . LEU B 1 24 ? 8.43 -33.406 6.27 1 96.5 24 LEU B O 1
ATOM 3872 N N . ARG B 1 25 ? 10.227 -34.562 5.605 1 95.31 25 ARG B N 1
ATOM 3873 C CA . ARG B 1 25 ? 10.766 -34.719 6.953 1 95.31 25 ARG B CA 1
ATOM 3874 C C . ARG B 1 25 ? 11.141 -33.344 7.531 1 95.31 25 ARG B C 1
ATOM 3876 O O . ARG B 1 25 ? 11.031 -33.125 8.742 1 95.31 25 ARG B O 1
ATOM 3883 N N . GLU B 1 26 ? 11.547 -32.5 6.664 1 92.94 26 GLU B N 1
ATOM 3884 C CA . GLU B 1 26 ? 11.977 -31.172 7.102 1 92.94 26 GLU B CA 1
ATOM 3885 C C . GLU B 1 26 ? 10.781 -30.234 7.262 1 92.94 26 GLU B C 1
ATOM 3887 O O . GLU B 1 26 ? 10.898 -29.188 7.891 1 92.94 26 GLU B O 1
ATOM 3892 N N . LEU B 1 27 ? 9.648 -30.672 6.672 1 93.44 27 LEU B N 1
ATOM 3893 C CA . LEU B 1 27 ? 8.438 -29.859 6.711 1 93.44 27 LEU B CA 1
ATOM 3894 C C . LEU B 1 27 ? 7.727 -30 8.055 1 93.44 27 LEU B C 1
ATOM 3896 O O . LEU B 1 27 ? 7.469 -31.125 8.5 1 93.44 27 LEU B O 1
ATOM 3900 N N . ASP B 1 28 ? 7.531 -29.016 8.812 1 90.25 28 ASP B N 1
ATOM 3901 C CA . ASP B 1 28 ? 6.75 -29.062 10.047 1 90.25 28 ASP B CA 1
ATOM 3902 C C . ASP B 1 28 ? 5.285 -29.391 9.75 1 90.25 28 ASP B C 1
ATOM 3904 O O . ASP B 1 28 ? 4.883 -29.469 8.586 1 90.25 28 ASP B O 1
ATOM 3908 N N . GLY B 1 29 ? 4.527 -29.766 10.789 1 91.06 29 GLY B N 1
ATOM 3909 C CA . GLY B 1 29 ? 3.092 -29.922 10.625 1 91.06 29 GLY B CA 1
ATOM 3910 C C . GLY B 1 29 ? 2.412 -28.656 10.109 1 91.06 29 GLY B C 1
ATOM 3911 O O . GLY B 1 29 ? 3.004 -27.578 10.125 1 91.06 29 GLY B O 1
ATOM 3912 N N . PRO B 1 30 ? 1.214 -28.875 9.57 1 93.81 30 PRO B N 1
ATOM 3913 C CA . PRO B 1 30 ? 0.489 -27.703 9.078 1 93.81 30 PRO B CA 1
ATOM 3914 C C . PRO B 1 30 ? 0.354 -26.594 10.133 1 93.81 30 PRO B C 1
ATOM 3916 O O . PRO B 1 30 ? 0.281 -26.891 11.328 1 93.81 30 PRO B O 1
ATOM 3919 N N . VAL B 1 31 ? 0.391 -25.406 9.695 1 94.94 31 VAL B N 1
ATOM 3920 C CA . VAL B 1 31 ? 0.248 -24.25 10.578 1 94.94 31 VAL B CA 1
ATOM 3921 C C . VAL B 1 31 ? -1.228 -23.891 10.711 1 94.94 31 VAL B C 1
ATOM 3923 O O . VAL B 1 31 ? -1.929 -23.734 9.711 1 94.94 31 VAL B O 1
ATOM 3926 N N . THR B 1 32 ? -1.676 -23.828 11.945 1 95.69 32 THR B N 1
ATOM 3927 C CA . THR B 1 32 ? -3.059 -23.453 12.219 1 95.69 32 THR B CA 1
ATOM 3928 C C . THR B 1 32 ? -3.15 -21.969 12.602 1 95.69 32 THR B C 1
ATOM 3930 O O . THR B 1 32 ? -2.137 -21.266 12.656 1 95.69 32 THR B O 1
ATOM 3933 N N . THR B 1 33 ? -4.387 -21.547 12.82 1 95.06 33 THR B N 1
ATOM 3934 C CA . THR B 1 33 ? -4.621 -20.172 13.266 1 95.06 33 THR B CA 1
ATOM 3935 C C . THR B 1 33 ? -3.863 -19.891 14.562 1 95.06 33 THR B C 1
ATOM 3937 O O . THR B 1 33 ? -3.316 -18.797 14.742 1 95.06 33 THR B O 1
ATOM 3940 N N . GLN B 1 34 ? -3.785 -20.875 15.391 1 93.62 34 GLN B N 1
ATOM 3941 C CA . GLN B 1 34 ? -3.033 -20.75 16.641 1 93.62 34 GLN B CA 1
ATOM 3942 C C . GLN B 1 34 ? -1.542 -20.578 16.359 1 93.62 34 GLN B C 1
ATOM 3944 O O . GLN B 1 34 ? -0.837 -19.906 17.125 1 93.62 34 GLN B O 1
ATOM 3949 N N . GLY B 1 35 ? -1.131 -21.203 15.281 1 94.44 35 GLY B N 1
ATOM 3950 C CA . GLY B 1 35 ? 0.258 -21.047 14.883 1 94.44 35 GLY B CA 1
ATOM 3951 C C . GLY B 1 35 ? 0.64 -19.609 14.586 1 94.44 35 GLY B C 1
ATOM 3952 O O . GLY B 1 35 ? 1.745 -19.188 14.922 1 94.44 35 GLY B O 1
ATOM 3953 N N . PHE B 1 36 ? -0.249 -18.859 14 1 94.62 36 PHE B N 1
ATOM 3954 C CA . PHE B 1 36 ? -0.015 -17.438 13.766 1 94.62 36 PHE B CA 1
ATOM 3955 C C . PHE B 1 36 ? 0.203 -16.688 15.078 1 94.62 36 PHE B C 1
ATOM 3957 O O . PHE B 1 36 ? 1.063 -15.812 15.172 1 94.62 36 PHE B O 1
ATOM 3964 N N . GLY B 1 37 ? -0.61 -17.047 16.078 1 93.94 37 GLY B N 1
ATOM 3965 C CA . GLY B 1 37 ? -0.457 -16.438 17.391 1 93.94 37 GLY B CA 1
ATOM 3966 C C . GLY B 1 37 ? 0.9 -16.703 18.016 1 93.94 37 GLY B C 1
ATOM 3967 O O . GLY B 1 37 ? 1.498 -15.805 18.625 1 93.94 37 GLY B O 1
ATOM 3968 N N . LYS B 1 38 ? 1.362 -17.953 17.859 1 94.25 38 LYS B N 1
ATOM 3969 C CA . LYS B 1 38 ? 2.666 -18.328 18.391 1 94.25 38 LYS B CA 1
ATOM 3970 C C . LYS B 1 38 ? 3.785 -17.531 17.719 1 94.25 38 LYS B C 1
ATOM 3972 O O . LYS B 1 38 ? 4.734 -17.109 18.391 1 94.25 38 LYS B O 1
ATOM 3977 N N . ILE B 1 39 ? 3.699 -17.391 16.453 1 94 39 ILE B N 1
ATOM 3978 C CA . ILE B 1 39 ? 4.691 -16.625 15.719 1 94 39 ILE B CA 1
ATOM 3979 C C . ILE B 1 39 ? 4.668 -15.164 16.172 1 94 39 ILE B C 1
ATOM 3981 O O . ILE B 1 39 ? 5.719 -14.555 16.391 1 94 39 ILE B O 1
ATOM 3985 N N . ALA B 1 40 ? 3.48 -14.609 16.312 1 93 40 ALA B N 1
ATOM 3986 C CA . ALA B 1 40 ? 3.322 -13.234 16.766 1 93 40 ALA B CA 1
ATOM 3987 C C . ALA B 1 40 ? 3.953 -13.039 18.141 1 93 40 ALA B C 1
ATOM 3989 O O . ALA B 1 40 ? 4.629 -12.039 18.391 1 93 40 ALA B O 1
ATOM 3990 N N . ASP B 1 41 ? 3.707 -14.016 19 1 93.19 41 ASP B N 1
ATOM 3991 C CA . ASP B 1 41 ? 4.266 -13.961 20.359 1 93.19 41 ASP B CA 1
ATOM 3992 C C . ASP B 1 41 ? 5.789 -13.977 20.312 1 93.19 41 ASP B C 1
ATOM 3994 O O . ASP B 1 41 ? 6.441 -13.258 21.078 1 93.19 41 ASP B O 1
ATOM 3998 N N . ALA B 1 42 ? 6.32 -14.812 19.469 1 92.44 42 ALA B N 1
ATOM 3999 C CA . ALA B 1 42 ? 7.77 -14.891 19.312 1 92.44 42 ALA B CA 1
ATOM 4000 C C . ALA B 1 42 ? 8.336 -13.555 18.828 1 92.44 42 ALA B C 1
ATOM 4002 O O . ALA B 1 42 ? 9.375 -13.102 19.312 1 92.44 42 ALA B O 1
ATOM 4003 N N . CYS B 1 43 ? 7.68 -12.953 17.922 1 89.75 43 CYS B N 1
ATOM 4004 C CA . CYS B 1 43 ? 8.109 -11.656 17.406 1 89.75 43 CYS B CA 1
ATOM 4005 C C . CYS B 1 43 ? 8.039 -10.594 18.484 1 89.75 43 CYS B C 1
ATOM 4007 O O . CYS B 1 43 ? 8.93 -9.742 18.594 1 89.75 43 CYS B O 1
ATOM 4009 N N . ALA B 1 44 ? 6.977 -10.648 19.266 1 87.44 44 ALA B N 1
ATOM 4010 C CA . ALA B 1 44 ? 6.809 -9.672 20.328 1 87.44 44 ALA B CA 1
ATOM 4011 C C . ALA B 1 44 ? 7.926 -9.781 21.359 1 87.44 44 ALA B C 1
ATOM 4013 O O . ALA B 1 44 ? 8.477 -8.773 21.797 1 87.44 44 ALA B O 1
ATOM 4014 N N . ARG B 1 45 ? 8.258 -11.016 21.734 1 89.69 45 ARG B N 1
ATOM 4015 C CA . ARG B 1 45 ? 9.352 -11.25 22.672 1 89.69 45 ARG B CA 1
ATOM 4016 C C . ARG B 1 45 ? 10.68 -10.758 22.094 1 89.69 45 ARG B C 1
ATOM 4018 O O . ARG B 1 45 ? 11.477 -10.133 22.797 1 89.69 45 ARG B O 1
ATOM 4025 N N . GLY B 1 46 ? 10.875 -11.062 20.828 1 86.62 46 GLY B N 1
ATOM 4026 C CA . GLY B 1 46 ? 12.078 -10.594 20.172 1 86.62 46 GLY B CA 1
ATOM 4027 C C . GLY B 1 46 ? 12.188 -9.086 20.109 1 86.62 46 GLY B C 1
ATOM 4028 O O . GLY B 1 46 ? 13.258 -8.523 20.359 1 86.62 46 GLY B O 1
ATOM 4029 N N . ARG B 1 47 ? 11.148 -8.445 19.797 1 82.44 47 ARG B N 1
ATOM 4030 C CA . ARG B 1 47 ? 11.117 -6.984 19.75 1 82.44 47 ARG B CA 1
ATOM 4031 C C . ARG B 1 47 ? 11.484 -6.375 21.094 1 82.44 47 ARG B C 1
ATOM 4033 O O . ARG B 1 47 ? 12.25 -5.41 21.156 1 82.44 47 ARG B O 1
ATOM 4040 N N . ASP B 1 48 ? 10.875 -6.918 22.094 1 83.06 48 ASP B N 1
ATOM 4041 C CA . ASP B 1 48 ? 11.148 -6.414 23.438 1 83.06 48 ASP B CA 1
ATOM 4042 C C . ASP B 1 48 ? 12.617 -6.578 23.812 1 83.06 48 ASP B C 1
ATOM 4044 O O . ASP B 1 48 ? 13.227 -5.676 24.375 1 83.06 48 ASP B O 1
ATOM 4048 N N . ASP B 1 49 ? 13.125 -7.66 23.406 1 83.5 49 ASP B N 1
ATOM 4049 C CA . ASP B 1 49 ? 14.531 -7.934 23.688 1 83.5 49 ASP B CA 1
ATOM 4050 C C . ASP B 1 49 ? 15.445 -7.02 22.875 1 83.5 49 ASP B C 1
ATOM 4052 O O . ASP B 1 49 ? 16.438 -6.508 23.406 1 83.5 49 ASP B O 1
ATOM 4056 N N . LEU B 1 50 ? 15.109 -6.875 21.641 1 80.88 50 LEU B N 1
ATOM 4057 C CA . LEU B 1 50 ? 15.898 -6.008 20.766 1 80.88 50 LEU B CA 1
ATOM 4058 C C . LEU B 1 50 ? 15.836 -4.559 21.25 1 80.88 50 LEU B C 1
ATOM 4060 O O . LEU B 1 50 ? 16.844 -3.846 21.203 1 80.88 50 LEU B O 1
ATOM 4064 N N . ALA B 1 51 ? 14.727 -4.152 21.672 1 76.88 51 ALA B N 1
ATOM 4065 C CA . ALA B 1 51 ? 14.57 -2.811 22.219 1 76.88 51 ALA B CA 1
ATOM 4066 C C . ALA B 1 51 ? 15.414 -2.631 23.469 1 76.88 51 ALA B C 1
ATOM 4068 O O . ALA B 1 51 ? 16.047 -1.588 23.656 1 76.88 51 ALA B O 1
ATOM 4069 N N . ALA B 1 52 ? 15.398 -3.645 24.297 1 76.12 52 ALA B N 1
ATOM 4070 C CA . ALA B 1 52 ? 16.172 -3.607 25.547 1 76.12 52 ALA B CA 1
ATOM 4071 C C . ALA B 1 52 ? 17.672 -3.529 25.25 1 76.12 52 ALA B C 1
ATOM 4073 O O . ALA B 1 52 ? 18.438 -2.949 26.031 1 76.12 52 ALA B O 1
ATOM 4074 N N . GLN B 1 53 ? 18.062 -4.023 24.109 1 73.81 53 GLN B N 1
ATOM 4075 C CA . GLN B 1 53 ? 19.469 -4.008 23.719 1 73.81 53 GLN B CA 1
ATOM 4076 C C . GLN B 1 53 ? 19.828 -2.719 22.984 1 73.81 53 GLN B C 1
ATOM 4078 O O . GLN B 1 53 ? 20.969 -2.539 22.531 1 73.81 53 GLN B O 1
ATOM 4083 N N . GLY B 1 54 ? 18.844 -1.808 22.875 1 66.06 54 GLY B N 1
ATOM 4084 C CA . GLY B 1 54 ? 19.078 -0.513 22.25 1 66.06 54 GLY B CA 1
ATOM 4085 C C . GLY B 1 54 ? 19.016 -0.559 20.734 1 66.06 54 GLY B C 1
ATOM 4086 O O . GLY B 1 54 ? 19.5 0.355 20.062 1 66.06 54 GLY B O 1
ATOM 4087 N N . LEU B 1 55 ? 18.625 -1.687 20.281 1 60.47 55 LEU B N 1
ATOM 4088 C CA . LEU B 1 55 ? 18.578 -1.825 18.828 1 60.47 55 LEU B CA 1
ATOM 4089 C C . LEU B 1 55 ? 17.297 -1.211 18.266 1 60.47 55 LEU B C 1
ATOM 4091 O O . LEU B 1 55 ? 17.062 -1.271 17.062 1 60.47 55 LEU B O 1
ATOM 4095 N N . ASN B 1 56 ? 16.547 -0.726 19.188 1 58.09 56 ASN B N 1
ATOM 4096 C CA . ASN B 1 56 ? 15.344 -0.025 18.734 1 58.09 56 ASN B CA 1
ATOM 4097 C C . ASN B 1 56 ? 15.672 1.379 18.234 1 58.09 56 ASN B C 1
ATOM 4099 O O . ASN B 1 56 ? 16.484 2.086 18.844 1 58.09 56 ASN B O 1
ATOM 4103 N N . GLU B 1 57 ? 16.109 1.558 17.062 1 54.75 57 GLU B N 1
ATOM 4104 C CA . GLU B 1 57 ? 16.406 2.863 16.484 1 54.75 57 GLU B CA 1
ATOM 4105 C C . GLU B 1 57 ? 15.641 3.973 17.203 1 54.75 57 GLU B C 1
ATOM 4107 O O . GLU B 1 57 ? 15.742 5.141 16.812 1 54.75 57 GLU B O 1
ATOM 4112 N N . ARG B 1 58 ? 14.844 3.566 18.188 1 52.69 58 ARG B N 1
ATOM 4113 C CA . ARG B 1 58 ? 13.867 4.516 18.719 1 52.69 58 ARG B CA 1
ATOM 4114 C C . ARG B 1 58 ? 14.562 5.656 19.453 1 52.69 58 ARG B C 1
ATOM 4116 O O . ARG B 1 58 ? 14.031 6.18 20.438 1 52.69 58 ARG B O 1
ATOM 4123 N N . GLY B 1 59 ? 15.805 5.801 19.25 1 52.81 59 GLY B N 1
ATOM 4124 C CA . GLY B 1 59 ? 16.188 6.992 19.984 1 52.81 59 GLY B CA 1
ATOM 4125 C C . GLY B 1 59 ? 15.383 8.227 19.594 1 52.81 59 GLY B C 1
ATOM 4126 O O . GLY B 1 59 ? 14.82 8.273 18.5 1 52.81 59 GLY B O 1
ATOM 4127 N N . ARG B 1 60 ? 14.898 9.016 20.656 1 62.12 60 ARG B N 1
ATOM 4128 C CA . ARG B 1 60 ? 14.219 10.297 20.453 1 62.12 60 ARG B CA 1
ATOM 4129 C C . ARG B 1 60 ? 14.898 11.102 19.344 1 62.12 60 ARG B C 1
ATOM 4131 O O . ARG B 1 60 ? 16.109 11.305 19.375 1 62.12 60 ARG B O 1
ATOM 4138 N N . LYS B 1 61 ? 14.203 11.219 18.203 1 76.69 61 LYS B N 1
ATOM 4139 C CA . LYS B 1 61 ? 14.688 12.102 17.141 1 76.69 61 LYS B CA 1
ATOM 4140 C C . LYS B 1 61 ? 14.867 13.531 17.656 1 76.69 61 LYS B C 1
ATOM 4142 O O . LYS B 1 61 ? 14.117 13.984 18.516 1 76.69 61 LYS B O 1
ATOM 4147 N N . GLU B 1 62 ? 15.953 14.117 17.375 1 83.94 62 GLU B N 1
ATOM 4148 C CA . GLU B 1 62 ? 16.172 15.531 17.672 1 83.94 62 GLU B CA 1
ATOM 4149 C C . GLU B 1 62 ? 16.344 16.344 16.391 1 83.94 62 GLU B C 1
ATOM 4151 O O . GLU B 1 62 ? 16.969 15.891 15.438 1 83.94 62 GLU B O 1
ATOM 4156 N N . LEU B 1 63 ? 15.703 17.438 16.438 1 89.06 63 LEU B N 1
ATOM 4157 C CA . LEU B 1 63 ? 15.836 18.328 15.289 1 89.06 63 LEU B CA 1
ATOM 4158 C C . LEU B 1 63 ? 17.172 19.062 15.32 1 89.06 63 LEU B C 1
ATOM 4160 O O . LEU B 1 63 ? 17.625 19.516 16.375 1 89.06 63 LEU B O 1
ATOM 4164 N N . ARG B 1 64 ? 17.766 19.156 14.242 1 86.88 64 ARG B N 1
ATOM 4165 C CA . ARG B 1 64 ? 19.047 19.844 14.141 1 86.88 64 ARG B CA 1
ATOM 4166 C C . ARG B 1 64 ? 18.922 21.312 14.469 1 86.88 64 ARG B C 1
ATOM 4168 O O . ARG B 1 64 ? 17.812 21.859 14.477 1 86.88 64 ARG B O 1
ATOM 4175 N N . LEU B 1 65 ? 20.094 21.938 14.664 1 91.5 65 LEU B N 1
ATOM 4176 C CA . LEU B 1 65 ? 20.156 23.375 14.914 1 91.5 65 LEU B CA 1
ATOM 4177 C C . LEU B 1 65 ? 20.234 24.141 13.602 1 91.5 65 LEU B C 1
ATOM 4179 O O . LEU B 1 65 ? 20.562 23.578 12.562 1 91.5 65 LEU B O 1
ATOM 4183 N N . PHE B 1 66 ? 19.844 25.359 13.703 1 92.31 66 PHE B N 1
ATOM 4184 C CA . PHE B 1 66 ? 19.875 26.25 12.539 1 92.31 66 PHE B CA 1
ATOM 4185 C C . PHE B 1 66 ? 20.891 27.359 12.719 1 92.31 66 PHE B C 1
ATOM 4187 O O . PHE B 1 66 ? 20.969 27.969 13.789 1 92.31 66 PHE B O 1
ATOM 4194 N N . SER B 1 67 ? 21.656 27.578 11.68 1 90.62 67 SER B N 1
ATOM 4195 C CA . SER B 1 67 ? 22.672 28.625 11.734 1 90.62 67 SER B CA 1
ATOM 4196 C C . SER B 1 67 ? 22.062 30 11.484 1 90.62 67 SER B C 1
ATOM 4198 O O . SER B 1 67 ? 20.969 30.094 10.938 1 90.62 67 SER B O 1
ATOM 4200 N N . THR B 1 68 ? 22.844 30.984 11.844 1 92.19 68 THR B N 1
ATOM 4201 C CA . THR B 1 68 ? 22.422 32.344 11.555 1 92.19 68 THR B CA 1
ATOM 4202 C C . THR B 1 68 ? 22.219 32.562 10.062 1 92.19 68 THR B C 1
ATOM 4204 O O . THR B 1 68 ? 21.281 33.25 9.641 1 92.19 68 THR B O 1
ATOM 4207 N N . TRP B 1 69 ? 23.047 31.969 9.32 1 88.12 69 TRP B N 1
ATOM 4208 C CA . TRP B 1 69 ? 22.922 32.094 7.875 1 88.12 69 TRP B CA 1
ATOM 4209 C C . TRP B 1 69 ? 21.594 31.5 7.387 1 88.12 69 TRP B C 1
ATOM 4211 O O . TRP B 1 69 ? 20.875 32.125 6.613 1 88.12 69 TRP B O 1
ATOM 4221 N N . GLU B 1 70 ? 21.266 30.312 7.816 1 89.5 70 GLU B N 1
ATOM 4222 C CA . GLU B 1 70 ? 20.031 29.656 7.402 1 89.5 70 GLU B CA 1
ATOM 4223 C C . GLU B 1 70 ? 18.812 30.453 7.852 1 89.5 70 GLU B C 1
ATOM 4225 O O . GLU B 1 70 ? 17.828 30.562 7.113 1 89.5 70 GLU B O 1
ATOM 4230 N N . ILE B 1 71 ? 18.953 30.969 9.07 1 93.81 71 ILE B N 1
ATOM 4231 C CA . ILE B 1 71 ? 17.828 31.703 9.648 1 93.81 71 ILE B CA 1
ATOM 4232 C C . ILE B 1 71 ? 17.531 32.938 8.812 1 93.81 71 ILE B C 1
ATOM 4234 O O . ILE B 1 71 ? 16.391 33.188 8.43 1 93.81 71 ILE B O 1
ATOM 4238 N N . THR B 1 72 ? 18.531 33.656 8.406 1 92.69 72 THR B N 1
ATOM 4239 C CA . THR B 1 72 ? 18.328 34.938 7.723 1 92.69 72 THR B CA 1
ATOM 4240 C C . THR B 1 72 ? 18.094 34.719 6.23 1 92.69 72 THR B C 1
ATOM 4242 O O . THR B 1 72 ? 17.547 35.562 5.551 1 92.69 72 THR B O 1
ATOM 4245 N N . ARG B 1 73 ? 18.422 33.562 5.809 1 88.94 73 ARG B N 1
ATOM 4246 C CA . ARG B 1 73 ? 18.25 33.281 4.387 1 88.94 73 ARG B CA 1
ATOM 4247 C C . ARG B 1 73 ? 16.875 32.656 4.117 1 88.94 73 ARG B C 1
ATOM 4249 O O . ARG B 1 73 ? 16.266 32.938 3.082 1 88.94 73 ARG B O 1
ATOM 4256 N N . TYR B 1 74 ? 16.422 31.828 5.07 1 91.12 74 TYR B N 1
ATOM 4257 C CA . TYR B 1 74 ? 15.289 30.969 4.715 1 91.12 74 TYR B CA 1
ATOM 4258 C C . TYR B 1 74 ? 14.133 31.172 5.684 1 91.12 74 TYR B C 1
ATOM 4260 O O . TYR B 1 74 ? 12.984 30.859 5.363 1 91.12 74 TYR B O 1
ATOM 4268 N N . LEU B 1 75 ? 14.406 31.688 6.883 1 93.94 75 LEU B N 1
ATOM 4269 C CA . LEU B 1 75 ? 13.375 31.578 7.906 1 93.94 75 LEU B CA 1
ATOM 4270 C C . LEU B 1 75 ? 12.852 32.969 8.305 1 93.94 75 LEU B C 1
ATOM 4272 O O . LEU B 1 75 ? 11.641 33.156 8.43 1 93.94 75 LEU B O 1
ATOM 4276 N N . ILE B 1 76 ? 13.75 33.875 8.562 1 93.94 76 ILE B N 1
ATOM 4277 C CA . ILE B 1 76 ? 13.406 35.25 8.922 1 93.94 76 ILE B CA 1
ATOM 4278 C C . ILE B 1 76 ? 14 36.219 7.902 1 93.94 76 ILE B C 1
ATOM 4280 O O . ILE B 1 76 ? 15.219 36.281 7.734 1 93.94 76 ILE B O 1
ATOM 4284 N N . PRO B 1 77 ? 13.141 36.938 7.227 1 92.06 77 PRO B N 1
ATOM 4285 C CA . PRO B 1 77 ? 13.609 37.781 6.129 1 92.06 77 PRO B CA 1
ATOM 4286 C C . PRO B 1 77 ? 14.312 39.031 6.617 1 92.06 77 PRO B C 1
ATOM 4288 O O . PRO B 1 77 ? 13.844 40.156 6.348 1 92.06 77 PRO B O 1
ATOM 4291 N N . VAL B 1 78 ? 15.484 38.906 7.23 1 92.69 78 VAL B N 1
ATOM 4292 C CA . VAL B 1 78 ? 16.312 40.031 7.688 1 92.69 78 VAL B CA 1
ATOM 4293 C C . VAL B 1 78 ? 17.766 39.781 7.262 1 92.69 78 VAL B C 1
ATOM 4295 O O . VAL B 1 78 ? 18.188 38.656 7.047 1 92.69 78 VAL B O 1
ATOM 4298 N N . ALA B 1 79 ? 18.484 40.875 7.129 1 91.94 79 ALA B N 1
ATOM 4299 C CA . ALA B 1 79 ? 19.906 40.781 6.828 1 91.94 79 ALA B CA 1
ATOM 4300 C C . ALA B 1 79 ? 20.688 40.281 8.039 1 91.94 79 ALA B C 1
ATOM 4302 O O . ALA B 1 79 ? 20.359 40.594 9.18 1 91.94 79 ALA B O 1
ATOM 4303 N N . GLN B 1 80 ? 21.75 39.625 7.809 1 92.94 80 GLN B N 1
ATOM 4304 C CA . GLN B 1 80 ? 22.531 39 8.867 1 92.94 80 GLN B CA 1
ATOM 4305 C C . GLN B 1 80 ? 23.078 40.031 9.836 1 92.94 80 GLN B C 1
ATOM 4307 O O . GLN B 1 80 ? 23.016 39.844 11.055 1 92.94 80 GLN B O 1
ATOM 4312 N N . PRO B 1 81 ? 23.594 41.156 9.289 1 93.06 81 PRO B N 1
ATOM 4313 C CA . PRO B 1 81 ? 24.094 42.156 10.227 1 93.06 81 PRO B CA 1
ATOM 4314 C C . PRO B 1 81 ? 23.016 42.719 11.133 1 93.06 81 PRO B C 1
ATOM 4316 O O . PRO B 1 81 ? 23.25 42.938 12.32 1 93.06 81 PRO B O 1
ATOM 4319 N N . HIS B 1 82 ? 21.875 42.938 10.539 1 93.62 82 HIS B N 1
ATOM 4320 C CA . HIS B 1 82 ? 20.75 43.438 11.328 1 93.62 82 HIS B CA 1
ATOM 4321 C C . HIS B 1 82 ? 20.328 42.406 12.383 1 93.62 82 HIS B C 1
ATOM 4323 O O . HIS B 1 82 ? 20.016 42.781 13.516 1 93.62 82 HIS B O 1
ATOM 4329 N N . PHE B 1 83 ? 20.297 41.156 12.039 1 94.56 83 PHE B N 1
ATOM 4330 C CA . PHE B 1 83 ? 19.953 40.062 12.945 1 94.56 83 PHE B CA 1
ATOM 4331 C C . PHE B 1 83 ? 20.891 40.062 14.148 1 94.56 83 PHE B C 1
ATOM 4333 O O . PHE B 1 83 ? 20.438 40 15.297 1 94.56 83 PHE B O 1
ATOM 4340 N N . ARG B 1 84 ? 22.125 40.219 13.922 1 93.44 84 ARG B N 1
ATOM 4341 C CA . ARG B 1 84 ? 23.125 40.219 14.984 1 93.44 84 ARG B CA 1
ATOM 4342 C C . ARG B 1 84 ? 22.984 41.438 15.891 1 93.44 84 ARG B C 1
ATOM 4344 O O . ARG B 1 84 ? 23.156 41.312 17.109 1 93.44 84 ARG B O 1
ATOM 4351 N N . ARG B 1 85 ? 22.734 42.469 15.227 1 94.44 85 ARG B N 1
ATOM 4352 C CA . ARG B 1 85 ? 22.562 43.719 15.977 1 94.44 85 ARG B CA 1
ATOM 4353 C C . ARG B 1 85 ? 21.391 43.625 16.938 1 94.44 85 ARG B C 1
ATOM 4355 O O . ARG B 1 85 ? 21.484 44.062 18.094 1 94.44 85 ARG B O 1
ATOM 4362 N N . VAL B 1 86 ? 20.312 43.125 16.422 1 94.69 86 VAL B N 1
ATOM 4363 C CA . VAL B 1 86 ? 19.109 42.969 17.234 1 94.69 86 VAL B CA 1
ATOM 4364 C C . VAL B 1 86 ? 19.375 42.031 18.406 1 94.69 86 VAL B C 1
ATOM 4366 O O . VAL B 1 86 ? 18.938 42.281 19.516 1 94.69 86 VAL B O 1
ATOM 4369 N N . LEU B 1 87 ? 20.109 40.969 18.203 1 94.56 87 LEU B N 1
ATOM 4370 C CA . LEU B 1 87 ? 20.422 40.031 19.266 1 94.56 87 LEU B CA 1
ATOM 4371 C C . LEU B 1 87 ? 21.312 40.656 20.328 1 94.56 87 LEU B C 1
ATOM 4373 O O . LEU B 1 87 ? 21.094 40.469 21.516 1 94.56 87 LEU B O 1
ATOM 4377 N N . ARG B 1 88 ? 22.203 41.469 19.844 1 93.38 88 ARG B N 1
ATOM 4378 C CA . ARG B 1 88 ? 23.109 42.125 20.766 1 93.38 88 ARG B CA 1
ATOM 4379 C C . ARG B 1 88 ? 22.344 43.156 21.625 1 93.38 88 ARG B C 1
ATOM 4381 O O . ARG B 1 88 ? 22.641 43.312 22.812 1 93.38 88 ARG B O 1
ATOM 4388 N N . ALA B 1 89 ? 21.438 43.75 21.031 1 95.69 89 ALA B N 1
ATOM 4389 C CA . ALA B 1 89 ? 20.656 44.781 21.703 1 95.69 89 ALA B CA 1
ATOM 4390 C C . ALA B 1 89 ? 19.625 44.188 22.656 1 95.69 89 ALA B C 1
ATOM 4392 O O . ALA B 1 89 ? 19.109 44.875 23.531 1 95.69 89 ALA B O 1
ATOM 4393 N N . ASN B 1 90 ? 19.281 42.969 22.438 1 96.06 90 ASN B N 1
ATOM 4394 C CA . ASN B 1 90 ? 18.281 42.281 23.266 1 96.06 90 ASN B CA 1
ATOM 4395 C C . ASN B 1 90 ? 18.844 41 23.875 1 96.06 90 ASN B C 1
ATOM 4397 O O . ASN B 1 90 ? 18.531 39.906 23.406 1 96.06 90 ASN B O 1
ATOM 4401 N N . PRO B 1 91 ? 19.516 41.031 24.984 1 94.31 91 PRO B N 1
ATOM 4402 C CA . PRO B 1 91 ? 20.203 39.875 25.562 1 94.31 91 PRO B CA 1
ATOM 4403 C C . PRO B 1 91 ? 19.219 38.844 26.094 1 94.31 91 PRO B C 1
ATOM 4405 O O . PRO B 1 91 ? 19.609 37.688 26.312 1 94.31 91 PRO B O 1
ATOM 4408 N N . ASP B 1 92 ? 17.984 39.281 26.266 1 95.44 92 ASP B N 1
ATOM 4409 C CA . ASP B 1 92 ? 17 38.375 26.797 1 95.44 92 ASP B CA 1
ATOM 4410 C C . ASP B 1 92 ? 16.484 37.438 25.719 1 95.44 92 ASP B C 1
ATOM 4412 O O . ASP B 1 92 ? 15.867 36.406 26.016 1 95.44 92 ASP B O 1
ATOM 4416 N N . LEU B 1 93 ? 16.688 37.781 24.469 1 96.19 93 LEU B N 1
ATOM 4417 C CA . LEU B 1 93 ? 16.312 36.906 23.359 1 96.19 93 LEU B CA 1
ATOM 4418 C C . LEU B 1 93 ? 17.281 35.75 23.234 1 96.19 93 LEU B C 1
ATOM 4420 O O . LEU B 1 93 ? 18.406 35.812 23.75 1 96.19 93 LEU B O 1
ATOM 4424 N N . PRO B 1 94 ? 16.812 34.656 22.656 1 96.06 94 PRO B N 1
ATOM 4425 C CA . PRO B 1 94 ? 17.75 33.562 22.438 1 96.06 94 PRO B CA 1
ATOM 4426 C C . PRO B 1 94 ? 19.031 34 21.719 1 96.06 94 PRO B C 1
ATOM 4428 O O . PRO B 1 94 ? 18.953 34.656 20.672 1 96.06 94 PRO B O 1
ATOM 4431 N N . GLN B 1 95 ? 20.141 33.594 22.266 1 93.94 95 GLN B N 1
ATOM 4432 C CA . GLN B 1 95 ? 21.406 34.062 21.703 1 93.94 95 GLN B CA 1
ATOM 4433 C C . GLN B 1 95 ? 22.078 32.938 20.891 1 93.94 95 GLN B C 1
ATOM 4435 O O . GLN B 1 95 ? 23.062 33.188 20.188 1 93.94 95 GLN B O 1
ATOM 4440 N N . GLY B 1 96 ? 21.516 31.797 20.906 1 93.06 96 GLY B N 1
ATOM 4441 C CA . GLY B 1 96 ? 22.109 30.672 20.188 1 93.06 96 GLY B CA 1
ATOM 4442 C C . GLY B 1 96 ? 23.297 30.078 20.922 1 93.06 96 GLY B C 1
ATOM 4443 O O . GLY B 1 96 ? 23.688 30.562 21.984 1 93.06 96 GLY B O 1
ATOM 4444 N N . ARG B 1 97 ? 23.75 28.906 20.422 1 91.56 97 ARG B N 1
ATOM 4445 C CA . ARG B 1 97 ? 24.906 28.219 20.984 1 91.56 97 ARG B CA 1
ATOM 4446 C C . ARG B 1 97 ? 26.078 28.25 20.016 1 91.56 97 ARG B C 1
ATOM 4448 O O . ARG B 1 97 ? 25.891 28.266 18.812 1 91.56 97 ARG B O 1
ATOM 4455 N N . SER B 1 98 ? 27.203 28.516 20.531 1 86.5 98 SER B N 1
ATOM 4456 C CA . SER B 1 98 ? 28.406 28.5 19.703 1 86.5 98 SER B CA 1
ATOM 4457 C C . SER B 1 98 ? 29.5 27.625 20.328 1 86.5 98 SER B C 1
ATOM 4459 O O . SER B 1 98 ? 29.594 27.5 21.547 1 86.5 98 SER B O 1
ATOM 4461 N N . GLU B 1 99 ? 30.078 26.766 19.406 1 72.62 99 GLU B N 1
ATOM 4462 C CA . GLU B 1 99 ? 31.188 25.953 19.906 1 72.62 99 GLU B CA 1
ATOM 4463 C C . GLU B 1 99 ? 32.375 26.828 20.281 1 72.62 99 GLU B C 1
ATOM 4465 O O . GLU B 1 99 ? 33.25 26.406 21.062 1 72.62 99 GLU B O 1
ATOM 4470 N N . SER B 1 100 ? 32.562 27.984 19.609 1 71.94 100 SER B N 1
ATOM 4471 C CA . SER B 1 100 ? 33.688 28.875 19.891 1 71.94 100 SER B CA 1
ATOM 4472 C C . SER B 1 100 ? 33.219 30.312 20.078 1 71.94 100 SER B C 1
ATOM 4474 O O . SER B 1 100 ? 32.094 30.656 19.75 1 71.94 100 SER B O 1
ATOM 4476 N N . GLU B 1 101 ? 34 31.172 20.703 1 64.38 101 GLU B N 1
ATOM 4477 C CA . GLU B 1 101 ? 33.719 32.562 20.969 1 64.38 101 GLU B CA 1
ATOM 4478 C C . GLU B 1 101 ? 33.438 33.344 19.672 1 64.38 101 GLU B C 1
ATOM 4480 O O . GLU B 1 101 ? 32.625 34.25 19.641 1 64.38 101 GLU B O 1
ATOM 4485 N N . THR B 1 102 ? 34.031 33 18.562 1 65.44 102 THR B N 1
ATOM 4486 C CA . THR B 1 102 ? 33.906 33.688 17.297 1 65.44 102 THR B CA 1
ATOM 4487 C C . THR B 1 102 ? 33.156 32.812 16.281 1 65.44 102 THR B C 1
ATOM 4489 O O . THR B 1 102 ? 33.031 33.156 15.109 1 65.44 102 THR B O 1
ATOM 4492 N N . GLY B 1 103 ? 32.656 31.766 16.797 1 75.06 103 GLY B N 1
ATOM 4493 C CA . GLY B 1 103 ? 32.094 30.812 15.859 1 75.06 103 GLY B CA 1
ATOM 4494 C C . GLY B 1 103 ? 30.641 31.094 15.516 1 75.06 103 GLY B C 1
ATOM 4495 O O . GLY B 1 103 ? 30.031 32 16.078 1 75.06 103 GLY B O 1
ATOM 4496 N N . ALA B 1 104 ? 30.188 30.469 14.539 1 81.31 104 ALA B N 1
ATOM 4497 C CA . ALA B 1 104 ? 28.812 30.562 14.086 1 81.31 104 ALA B CA 1
ATOM 4498 C C . ALA B 1 104 ? 27.828 30.172 15.188 1 81.31 104 ALA B C 1
ATOM 4500 O O . ALA B 1 104 ? 28.125 29.297 16 1 81.31 104 ALA B O 1
ATOM 4501 N N . ARG B 1 105 ? 26.781 30.984 15.414 1 90.38 105 ARG B N 1
ATOM 4502 C CA . ARG B 1 105 ? 25.75 30.703 16.406 1 90.38 105 ARG B CA 1
AT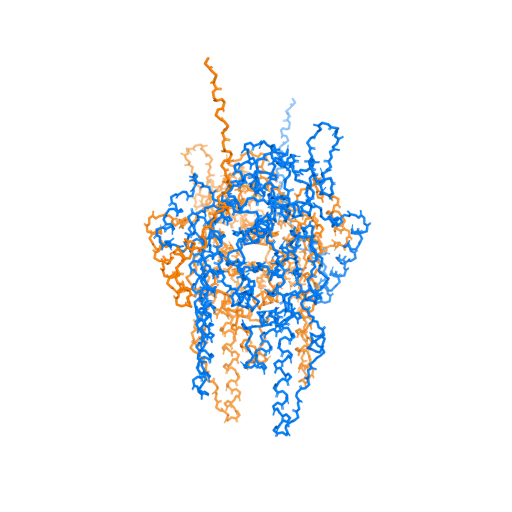OM 4503 C C . ARG B 1 105 ? 24.656 29.812 15.812 1 90.38 105 ARG B C 1
ATOM 4505 O O . ARG B 1 105 ? 24.266 29.969 14.656 1 90.38 105 ARG B O 1
ATOM 4512 N N . TRP B 1 106 ? 24.266 28.875 16.641 1 93.88 106 TRP B N 1
ATOM 4513 C CA . TRP B 1 106 ? 23.266 27.891 16.234 1 93.88 106 TRP B CA 1
ATOM 4514 C C . TRP B 1 106 ? 22.047 27.969 17.141 1 93.88 106 TRP B C 1
ATOM 4516 O O . TRP B 1 106 ? 22.172 28.141 18.359 1 93.88 106 TRP B O 1
ATOM 4526 N N . PHE B 1 107 ? 20.891 27.844 16.562 1 95.69 107 PHE B N 1
ATOM 4527 C CA . PHE B 1 107 ? 19.641 28.031 17.297 1 95.69 107 PHE B CA 1
ATOM 4528 C C . PHE B 1 107 ? 18.719 26.828 17.109 1 95.69 107 PHE B C 1
ATOM 4530 O O . PHE B 1 107 ? 18.688 26.234 16.047 1 95.69 107 PHE B O 1
ATOM 4537 N N . THR B 1 108 ? 17.984 26.5 18.172 1 94.88 108 THR B N 1
ATOM 4538 C CA . THR B 1 108 ? 16.891 25.547 18 1 94.88 108 THR B CA 1
ATOM 4539 C C . THR B 1 108 ? 15.719 26.188 17.25 1 94.88 108 THR B C 1
ATOM 4541 O O . THR B 1 108 ? 15.633 27.406 17.156 1 94.88 108 THR B O 1
ATOM 4544 N N . LEU B 1 109 ? 14.898 25.406 16.719 1 95.06 109 LEU B N 1
ATOM 4545 C CA . LEU B 1 109 ? 13.742 25.953 16.016 1 95.06 109 LEU B CA 1
ATOM 4546 C C . LEU B 1 109 ? 12.844 26.719 16.984 1 95.06 109 LEU B C 1
ATOM 4548 O O . LEU B 1 109 ? 12.25 27.734 16.609 1 95.06 109 LEU B O 1
ATOM 4552 N N . ASP B 1 110 ? 12.75 26.281 18.203 1 95.62 110 ASP B N 1
ATOM 4553 C CA . ASP B 1 110 ? 11.992 27.016 19.219 1 95.62 110 ASP B CA 1
ATOM 4554 C C . ASP B 1 110 ? 12.555 28.422 19.391 1 95.62 110 ASP B C 1
ATOM 4556 O O . ASP B 1 110 ? 11.789 29.391 19.484 1 95.62 110 ASP B O 1
ATOM 4560 N N . GLU B 1 111 ? 13.805 28.469 19.438 1 96.56 111 GLU B N 1
ATOM 4561 C CA . GLU B 1 111 ? 14.453 29.781 19.562 1 96.56 111 GLU B CA 1
ATOM 4562 C C . GLU B 1 111 ? 14.195 30.641 18.344 1 96.56 111 GLU B C 1
ATOM 4564 O O . GLU B 1 111 ? 13.945 31.844 18.453 1 96.56 111 GLU B O 1
ATOM 4569 N N . VAL B 1 112 ? 14.242 30.047 17.234 1 96.31 112 VAL B N 1
ATOM 4570 C CA . VAL B 1 112 ? 14.008 30.766 15.984 1 96.31 112 VAL B CA 1
ATOM 4571 C C . VAL B 1 112 ? 12.586 31.328 15.984 1 96.31 112 VAL B C 1
ATOM 4573 O O . VAL B 1 112 ? 12.367 32.469 15.562 1 96.31 112 VAL B O 1
ATOM 4576 N N . LEU B 1 113 ? 11.664 30.562 16.438 1 96.12 113 LEU B N 1
ATOM 4577 C CA . LEU B 1 113 ? 10.273 30.984 16.469 1 96.12 113 LEU B CA 1
ATOM 4578 C C . LEU B 1 113 ? 10.086 32.156 17.438 1 96.12 113 LEU B C 1
ATOM 4580 O O . LEU B 1 113 ? 9.312 33.094 17.172 1 96.12 113 LEU B O 1
ATOM 4584 N N . ARG B 1 114 ? 10.773 32.125 18.484 1 96.06 114 ARG B N 1
ATOM 4585 C CA . ARG B 1 114 ? 10.742 33.25 19.422 1 96.06 114 ARG B CA 1
ATOM 4586 C C . ARG B 1 114 ? 11.328 34.5 18.797 1 96.06 114 ARG B C 1
ATOM 4588 O O . ARG B 1 114 ? 10.797 35.594 19 1 96.06 114 ARG B O 1
ATOM 4595 N N . LEU B 1 115 ? 12.43 34.312 18.172 1 96.62 115 LEU B N 1
ATOM 4596 C CA . LEU B 1 115 ? 13.047 35.438 17.484 1 96.62 115 LEU B CA 1
ATOM 4597 C C . LEU B 1 115 ? 12.125 36 16.406 1 96.62 115 LEU B C 1
ATOM 4599 O O . LEU B 1 115 ? 11.992 37.219 16.281 1 96.62 115 LEU B O 1
ATOM 4603 N N . ARG B 1 116 ? 11.539 35.094 15.68 1 95.75 116 ARG B N 1
ATOM 4604 C CA . ARG B 1 116 ? 10.586 35.5 14.664 1 95.75 116 ARG B CA 1
ATOM 4605 C C . ARG B 1 116 ? 9.469 36.344 15.266 1 95.75 116 ARG B C 1
ATOM 4607 O O . ARG B 1 116 ? 9.086 37.375 14.695 1 95.75 116 ARG B O 1
ATOM 4614 N N . ALA B 1 117 ? 8.961 35.938 16.344 1 94.88 117 ALA B N 1
ATOM 4615 C CA . ALA B 1 117 ? 7.898 36.656 17.031 1 94.88 117 ALA B CA 1
ATOM 4616 C C . ALA B 1 117 ? 8.367 38.062 17.438 1 94.88 117 ALA B C 1
ATOM 4618 O O . ALA B 1 117 ? 7.602 39.031 17.344 1 94.88 117 ALA B O 1
ATOM 4619 N N . HIS B 1 118 ? 9.594 38.125 17.844 1 95.81 118 HIS B N 1
ATOM 4620 C CA . HIS B 1 118 ? 10.156 39.438 18.219 1 95.81 118 HIS B CA 1
ATOM 4621 C C . HIS B 1 118 ? 10.266 40.344 17.016 1 95.81 118 HIS B C 1
ATOM 4623 O O . HIS B 1 118 ? 9.859 41.531 17.078 1 95.81 118 HIS B O 1
ATOM 4629 N N . PHE B 1 119 ? 10.82 39.812 15.969 1 95.19 119 PHE B N 1
ATOM 4630 C CA . PHE B 1 119 ? 10.961 40.625 14.758 1 95.19 119 PHE B CA 1
ATOM 4631 C C . PHE B 1 119 ? 9.594 41.031 14.227 1 95.19 119 PHE B C 1
ATOM 4633 O O . PHE B 1 119 ? 9.445 42.156 13.695 1 95.19 119 PHE B O 1
ATOM 4640 N N . ALA B 1 120 ? 8.633 40.188 14.359 1 93.62 120 ALA B N 1
ATOM 4641 C CA . ALA B 1 120 ? 7.285 40.5 13.898 1 93.62 120 ALA B CA 1
ATOM 4642 C C . ALA B 1 120 ? 6.68 41.656 14.719 1 93.62 120 ALA B C 1
ATOM 4644 O O . ALA B 1 120 ? 5.941 42.469 14.188 1 93.62 120 ALA B O 1
ATOM 4645 N N . ALA B 1 121 ? 6.965 41.719 15.922 1 93.31 121 ALA B N 1
ATOM 4646 C CA . ALA B 1 121 ? 6.414 42.719 16.828 1 93.31 121 ALA B CA 1
ATOM 4647 C C . ALA B 1 121 ? 7.129 44.062 16.656 1 93.31 121 ALA B C 1
ATOM 4649 O O . ALA B 1 121 ? 6.5 45.125 16.734 1 93.31 121 ALA B O 1
ATOM 4650 N N . GLU B 1 122 ? 8.461 43.969 16.359 1 90.81 122 GLU B N 1
ATOM 4651 C CA . GLU B 1 122 ? 9.258 45.188 16.453 1 90.81 122 GLU B CA 1
ATOM 4652 C C . GLU B 1 122 ? 9.812 45.594 15.094 1 90.81 122 GLU B C 1
ATOM 4654 O O . GLU B 1 122 ? 10.242 46.75 14.906 1 90.81 122 GLU B O 1
ATOM 4659 N N . GLY B 1 123 ? 9.75 44.656 14.25 1 84.88 123 GLY B N 1
ATOM 4660 C CA . GLY B 1 123 ? 10.398 44.906 12.977 1 84.88 123 GLY B CA 1
ATOM 4661 C C . GLY B 1 123 ? 9.531 45.688 12.008 1 84.88 123 GLY B C 1
ATOM 4662 O O . GLY B 1 123 ? 8.469 46.188 12.383 1 84.88 123 GLY B O 1
ATOM 4663 N N . SER B 1 124 ? 10.102 45.812 10.875 1 85.94 124 SER B N 1
ATOM 4664 C CA . SER B 1 124 ? 9.438 46.562 9.812 1 85.94 124 SER B CA 1
ATOM 4665 C C . SER B 1 124 ? 8.133 45.875 9.398 1 85.94 124 SER B C 1
ATOM 4667 O O . SER B 1 124 ? 8.078 44.656 9.258 1 85.94 124 SER B O 1
ATOM 4669 N N . LYS B 1 125 ? 7.137 46.625 9.156 1 83.38 125 LYS B N 1
ATOM 4670 C CA . LYS B 1 125 ? 5.832 46.125 8.758 1 83.38 125 LYS B CA 1
ATOM 4671 C C . LYS B 1 125 ? 5.832 45.688 7.301 1 83.38 125 LYS B C 1
ATOM 4673 O O . LYS B 1 125 ? 4.922 44.969 6.859 1 83.38 125 LYS B O 1
ATOM 4678 N N . THR B 1 126 ? 6.867 46 6.633 1 83.19 126 THR B N 1
ATOM 4679 C CA . THR B 1 126 ? 6.938 45.688 5.211 1 83.19 126 THR B CA 1
ATOM 4680 C C . THR B 1 126 ? 7.473 44.25 5.008 1 83.19 126 THR B C 1
ATOM 4682 O O . THR B 1 126 ? 7.367 43.719 3.916 1 83.19 126 THR B O 1
ATOM 4685 N N . LYS B 1 127 ? 7.969 43.719 6.082 1 85.69 127 LYS B N 1
ATOM 4686 C CA . LYS B 1 127 ? 8.555 42.406 5.973 1 85.69 127 LYS B CA 1
ATOM 4687 C C . LYS B 1 127 ? 7.605 41.344 6.535 1 85.69 127 LYS B C 1
ATOM 4689 O O . LYS B 1 127 ? 6.895 41.594 7.508 1 85.69 127 LYS B O 1
ATOM 4694 N N . GLU B 1 128 ? 7.617 40.25 5.93 1 89.44 128 GLU B N 1
ATOM 4695 C CA . GLU B 1 128 ? 6.766 39.125 6.352 1 89.44 128 GLU B CA 1
ATOM 4696 C C . GLU B 1 128 ? 7.488 38.219 7.352 1 89.44 128 GLU B C 1
ATOM 4698 O O . GLU B 1 128 ? 7.996 37.156 6.984 1 89.44 128 GLU B O 1
ATOM 4703 N N . TYR B 1 129 ? 7.422 38.625 8.633 1 91.44 129 TYR B N 1
ATOM 4704 C CA . TYR B 1 129 ? 8.062 37.844 9.672 1 91.44 129 TYR B CA 1
ATOM 4705 C C . TYR B 1 129 ? 7.219 36.625 10.039 1 91.44 129 TYR B C 1
ATOM 4707 O O . TYR B 1 129 ? 7.746 35.594 10.461 1 91.44 129 TYR B O 1
ATOM 4715 N N . ARG B 1 130 ? 5.887 36.844 9.859 1 91.25 130 ARG B N 1
ATOM 4716 C CA . ARG B 1 130 ? 4.938 35.75 10.07 1 91.25 130 ARG B CA 1
ATOM 4717 C C . ARG B 1 130 ? 4.094 35.531 8.828 1 91.25 130 ARG B C 1
ATOM 4719 O O . ARG B 1 130 ? 3.717 36.469 8.133 1 91.25 130 ARG B O 1
ATOM 4726 N N . PRO B 1 131 ? 3.807 34.281 8.586 1 91.88 131 PRO B N 1
ATOM 4727 C CA . PRO B 1 131 ? 3.016 34 7.379 1 91.88 131 PRO B CA 1
ATOM 4728 C C . PRO B 1 131 ? 1.554 34.406 7.531 1 91.88 131 PRO B C 1
ATOM 4730 O O . PRO B 1 131 ? 1.064 34.562 8.656 1 91.88 131 PRO B O 1
ATOM 4733 N N . TYR B 1 132 ? 0.908 34.625 6.383 1 94.06 132 TYR B N 1
ATOM 4734 C CA . TYR B 1 132 ? -0.496 35.031 6.324 1 94.06 132 TYR B CA 1
ATOM 4735 C C . TYR B 1 132 ? -1.383 33.969 6.984 1 94.06 132 TYR B C 1
ATOM 4737 O O . TYR B 1 132 ? -1.333 32.781 6.625 1 94.06 132 TYR B O 1
ATOM 4745 N N . ARG B 1 133 ? -2.195 34.375 8.008 1 95.38 133 ARG B N 1
ATOM 4746 C CA . ARG B 1 133 ? -3.176 33.562 8.711 1 95.38 133 ARG B CA 1
ATOM 4747 C C . ARG B 1 133 ? -4.363 34.406 9.172 1 95.38 133 ARG B C 1
ATOM 4749 O O . ARG B 1 133 ? -4.266 35.125 10.156 1 95.38 133 ARG B O 1
ATOM 4756 N N . PRO B 1 134 ? -5.465 34.25 8.406 1 95 134 PRO B N 1
ATOM 4757 C CA . PRO B 1 134 ? -6.605 35.094 8.82 1 95 134 PRO B CA 1
ATOM 4758 C C . PRO B 1 134 ? -7.145 34.688 10.195 1 95 134 PRO B C 1
ATOM 4760 O O . PRO B 1 134 ? -7.297 33.5 10.492 1 95 134 PRO B O 1
ATOM 4763 N N . ALA B 1 135 ? -7.48 35.688 11.016 1 92.31 135 ALA B N 1
ATOM 4764 C CA . ALA B 1 135 ? -7.949 35.469 12.383 1 92.31 135 ALA B CA 1
ATOM 4765 C C . ALA B 1 135 ? -9.352 34.875 12.398 1 92.31 135 ALA B C 1
ATOM 4767 O O . ALA B 1 135 ? -10.203 35.25 11.594 1 92.31 135 ALA B O 1
ATOM 4768 N N . GLY B 1 136 ? -9.531 33.969 13.25 1 92.94 136 GLY B N 1
ATOM 4769 C CA . GLY B 1 136 ? -10.859 33.438 13.508 1 92.94 136 GLY B CA 1
ATOM 4770 C C . GLY B 1 136 ? -11.281 32.344 12.547 1 92.94 136 GLY B C 1
ATOM 4771 O O . GLY B 1 136 ? -12.352 31.766 12.688 1 92.94 136 GLY B O 1
ATOM 4772 N N . LEU B 1 137 ? -10.523 32.094 11.539 1 95.94 137 LEU B N 1
ATOM 4773 C CA . LEU B 1 137 ? -10.859 31.062 10.578 1 95.94 137 LEU B CA 1
ATOM 4774 C C . LEU B 1 137 ? -10.211 29.734 10.961 1 95.94 137 LEU B C 1
ATOM 4776 O O . LEU B 1 137 ? -9.133 29.719 11.555 1 95.94 137 LEU B O 1
ATOM 4780 N N . PRO B 1 138 ? -10.844 28.625 10.656 1 96.75 138 PRO B N 1
ATOM 4781 C CA . PRO B 1 138 ? -10.312 27.312 11.023 1 96.75 138 PRO B CA 1
ATOM 4782 C C . PRO B 1 138 ? -9.055 26.938 10.234 1 96.75 138 PRO B C 1
ATOM 4784 O O . PRO B 1 138 ? -8.789 27.531 9.18 1 96.75 138 PRO B O 1
ATOM 4787 N N . ALA B 1 139 ? -8.305 25.984 10.742 1 98.19 139 ALA B N 1
ATOM 4788 C CA . ALA B 1 139 ? -7.156 25.422 10.039 1 98.19 139 ALA B CA 1
ATOM 4789 C C . ALA B 1 139 ? -7.566 24.844 8.688 1 98.19 139 ALA B C 1
ATOM 4791 O O . ALA B 1 139 ? -8.719 24.438 8.5 1 98.19 139 ALA B O 1
ATOM 4792 N N . LYS B 1 140 ? -6.707 24.922 7.766 1 98.44 140 LYS B N 1
ATOM 4793 C CA . LYS B 1 140 ? -6.953 24.25 6.492 1 98.44 140 LYS B CA 1
ATOM 4794 C C . LYS B 1 140 ? -6.484 22.812 6.535 1 98.44 140 LYS B C 1
ATOM 4796 O O . LYS B 1 140 ? -5.406 22.516 7.062 1 98.44 140 LYS B O 1
ATOM 4801 N N . LEU B 1 141 ? -7.32 21.906 6.082 1 98.62 141 LEU B N 1
ATOM 4802 C CA . LEU B 1 141 ? -6.992 20.484 5.969 1 98.62 141 LEU B CA 1
ATOM 4803 C C . LEU B 1 141 ? -6.5 20.141 4.566 1 98.62 141 LEU B C 1
ATOM 4805 O O . LEU B 1 141 ? -7.191 20.422 3.582 1 98.62 141 LEU B O 1
ATOM 4809 N N . VAL B 1 142 ? -5.305 19.562 4.484 1 98.56 142 VAL B N 1
ATOM 4810 C CA . VAL B 1 142 ? -4.676 19.219 3.215 1 98.56 142 VAL B CA 1
ATOM 4811 C C . VAL B 1 142 ? -4.465 17.703 3.131 1 98.56 142 VAL B C 1
ATOM 4813 O O . VAL B 1 142 ? -3.73 17.125 3.936 1 98.56 142 VAL B O 1
ATOM 4816 N N . ALA B 1 143 ? -5.102 17.094 2.18 1 98.06 143 ALA B N 1
ATOM 4817 C CA . ALA B 1 143 ? -4.902 15.664 1.965 1 98.06 143 ALA B CA 1
ATOM 4818 C C . ALA B 1 143 ? -3.922 15.414 0.824 1 98.06 143 ALA B C 1
ATOM 4820 O O . ALA B 1 143 ? -3.957 16.094 -0.197 1 98.06 143 ALA B O 1
ATOM 4821 N N . VAL B 1 144 ? -2.994 14.555 1.055 1 96.25 144 VAL B N 1
ATOM 4822 C CA . VAL B 1 144 ? -2.115 14.039 0.01 1 96.25 144 VAL B CA 1
ATOM 4823 C C . VAL B 1 144 ? -2.486 12.594 -0.312 1 96.25 144 VAL B C 1
ATOM 4825 O O . VAL B 1 144 ? -2.355 11.711 0.537 1 96.25 144 VAL B O 1
ATOM 4828 N N . ALA B 1 145 ? -2.957 12.43 -1.529 1 94.44 145 ALA B N 1
ATOM 4829 C CA . ALA B 1 145 ? -3.518 11.109 -1.802 1 94.44 145 ALA B CA 1
ATOM 4830 C C . ALA B 1 145 ? -3.25 10.688 -3.244 1 94.44 145 ALA B C 1
ATOM 4832 O O . ALA B 1 145 ? -3.172 11.523 -4.141 1 94.44 145 ALA B O 1
ATOM 4833 N N . ASN B 1 146 ? -3.039 9.453 -3.414 1 89.62 146 ASN B N 1
ATOM 4834 C CA . ASN B 1 146 ? -2.98 8.742 -4.688 1 89.62 146 ASN B CA 1
ATOM 4835 C C . ASN B 1 146 ? -3.062 7.234 -4.496 1 89.62 146 ASN B C 1
ATOM 4837 O O . ASN B 1 146 ? -2.871 6.734 -3.387 1 89.62 146 ASN B O 1
ATOM 4841 N N . PHE B 1 147 ? -3.383 6.531 -5.523 1 81.25 147 PHE B N 1
ATOM 4842 C CA . PHE B 1 147 ? -3.564 5.09 -5.398 1 81.25 147 PHE B CA 1
ATOM 4843 C C . PHE B 1 147 ? -2.246 4.355 -5.625 1 81.25 147 PHE B C 1
ATOM 4845 O O . PHE B 1 147 ? -2.049 3.25 -5.117 1 81.25 147 PHE B O 1
ATOM 4852 N N . LYS B 1 148 ? -1.506 4.965 -6.363 1 76.94 148 LYS B N 1
ATOM 4853 C CA . LYS B 1 148 ? -0.262 4.258 -6.652 1 76.94 148 LYS B CA 1
ATOM 4854 C C . LYS B 1 148 ? 0.708 4.352 -5.477 1 76.94 148 LYS B C 1
ATOM 4856 O O . LYS B 1 148 ? 0.868 5.418 -4.883 1 76.94 148 LYS B O 1
ATOM 4861 N N . GLY B 1 149 ? 1.191 3.166 -5.07 1 71.44 149 GLY B N 1
ATOM 4862 C CA . GLY B 1 149 ? 2.217 3.143 -4.035 1 71.44 149 GLY B CA 1
ATOM 4863 C C . GLY B 1 149 ? 3.561 3.654 -4.52 1 71.44 149 GLY B C 1
ATOM 4864 O O . GLY B 1 149 ? 3.898 3.516 -5.695 1 71.44 149 GLY B O 1
ATOM 4865 N N . GLY B 1 150 ? 4.281 4.289 -3.691 1 71.12 150 GLY B N 1
ATOM 4866 C CA . GLY B 1 150 ? 5.652 4.668 -4 1 71.12 150 GLY B CA 1
ATOM 4867 C C . GLY B 1 150 ? 5.75 5.973 -4.773 1 71.12 150 GLY B C 1
ATOM 4868 O O . GLY B 1 150 ? 6.828 6.34 -5.246 1 71.12 150 GLY B O 1
ATOM 4869 N N . VAL B 1 151 ? 4.633 6.68 -4.863 1 71.94 151 VAL B N 1
ATOM 4870 C CA . VAL B 1 151 ? 4.641 7.887 -5.684 1 71.94 151 VAL B CA 1
ATOM 4871 C C . VAL B 1 151 ? 5.094 9.078 -4.844 1 71.94 151 VAL B C 1
ATOM 4873 O O . VAL B 1 151 ? 5.168 10.203 -5.34 1 71.94 151 VAL B O 1
ATOM 4876 N N . GLY B 1 152 ? 5.27 8.906 -3.533 1 80.12 152 GLY B N 1
ATOM 4877 C CA . GLY B 1 152 ? 5.781 9.977 -2.695 1 80.12 152 GLY B CA 1
ATOM 4878 C C . GLY B 1 152 ? 4.703 10.672 -1.891 1 80.12 152 GLY B C 1
ATOM 4879 O O . GLY B 1 152 ? 4.828 11.852 -1.562 1 80.12 152 GLY B O 1
ATOM 4880 N N . LYS B 1 153 ? 3.619 10.008 -1.625 1 88.62 153 LYS B N 1
ATOM 4881 C CA . LYS B 1 153 ? 2.535 10.602 -0.847 1 88.62 153 LYS B CA 1
ATOM 4882 C C . LYS B 1 153 ? 3.027 11.055 0.524 1 88.62 153 LYS B C 1
ATOM 4884 O O . LYS B 1 153 ? 2.92 12.234 0.868 1 88.62 153 LYS B O 1
ATOM 4889 N N . THR B 1 154 ? 3.625 10.117 1.243 1 89.31 154 THR B N 1
ATOM 4890 C CA . THR B 1 154 ? 4.07 10.398 2.604 1 89.31 154 THR B CA 1
ATOM 4891 C C . THR B 1 154 ? 5.223 11.406 2.598 1 89.31 154 THR B C 1
ATOM 4893 O O . THR B 1 154 ? 5.238 12.344 3.396 1 89.31 154 THR B O 1
ATOM 4896 N N . SER B 1 155 ? 6.125 11.234 1.666 1 85.69 155 SER B N 1
ATOM 4897 C CA . SER B 1 155 ? 7.27 12.133 1.577 1 85.69 155 SER B CA 1
ATOM 4898 C C . SER B 1 155 ? 6.828 13.555 1.25 1 85.69 155 SER B C 1
ATOM 4900 O O . SER B 1 155 ? 7.309 14.516 1.858 1 85.69 155 SER B O 1
ATOM 4902 N N . THR B 1 156 ? 5.938 13.641 0.31 1 88.81 156 THR B N 1
ATOM 4903 C CA . THR B 1 156 ? 5.43 14.961 -0.067 1 88.81 156 THR B CA 1
ATOM 4904 C C . THR B 1 156 ? 4.703 15.609 1.104 1 88.81 156 THR B C 1
ATOM 4906 O O . THR B 1 156 ? 4.93 16.781 1.405 1 88.81 156 THR B O 1
ATOM 4909 N N . ALA B 1 157 ? 3.875 14.883 1.769 1 93.38 157 ALA B N 1
ATOM 4910 C CA . ALA B 1 157 ? 3.135 15.406 2.912 1 93.38 157 ALA B CA 1
ATOM 4911 C C . ALA B 1 157 ? 4.082 15.852 4.023 1 93.38 157 ALA B C 1
ATOM 4913 O O . ALA B 1 157 ? 3.896 16.922 4.617 1 93.38 157 ALA B O 1
ATOM 4914 N N . ALA B 1 158 ? 5.059 15.039 4.297 1 91.88 158 ALA B N 1
ATOM 4915 C CA . ALA B 1 158 ? 6.02 15.352 5.352 1 91.88 158 ALA B CA 1
ATOM 4916 C C . ALA B 1 158 ? 6.82 16.609 5.016 1 91.88 158 ALA B C 1
ATOM 4918 O O . ALA B 1 158 ? 7.023 17.469 5.875 1 91.88 158 ALA B O 1
ATOM 4919 N N . HIS B 1 159 ? 7.238 16.719 3.826 1 89.38 159 HIS B N 1
ATOM 4920 C CA . HIS B 1 159 ? 8.039 17.859 3.41 1 89.38 159 HIS B CA 1
ATOM 4921 C C . HIS B 1 159 ? 7.23 19.156 3.467 1 89.38 159 HIS B C 1
ATOM 4923 O O . HIS B 1 159 ? 7.746 20.203 3.863 1 89.38 159 HIS B O 1
ATOM 4929 N N . LEU B 1 160 ? 6.039 19.047 3.031 1 94 160 LEU B N 1
ATOM 4930 C CA . LEU B 1 160 ? 5.176 20.219 3.096 1 94 160 LEU B CA 1
ATOM 4931 C C . LEU B 1 160 ? 4.914 20.625 4.543 1 94 160 LEU B C 1
ATOM 4933 O O . LEU B 1 160 ? 4.902 21.812 4.863 1 94 160 LEU B O 1
ATOM 4937 N N . ALA B 1 161 ? 4.723 19.656 5.379 1 96.56 161 ALA B N 1
ATOM 4938 C CA . ALA B 1 161 ? 4.523 19.922 6.797 1 96.56 161 ALA B CA 1
ATOM 4939 C C . ALA B 1 161 ? 5.746 20.609 7.402 1 96.56 161 ALA B C 1
ATOM 4941 O O . ALA B 1 161 ? 5.613 21.594 8.141 1 96.56 161 ALA B O 1
ATOM 4942 N N . MET B 1 162 ? 6.895 20.125 7.066 1 94.31 162 MET B N 1
ATOM 4943 C CA . MET B 1 162 ? 8.141 20.688 7.574 1 94.31 162 MET B CA 1
ATOM 4944 C C . MET B 1 162 ? 8.344 22.109 7.051 1 94.31 162 MET B C 1
ATOM 4946 O O . MET B 1 162 ? 8.75 23 7.797 1 94.31 162 MET B O 1
ATOM 4950 N N . SER B 1 163 ? 8.07 22.281 5.789 1 94 163 SER B N 1
ATOM 4951 C CA . SER B 1 163 ? 8.203 23.609 5.199 1 94 163 SER B CA 1
ATOM 4952 C C . SER B 1 163 ? 7.246 24.609 5.844 1 94 163 SER B C 1
ATOM 4954 O O . SER B 1 163 ? 7.625 25.734 6.133 1 94 163 SER B O 1
ATOM 4956 N N . ALA B 1 164 ? 6.059 24.156 6.074 1 97 164 ALA B N 1
ATOM 4957 C CA . ALA B 1 164 ? 5.07 25.016 6.727 1 97 164 ALA B CA 1
ATOM 4958 C C . ALA B 1 164 ? 5.508 25.375 8.141 1 97 164 ALA B C 1
ATOM 4960 O O . ALA B 1 164 ? 5.336 26.516 8.578 1 97 164 ALA B O 1
ATOM 4961 N N . ALA B 1 165 ? 6.043 24.422 8.797 1 96.81 165 ALA B N 1
ATOM 4962 C CA . ALA B 1 165 ? 6.535 24.656 10.148 1 96.81 165 ALA B CA 1
ATOM 4963 C C . ALA B 1 165 ? 7.676 25.672 10.148 1 96.81 165 ALA B C 1
ATOM 4965 O O . ALA B 1 165 ? 7.727 26.562 11 1 96.81 165 ALA B O 1
ATOM 4966 N N . LEU B 1 166 ? 8.57 25.484 9.195 1 94.31 166 LEU B N 1
ATOM 4967 C CA . LEU B 1 166 ? 9.695 26.406 9.086 1 94.31 166 LEU B CA 1
ATOM 4968 C C . LEU B 1 166 ? 9.219 27.812 8.719 1 94.31 166 LEU B C 1
ATOM 4970 O O . LEU B 1 166 ? 9.859 28.812 9.07 1 94.31 166 LEU B O 1
ATOM 4974 N N . ASP B 1 167 ? 8.102 27.844 8.039 1 94.94 167 ASP B N 1
ATOM 4975 C CA . ASP B 1 167 ? 7.496 29.109 7.652 1 94.94 167 ASP B CA 1
ATOM 4976 C C . ASP B 1 167 ? 6.754 29.75 8.828 1 94.94 167 ASP B C 1
ATOM 4978 O O . ASP B 1 167 ? 6.242 30.859 8.711 1 94.94 167 ASP B O 1
ATOM 4982 N N . GLY B 1 168 ? 6.602 29 9.969 1 95.56 168 GLY B N 1
ATOM 4983 C CA . GLY B 1 168 ? 6.074 29.578 11.195 1 95.56 168 GLY B CA 1
ATOM 4984 C C . GLY B 1 168 ? 4.676 29.094 11.523 1 95.56 168 GLY B C 1
ATOM 4985 O O . GLY B 1 168 ? 4.074 29.531 12.5 1 95.56 168 GLY B O 1
ATOM 4986 N N . TYR B 1 169 ? 4.145 28.219 10.711 1 97.75 169 TYR B N 1
ATOM 4987 C CA . TYR B 1 169 ? 2.797 27.719 10.961 1 97.75 169 TYR B CA 1
ATOM 4988 C C . TYR B 1 169 ? 2.801 26.641 12.031 1 97.75 169 TYR B C 1
ATOM 4990 O O . TYR B 1 169 ? 3.793 25.922 12.203 1 97.75 169 TYR B O 1
ATOM 4998 N N . ARG B 1 170 ? 1.716 26.578 12.828 1 98.19 170 ARG B N 1
ATOM 4999 C CA . ARG B 1 170 ? 1.444 25.438 13.688 1 98.19 170 ARG B CA 1
ATOM 5000 C C . ARG B 1 170 ? 0.832 24.281 12.891 1 98.19 170 ARG B C 1
ATOM 5002 O O . ARG B 1 170 ? -0.255 24.422 12.328 1 98.19 170 ARG B O 1
ATOM 5009 N N . VAL B 1 171 ? 1.508 23.172 12.883 1 98.69 171 VAL B N 1
ATOM 5010 C CA . VAL B 1 171 ? 1.145 22.109 11.953 1 98.69 171 VAL B CA 1
ATOM 5011 C C . VAL B 1 171 ? 0.752 20.859 12.719 1 98.69 171 VAL B C 1
ATOM 5013 O O . VAL B 1 171 ? 1.4 20.5 13.703 1 98.69 171 VAL B O 1
ATOM 5016 N N . LEU B 1 172 ? -0.344 20.234 12.352 1 98.88 172 LEU B N 1
ATOM 5017 C CA . LEU B 1 172 ? -0.703 18.891 12.766 1 98.88 172 LEU B CA 1
ATOM 5018 C C . LEU B 1 172 ? -0.659 17.922 11.586 1 98.88 172 LEU B C 1
ATOM 5020 O O . LEU B 1 172 ? -1.176 18.234 10.508 1 98.88 172 LEU B O 1
ATOM 5024 N N . VAL B 1 173 ? 0.033 16.828 11.742 1 98.5 173 VAL B N 1
ATOM 5025 C CA . VAL B 1 173 ? 0.023 15.789 10.727 1 98.5 173 VAL B CA 1
ATOM 5026 C C . VAL B 1 173 ? -0.759 14.578 11.234 1 98.5 173 VAL B C 1
ATOM 5028 O O . VAL B 1 173 ? -0.562 14.133 12.367 1 98.5 173 VAL B O 1
ATOM 5031 N N . ILE B 1 174 ? -1.646 14.078 10.414 1 98.5 174 ILE B N 1
ATOM 5032 C CA . ILE B 1 174 ? -2.445 12.906 10.758 1 98.5 174 ILE B CA 1
ATOM 5033 C C . ILE B 1 174 ? -2.117 11.758 9.797 1 98.5 174 ILE B C 1
ATOM 5035 O O . ILE B 1 174 ? -2.312 11.883 8.586 1 98.5 174 ILE B O 1
ATOM 5039 N N . ASP B 1 175 ? -1.641 10.688 10.367 1 97.06 175 ASP B N 1
ATOM 5040 C CA . ASP B 1 175 ? -1.32 9.477 9.617 1 97.06 175 ASP B CA 1
ATOM 5041 C C . ASP B 1 175 ? -2.543 8.57 9.492 1 97.06 175 ASP B C 1
ATOM 5043 O O . ASP B 1 175 ? -2.975 7.961 10.469 1 97.06 175 ASP B O 1
ATOM 5047 N N . LEU B 1 176 ? -3.072 8.477 8.258 1 95.62 176 LEU B N 1
ATOM 5048 C CA . LEU B 1 176 ? -4.262 7.664 8.031 1 95.62 176 LEU B CA 1
ATOM 5049 C C . LEU B 1 176 ? -3.896 6.324 7.402 1 95.62 176 LEU B C 1
ATOM 5051 O O . LEU B 1 176 ? -4.777 5.566 6.988 1 95.62 176 LEU B O 1
ATOM 5055 N N . ASP B 1 177 ? -2.609 6.039 7.273 1 90.81 177 ASP B N 1
ATOM 5056 C CA . ASP B 1 177 ? -2.105 4.797 6.691 1 90.81 177 ASP B CA 1
ATOM 5057 C C . ASP B 1 177 ? -1.608 3.844 7.777 1 90.81 177 ASP B C 1
ATOM 5059 O O . ASP B 1 177 ? -0.674 4.168 8.516 1 90.81 177 ASP B O 1
ATOM 5063 N N . SER B 1 178 ? -2.148 2.68 7.797 1 88.69 178 SER B N 1
ATOM 5064 C CA . SER B 1 178 ? -1.778 1.691 8.805 1 88.69 178 SER B CA 1
ATOM 5065 C C . SER B 1 178 ? -0.292 1.354 8.727 1 88.69 178 SER B C 1
ATOM 5067 O O . SER B 1 178 ? 0.286 0.854 9.695 1 88.69 178 SER B O 1
ATOM 5069 N N . GLN B 1 179 ? 0.317 1.67 7.586 1 82.38 179 GLN B N 1
ATOM 5070 C CA . GLN B 1 179 ? 1.748 1.424 7.441 1 82.38 179 GLN B CA 1
ATOM 5071 C C . GLN B 1 179 ? 2.557 2.324 8.367 1 82.38 179 GLN B C 1
ATOM 5073 O O . GLN B 1 179 ? 3.689 1.998 8.727 1 82.38 179 GLN B O 1
ATOM 5078 N N . GLY B 1 180 ? 2.012 3.465 8.781 1 87.69 180 GLY B N 1
ATOM 5079 C CA . GLY B 1 180 ? 2.623 4.344 9.766 1 87.69 180 GLY B CA 1
ATOM 5080 C C . GLY B 1 180 ? 3.891 5.012 9.266 1 87.69 180 GLY B C 1
ATOM 5081 O O . GLY B 1 180 ? 4.809 5.277 10.047 1 87.69 180 GLY B O 1
ATOM 5082 N N . SER B 1 181 ? 4.023 5.207 7.945 1 84.12 181 SER B N 1
ATOM 5083 C CA . SER B 1 181 ? 5.227 5.828 7.402 1 84.12 181 SER B CA 1
ATOM 5084 C C . SER B 1 181 ? 5.402 7.25 7.934 1 84.12 181 SER B C 1
ATOM 5086 O O . SER B 1 181 ? 6.508 7.645 8.312 1 84.12 181 SER B O 1
ATOM 5088 N N . MET B 1 182 ? 4.324 8.016 7.938 1 91.25 182 MET B N 1
ATOM 5089 C CA . MET B 1 182 ? 4.371 9.367 8.477 1 91.25 182 MET B CA 1
ATOM 5090 C C . MET B 1 182 ? 4.723 9.352 9.961 1 91.25 182 MET B C 1
ATOM 5092 O O . MET B 1 182 ? 5.508 10.188 10.43 1 91.25 182 MET B O 1
ATOM 5096 N N . THR B 1 183 ? 4.164 8.43 10.664 1 92 183 THR B N 1
ATOM 5097 C CA . THR B 1 183 ? 4.434 8.258 12.086 1 92 183 THR B CA 1
ATOM 5098 C C . THR B 1 183 ? 5.922 8.008 12.328 1 92 183 THR B C 1
ATOM 5100 O O . THR B 1 183 ? 6.516 8.609 13.227 1 92 183 THR B O 1
ATOM 5103 N N . SER B 1 184 ? 6.473 7.203 11.484 1 83.88 184 SER B N 1
ATOM 5104 C CA . SER B 1 184 ? 7.891 6.879 11.609 1 83.88 184 SER B CA 1
ATOM 5105 C C . SER B 1 184 ? 8.758 8.094 11.312 1 83.88 184 SER B C 1
ATOM 5107 O O . SER B 1 184 ? 9.766 8.328 11.992 1 83.88 184 SER B O 1
ATOM 5109 N N . ILE B 1 185 ? 8.422 8.852 10.297 1 84.62 185 ILE B N 1
ATOM 5110 C CA . ILE B 1 185 ? 9.195 10.016 9.891 1 84.62 185 ILE B CA 1
ATOM 5111 C C . ILE B 1 185 ? 9.281 11.016 11.039 1 84.62 185 ILE B C 1
ATOM 5113 O O . ILE B 1 185 ? 10.336 11.602 11.281 1 84.62 185 ILE B O 1
ATOM 5117 N N . PHE B 1 186 ? 8.219 11.133 11.797 1 90.94 186 PHE B N 1
ATOM 5118 C CA . PHE B 1 186 ? 8.18 12.133 12.859 1 90.94 186 PHE B CA 1
ATOM 5119 C C . PHE B 1 186 ? 8.453 11.492 14.219 1 90.94 186 PHE B C 1
ATOM 5121 O O . PHE B 1 186 ? 8.219 12.109 15.258 1 90.94 186 PHE B O 1
ATOM 5128 N N . GLY B 1 187 ? 8.844 10.273 14.211 1 86 187 GLY B N 1
ATOM 5129 C CA . GLY B 1 187 ? 9.281 9.594 15.422 1 86 187 GLY B CA 1
ATOM 5130 C C . GLY B 1 187 ? 8.148 9.297 16.391 1 86 187 GLY B C 1
ATOM 5131 O O . GLY B 1 187 ? 8.336 9.32 17.609 1 86 187 GLY B O 1
ATOM 5132 N N . GLY B 1 188 ? 7.02 9.141 15.875 1 88.19 188 GLY B N 1
ATOM 5133 C CA . GLY B 1 188 ? 5.855 8.859 16.703 1 88.19 188 GLY B CA 1
ATOM 5134 C C . GLY B 1 188 ? 5.836 7.445 17.25 1 88.19 188 GLY B C 1
ATOM 5135 O O . GLY B 1 188 ? 6.414 6.539 16.656 1 88.19 188 GLY B O 1
ATOM 5136 N N . LYS B 1 189 ? 5.238 7.297 18.438 1 86.25 189 LYS B N 1
ATOM 5137 C CA . LYS B 1 189 ? 5.02 5.992 19.047 1 86.25 189 LYS B CA 1
ATOM 5138 C C . LYS B 1 189 ? 3.531 5.73 19.281 1 86.25 189 LYS B C 1
ATOM 5140 O O . LYS B 1 189 ? 2.857 6.5 19.969 1 86.25 189 LYS B O 1
ATOM 5145 N N . VAL B 1 190 ? 3.1 4.742 18.641 1 89.75 190 VAL B N 1
ATOM 5146 C CA . VAL B 1 190 ? 1.689 4.383 18.75 1 89.75 190 VAL B CA 1
ATOM 5147 C C . VAL B 1 190 ? 1.554 2.947 19.234 1 89.75 190 VAL B C 1
ATOM 5149 O O . VAL B 1 190 ? 1.976 2.008 18.562 1 89.75 190 VAL B O 1
ATOM 5152 N N . LYS B 1 191 ? 0.988 2.742 20.375 1 84.38 191 LYS B N 1
ATOM 5153 C CA . LYS B 1 191 ? 0.907 1.425 20.984 1 84.38 191 LYS B CA 1
ATOM 5154 C C . LYS B 1 191 ? -0.169 0.568 20.328 1 84.38 191 LYS B C 1
ATOM 5156 O O . LYS B 1 191 ? 0.036 -0.625 20.094 1 84.38 191 LYS B O 1
ATOM 5161 N N . ASP B 1 192 ? -1.294 1.157 20.156 1 87.56 192 ASP B N 1
ATOM 5162 C CA . ASP B 1 192 ? -2.41 0.415 19.578 1 87.56 192 ASP B CA 1
ATOM 5163 C C . ASP B 1 192 ? -3.352 1.346 18.828 1 87.56 192 ASP B C 1
ATOM 5165 O O . ASP B 1 192 ? -3.035 2.518 18.609 1 87.56 192 ASP B O 1
ATOM 5169 N N . GLU B 1 193 ? -4.465 0.81 18.328 1 88.19 193 GLU B N 1
ATOM 5170 C CA . GLU B 1 193 ? -5.379 1.571 17.484 1 88.19 193 GLU B CA 1
ATOM 5171 C C . GLU B 1 193 ? -6.051 2.695 18.266 1 88.19 193 GLU B C 1
ATOM 5173 O O . GLU B 1 193 ? -6.566 3.646 17.688 1 88.19 193 GLU B O 1
ATOM 5178 N N . TRP B 1 194 ? -6.047 2.734 19.625 1 92.81 194 TRP B N 1
ATOM 5179 C CA . TRP B 1 194 ? -6.715 3.732 20.453 1 92.81 194 TRP B CA 1
ATOM 5180 C C . TRP B 1 194 ? -5.883 5.004 20.562 1 92.81 194 TRP B C 1
ATOM 5182 O O . TRP B 1 194 ? -6.371 6.039 21.016 1 92.81 194 TRP B O 1
ATOM 5192 N N . GLU B 1 195 ? -4.68 4.945 20.016 1 95.19 195 GLU B N 1
ATOM 5193 C CA . GLU B 1 195 ? -3.824 6.129 19.969 1 95.19 195 GLU B CA 1
ATOM 5194 C C . GLU B 1 195 ? -3.754 6.707 18.562 1 95.19 195 GLU B C 1
ATOM 5196 O O . GLU B 1 195 ? -2.877 7.516 18.25 1 95.19 195 GLU B O 1
ATOM 5201 N N . THR B 1 196 ? -4.637 6.23 17.703 1 96.38 196 THR B N 1
ATOM 5202 C CA . THR B 1 196 ? -4.727 6.695 16.312 1 96.38 196 THR B CA 1
ATOM 5203 C C . THR B 1 196 ? -6 7.508 16.109 1 96.38 196 THR B C 1
ATOM 5205 O O . THR B 1 196 ? -6.637 7.938 17.062 1 96.38 196 THR B O 1
ATOM 5208 N N . VAL B 1 197 ? -6.402 7.715 14.891 1 96.88 197 VAL B N 1
ATOM 5209 C CA . VAL B 1 197 ? -7.59 8.484 14.555 1 96.88 197 VAL B CA 1
ATOM 5210 C C . VAL B 1 197 ? -8.844 7.656 14.828 1 96.88 197 VAL B C 1
ATOM 5212 O O . VAL B 1 197 ? -9.945 8.203 14.961 1 96.88 197 VAL B O 1
ATOM 5215 N N . PHE B 1 198 ? -8.734 6.367 15.078 1 95.38 198 PHE B N 1
ATOM 5216 C CA . PHE B 1 198 ? -9.844 5.43 15.172 1 95.38 198 PHE B CA 1
ATOM 5217 C C . PHE B 1 198 ? -10.805 5.84 16.281 1 95.38 198 PHE B C 1
ATOM 5219 O O . PHE B 1 198 ? -12.016 5.926 16.047 1 95.38 198 PHE B O 1
ATOM 5226 N N . PRO B 1 199 ? -10.336 6.141 17.484 1 96.56 199 PRO B N 1
ATOM 5227 C CA . PRO B 1 199 ? -11.281 6.477 18.547 1 96.56 199 PRO B CA 1
ATOM 5228 C C . PRO B 1 199 ? -12.047 7.773 18.281 1 96.56 199 PRO B C 1
ATOM 5230 O O . PRO B 1 199 ? -13.156 7.957 18.781 1 96.56 199 PRO B O 1
ATOM 5233 N N . LEU B 1 200 ? -11.469 8.672 17.5 1 97.06 200 LEU B N 1
ATOM 5234 C CA . LEU B 1 200 ? -12.164 9.898 17.141 1 97.06 200 LEU B CA 1
ATOM 5235 C C . LEU B 1 200 ? -13.367 9.602 16.25 1 97.06 200 LEU B C 1
ATOM 5237 O O . LEU B 1 200 ? -14.438 10.188 16.422 1 97.06 200 LEU B O 1
ATOM 5241 N N . LEU B 1 201 ? -13.203 8.703 15.289 1 96.5 201 LEU B N 1
ATOM 5242 C CA . LEU B 1 201 ? -14.305 8.289 14.43 1 96.5 201 LEU B CA 1
ATOM 5243 C C . LEU B 1 201 ? -15.344 7.492 15.203 1 96.5 201 LEU B C 1
ATOM 5245 O O . LEU B 1 201 ? -16.547 7.664 15.008 1 96.5 201 LEU B O 1
ATOM 5249 N N . ALA B 1 202 ? -14.812 6.641 16.078 1 96.31 202 ALA B N 1
ATOM 5250 C CA . ALA B 1 202 ? -15.703 5.836 16.922 1 96.31 202 ALA B CA 1
ATOM 5251 C C . ALA B 1 202 ? -16.562 6.727 17.812 1 96.31 202 ALA B C 1
ATOM 5253 O O . ALA B 1 202 ? -17.734 6.445 18.047 1 96.31 202 ALA B O 1
ATOM 5254 N N . ARG B 1 203 ? -15.945 7.734 18.312 1 97.31 203 ARG B N 1
ATOM 5255 C CA . ARG B 1 203 ? -16.688 8.664 19.172 1 97.31 203 ARG B CA 1
ATOM 5256 C C . ARG B 1 203 ? -17.797 9.359 18.391 1 97.31 203 ARG B C 1
ATOM 5258 O O . ARG B 1 203 ? -18.891 9.547 18.906 1 97.31 203 ARG B O 1
ATOM 5265 N N . HIS B 1 204 ? -17.469 9.797 17.188 1 97.31 204 HIS B N 1
ATOM 5266 C CA . HIS B 1 204 ? -18.469 10.422 16.328 1 97.31 204 HIS B CA 1
ATOM 5267 C C . HIS B 1 204 ? -19.656 9.492 16.109 1 97.31 204 HIS B C 1
ATOM 5269 O O . HIS B 1 204 ? -20.812 9.93 16.188 1 97.31 204 HIS B O 1
ATOM 5275 N N . TYR B 1 205 ? -19.391 8.234 15.867 1 96.56 205 TYR B N 1
ATOM 5276 C CA . TYR B 1 205 ? -20.438 7.246 15.68 1 96.56 205 TYR B CA 1
ATOM 5277 C C . TYR B 1 205 ? -21.219 7.035 16.969 1 96.56 205 TYR B C 1
ATOM 5279 O O . TYR B 1 205 ? -22.453 6.934 16.938 1 96.56 205 TYR B O 1
ATOM 5287 N N . ALA B 1 206 ? -20.516 6.914 18.078 1 96.62 206 ALA B N 1
ATOM 5288 C CA . ALA B 1 206 ? -21.172 6.75 19.375 1 96.62 206 ALA B CA 1
ATOM 5289 C C . ALA B 1 206 ? -22.141 7.895 19.641 1 96.62 206 ALA B C 1
ATOM 5291 O O . ALA B 1 206 ? -23.234 7.676 20.172 1 96.62 206 ALA B O 1
ATOM 5292 N N . GLY B 1 207 ? -21.688 9.094 19.312 1 95.69 207 GLY B N 1
ATOM 5293 C CA . GLY B 1 207 ? -22.562 10.242 19.453 1 95.69 207 GLY B CA 1
ATOM 5294 C C . GLY B 1 207 ? -23.812 10.141 18.609 1 95.69 207 GLY B C 1
ATOM 5295 O O . GLY B 1 207 ? -24.906 10.516 19.047 1 95.69 207 GLY B O 1
ATOM 5296 N N . HIS B 1 208 ? -23.641 9.68 17.406 1 95.38 208 HIS B N 1
ATOM 5297 C CA . HIS B 1 208 ? -24.797 9.461 16.531 1 95.38 208 HIS B CA 1
ATOM 5298 C C . HIS B 1 208 ? -25.766 8.453 17.141 1 95.38 208 HIS B C 1
ATOM 5300 O O . HIS B 1 208 ? -26.969 8.664 17.125 1 95.38 208 HIS B O 1
ATOM 5306 N N . GLN B 1 209 ? -25.234 7.375 17.703 1 94.75 209 GLN B N 1
ATOM 5307 C CA . GLN B 1 209 ? -26.062 6.34 18.312 1 94.75 209 GLN B CA 1
ATOM 5308 C C . GLN B 1 209 ? -26.797 6.875 19.547 1 94.75 209 GLN B C 1
ATOM 5310 O O . GLN B 1 209 ? -27.938 6.508 19.797 1 94.75 209 GLN B O 1
ATOM 5315 N N . GLN B 1 210 ? -26.094 7.672 20.266 1 94.5 210 GLN B N 1
ATOM 5316 C CA . GLN B 1 210 ? -26.734 8.273 21.438 1 94.5 210 GLN B CA 1
ATOM 5317 C C . GLN B 1 210 ? -27.922 9.133 21.031 1 94.5 210 GLN B C 1
ATOM 5319 O O . GLN B 1 210 ? -28.969 9.102 21.688 1 94.5 210 GLN B O 1
ATOM 5324 N N . LYS B 1 211 ? -27.766 9.891 20 1 93.44 211 LYS B N 1
ATOM 5325 C CA . LYS B 1 211 ? -28.844 10.727 19.516 1 93.44 211 LYS B CA 1
ATOM 5326 C C . LYS B 1 211 ? -30.016 9.867 19.016 1 93.44 211 LYS B C 1
ATOM 5328 O O . LYS B 1 211 ? -31.172 10.203 19.25 1 93.44 211 LYS B O 1
ATOM 5333 N N . ALA B 1 212 ? -29.703 8.805 18.328 1 92 212 ALA B N 1
ATOM 5334 C CA . ALA B 1 212 ? -30.719 7.879 17.859 1 92 212 ALA B CA 1
ATOM 5335 C C . ALA B 1 212 ? -31.469 7.238 19.031 1 92 212 ALA B C 1
ATOM 5337 O O . ALA B 1 212 ? -32.688 7.031 18.953 1 92 212 ALA B O 1
ATOM 5338 N N . ASN B 1 213 ? -30.75 6.902 20.047 1 92.69 213 ASN B N 1
ATOM 5339 C CA . ASN B 1 213 ? -31.344 6.309 21.25 1 92.69 213 ASN B CA 1
ATOM 5340 C C . ASN B 1 213 ? -32.281 7.281 21.953 1 92.69 213 ASN B C 1
ATOM 5342 O O . ASN B 1 213 ? -33.312 6.875 22.5 1 92.69 213 ASN B O 1
ATOM 5346 N N . GLN B 1 214 ? -31.875 8.508 21.984 1 92.38 214 GLN B N 1
ATOM 5347 C CA . GLN B 1 214 ? -32.781 9.523 22.547 1 92.38 214 GLN B CA 1
ATOM 5348 C C . GLN B 1 214 ? -34.094 9.586 21.781 1 92.38 214 GLN B C 1
ATOM 5350 O O . GLN B 1 214 ? -35.156 9.719 22.375 1 92.38 214 GLN B O 1
ATOM 5355 N N . GLY B 1 215 ? -33.969 9.477 20.469 1 90.25 215 GLY B N 1
ATOM 5356 C CA . GLY B 1 215 ? -35.156 9.422 19.656 1 90.25 215 GLY B CA 1
ATOM 5357 C C . GLY B 1 215 ? -36.031 8.227 19.953 1 90.25 215 GLY B C 1
ATOM 5358 O O . GLY B 1 215 ? -37.25 8.344 20 1 90.25 215 GLY B O 1
ATOM 5359 N N . ARG B 1 216 ? -35.406 7.152 20.172 1 90.62 216 ARG B N 1
ATOM 5360 C CA . ARG B 1 216 ? -36.125 5.941 20.547 1 90.62 216 ARG B CA 1
ATOM 5361 C C . ARG B 1 216 ? -36.844 6.117 21.875 1 90.62 216 ARG B C 1
ATOM 5363 O O . ARG B 1 216 ? -38.031 5.738 22 1 90.62 216 ARG B O 1
ATOM 5370 N N . LEU B 1 217 ? -36.125 6.66 22.75 1 91.38 217 LEU B N 1
ATOM 5371 C CA . LEU B 1 217 ? -36.688 6.887 24.078 1 91.38 217 LEU B CA 1
ATOM 5372 C C . LEU B 1 217 ? -37.906 7.828 24 1 91.38 217 LEU B C 1
ATOM 5374 O O . LEU B 1 217 ? -38.906 7.617 24.672 1 91.38 217 LEU B O 1
ATOM 5378 N N . ASP B 1 218 ? -37.75 8.789 23.172 1 93.38 218 ASP B N 1
ATOM 5379 C CA . ASP B 1 218 ? -38.812 9.75 22.984 1 93.38 218 ASP B CA 1
ATOM 5380 C C . ASP B 1 218 ? -40.062 9.078 22.422 1 93.38 218 ASP B C 1
ATOM 5382 O O . ASP B 1 218 ? -41.188 9.523 22.672 1 93.38 218 ASP B O 1
ATOM 5386 N N . ARG B 1 219 ? -39.844 8.039 21.656 1 92.94 219 ARG B N 1
ATOM 5387 C CA . ARG B 1 219 ? -40.938 7.305 21.047 1 92.94 219 ARG B CA 1
ATOM 5388 C C . ARG B 1 219 ? -41.406 6.156 21.938 1 92.94 219 ARG B C 1
ATOM 5390 O O . ARG B 1 219 ? -42.25 5.363 21.547 1 92.94 219 ARG B O 1
ATOM 5397 N N . GLY B 1 220 ? -40.75 6 23.031 1 91.88 220 GLY B N 1
ATOM 5398 C CA . GLY B 1 220 ? -41.125 4.957 23.984 1 91.88 220 GLY B CA 1
ATOM 5399 C C . GLY B 1 220 ? -40.5 3.613 23.672 1 91.88 220 GLY B C 1
ATOM 5400 O O . GLY B 1 220 ? -40.969 2.576 24.125 1 91.88 220 GLY B O 1
ATOM 5401 N N . GLU B 1 221 ? -39.469 3.674 22.781 1 92.62 221 GLU B N 1
ATOM 5402 C CA . GLU B 1 221 ? -38.781 2.447 22.422 1 92.62 221 GLU B CA 1
ATOM 5403 C C . GLU B 1 221 ? -37.531 2.23 23.281 1 92.62 221 GLU B C 1
ATOM 5405 O O . GLU B 1 221 ? -37 3.184 23.844 1 92.62 221 GLU B O 1
ATOM 5410 N N . ALA B 1 222 ? -37.125 1.008 23.5 1 92.5 222 ALA B N 1
ATOM 5411 C CA . ALA B 1 222 ? -35.938 0.689 24.25 1 92.5 222 ALA B CA 1
ATOM 5412 C C . ALA B 1 222 ? -34.688 1.103 23.484 1 92.5 222 ALA B C 1
ATOM 5414 O O . ALA B 1 222 ? -34.594 0.907 22.281 1 92.5 222 ALA B O 1
ATOM 5415 N N . PRO B 1 223 ? -33.781 1.801 24.172 1 90.62 223 PRO B N 1
ATOM 5416 C CA . PRO B 1 223 ? -32.531 2.18 23.484 1 90.62 223 PRO B CA 1
ATOM 5417 C C . PRO B 1 223 ? -31.672 0.975 23.141 1 90.62 223 PRO B C 1
ATOM 5419 O O . PRO B 1 223 ? -31.812 -0.092 23.75 1 90.62 223 PRO B O 1
ATOM 5422 N N . VAL B 1 224 ? -30.922 1.075 22.172 1 89.19 224 VAL B N 1
ATOM 5423 C CA . VAL B 1 224 ? -29.922 0.074 21.812 1 89.19 224 VAL B CA 1
ATOM 5424 C C . VAL B 1 224 ? -28.625 0.334 22.578 1 89.19 224 VAL B C 1
ATOM 5426 O O . VAL B 1 224 ? -28.016 1.399 22.453 1 89.19 224 VAL B O 1
ATOM 5429 N N . PRO B 1 225 ? -28.188 -0.607 23.344 1 90.06 225 PRO B N 1
ATOM 5430 C CA . PRO B 1 225 ? -26.984 -0.382 24.156 1 90.06 225 PRO B CA 1
ATOM 5431 C C . PRO B 1 225 ? -25.734 -0.202 23.297 1 90.06 225 PRO B C 1
ATOM 5433 O O . PRO B 1 225 ? -25.594 -0.865 22.266 1 90.06 225 PRO B O 1
ATOM 5436 N N . LEU B 1 226 ? -24.906 0.793 23.719 1 91.38 226 LEU B N 1
ATOM 5437 C CA . LEU B 1 226 ? -23.594 0.952 23.078 1 91.38 226 LEU B CA 1
ATOM 5438 C C . LEU B 1 226 ? -22.656 -0.167 23.5 1 91.38 226 LEU B C 1
ATOM 5440 O O . LEU B 1 226 ? -22.641 -0.569 24.672 1 91.38 226 LEU B O 1
ATOM 5444 N N . ASP B 1 227 ? -21.922 -0.685 22.625 1 89.44 227 ASP B N 1
ATOM 5445 C CA . ASP B 1 227 ? -20.938 -1.709 22.984 1 89.44 227 ASP B CA 1
ATOM 5446 C C . ASP B 1 227 ? -19.75 -1.099 23.719 1 89.44 227 ASP B C 1
ATOM 5448 O O . ASP B 1 227 ? -19.688 0.119 23.891 1 89.44 227 ASP B O 1
ATOM 5452 N N . GLU B 1 228 ? -18.875 -1.947 24.234 1 90 228 GLU B N 1
ATOM 5453 C CA . GLU B 1 228 ? -17.734 -1.522 25.047 1 90 228 GLU B CA 1
ATOM 5454 C C . GLU B 1 228 ? -16.812 -0.604 24.266 1 90 228 GLU B C 1
ATOM 5456 O O . GLU B 1 228 ? -16.281 0.367 24.812 1 90 228 GLU B O 1
ATOM 5461 N N . THR B 1 229 ? -16.625 -0.837 23.031 1 90.12 229 THR B N 1
ATOM 5462 C CA . THR B 1 229 ? -15.75 -0.054 22.156 1 90.12 229 THR B CA 1
ATOM 5463 C C . THR B 1 229 ? -16.25 1.382 22.031 1 90.12 229 THR B C 1
ATOM 5465 O O . THR B 1 229 ? -15.477 2.33 22.156 1 90.12 229 THR B O 1
ATOM 5468 N N . LEU B 1 230 ? -17.547 1.561 21.859 1 94.31 230 LEU B N 1
ATOM 5469 C CA . LEU B 1 230 ? -18.141 2.879 21.672 1 94.31 230 LEU B CA 1
ATOM 5470 C C . LEU B 1 230 ? -18.172 3.646 23 1 94.31 230 LEU B C 1
ATOM 5472 O O . LEU B 1 230 ? -17.984 4.867 23.016 1 94.31 230 LEU B O 1
ATOM 5476 N N . THR B 1 231 ? -18.359 2.908 24.109 1 94.88 231 THR B N 1
ATOM 5477 C CA . THR B 1 231 ? -18.359 3.539 25.422 1 94.88 231 THR B CA 1
ATOM 5478 C C . THR B 1 231 ? -16.969 4.102 25.734 1 94.88 231 THR B C 1
ATOM 5480 O O . THR B 1 231 ? -16.844 5.207 26.266 1 94.88 231 THR B O 1
ATOM 5483 N N . GLU B 1 232 ? -15.977 3.371 25.391 1 95.19 232 GLU B N 1
ATOM 5484 C CA . GLU B 1 232 ? -14.602 3.822 25.594 1 95.19 232 GLU B CA 1
ATOM 5485 C C . GLU B 1 232 ? -14.266 5 24.688 1 95.19 232 GLU B C 1
ATOM 5487 O O . GLU B 1 232 ? -13.562 5.93 25.109 1 95.19 232 GLU B O 1
ATOM 5492 N N . ALA B 1 233 ? -14.781 5.012 23.5 1 96.06 233 ALA B N 1
ATOM 5493 C CA . ALA B 1 233 ? -14.508 6.062 22.531 1 96.06 233 ALA B CA 1
ATOM 5494 C C . ALA B 1 233 ? -15.055 7.406 23 1 96.06 233 ALA B C 1
ATOM 5496 O O . ALA B 1 233 ? -14.461 8.453 22.734 1 96.06 233 ALA B O 1
ATOM 5497 N N . LEU B 1 234 ? -16.141 7.352 23.703 1 96.31 234 LEU B N 1
ATOM 5498 C CA . LEU B 1 234 ? -16.797 8.57 24.156 1 96.31 234 LEU B CA 1
ATOM 5499 C C . LEU B 1 234 ? -15.922 9.328 25.156 1 96.31 234 LEU B C 1
ATOM 5501 O O . LEU B 1 234 ? -16.094 10.531 25.344 1 96.31 234 LEU B O 1
ATOM 5505 N N . LYS B 1 235 ? -14.945 8.648 25.703 1 96.19 235 LYS B N 1
ATOM 5506 C CA . LYS B 1 235 ? -14.078 9.25 26.703 1 96.19 235 LYS B CA 1
ATOM 5507 C C . LYS B 1 235 ? -12.828 9.844 26.078 1 96.19 235 LYS B C 1
ATOM 5509 O O . LYS B 1 235 ? -12.078 10.57 26.734 1 96.19 235 LYS B O 1
ATOM 5514 N N . ILE B 1 236 ? -12.594 9.672 24.859 1 97 236 ILE B N 1
ATOM 5515 C CA . ILE B 1 236 ? -11.352 10.055 24.203 1 97 236 ILE B CA 1
ATOM 5516 C C . ILE B 1 236 ? -11.562 11.344 23.406 1 97 236 ILE B C 1
ATOM 5518 O O . ILE B 1 236 ? -12.57 11.5 22.719 1 97 236 ILE B O 1
ATOM 5522 N N . ARG B 1 237 ? -10.664 12.258 23.531 1 97.5 237 ARG B N 1
ATOM 5523 C CA . ARG B 1 237 ? -10.641 13.5 22.75 1 97.5 237 ARG B CA 1
ATOM 5524 C C . ARG B 1 237 ? -9.398 13.562 21.875 1 97.5 237 ARG B C 1
ATOM 5526 O O . ARG B 1 237 ? -8.484 12.75 22.016 1 97.5 237 ARG B O 1
ATOM 5533 N N . ALA B 1 238 ? -9.391 14.516 20.953 1 97.81 238 ALA B N 1
ATOM 5534 C CA . ALA B 1 238 ? -8.273 14.656 20.031 1 97.81 238 ALA B CA 1
ATOM 5535 C C . ALA B 1 238 ? -6.961 14.875 20.781 1 97.81 238 ALA B C 1
ATOM 5537 O O . ALA B 1 238 ? -5.918 14.344 20.391 1 97.81 238 ALA B O 1
ATOM 5538 N N . ALA B 1 239 ? -7.012 15.609 21.875 1 97.56 239 ALA B N 1
ATOM 5539 C CA . ALA B 1 239 ? -5.82 15.938 22.656 1 97.56 239 ALA B CA 1
ATOM 5540 C C . ALA B 1 239 ? -5.172 14.68 23.219 1 97.56 239 ALA B C 1
ATOM 5542 O O . ALA B 1 239 ? -3.957 14.641 23.438 1 97.56 239 ALA B O 1
ATOM 5543 N N . ASP B 1 240 ? -5.98 13.617 23.391 1 97.44 240 ASP B N 1
ATOM 5544 C CA . ASP B 1 240 ? -5.492 12.375 23.984 1 97.44 240 ASP B CA 1
ATOM 5545 C C . ASP B 1 240 ? -4.66 11.578 22.969 1 97.44 240 ASP B C 1
ATOM 5547 O O . ASP B 1 240 ? -3.877 10.711 23.344 1 97.44 240 ASP B O 1
ATOM 5551 N N . VAL B 1 241 ? -4.836 11.898 21.672 1 97.69 241 VAL B N 1
ATOM 5552 C CA . VAL B 1 241 ? -4.148 11.086 20.672 1 97.69 241 VAL B CA 1
ATOM 5553 C C . VAL B 1 241 ? -3.115 11.938 19.938 1 97.69 241 VAL B C 1
ATOM 5555 O O . VAL B 1 241 ? -2.299 11.414 19.172 1 97.69 241 VAL B O 1
ATOM 5558 N N . ILE B 1 242 ? -3.098 13.25 20.156 1 98.31 242 ILE B N 1
ATOM 5559 C CA . ILE B 1 242 ? -2.092 14.133 19.578 1 98.31 242 ILE B CA 1
ATOM 5560 C C . ILE B 1 242 ? -0.791 14.023 20.375 1 98.31 242 ILE B C 1
ATOM 5562 O O . ILE B 1 242 ? -0.796 14.109 21.594 1 98.31 242 ILE B O 1
ATOM 5566 N N . GLN B 1 243 ? 0.282 13.766 19.703 1 97.31 243 GLN B N 1
ATOM 5567 C CA . GLN B 1 243 ? 1.578 13.695 20.375 1 97.31 243 GLN B CA 1
ATOM 5568 C C . GLN B 1 243 ? 2.547 14.727 19.797 1 97.31 243 GLN B C 1
ATOM 5570 O O . GLN B 1 243 ? 2.461 15.078 18.609 1 97.31 243 GLN B O 1
ATOM 5575 N N . LYS B 1 244 ? 3.436 15.172 20.609 1 96.38 244 LYS B N 1
ATOM 5576 C CA . LYS B 1 244 ? 4.496 16.078 20.172 1 96.38 244 LYS B CA 1
ATOM 5577 C C . LYS B 1 244 ? 5.551 15.336 19.359 1 96.38 244 LYS B C 1
ATOM 5579 O O . LYS B 1 244 ? 5.672 14.117 19.453 1 96.38 244 LYS B O 1
ATOM 5584 N N . THR B 1 245 ? 6.223 16.062 18.484 1 95 245 THR B N 1
ATOM 5585 C CA . THR B 1 245 ? 7.324 15.516 17.688 1 95 245 THR B CA 1
ATOM 5586 C C . THR B 1 245 ? 8.625 16.25 18.016 1 95 245 THR B C 1
ATOM 5588 O O . THR B 1 245 ? 8.672 17.094 18.906 1 95 245 THR B O 1
ATOM 5591 N N . HIS B 1 246 ? 9.695 15.844 17.312 1 92.62 246 HIS B N 1
ATOM 5592 C CA . HIS B 1 246 ? 10.969 16.516 17.5 1 92.62 246 HIS B CA 1
ATOM 5593 C C . HIS B 1 246 ? 10.953 17.906 16.875 1 92.62 246 HIS B C 1
ATOM 5595 O O . HIS B 1 246 ? 11.898 18.688 17.016 1 92.62 246 HIS B O 1
ATOM 5601 N N . TRP B 1 247 ? 9.883 18.219 16.203 1 95 247 TRP B N 1
ATOM 5602 C CA . TRP B 1 247 ? 9.602 19.594 15.758 1 95 247 TRP B CA 1
ATOM 5603 C C . TRP B 1 247 ? 8.711 20.312 16.766 1 95 247 TRP B C 1
ATOM 5605 O O . TRP B 1 247 ? 7.641 19.828 17.125 1 95 247 TRP B O 1
ATOM 5615 N N . PRO B 1 248 ? 9.07 21.438 17.234 1 95.75 248 PRO B N 1
ATOM 5616 C CA . PRO B 1 248 ? 8.305 22.109 18.281 1 95.75 248 PRO B CA 1
ATOM 5617 C C . PRO B 1 248 ? 6.922 22.562 17.797 1 95.75 248 PRO B C 1
ATOM 5619 O O . PRO B 1 248 ? 6.02 22.766 18.609 1 95.75 248 PRO B O 1
ATOM 5622 N N . ASN B 1 249 ? 6.77 22.734 16.5 1 97.38 249 ASN B N 1
ATOM 5623 C CA . ASN B 1 249 ? 5.488 23.234 16 1 97.38 249 ASN B CA 1
ATOM 5624 C C . ASN B 1 249 ? 4.852 22.266 15.016 1 97.38 249 ASN B C 1
ATOM 5626 O O . ASN B 1 249 ? 4.047 22.656 14.172 1 97.38 249 ASN B O 1
ATOM 5630 N N . ILE B 1 250 ? 5.234 20.984 14.977 1 97.81 250 ILE B N 1
ATOM 5631 C CA . ILE B 1 250 ? 4.539 19.906 14.281 1 97.81 250 ILE B CA 1
ATOM 5632 C C . ILE B 1 250 ? 4.098 18.844 15.281 1 97.81 250 ILE B C 1
ATOM 5634 O O . ILE B 1 250 ? 4.934 18.219 15.953 1 97.81 250 ILE B O 1
ATOM 5638 N N . ASP B 1 251 ? 2.855 18.703 15.406 1 98.62 251 ASP B N 1
ATOM 5639 C CA . ASP B 1 251 ? 2.311 17.609 16.203 1 98.62 251 ASP B CA 1
ATOM 5640 C C . ASP B 1 251 ? 1.801 16.484 15.312 1 98.62 251 ASP B C 1
ATOM 5642 O O . ASP B 1 251 ? 1.705 16.641 14.094 1 98.62 251 ASP B O 1
ATOM 5646 N N . LEU B 1 252 ? 1.514 15.281 15.984 1 98.25 252 LEU B N 1
ATOM 5647 C CA . LEU B 1 252 ? 1.232 14.094 15.18 1 98.25 252 LEU B CA 1
ATOM 5648 C C . LEU B 1 252 ? 0.096 13.289 15.797 1 98.25 252 LEU B C 1
ATOM 5650 O O . LEU B 1 252 ? 0.043 13.102 17.016 1 98.25 252 LEU B O 1
ATOM 5654 N N . ILE B 1 253 ? -0.88 12.984 15.031 1 98.44 253 ILE B N 1
ATOM 5655 C CA . ILE B 1 253 ? -1.699 11.805 15.305 1 98.44 253 ILE B CA 1
ATOM 5656 C C . ILE B 1 253 ? -1.19 10.625 14.484 1 98.44 253 ILE B C 1
ATOM 5658 O O . ILE B 1 253 ? -1.309 10.609 13.258 1 98.44 253 ILE B O 1
ATOM 5662 N N . GLY B 1 254 ? -0.676 9.664 15.156 1 96.81 254 GLY B N 1
ATOM 5663 C CA . GLY B 1 254 ? 0.031 8.586 14.477 1 96.81 254 GLY B CA 1
ATOM 5664 C C . GLY B 1 254 ? -0.876 7.441 14.07 1 96.81 254 GLY B C 1
ATOM 5665 O O . GLY B 1 254 ? -2.092 7.504 14.266 1 96.81 254 GLY B O 1
ATOM 5666 N N . ALA B 1 255 ? -0.234 6.48 13.367 1 93.62 255 ALA B N 1
ATOM 5667 C CA . ALA B 1 255 ? -0.908 5.258 12.938 1 93.62 255 ALA B CA 1
ATOM 5668 C C . ALA B 1 255 ? -0.048 4.031 13.219 1 93.62 255 ALA B C 1
ATOM 5670 O O . ALA B 1 255 ? 1.151 4.152 13.484 1 93.62 255 ALA B O 1
ATOM 5671 N N . GLN B 1 256 ? -0.649 2.963 13.297 1 87.12 256 GLN B N 1
ATOM 5672 C CA . GLN B 1 256 ? -0.011 1.652 13.375 1 87.12 256 GLN B CA 1
ATOM 5673 C C . GLN B 1 256 ? -0.872 0.581 12.711 1 87.12 256 GLN B C 1
ATOM 5675 O O . GLN B 1 256 ? -1.982 0.863 12.258 1 87.12 256 GLN B O 1
ATOM 5680 N N . LEU B 1 257 ? -0.422 -0.577 12.617 1 81.5 257 LEU B N 1
ATOM 5681 C CA . LEU B 1 257 ? -0.985 -1.634 11.789 1 81.5 257 LEU B CA 1
ATOM 5682 C C . LEU B 1 257 ? -2.43 -1.923 12.18 1 81.5 257 LEU B C 1
ATOM 5684 O O . LEU B 1 257 ? -3.26 -2.234 11.32 1 81.5 257 LEU B O 1
ATOM 5688 N N . ASN B 1 258 ? -2.758 -1.748 13.414 1 84.25 258 ASN B N 1
ATOM 5689 C CA . ASN B 1 258 ? -4.098 -2.086 13.883 1 84.25 258 ASN B CA 1
ATOM 5690 C C . ASN B 1 258 ? -5.141 -1.103 13.359 1 84.25 258 ASN B C 1
ATOM 5692 O O . ASN B 1 258 ? -6.34 -1.372 13.422 1 84.25 258 ASN B O 1
ATOM 5696 N N . LEU B 1 259 ? -4.641 0.014 12.828 1 89 259 LEU B N 1
ATOM 5697 C CA . LEU B 1 259 ? -5.566 0.971 12.227 1 89 259 LEU B CA 1
ATOM 5698 C C . LEU B 1 259 ? -6.355 0.328 11.094 1 89 259 LEU B C 1
ATOM 5700 O O . LEU B 1 259 ? -7.43 0.812 10.734 1 89 259 LEU B O 1
ATOM 5704 N N . TYR B 1 260 ? -5.898 -0.814 10.688 1 79.75 260 TYR B N 1
ATOM 5705 C CA . TYR B 1 260 ? -6.574 -1.534 9.617 1 79.75 260 TYR B CA 1
ATOM 5706 C C . TYR B 1 260 ? -7.957 -2.004 10.055 1 79.75 260 TYR B C 1
ATOM 5708 O O . TYR B 1 260 ? -8.875 -2.115 9.242 1 79.75 260 TYR B O 1
ATOM 5716 N N . TRP B 1 261 ? -8.141 -2.213 11.297 1 81.94 261 TRP B N 1
ATOM 5717 C CA . TRP B 1 261 ? -9.414 -2.682 11.852 1 81.94 261 TRP B CA 1
ATOM 5718 C C . TRP B 1 261 ? -10.531 -1.696 11.547 1 81.94 261 TRP B C 1
ATOM 5720 O O . TRP B 1 261 ? -11.695 -2.088 11.438 1 81.94 261 TRP B O 1
ATOM 5730 N N . SER B 1 262 ? -10.141 -0.481 11.359 1 87.5 262 SER B N 1
ATOM 5731 C CA . SER B 1 262 ? -11.141 0.538 11.039 1 87.5 262 SER B CA 1
ATOM 5732 C C . SER B 1 262 ? -11.859 0.219 9.734 1 87.5 262 SER B C 1
ATOM 5734 O O . SER B 1 262 ? -13.047 0.504 9.594 1 87.5 262 SER B O 1
ATOM 5736 N N . GLU B 1 263 ? -11.156 -0.442 8.852 1 83.12 263 GLU B N 1
ATOM 5737 C CA . GLU B 1 263 ? -11.719 -0.746 7.539 1 83.12 263 GLU B CA 1
ATOM 5738 C C . GLU B 1 263 ? -12.773 -1.841 7.629 1 83.12 263 GLU B C 1
ATOM 5740 O O . GLU B 1 263 ? -13.602 -1.987 6.727 1 83.12 263 GLU B O 1
ATOM 5745 N N . PHE B 1 264 ? -12.734 -2.572 8.719 1 79.44 264 PHE B N 1
ATOM 5746 C CA . PHE B 1 264 ? -13.719 -3.625 8.93 1 79.44 264 PHE B CA 1
ATOM 5747 C C . PHE B 1 264 ? -14.867 -3.129 9.805 1 79.44 264 PHE B C 1
ATOM 5749 O O . PHE B 1 264 ? -16.016 -3.51 9.602 1 79.44 264 PHE B O 1
ATOM 5756 N N . GLN B 1 265 ? -14.516 -2.275 10.719 1 85.69 265 GLN B N 1
ATOM 5757 C CA . GLN B 1 265 ? -15.492 -1.857 11.719 1 85.69 265 GLN B CA 1
ATOM 5758 C C . GLN B 1 265 ? -16.406 -0.766 11.164 1 85.69 265 GLN B C 1
ATOM 5760 O O . GLN B 1 265 ? -17.609 -0.754 11.438 1 85.69 265 GLN B O 1
ATOM 5765 N N . ILE B 1 266 ? -15.922 0.15 10.383 1 88.69 266 ILE B N 1
ATOM 5766 C CA . ILE B 1 266 ? -16.656 1.312 9.906 1 88.69 266 ILE B CA 1
ATOM 5767 C C . ILE B 1 266 ? -17.797 0.856 8.992 1 88.69 266 ILE B C 1
ATOM 5769 O O . ILE B 1 266 ? -18.938 1.332 9.125 1 88.69 266 ILE B O 1
ATOM 5773 N N . PRO B 1 267 ? -17.531 -0.124 8.109 1 83.88 267 PRO B N 1
ATOM 5774 C CA . PRO B 1 267 ? -18.656 -0.613 7.305 1 83.88 267 PRO B CA 1
ATOM 5775 C C . PRO B 1 267 ? -19.766 -1.217 8.156 1 83.88 267 PRO B C 1
ATOM 5777 O O . PRO B 1 267 ? -20.953 -1.087 7.82 1 83.88 267 PRO B O 1
ATOM 5780 N N . VAL B 1 268 ? -19.422 -1.855 9.227 1 83.62 268 VAL B N 1
ATOM 5781 C CA . VAL B 1 268 ? -20.406 -2.424 10.141 1 83.62 268 VAL B CA 1
ATOM 5782 C C . VAL B 1 268 ? -21.25 -1.309 10.758 1 83.62 268 VAL B C 1
ATOM 5784 O O . VAL B 1 268 ? -22.469 -1.404 10.812 1 83.62 268 VAL B O 1
ATOM 5787 N N . TRP B 1 269 ? -20.562 -0.238 11.188 1 88.94 269 TRP B N 1
ATOM 5788 C CA . TRP B 1 269 ? -21.25 0.91 11.758 1 88.94 269 TRP B CA 1
ATOM 5789 C C . TRP B 1 269 ? -22.203 1.538 10.742 1 88.94 269 TRP B C 1
ATOM 5791 O O . TRP B 1 269 ? -23.328 1.892 11.078 1 88.94 269 TRP B O 1
ATOM 5801 N N . ARG B 1 270 ? -21.812 1.641 9.531 1 85.19 270 ARG B N 1
ATOM 5802 C CA . ARG B 1 270 ? -22.609 2.258 8.469 1 85.19 270 ARG B CA 1
ATOM 5803 C C . ARG B 1 270 ? -23.844 1.431 8.172 1 85.19 270 ARG B C 1
ATOM 5805 O O . ARG B 1 270 ? -24.891 1.979 7.809 1 85.19 270 ARG B O 1
ATOM 5812 N N . MET B 1 271 ? -23.734 0.207 8.25 1 81.62 271 MET B N 1
ATOM 5813 C CA . MET B 1 271 ? -24.859 -0.693 7.992 1 81.62 271 MET B CA 1
ATOM 5814 C C . MET B 1 271 ? -25.875 -0.629 9.125 1 81.62 271 MET B C 1
ATOM 5816 O O . MET B 1 271 ? -27.078 -0.713 8.891 1 81.62 271 MET B O 1
ATOM 5820 N N . GLN B 1 272 ? -25.297 -0.491 10.297 1 84.5 272 GLN B N 1
ATOM 5821 C CA . GLN B 1 272 ? -26.156 -0.434 11.469 1 84.5 272 GLN B CA 1
ATOM 5822 C C . GLN B 1 272 ? -26.891 0.907 11.555 1 84.5 272 GLN B C 1
ATOM 5824 O O . GLN B 1 272 ? -28 0.985 12.078 1 84.5 272 GLN B O 1
ATOM 5829 N N . ALA B 1 273 ? -26.156 1.91 11.094 1 87.88 273 ALA B N 1
ATOM 5830 C CA . ALA B 1 273 ? -26.719 3.258 11.125 1 87.88 273 ALA B CA 1
ATOM 5831 C C . ALA B 1 273 ? -26.562 3.953 9.773 1 87.88 273 ALA B C 1
ATOM 5833 O O . ALA B 1 273 ? -25.625 4.738 9.578 1 87.88 273 ALA B O 1
ATOM 5834 N N . ARG B 1 274 ? -27.469 3.83 8.906 1 78.81 274 ARG B N 1
ATOM 5835 C CA . ARG B 1 274 ? -27.391 4.352 7.547 1 78.81 274 ARG B CA 1
ATOM 5836 C C . ARG B 1 274 ? -27.375 5.875 7.543 1 78.81 274 ARG B C 1
ATOM 5838 O O . ARG B 1 274 ? -26.844 6.492 6.613 1 78.81 274 ARG B O 1
ATOM 5845 N N . GLY B 1 275 ? -27.906 6.414 8.555 1 84.19 275 GLY B N 1
ATOM 5846 C CA . GLY B 1 275 ? -27.969 7.867 8.633 1 84.19 275 GLY B CA 1
ATOM 5847 C C . GLY B 1 275 ? -26.688 8.492 9.141 1 84.19 275 GLY B C 1
ATOM 5848 O O . GLY B 1 275 ? -26.531 9.719 9.109 1 84.19 275 GLY B O 1
ATOM 5849 N N . TRP B 1 276 ? -25.781 7.664 9.57 1 90.69 276 TRP B N 1
ATOM 5850 C CA . TRP B 1 276 ? -24.5 8.18 10.078 1 90.69 276 TRP B CA 1
ATOM 5851 C C . TRP B 1 276 ? -23.656 8.75 8.938 1 90.69 276 TRP B C 1
ATOM 5853 O O . TRP B 1 276 ? -23.359 8.047 7.969 1 90.69 276 TRP B O 1
ATOM 5863 N N . LYS B 1 277 ? -23.281 10.023 9.039 1 90.62 277 LYS B N 1
ATOM 5864 C CA . LYS B 1 277 ? -22.484 10.703 8.023 1 90.62 277 LYS B CA 1
ATOM 5865 C C . LYS B 1 277 ? -20.984 10.539 8.297 1 90.62 277 LYS B C 1
ATOM 5867 O O . LYS B 1 277 ? -20.328 11.469 8.766 1 90.62 277 LYS B O 1
ATOM 5872 N N . LEU B 1 278 ? -20.469 9.398 7.898 1 90.19 278 LEU B N 1
ATOM 5873 C CA . LEU B 1 278 ? -19.062 9.055 8.094 1 90.19 278 LEU B CA 1
ATOM 5874 C C . LEU B 1 278 ? -18.156 10.156 7.547 1 90.19 278 LEU B C 1
ATOM 5876 O O . LEU B 1 278 ? -17.109 10.461 8.133 1 90.19 278 LEU B O 1
ATOM 5880 N N . TRP B 1 279 ? -18.516 10.844 6.473 1 91.19 279 TRP B N 1
ATOM 5881 C CA . TRP B 1 279 ? -17.688 11.797 5.75 1 91.19 279 TRP B CA 1
ATOM 5882 C C . TRP B 1 279 ? -17.531 13.094 6.539 1 91.19 279 TRP B C 1
ATOM 5884 O O . TRP B 1 279 ? -16.672 13.922 6.227 1 91.19 279 TRP B O 1
ATOM 5894 N N . ASP B 1 280 ? -18.297 13.242 7.605 1 93.12 280 ASP B N 1
ATOM 5895 C CA . ASP B 1 280 ? -18.188 14.422 8.453 1 93.12 280 ASP B CA 1
ATOM 5896 C C . ASP B 1 280 ? -17.453 14.102 9.75 1 93.12 280 ASP B C 1
ATOM 5898 O O . ASP B 1 280 ? -17.156 14.992 10.539 1 93.12 280 ASP B O 1
ATOM 5902 N N . ALA B 1 281 ? -17.109 12.867 9.938 1 95.44 281 ALA B N 1
ATOM 5903 C CA . ALA B 1 281 ? -16.688 12.391 11.25 1 95.44 281 ALA B CA 1
ATOM 5904 C C . ALA B 1 281 ? -15.383 13.062 11.688 1 95.44 281 ALA B C 1
ATOM 5906 O O . ALA B 1 281 ? -15.305 13.617 12.781 1 95.44 281 ALA B O 1
ATOM 5907 N N . LEU B 1 282 ? -14.383 13.07 10.828 1 96.12 282 LEU B N 1
ATOM 5908 C CA . LEU B 1 282 ? -13.078 13.609 11.195 1 96.12 282 LEU B CA 1
ATOM 5909 C C . LEU B 1 282 ? -13.164 15.117 11.43 1 96.12 282 LEU B C 1
ATOM 5911 O O . LEU B 1 282 ? -12.719 15.617 12.461 1 96.12 282 LEU B O 1
ATOM 5915 N N . THR B 1 283 ? -13.773 15.875 10.508 1 96.38 283 THR B N 1
ATOM 5916 C CA . THR B 1 283 ? -13.883 17.328 10.609 1 96.38 283 THR B CA 1
ATOM 5917 C C . THR B 1 283 ? -14.672 17.719 11.852 1 96.38 283 THR B C 1
ATOM 5919 O O . THR B 1 283 ? -14.258 18.609 12.602 1 96.38 283 THR B O 1
ATOM 5922 N N . ASP B 1 284 ? -15.805 17.031 12.039 1 97.19 284 ASP B N 1
ATOM 5923 C CA . ASP B 1 284 ? -16.672 17.344 13.18 1 97.19 284 ASP B CA 1
ATOM 5924 C C . ASP B 1 284 ? -15.938 17.109 14.5 1 97.19 284 ASP B C 1
ATOM 5926 O O . ASP B 1 284 ? -16.047 17.922 15.422 1 97.19 284 ASP B O 1
ATOM 5930 N N . THR B 1 285 ? -15.234 16.031 14.562 1 97.5 285 THR B N 1
ATOM 5931 C CA . THR B 1 285 ? -14.562 15.68 15.805 1 97.5 285 THR B CA 1
ATOM 5932 C C . THR B 1 285 ? -13.406 16.641 16.094 1 97.5 285 THR B C 1
ATOM 5934 O O . THR B 1 285 ? -13.211 17.062 17.219 1 97.5 285 THR B O 1
ATOM 5937 N N . LEU B 1 286 ? -12.617 16.984 15.07 1 97.69 286 LEU B N 1
ATOM 5938 C CA . LEU B 1 286 ? -11.516 17.922 15.234 1 97.69 286 LEU B CA 1
ATOM 5939 C C . LEU B 1 286 ? -12.039 19.312 15.625 1 97.69 286 LEU B C 1
ATOM 5941 O O . LEU B 1 286 ? -11.438 19.984 16.453 1 97.69 286 LEU B O 1
ATOM 5945 N N . ALA B 1 287 ? -13.141 19.719 15.023 1 97.44 287 ALA B N 1
ATOM 5946 C CA . ALA B 1 287 ? -13.75 21.016 15.344 1 97.44 287 ALA B CA 1
ATOM 5947 C C . ALA B 1 287 ? -14.273 21.031 16.781 1 97.44 287 ALA B C 1
ATOM 5949 O O . ALA B 1 287 ? -14.039 21.984 17.516 1 97.44 287 ALA B O 1
ATOM 5950 N N . ALA B 1 288 ? -14.984 19.953 17.109 1 97 288 ALA B N 1
ATOM 5951 C CA . ALA B 1 288 ? -15.586 19.859 18.438 1 97 288 ALA B CA 1
ATOM 5952 C C . ALA B 1 288 ? -14.523 19.922 19.531 1 97 288 ALA B C 1
ATOM 5954 O O . ALA B 1 288 ? -14.766 20.453 20.609 1 97 288 ALA B O 1
ATOM 5955 N N . ASP B 1 289 ? -13.383 19.453 19.203 1 98 289 ASP B N 1
ATOM 5956 C CA . ASP B 1 289 ? -12.32 19.391 20.203 1 98 289 ASP B CA 1
ATOM 5957 C C . ASP B 1 289 ? -11.406 20.609 20.125 1 98 289 ASP B C 1
ATOM 5959 O O . ASP B 1 289 ? -10.367 20.656 20.781 1 98 289 ASP B O 1
ATOM 5963 N N . GLY B 1 290 ? -11.695 21.531 19.234 1 97.62 290 GLY B N 1
ATOM 5964 C CA . GLY B 1 290 ? -10.969 22.781 19.141 1 97.62 290 GLY B CA 1
ATOM 5965 C C . GLY B 1 290 ? -9.664 22.656 18.375 1 97.62 290 GLY B C 1
ATOM 5966 O O . GLY B 1 290 ? -8.844 23.578 18.406 1 97.62 290 GLY B O 1
ATOM 5967 N N . VAL B 1 291 ? -9.422 21.562 17.688 1 98.25 291 VAL B N 1
ATOM 5968 C CA . VAL B 1 291 ? -8.172 21.312 16.984 1 98.25 291 VAL B CA 1
ATOM 5969 C C . VAL B 1 291 ? -8.031 22.281 15.805 1 98.25 291 VAL B C 1
ATOM 5971 O O . VAL B 1 291 ? -6.934 22.766 15.523 1 98.25 291 VAL B O 1
ATOM 5974 N N . LEU B 1 292 ? -9.117 22.672 15.156 1 97.94 292 LEU B N 1
ATOM 5975 C CA . LEU B 1 292 ? -9.094 23.531 13.984 1 97.94 292 LEU B CA 1
ATOM 5976 C C . LEU B 1 292 ? -8.719 24.953 14.375 1 97.94 292 LEU B C 1
ATOM 5978 O O . LEU B 1 292 ? -8.328 25.766 13.516 1 97.94 292 LEU B O 1
ATOM 5982 N N . ASP B 1 293 ? -8.82 25.25 15.656 1 97.19 293 ASP B N 1
ATOM 5983 C CA . ASP B 1 293 ? -8.422 26.562 16.156 1 97.19 293 ASP B CA 1
ATOM 5984 C C . ASP B 1 293 ? -6.984 26.547 16.656 1 97.19 293 ASP B C 1
ATOM 5986 O O . ASP B 1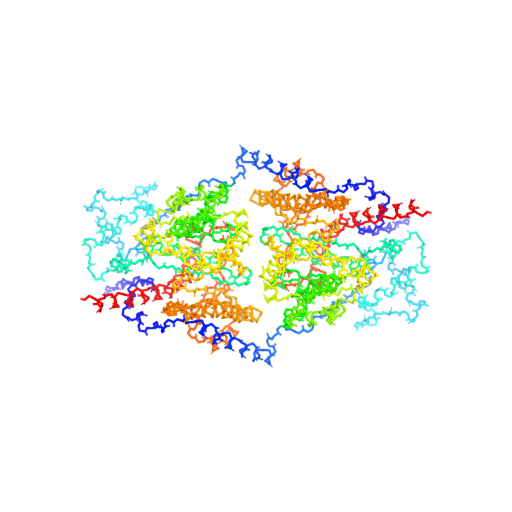 293 ? -6.32 27.594 16.688 1 97.19 293 ASP B O 1
ATOM 5990 N N . GLN B 1 294 ? -6.57 25.406 17.031 1 97.44 294 GLN B N 1
ATOM 5991 C CA . GLN B 1 294 ? -5.262 25.281 17.656 1 97.44 294 GLN B CA 1
ATOM 5992 C C . GLN B 1 294 ? -4.152 25.219 16.609 1 97.44 294 GLN B C 1
ATOM 5994 O O . GLN B 1 294 ? -3.004 25.562 16.891 1 97.44 294 GLN B O 1
ATOM 5999 N N . TYR B 1 295 ? -4.43 24.75 15.453 1 98.38 295 TYR B N 1
ATOM 6000 C CA . TYR B 1 295 ? -3.443 24.594 14.391 1 98.38 295 TYR B CA 1
ATOM 6001 C C . TYR B 1 295 ? -3.789 25.484 13.195 1 98.38 295 TYR B C 1
ATOM 6003 O O . TYR B 1 295 ? -4.902 26 13.109 1 98.38 295 TYR B O 1
ATOM 6011 N N . ASP B 1 296 ? -2.812 25.734 12.383 1 98.38 296 ASP B N 1
ATOM 6012 C CA . ASP B 1 296 ? -3.014 26.531 11.172 1 98.38 296 ASP B CA 1
ATOM 6013 C C . ASP B 1 296 ? -3.244 25.625 9.961 1 98.38 296 ASP B C 1
ATOM 6015 O O . ASP B 1 296 ? -4.133 25.891 9.148 1 98.38 296 ASP B O 1
ATOM 6019 N N . VAL B 1 297 ? -2.449 24.609 9.859 1 98.56 297 VAL B N 1
ATOM 6020 C CA . VAL B 1 297 ? -2.539 23.672 8.734 1 98.56 297 VAL B CA 1
ATOM 6021 C C . VAL B 1 297 ? -2.494 22.234 9.25 1 98.56 297 VAL B C 1
ATOM 6023 O O . VAL B 1 297 ? -1.693 21.922 10.133 1 98.56 297 VAL B O 1
ATOM 6026 N N . ILE B 1 298 ? -3.354 21.359 8.75 1 98.81 298 ILE B N 1
ATOM 6027 C CA . ILE B 1 298 ? -3.398 19.938 9.094 1 98.81 298 ILE B CA 1
ATOM 6028 C C . ILE B 1 298 ? -3.191 19.094 7.844 1 98.81 298 ILE B C 1
ATOM 6030 O O . ILE B 1 298 ? -3.947 19.203 6.875 1 98.81 298 ILE B O 1
ATOM 6034 N N . PHE B 1 299 ? -2.162 18.281 7.84 1 98.62 299 PHE B N 1
ATOM 6035 C CA . PHE B 1 299 ? -1.877 17.406 6.711 1 98.62 299 PHE B CA 1
ATOM 6036 C C . PHE B 1 299 ? -2.393 16 6.973 1 98.62 299 PHE B C 1
ATOM 6038 O O . PHE B 1 299 ? -2.139 15.43 8.039 1 98.62 299 PHE B O 1
ATOM 6045 N N . LEU B 1 300 ? -3.096 15.438 6.016 1 98.38 300 LEU B N 1
ATOM 6046 C CA . LEU B 1 300 ? -3.613 14.07 6.074 1 98.38 300 LEU B CA 1
ATOM 6047 C C . LEU B 1 300 ? -2.85 13.164 5.121 1 98.38 300 LEU B C 1
ATOM 6049 O O . LEU B 1 300 ? -2.93 13.32 3.902 1 98.38 300 LEU B O 1
ATOM 6053 N N . ASP B 1 301 ? -2.125 12.219 5.676 1 96.19 301 ASP B N 1
ATOM 6054 C CA . ASP B 1 301 ? -1.432 11.211 4.875 1 96.19 301 ASP B CA 1
ATOM 6055 C C . ASP B 1 301 ? -2.307 9.977 4.66 1 96.19 301 ASP B C 1
ATOM 6057 O O . ASP B 1 301 ? -2.686 9.305 5.625 1 96.19 301 ASP B O 1
ATOM 6061 N N . THR B 1 302 ? -2.541 9.672 3.445 1 93.56 302 THR B N 1
ATOM 6062 C CA . THR B 1 302 ? -3.502 8.617 3.145 1 93.56 302 THR B CA 1
ATOM 6063 C C . THR B 1 302 ? -2.799 7.391 2.559 1 93.56 302 THR B C 1
ATOM 6065 O O . THR B 1 302 ? -1.732 7.516 1.953 1 93.56 302 THR B O 1
ATOM 6068 N N . PRO B 1 303 ? -3.336 6.199 2.732 1 88.75 303 PRO B N 1
ATOM 6069 C CA . PRO B 1 303 ? -2.791 4.984 2.119 1 88.75 303 PRO B CA 1
ATOM 6070 C C . PRO B 1 303 ? -3.105 4.883 0.628 1 88.75 303 PRO B C 1
ATOM 6072 O O . PRO B 1 303 ? -3.941 5.637 0.117 1 88.75 303 PRO B O 1
ATOM 6075 N N . PRO B 1 304 ? -2.377 4.02 -0.062 1 82.38 304 PRO B N 1
ATOM 6076 C CA . PRO B 1 304 ? -2.693 3.793 -1.474 1 82.38 304 PRO B CA 1
ATOM 6077 C C . PRO B 1 304 ? -3.934 2.926 -1.669 1 82.38 304 PRO B C 1
ATOM 6079 O O . PRO B 1 304 ? -3.875 1.899 -2.352 1 82.38 304 PRO B O 1
ATOM 6082 N N . ALA B 1 305 ? -4.93 3.258 -1.047 1 77.88 305 ALA B N 1
ATOM 6083 C CA . ALA B 1 305 ? -6.223 2.578 -1.089 1 77.88 305 ALA B CA 1
ATOM 6084 C C . ALA B 1 305 ? -7.363 3.557 -0.833 1 77.88 305 ALA B C 1
ATOM 6086 O O . ALA B 1 305 ? -7.156 4.629 -0.26 1 77.88 305 ALA B O 1
ATOM 6087 N N . LEU B 1 306 ? -8.461 3.234 -1.453 1 80.69 306 LEU B N 1
ATOM 6088 C CA . LEU B 1 306 ? -9.656 4.043 -1.216 1 80.69 306 LEU B CA 1
ATOM 6089 C C . LEU B 1 306 ? -10.578 3.367 -0.209 1 80.69 306 LEU B C 1
ATOM 6091 O O . LEU B 1 306 ? -11.703 2.984 -0.548 1 80.69 306 LEU B O 1
ATOM 6095 N N . GLY B 1 307 ? -10.117 3.23 0.996 1 82.81 307 GLY B N 1
ATOM 6096 C CA . GLY B 1 307 ? -10.945 2.697 2.066 1 82.81 307 GLY B CA 1
ATOM 6097 C C . GLY B 1 307 ? -11.758 3.76 2.779 1 82.81 307 GLY B C 1
ATOM 6098 O O . GLY B 1 307 ? -11.836 4.902 2.32 1 82.81 307 GLY B O 1
ATOM 6099 N N . TYR B 1 308 ? -12.375 3.447 3.824 1 86.81 308 TYR B N 1
ATOM 6100 C CA . TYR B 1 308 ? -13.273 4.34 4.555 1 86.81 308 TYR B CA 1
ATOM 6101 C C . TYR B 1 308 ? -12.492 5.477 5.207 1 86.81 308 TYR B C 1
ATOM 6103 O O . TYR B 1 308 ? -12.969 6.613 5.262 1 86.81 308 TYR B O 1
ATOM 6111 N N . LEU B 1 309 ? -11.266 5.16 5.637 1 90.25 309 LEU B N 1
ATOM 6112 C CA . LEU B 1 309 ? -10.445 6.195 6.25 1 90.25 309 LEU B CA 1
ATOM 6113 C C . LEU B 1 309 ? -10.023 7.238 5.219 1 90.25 309 LEU B C 1
ATOM 6115 O O . LEU B 1 309 ? -10.008 8.438 5.512 1 90.25 309 LEU B O 1
ATOM 6119 N N . THR B 1 310 ? -9.656 6.723 4.07 1 91.12 310 THR B N 1
ATOM 6120 C CA . THR B 1 310 ? -9.25 7.629 3 1 91.12 310 THR B CA 1
ATOM 6121 C C . THR B 1 310 ? -10.422 8.5 2.562 1 91.12 310 THR B C 1
ATOM 6123 O O . THR B 1 310 ? -10.266 9.711 2.365 1 91.12 310 THR B O 1
ATOM 6126 N N . ILE B 1 311 ? -11.586 7.91 2.447 1 90.31 311 ILE B N 1
ATOM 6127 C CA . ILE B 1 311 ? -12.773 8.664 2.055 1 90.31 311 ILE B CA 1
ATOM 6128 C C . ILE B 1 311 ? -13.062 9.75 3.088 1 90.31 311 ILE B C 1
ATOM 6130 O O . ILE B 1 311 ? -13.359 10.891 2.73 1 90.31 311 ILE B O 1
ATOM 6134 N N . ASN B 1 312 ? -13 9.375 4.324 1 94.06 312 ASN B N 1
ATOM 6135 C CA . ASN B 1 312 ? -13.211 10.336 5.398 1 94.06 312 ASN B CA 1
ATOM 6136 C C . ASN B 1 312 ? -12.18 11.469 5.352 1 94.06 312 ASN B C 1
ATOM 6138 O O . ASN B 1 312 ? -12.531 12.633 5.527 1 94.06 312 ASN B O 1
ATOM 6142 N N . GLY B 1 313 ? -10.922 11.109 5.129 1 95.75 313 GLY B N 1
ATOM 6143 C CA . GLY B 1 313 ? -9.859 12.094 5.02 1 95.75 313 GLY B CA 1
ATOM 6144 C C . GLY B 1 313 ? -10.031 13.031 3.834 1 95.75 313 GLY B C 1
ATOM 6145 O O . GLY B 1 313 ? -9.828 14.242 3.957 1 95.75 313 GLY B O 1
ATOM 6146 N N . LEU B 1 314 ? -10.445 12.469 2.725 1 96.06 314 LEU B N 1
ATOM 6147 C CA . LEU B 1 314 ? -10.641 13.258 1.518 1 96.06 314 LEU B CA 1
ATOM 6148 C C . LEU B 1 314 ? -11.844 14.188 1.664 1 96.06 314 LEU B C 1
ATOM 6150 O O . LEU B 1 314 ? -11.812 15.328 1.198 1 96.06 314 LEU B O 1
ATOM 6154 N N . ALA B 1 315 ? -12.875 13.688 2.307 1 96 315 ALA B N 1
ATOM 6155 C CA . ALA B 1 315 ? -14.062 14.508 2.541 1 96 315 ALA B CA 1
ATOM 6156 C C . ALA B 1 315 ? -13.758 15.656 3.492 1 96 315 ALA B C 1
ATOM 6158 O O . ALA B 1 315 ? -14.336 16.734 3.375 1 96 315 ALA B O 1
ATOM 6159 N N . ALA B 1 316 ? -12.867 15.422 4.375 1 96.94 316 ALA B N 1
ATOM 6160 C CA . ALA B 1 316 ? -12.516 16.422 5.375 1 96.94 316 ALA B CA 1
ATOM 6161 C C . ALA B 1 316 ? -11.586 17.484 4.785 1 96.94 316 ALA B C 1
ATOM 6163 O O . ALA B 1 316 ? -11.516 18.609 5.285 1 96.94 316 ALA B O 1
ATOM 6164 N N . ALA B 1 317 ? -10.898 17.203 3.742 1 98 317 ALA B N 1
ATOM 6165 C CA . ALA B 1 317 ? -9.82 18.031 3.213 1 98 317 ALA B CA 1
ATOM 6166 C C . ALA B 1 317 ? -10.375 19.25 2.492 1 98 317 ALA B C 1
ATOM 6168 O O . ALA B 1 317 ? -11.406 19.172 1.822 1 98 317 ALA B O 1
ATOM 6169 N N . ASP B 1 318 ? -9.695 20.359 2.641 1 98 318 ASP B N 1
ATOM 6170 C CA . ASP B 1 318 ? -9.953 21.562 1.854 1 98 318 ASP B CA 1
ATOM 6171 C C . ASP B 1 318 ? -9.164 21.547 0.547 1 98 318 ASP B C 1
ATOM 6173 O O . ASP B 1 318 ? -9.656 22 -0.487 1 98 318 ASP B O 1
ATOM 6177 N N . ILE B 1 319 ? -7.98 21.078 0.646 1 98.06 319 ILE B N 1
ATOM 6178 C CA . ILE B 1 319 ? -7.066 21.016 -0.49 1 98.06 319 ILE B CA 1
ATOM 6179 C C . ILE B 1 319 ? -6.613 19.578 -0.697 1 98.06 319 ILE B C 1
ATOM 6181 O O . ILE B 1 319 ? -6.273 18.875 0.264 1 98.06 319 ILE B O 1
ATOM 6185 N N . LEU B 1 320 ? -6.684 19.109 -1.951 1 97.5 320 LEU B N 1
ATOM 6186 C CA . LEU B 1 320 ? -6.207 17.781 -2.305 1 97.5 320 LEU B CA 1
ATOM 6187 C C . LEU B 1 320 ? -4.98 17.859 -3.207 1 97.5 320 LEU B C 1
ATOM 6189 O O . LEU B 1 320 ? -5.039 18.453 -4.289 1 97.5 320 LEU B O 1
ATOM 6193 N N . LEU B 1 321 ? -3.871 17.328 -2.742 1 96.88 321 LEU B N 1
ATOM 6194 C CA . LEU B 1 321 ? -2.656 17.203 -3.539 1 96.88 321 LEU B CA 1
ATOM 6195 C C . LEU B 1 321 ? -2.445 15.75 -3.982 1 96.88 321 LEU B C 1
ATOM 6197 O O . LEU B 1 321 ? -2.523 14.836 -3.166 1 96.88 321 LEU B O 1
ATOM 6201 N N . VAL B 1 322 ? -2.182 15.57 -5.281 1 95.94 322 VAL B N 1
ATOM 6202 C CA . VAL B 1 322 ? -2.039 14.227 -5.844 1 95.94 322 VAL B CA 1
ATOM 6203 C C . VAL B 1 322 ? -0.65 14.078 -6.461 1 95.94 322 VAL B C 1
ATOM 6205 O O . VAL B 1 322 ? -0.444 14.406 -7.633 1 95.94 322 VAL B O 1
ATOM 6208 N N . PRO B 1 323 ? 0.27 13.492 -5.719 1 93.19 323 PRO B N 1
ATOM 6209 C CA . PRO B 1 323 ? 1.603 13.258 -6.277 1 93.19 323 PRO B CA 1
ATOM 6210 C C . PRO B 1 323 ? 1.615 12.141 -7.316 1 93.19 323 PRO B C 1
ATOM 6212 O O . PRO B 1 323 ? 0.915 11.133 -7.156 1 93.19 323 PRO B O 1
ATOM 6215 N N . LEU B 1 324 ? 2.398 12.289 -8.406 1 90 324 LEU B N 1
ATOM 6216 C CA . LEU B 1 324 ? 2.562 11.266 -9.43 1 90 324 LEU B CA 1
ATOM 6217 C C . LEU B 1 324 ? 3.914 11.398 -10.125 1 90 324 LEU B C 1
ATOM 6219 O O . LEU B 1 324 ? 4.504 12.477 -10.141 1 90 324 LEU B O 1
ATOM 6223 N N . GLY B 1 325 ? 4.375 10.32 -10.625 1 84.75 325 GLY B N 1
ATOM 6224 C CA . GLY B 1 325 ? 5.555 10.375 -11.477 1 84.75 325 GLY B CA 1
ATOM 6225 C C . GLY B 1 325 ? 5.23 10.695 -12.922 1 84.75 325 GLY B C 1
ATOM 6226 O O . GLY B 1 325 ? 4.078 10.562 -13.352 1 84.75 325 GLY B O 1
ATOM 6227 N N . ALA B 1 326 ? 6.277 11.141 -13.594 1 84.88 326 ALA B N 1
ATOM 6228 C CA . ALA B 1 326 ? 6.098 11.461 -15.008 1 84.88 326 ALA B CA 1
ATOM 6229 C C . ALA B 1 326 ? 6.293 10.219 -15.875 1 84.88 326 ALA B C 1
ATOM 6231 O O . ALA B 1 326 ? 7.23 10.148 -16.672 1 84.88 326 ALA B O 1
ATOM 6232 N N . SER B 1 327 ? 5.48 9.281 -15.773 1 80.44 327 SER B N 1
ATOM 6233 C CA . SER B 1 327 ? 5.453 8.078 -16.594 1 80.44 327 SER B CA 1
ATOM 6234 C C . SER B 1 327 ? 4.039 7.77 -17.078 1 80.44 327 SER B C 1
ATOM 6236 O O . SER B 1 327 ? 3.061 8.242 -16.5 1 80.44 327 SER B O 1
ATOM 6238 N N . PHE B 1 328 ? 4.016 7.008 -18.125 1 79 328 PHE B N 1
ATOM 6239 C CA . PHE B 1 328 ? 2.732 6.652 -18.719 1 79 328 PHE B CA 1
ATOM 6240 C C . PHE B 1 328 ? 1.863 5.898 -17.719 1 79 328 PHE B C 1
ATOM 6242 O O . PHE B 1 328 ? 0.677 6.199 -17.578 1 79 328 PHE B O 1
ATOM 6249 N N . LEU B 1 329 ? 2.449 5.027 -17.078 1 75.19 329 LEU B N 1
ATOM 6250 C CA . LEU B 1 329 ? 1.712 4.184 -16.141 1 75.19 329 LEU B CA 1
ATOM 6251 C C . LEU B 1 329 ? 1.16 5.008 -14.984 1 75.19 329 LEU B C 1
ATOM 6253 O O . LEU B 1 329 ? 0.022 4.801 -14.562 1 75.19 329 LEU B O 1
ATOM 6257 N N . GLU B 1 330 ? 1.915 5.883 -14.508 1 81.62 330 GLU B N 1
ATOM 6258 C CA . GLU B 1 330 ? 1.472 6.703 -13.383 1 81.62 330 GLU B CA 1
ATOM 6259 C C . GLU B 1 330 ? 0.406 7.707 -13.82 1 81.62 330 GLU B C 1
ATOM 6261 O O . GLU B 1 330 ? -0.501 8.031 -13.055 1 81.62 330 GLU B O 1
ATOM 6266 N N . PHE B 1 331 ? 0.612 8.18 -15.047 1 85.5 331 PHE B N 1
ATOM 6267 C CA . PHE B 1 331 ? -0.397 9.078 -15.594 1 85.5 331 PHE B CA 1
ATOM 6268 C C . PHE B 1 331 ? -1.731 8.359 -15.75 1 85.5 331 PHE B C 1
ATOM 6270 O O . PHE B 1 331 ? -2.777 8.883 -15.359 1 85.5 331 PHE B O 1
ATOM 6277 N N . ASP B 1 332 ? -1.696 7.211 -16.281 1 83.12 332 ASP B N 1
ATOM 6278 C CA . ASP B 1 332 ? -2.887 6.383 -16.453 1 83.12 332 ASP B CA 1
ATOM 6279 C C . ASP B 1 332 ? -3.527 6.07 -15.094 1 83.12 332 ASP B C 1
ATOM 6281 O O . ASP B 1 332 ? -4.742 6.195 -14.938 1 83.12 332 ASP B O 1
ATOM 6285 N N . SER B 1 333 ? -2.738 5.738 -14.156 1 82.75 333 SER B N 1
ATOM 6286 C CA . SER B 1 333 ? -3.213 5.402 -12.82 1 82.75 333 SER B CA 1
ATOM 6287 C C . SER B 1 333 ? -3.865 6.609 -12.148 1 82.75 333 SER B C 1
ATOM 6289 O O . SER B 1 333 ? -4.844 6.461 -11.414 1 82.75 333 SER B O 1
ATOM 6291 N N . THR B 1 334 ? -3.312 7.75 -12.367 1 89.38 334 THR B N 1
ATOM 6292 C CA . THR B 1 334 ? -3.865 8.969 -11.789 1 89.38 334 THR B CA 1
ATOM 6293 C C . THR B 1 334 ? -5.242 9.266 -12.375 1 89.38 334 THR B C 1
ATOM 6295 O O . THR B 1 334 ? -6.148 9.695 -11.656 1 89.38 334 THR B O 1
ATOM 6298 N N . GLY B 1 335 ? -5.348 9.062 -13.68 1 90.25 335 GLY B N 1
ATOM 6299 C CA . GLY B 1 335 ? -6.664 9.211 -14.281 1 90.25 335 GLY B CA 1
ATOM 6300 C C . GLY B 1 335 ? -7.707 8.289 -13.68 1 90.25 335 GLY B C 1
ATOM 6301 O O . GLY B 1 335 ? -8.828 8.711 -13.398 1 90.25 335 GLY B O 1
ATOM 6302 N N . ARG B 1 336 ? -7.328 7.102 -13.484 1 85.69 336 ARG B N 1
ATOM 6303 C CA . ARG B 1 336 ? -8.227 6.133 -12.859 1 85.69 336 ARG B CA 1
ATOM 6304 C C . ARG B 1 336 ? -8.547 6.523 -11.422 1 85.69 336 ARG B C 1
ATOM 6306 O O . ARG B 1 336 ? -9.664 6.309 -10.953 1 85.69 336 ARG B O 1
ATOM 6313 N N . PHE B 1 337 ? -7.562 7.051 -10.75 1 88.69 337 PHE B N 1
ATOM 6314 C CA . PHE B 1 337 ? -7.762 7.527 -9.391 1 88.69 337 PHE B CA 1
ATOM 6315 C C . PHE B 1 337 ? -8.859 8.586 -9.344 1 88.69 337 PHE B C 1
ATOM 6317 O O . PHE B 1 337 ? -9.781 8.492 -8.531 1 88.69 337 PHE B O 1
ATOM 6324 N N . PHE B 1 338 ? -8.805 9.562 -10.219 1 93.5 338 PHE B N 1
ATOM 6325 C CA . PHE B 1 338 ? -9.805 10.625 -10.25 1 93.5 338 PHE B CA 1
ATOM 6326 C C . PHE B 1 338 ? -11.172 10.086 -10.648 1 93.5 338 PHE B C 1
ATOM 6328 O O . PHE B 1 338 ? -12.195 10.562 -10.164 1 93.5 338 PHE B O 1
ATOM 6335 N N . ASP B 1 339 ? -11.156 9.125 -11.5 1 91.19 339 ASP B N 1
ATOM 6336 C CA . ASP B 1 339 ? -12.414 8.492 -11.883 1 91.19 339 ASP B CA 1
ATOM 6337 C C . ASP B 1 339 ? -13.07 7.797 -10.688 1 91.19 339 ASP B C 1
ATOM 6339 O O . ASP B 1 339 ? -14.289 7.855 -10.523 1 91.19 339 ASP B O 1
ATOM 6343 N N . MET B 1 340 ? -12.281 7.184 -9.984 1 87.56 340 MET B N 1
ATOM 6344 C CA . MET B 1 340 ? -12.773 6.496 -8.789 1 87.56 340 MET B CA 1
ATOM 6345 C C . MET B 1 340 ? -13.305 7.492 -7.77 1 87.56 340 MET B C 1
ATOM 6347 O O . MET B 1 340 ? -14.32 7.238 -7.121 1 87.56 340 MET B O 1
ATOM 6351 N N . LEU B 1 341 ? -12.57 8.555 -7.543 1 92.62 341 LEU B N 1
ATOM 6352 C CA . LEU B 1 341 ? -13.055 9.594 -6.645 1 92.62 341 LEU B CA 1
ATOM 6353 C C . LEU B 1 341 ? -14.414 10.117 -7.105 1 92.62 341 LEU B C 1
ATOM 6355 O O . LEU B 1 341 ? -15.328 10.281 -6.293 1 92.62 341 LEU B O 1
ATOM 6359 N N . HIS B 1 342 ? -14.5 10.336 -8.398 1 94.38 342 HIS B N 1
ATOM 6360 C CA . HIS B 1 342 ? -15.742 10.828 -8.977 1 94.38 342 HIS B CA 1
ATOM 6361 C C . HIS B 1 342 ? -16.891 9.867 -8.688 1 94.38 342 HIS B C 1
ATOM 6363 O O . HIS B 1 342 ? -17.938 10.281 -8.172 1 94.38 342 HIS B O 1
ATOM 6369 N N . SER B 1 343 ? -16.656 8.609 -8.953 1 89.06 343 SER B N 1
ATOM 6370 C CA . SER B 1 343 ? -17.703 7.609 -8.789 1 89.06 343 SER B CA 1
ATOM 6371 C C . SER B 1 343 ? -18.094 7.445 -7.324 1 89.06 343 SER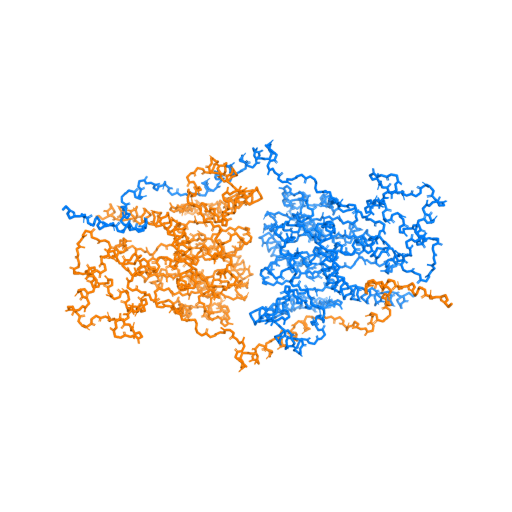 B C 1
ATOM 6373 O O . SER B 1 343 ? -19.266 7.309 -7 1 89.06 343 SER B O 1
ATOM 6375 N N . THR B 1 344 ? -17.125 7.434 -6.484 1 87.94 344 THR B N 1
ATOM 6376 C CA . THR B 1 344 ? -17.359 7.211 -5.062 1 87.94 344 THR B CA 1
ATOM 6377 C C . THR B 1 344 ? -18.125 8.383 -4.453 1 87.94 344 THR B C 1
ATOM 6379 O O . THR B 1 344 ? -19.172 8.195 -3.83 1 87.94 344 THR B O 1
ATOM 6382 N N . PHE B 1 345 ? -17.656 9.617 -4.625 1 93.31 345 PHE B N 1
ATOM 6383 C CA . PHE B 1 345 ? -18.281 10.781 -4.012 1 93.31 345 PHE B CA 1
ATOM 6384 C C . PHE B 1 345 ? -19.625 11.078 -4.656 1 93.31 345 PHE B C 1
ATOM 6386 O O . PHE B 1 345 ? -20.547 11.547 -3.99 1 93.31 345 PHE B O 1
ATOM 6393 N N . ARG B 1 346 ? -19.734 10.766 -5.934 1 92.94 346 ARG B N 1
ATOM 6394 C CA . ARG B 1 346 ? -21.031 10.914 -6.59 1 92.94 346 ARG B CA 1
ATOM 6395 C C . ARG B 1 346 ? -22.047 9.953 -5.992 1 92.94 346 ARG B C 1
ATOM 6397 O O . ARG B 1 346 ? -23.203 10.344 -5.746 1 92.94 346 ARG B O 1
ATOM 6404 N N . SER B 1 347 ? -21.594 8.742 -5.781 1 86.75 347 SER B N 1
ATOM 6405 C CA . SER B 1 347 ? -22.484 7.75 -5.191 1 86.75 347 SER B CA 1
ATOM 6406 C C . SER B 1 347 ? -22.938 8.172 -3.801 1 86.75 347 SER B C 1
ATOM 6408 O O . SER B 1 347 ? -24.109 7.984 -3.445 1 86.75 347 SER B O 1
ATOM 6410 N N . ILE B 1 348 ? -22.078 8.727 -3.07 1 86.94 348 ILE B N 1
ATOM 6411 C CA . ILE B 1 348 ? -22.406 9.195 -1.729 1 86.94 348 ILE B CA 1
ATOM 6412 C C . ILE B 1 348 ? -23.391 10.359 -1.816 1 86.94 348 ILE B C 1
ATOM 6414 O O . ILE B 1 348 ? -24.391 10.383 -1.097 1 86.94 348 ILE B O 1
ATOM 6418 N N . GLU B 1 349 ? -23.156 11.312 -2.707 1 92.31 349 GLU B N 1
ATOM 6419 C CA . GLU B 1 349 ? -24.047 12.453 -2.902 1 92.31 349 GLU B CA 1
ATOM 6420 C C . GLU B 1 349 ? -25.453 11.992 -3.301 1 92.31 349 GLU B C 1
ATOM 6422 O O . GLU B 1 349 ? -26.438 12.484 -2.758 1 92.31 349 GLU B O 1
ATOM 6427 N N . GLU B 1 350 ? -25.453 11.078 -4.207 1 89.81 350 GLU B N 1
ATOM 6428 C CA . GLU B 1 350 ? -26.75 10.594 -4.695 1 89.81 350 GLU B CA 1
ATOM 6429 C C . GLU B 1 350 ? -27.531 9.914 -3.582 1 89.81 350 GLU B C 1
ATOM 6431 O O . GLU B 1 350 ? -28.734 10.141 -3.438 1 89.81 350 GLU B O 1
ATOM 6436 N N . GLY B 1 351 ? -26.875 9.117 -2.85 1 84.75 351 GLY B N 1
ATOM 6437 C CA . GLY B 1 351 ? -27.531 8.445 -1.739 1 84.75 351 GLY B CA 1
ATOM 6438 C C . GLY B 1 351 ? -28.047 9.414 -0.688 1 84.75 351 GLY B C 1
ATOM 6439 O O . GLY B 1 351 ? -29.203 9.312 -0.271 1 84.75 351 GLY B O 1
ATOM 6440 N N . GLU B 1 352 ? -27.281 10.328 -0.334 1 86.44 352 GLU B N 1
ATOM 6441 C CA . GLU B 1 352 ? -27.641 11.305 0.692 1 86.44 352 GLU B CA 1
ATOM 6442 C C . GLU B 1 352 ? -28.719 12.258 0.19 1 86.44 352 GLU B C 1
ATOM 6444 O O . GLU B 1 352 ? -29.625 12.617 0.935 1 86.44 352 GLU B O 1
ATOM 6449 N N . ASN B 1 353 ? -28.562 12.648 -1.053 1 90.5 353 ASN B N 1
ATOM 6450 C CA . ASN B 1 353 ? -29.5 13.633 -1.605 1 90.5 353 ASN B CA 1
ATOM 6451 C C . ASN B 1 353 ? -30.859 13.016 -1.903 1 90.5 353 ASN B C 1
ATOM 6453 O O . ASN B 1 353 ? -31.875 13.703 -1.86 1 90.5 353 ASN B O 1
ATOM 6457 N N . MET B 1 354 ? -30.859 11.742 -2.221 1 88.62 354 MET B N 1
ATOM 6458 C CA . MET B 1 354 ? -32.125 11.047 -2.354 1 88.62 354 MET B CA 1
ATOM 6459 C C . MET B 1 354 ? -32.906 11.055 -1.035 1 88.62 354 MET B C 1
ATOM 6461 O O . MET B 1 354 ? -34.094 11.328 -1.012 1 88.62 354 MET B O 1
ATOM 6465 N N . ALA B 1 355 ? -32.25 10.797 -0.02 1 82.62 355 ALA B N 1
ATOM 6466 C CA . ALA B 1 355 ? -32.844 10.82 1.312 1 82.62 355 ALA B CA 1
ATOM 6467 C C . ALA B 1 355 ? -33.25 12.242 1.704 1 82.62 355 ALA B C 1
ATOM 6469 O O . ALA B 1 355 ? -34.312 12.445 2.291 1 82.62 355 ALA B O 1
ATOM 6470 N N . ALA B 1 356 ? -32.375 13.188 1.352 1 86.25 356 ALA B N 1
ATOM 6471 C CA . ALA B 1 356 ? -32.625 14.586 1.682 1 86.25 356 ALA B CA 1
ATOM 6472 C C . ALA B 1 356 ? -33.875 15.102 0.94 1 86.25 356 ALA B C 1
ATOM 6474 O O . ALA B 1 356 ? -34.688 15.82 1.514 1 86.25 356 ALA B O 1
ATOM 6475 N N . ARG B 1 357 ? -33.906 14.781 -0.287 1 87.38 357 ARG B N 1
ATOM 6476 C CA . ARG B 1 357 ? -35.062 15.18 -1.08 1 87.38 357 ARG B CA 1
ATOM 6477 C C . ARG B 1 357 ? -36.344 14.609 -0.498 1 87.38 357 ARG B C 1
ATOM 6479 O O . ARG B 1 357 ? -37.375 15.305 -0.429 1 87.38 357 ARG B O 1
ATOM 6486 N N . ALA B 1 358 ? -36.312 13.398 -0.076 1 87.06 358 ALA B N 1
ATOM 6487 C CA . ALA B 1 358 ? -37.469 12.734 0.494 1 87.06 358 ALA B CA 1
ATOM 6488 C C . ALA B 1 358 ? -37.906 13.398 1.799 1 87.06 358 ALA B C 1
ATOM 6490 O O . ALA B 1 358 ? -39.094 13.445 2.117 1 87.06 358 ALA B O 1
ATOM 6491 N N . LEU B 1 359 ? -36.969 14.016 2.424 1 86.12 359 LEU B N 1
ATOM 6492 C CA . LEU B 1 359 ? -37.25 14.602 3.732 1 86.12 359 LEU B CA 1
ATOM 6493 C C . LEU B 1 359 ? -37.375 16.109 3.635 1 86.12 359 LEU B C 1
ATOM 6495 O O . LEU B 1 359 ? -37.594 16.797 4.641 1 86.12 359 LEU B O 1
ATOM 6499 N N . GLY B 1 360 ? -37.125 16.578 2.461 1 84.38 360 GLY B N 1
ATOM 6500 C CA . GLY B 1 360 ? -37.188 18.016 2.234 1 84.38 360 GLY B CA 1
ATOM 6501 C C . GLY B 1 360 ? -36.031 18.781 2.844 1 84.38 360 GLY B C 1
ATOM 6502 O O . GLY B 1 360 ? -36.219 19.891 3.336 1 84.38 360 GLY B O 1
ATOM 6503 N N . ARG B 1 361 ? -34.938 18.109 2.912 1 84.69 361 ARG B N 1
ATOM 6504 C CA . ARG B 1 361 ? -33.781 18.734 3.498 1 84.69 361 ARG B CA 1
ATOM 6505 C C . ARG B 1 361 ? -32.812 19.219 2.414 1 84.69 361 ARG B C 1
ATOM 6507 O O . ARG B 1 361 ? -33 18.906 1.233 1 84.69 361 ARG B O 1
ATOM 6514 N N . ALA B 1 362 ? -31.906 20.016 2.867 1 86.25 362 ALA B N 1
ATOM 6515 C CA . ALA B 1 362 ? -30.922 20.547 1.941 1 86.25 362 ALA B CA 1
ATOM 6516 C C . ALA B 1 362 ? -30.016 19.453 1.402 1 86.25 362 ALA B C 1
ATOM 6518 O O . ALA B 1 362 ? -29.656 18.531 2.133 1 86.25 362 ALA B O 1
ATOM 6519 N N . GLN B 1 363 ? -29.625 19.578 0.11 1 88.69 363 GLN B N 1
ATOM 6520 C CA . GLN B 1 363 ? -28.75 18.594 -0.551 1 88.69 363 GLN B CA 1
ATOM 6521 C C . GLN B 1 363 ? -27.297 18.844 -0.211 1 88.69 363 GLN B C 1
ATOM 6523 O O . GLN B 1 363 ? -26.906 19.953 0.182 1 88.69 363 GLN B O 1
ATOM 6528 N N . MET B 1 364 ? -26.625 17.766 -0.222 1 87.62 364 MET B N 1
ATOM 6529 C CA . MET B 1 364 ? -25.203 17.844 0.107 1 87.62 364 MET B CA 1
ATOM 6530 C C . MET B 1 364 ? -24.344 17.734 -1.148 1 87.62 364 MET B C 1
ATOM 6532 O O . MET B 1 364 ? -24.734 17.062 -2.107 1 87.62 364 MET B O 1
ATOM 6536 N N . ALA B 1 365 ? -23.266 18.516 -1.229 1 92 365 ALA B N 1
ATOM 6537 C CA . ALA B 1 365 ? -22.266 18.422 -2.293 1 92 365 ALA B CA 1
ATOM 6538 C C . ALA B 1 365 ? -20.859 18.547 -1.732 1 92 365 ALA B C 1
ATOM 6540 O O . ALA B 1 365 ? -20.609 19.375 -0.854 1 92 365 ALA B O 1
ATOM 6541 N N . PHE B 1 366 ? -20.047 17.641 -2.184 1 94.56 366 PHE B N 1
ATOM 6542 C CA . PHE B 1 366 ? -18.656 17.719 -1.779 1 94.56 366 PHE B CA 1
ATOM 6543 C C . PHE B 1 366 ? -17.922 18.781 -2.598 1 94.56 366 PHE B C 1
ATOM 6545 O O . PHE B 1 366 ? -18.188 18.953 -3.789 1 94.56 366 PHE B O 1
ATOM 6552 N N . GLN B 1 367 ? -17.109 19.484 -1.916 1 95.19 367 GLN B N 1
ATOM 6553 C CA . GLN B 1 367 ? -16.312 20.516 -2.586 1 95.19 367 GLN B CA 1
ATOM 6554 C C . GLN B 1 367 ? -14.922 20.609 -1.964 1 95.19 367 GLN B C 1
ATOM 6556 O O . GLN B 1 367 ? -14.758 20.438 -0.755 1 95.19 367 GLN B O 1
ATOM 6561 N N . TRP B 1 368 ? -13.914 20.891 -2.781 1 97.38 368 TRP B N 1
ATOM 6562 C CA . TRP B 1 368 ? -12.547 21.141 -2.361 1 97.38 368 TRP B CA 1
ATOM 6563 C C . TRP B 1 368 ? -12.07 22.516 -2.848 1 97.38 368 TRP B C 1
ATOM 6565 O O . TRP B 1 368 ? -12.336 22.891 -3.988 1 97.38 368 TRP B O 1
ATOM 6575 N N . ASP B 1 369 ? -11.398 23.234 -1.995 1 97.31 369 ASP B N 1
ATOM 6576 C CA . ASP B 1 369 ? -10.914 24.562 -2.379 1 97.31 369 ASP B CA 1
ATOM 6577 C C . ASP B 1 369 ? -9.953 24.469 -3.561 1 97.31 369 ASP B C 1
ATOM 6579 O O . ASP B 1 369 ? -9.938 25.344 -4.426 1 97.31 369 ASP B O 1
ATOM 6583 N N . ALA B 1 370 ? -9.188 23.422 -3.557 1 96.31 370 ALA B N 1
ATOM 6584 C CA . ALA B 1 370 ? -8.234 23.219 -4.645 1 96.31 370 ALA B CA 1
ATOM 6585 C C . ALA B 1 370 ? -7.84 21.75 -4.754 1 96.31 370 ALA B C 1
ATOM 6587 O O . ALA B 1 370 ? -7.738 21.047 -3.746 1 96.31 370 ALA B O 1
ATOM 6588 N N . VAL B 1 371 ? -7.684 21.297 -6.004 1 96.62 371 VAL B N 1
ATOM 6589 C CA . VAL B 1 371 ? -7.137 19.984 -6.324 1 96.62 371 VAL B CA 1
ATOM 6590 C C . VAL B 1 371 ? -5.961 20.141 -7.285 1 96.62 371 VAL B C 1
ATOM 6592 O O . VAL B 1 371 ? -6.105 20.703 -8.367 1 96.62 371 VAL B O 1
ATOM 6595 N N . ARG B 1 372 ? -4.805 19.656 -6.859 1 95.5 372 ARG B N 1
ATOM 6596 C CA . ARG B 1 372 ? -3.615 19.797 -7.695 1 95.5 372 ARG B CA 1
ATOM 6597 C C . ARG B 1 372 ? -2.818 18.5 -7.738 1 95.5 372 ARG B C 1
ATOM 6599 O O . ARG B 1 372 ? -2.641 17.844 -6.711 1 95.5 372 ARG B O 1
ATOM 6606 N N . ALA B 1 373 ? -2.443 18.109 -8.93 1 94.62 373 ALA B N 1
ATOM 6607 C CA . ALA B 1 373 ? -1.455 17.047 -9.094 1 94.62 373 ALA B CA 1
ATOM 6608 C C . ALA B 1 373 ? -0.036 17.609 -9.07 1 94.62 373 ALA B C 1
ATOM 6610 O O . ALA B 1 373 ? 0.204 18.719 -9.547 1 94.62 373 ALA B O 1
ATOM 6611 N N . VAL B 1 374 ? 0.892 16.859 -8.469 1 92.56 374 VAL B N 1
ATOM 6612 C CA . VAL B 1 374 ? 2.279 17.297 -8.352 1 92.56 374 VAL B CA 1
ATOM 6613 C C . VAL B 1 374 ? 3.211 16.203 -8.852 1 92.56 374 VAL B C 1
ATOM 6615 O O . VAL B 1 374 ? 3.174 15.078 -8.352 1 92.56 374 VAL B O 1
ATOM 6618 N N . VAL B 1 375 ? 4.113 16.547 -9.844 1 90.69 375 VAL B N 1
ATOM 6619 C CA . VAL B 1 375 ? 5.078 15.578 -10.352 1 90.69 375 VAL B CA 1
ATOM 6620 C C . VAL B 1 375 ? 6.23 15.438 -9.359 1 90.69 375 VAL B C 1
ATOM 6622 O O . VAL B 1 375 ? 6.852 16.438 -8.969 1 90.69 375 VAL B O 1
ATOM 6625 N N . THR B 1 376 ? 6.398 14.195 -8.93 1 86.44 376 THR B N 1
ATOM 6626 C CA . THR B 1 376 ? 7.465 13.906 -7.98 1 86.44 376 THR B CA 1
ATOM 6627 C C . THR B 1 376 ? 8.547 13.039 -8.625 1 86.44 376 THR B C 1
ATOM 6629 O O . THR B 1 376 ? 8.359 12.523 -9.727 1 86.44 376 THR B O 1
ATOM 6632 N N . ARG B 1 377 ? 9.711 12.969 -8.008 1 80.81 377 ARG B N 1
ATOM 6633 C CA . ARG B 1 377 ? 10.836 12.18 -8.5 1 80.81 377 ARG B CA 1
ATOM 6634 C C . ARG B 1 377 ? 11.125 12.492 -9.961 1 80.81 377 ARG B C 1
ATOM 6636 O O . ARG B 1 377 ? 11.281 11.586 -10.781 1 80.81 377 ARG B O 1
ATOM 6643 N N . PHE B 1 378 ? 11.18 13.734 -10.312 1 82.81 378 PHE B N 1
ATOM 6644 C CA . PHE B 1 378 ? 11.25 14.18 -11.695 1 82.81 378 PHE B CA 1
ATOM 6645 C C . PHE B 1 378 ? 12.688 14.219 -12.188 1 82.81 378 PHE B C 1
ATOM 6647 O O . PHE B 1 378 ? 13.57 14.75 -11.516 1 82.81 378 PHE B O 1
ATOM 6654 N N . ASP B 1 379 ? 12.883 13.523 -13.258 1 80.31 379 ASP B N 1
ATOM 6655 C CA . ASP B 1 379 ? 14.133 13.617 -14.008 1 80.31 379 ASP B CA 1
ATOM 6656 C C . ASP B 1 379 ? 13.898 14.242 -15.383 1 80.31 379 ASP B C 1
ATOM 6658 O O . ASP B 1 379 ? 13.43 13.57 -16.297 1 80.31 379 ASP B O 1
ATOM 6662 N N . ALA B 1 380 ? 14.383 15.461 -15.484 1 79.38 380 ALA B N 1
ATOM 6663 C CA . ALA B 1 380 ? 14.102 16.234 -16.688 1 79.38 380 ALA B CA 1
ATOM 6664 C C . ALA B 1 380 ? 14.688 15.562 -17.922 1 79.38 380 ALA B C 1
ATOM 6666 O O . ALA B 1 380 ? 14.125 15.648 -19.016 1 79.38 380 ALA B O 1
ATOM 6667 N N . THR B 1 381 ? 15.781 14.852 -17.766 1 77.44 381 THR B N 1
ATOM 6668 C CA . THR B 1 381 ? 16.453 14.219 -18.891 1 77.44 381 THR B CA 1
ATOM 6669 C C . THR B 1 381 ? 15.641 13.047 -19.422 1 77.44 381 THR B C 1
ATOM 6671 O O . THR B 1 381 ? 15.57 12.836 -20.641 1 77.44 381 THR B O 1
ATOM 6674 N N . GLN B 1 382 ? 14.961 12.422 -18.547 1 76.25 382 GLN B N 1
ATOM 6675 C CA . GLN B 1 382 ? 14.273 11.195 -18.938 1 76.25 382 GLN B CA 1
ATOM 6676 C C . GLN B 1 382 ? 12.773 11.43 -19.109 1 76.25 382 GLN B C 1
ATOM 6678 O O . GLN B 1 382 ? 12.125 10.758 -19.906 1 76.25 382 GLN B O 1
ATOM 6683 N N . GLN B 1 383 ? 12.297 12.477 -18.391 1 83.12 383 GLN B N 1
ATOM 6684 C CA . GLN B 1 383 ? 10.844 12.539 -18.25 1 83.12 383 GLN B CA 1
ATOM 6685 C C . GLN B 1 383 ? 10.305 13.867 -18.766 1 83.12 383 GLN B C 1
ATOM 6687 O O . GLN B 1 383 ? 9.102 14.141 -18.672 1 83.12 383 GLN B O 1
ATOM 6692 N N . GLY B 1 384 ? 11.133 14.711 -19.344 1 84.88 384 GLY B N 1
ATOM 6693 C CA . GLY B 1 384 ? 10.75 16.062 -19.734 1 84.88 384 GLY B CA 1
ATOM 6694 C C . GLY B 1 384 ? 9.602 16.094 -20.719 1 84.88 384 GLY B C 1
ATOM 6695 O O . GLY B 1 384 ? 8.633 16.828 -20.531 1 84.88 384 GLY B O 1
ATOM 6696 N N . GLU B 1 385 ? 9.711 15.281 -21.734 1 83.25 385 GLU B N 1
ATOM 6697 C CA . GLU B 1 385 ? 8.695 15.266 -22.781 1 83.25 385 GLU B CA 1
ATOM 6698 C C . GLU B 1 385 ? 7.348 14.797 -22.219 1 83.25 385 GLU B C 1
ATOM 6700 O O . GLU B 1 385 ? 6.316 15.414 -22.484 1 83.25 385 GLU B O 1
ATOM 6705 N N . LEU B 1 386 ? 7.379 13.82 -21.531 1 85.81 386 LEU B N 1
ATOM 6706 C CA . LEU B 1 386 ? 6.145 13.281 -20.984 1 85.81 386 LEU B CA 1
ATOM 6707 C C . LEU B 1 386 ? 5.523 14.25 -19.984 1 85.81 386 LEU B C 1
ATOM 6709 O O . LEU B 1 386 ? 4.301 14.414 -19.953 1 85.81 386 LEU B O 1
ATOM 6713 N N . ALA B 1 387 ? 6.32 14.828 -19.203 1 88.62 387 ALA B N 1
ATOM 6714 C CA . ALA B 1 387 ? 5.824 15.805 -18.234 1 88.62 387 ALA B CA 1
ATOM 6715 C C . ALA B 1 387 ? 5.133 16.969 -18.922 1 88.62 387 ALA B C 1
ATOM 6717 O O . ALA B 1 387 ? 4.117 17.469 -18.453 1 88.62 387 ALA B O 1
ATOM 6718 N N . ALA B 1 388 ? 5.688 17.359 -20.016 1 88.69 388 ALA B N 1
ATOM 6719 C CA . ALA B 1 388 ? 5.102 18.453 -20.781 1 88.69 388 ALA B CA 1
ATOM 6720 C C . ALA B 1 388 ? 3.74 18.062 -21.359 1 88.69 388 ALA B C 1
ATOM 6722 O O . ALA B 1 388 ? 2.805 18.859 -21.359 1 88.69 388 ALA B O 1
ATOM 6723 N N . LEU B 1 389 ? 3.686 16.891 -21.797 1 87.06 389 LEU B N 1
ATOM 6724 C CA . LEU B 1 389 ? 2.428 16.391 -22.328 1 87.06 389 LEU B CA 1
ATOM 6725 C C . LEU B 1 389 ? 1.371 16.281 -21.234 1 87.06 389 LEU B C 1
ATOM 6727 O O . LEU B 1 389 ? 0.207 16.625 -21.453 1 87.06 389 LEU B O 1
ATOM 6731 N N . MET B 1 390 ? 1.764 15.766 -20.109 1 90.06 390 MET B N 1
ATOM 6732 C CA . MET B 1 390 ? 0.849 15.695 -18.969 1 90.06 390 MET B CA 1
ATOM 6733 C C . MET B 1 390 ? 0.323 17.078 -18.594 1 90.06 390 MET B C 1
ATOM 6735 O O . MET B 1 390 ? -0.862 17.234 -18.297 1 90.06 390 MET B O 1
ATOM 6739 N N . GLN B 1 391 ? 1.208 18.047 -18.672 1 90.88 391 GLN B N 1
ATOM 6740 C CA . GLN B 1 391 ? 0.838 19.422 -18.344 1 90.88 391 GLN B CA 1
ATOM 6741 C C . GLN B 1 391 ? -0.206 19.953 -19.328 1 90.88 391 GLN B C 1
ATOM 6743 O O . GLN B 1 391 ? -1.134 20.672 -18.938 1 90.88 391 GLN B O 1
ATOM 6748 N N . ALA B 1 392 ? -0.048 19.609 -20.547 1 90.69 392 ALA B N 1
ATOM 6749 C CA . ALA B 1 392 ? -0.972 20.078 -21.578 1 90.69 392 ALA B CA 1
ATOM 6750 C C . ALA B 1 392 ? -2.375 19.516 -21.344 1 90.69 392 ALA B C 1
ATOM 6752 O O . ALA B 1 392 ? -3.369 20.203 -21.594 1 90.69 392 ALA B O 1
ATOM 6753 N N . TYR B 1 393 ? -2.473 18.359 -20.844 1 90.06 393 TYR B N 1
ATOM 6754 C CA . TYR B 1 393 ? -3.766 17.703 -20.688 1 90.06 393 TYR B CA 1
ATOM 6755 C C . TYR B 1 393 ? -4.41 18.109 -19.359 1 90.06 393 TYR B C 1
ATOM 6757 O O . TYR B 1 393 ? -5.629 18.281 -19.281 1 90.06 393 TYR B O 1
ATOM 6765 N N . LEU B 1 394 ? -3.615 18.25 -18.344 1 92 394 LEU B N 1
ATOM 6766 C CA . LEU B 1 394 ? -4.172 18.5 -17.031 1 92 394 LEU B CA 1
ATOM 6767 C C . LEU B 1 394 ? -4.289 20 -16.75 1 92 394 LEU B C 1
ATOM 6769 O O . LEU B 1 394 ? -5.016 20.406 -15.852 1 92 394 LEU B O 1
ATOM 6773 N N . GLY B 1 395 ? -3.566 20.812 -17.531 1 90.25 395 GLY B N 1
ATOM 6774 C CA . GLY B 1 395 ? -3.631 22.25 -17.359 1 90.25 395 GLY B CA 1
ATOM 6775 C C . GLY B 1 395 ? -3.273 22.719 -15.961 1 90.25 395 GLY B C 1
ATOM 6776 O O . GLY B 1 395 ? -2.23 22.328 -15.43 1 90.25 395 GLY B O 1
ATOM 6777 N N . LYS B 1 396 ? -4.148 23.422 -15.312 1 87.56 396 LYS B N 1
ATOM 6778 C CA . LYS B 1 396 ? -3.908 24.016 -14.008 1 87.56 396 LYS B CA 1
ATOM 6779 C C . LYS B 1 396 ? -3.973 22.969 -12.898 1 87.56 396 LYS B C 1
ATOM 6781 O O . LYS B 1 396 ? -3.488 23.188 -11.789 1 87.56 396 LYS B O 1
ATOM 6786 N N . THR B 1 397 ? -4.559 21.875 -13.25 1 91.19 397 THR B N 1
ATOM 6787 C CA . THR B 1 397 ? -4.676 20.812 -12.258 1 91.19 397 THR B CA 1
ATOM 6788 C C . THR B 1 397 ? -3.307 20.219 -11.93 1 91.19 397 THR B C 1
ATOM 6790 O O . THR B 1 397 ? -3.109 19.656 -10.852 1 91.19 397 THR B O 1
ATOM 6793 N N . LEU B 1 398 ? -2.436 20.312 -12.859 1 90.06 398 LEU B N 1
ATOM 6794 C CA . LEU B 1 398 ? -1.07 19.859 -12.617 1 90.06 398 LEU B CA 1
ATOM 6795 C C . LEU B 1 398 ? -0.166 21.031 -12.25 1 90.06 398 LEU B C 1
ATOM 6797 O O . LEU B 1 398 ? -0.032 21.984 -13.031 1 90.06 398 LEU B O 1
ATOM 6801 N N . SER B 1 399 ? 0.412 20.922 -11.102 1 87.94 399 SER B N 1
ATOM 6802 C CA . SER B 1 399 ? 1.34 21.969 -10.672 1 87.94 399 SER B CA 1
ATOM 6803 C C . SER B 1 399 ? 2.473 22.141 -11.68 1 87.94 399 SER B C 1
ATOM 6805 O O . SER B 1 399 ? 3.016 21.172 -12.195 1 87.94 399 SER B O 1
ATOM 6807 N N . PRO B 1 400 ? 2.779 23.359 -11.922 1 79.62 400 PRO B N 1
ATOM 6808 C CA . PRO B 1 400 ? 3.904 23.594 -12.828 1 79.62 400 PRO B CA 1
ATOM 6809 C C . PRO B 1 400 ? 5.258 23.297 -12.18 1 79.62 400 PRO B C 1
ATOM 6811 O O . PRO B 1 400 ? 6.27 23.203 -12.875 1 79.62 400 PRO B O 1
ATOM 6814 N N . HIS B 1 401 ? 5.223 23.25 -10.922 1 82 401 HIS B N 1
ATOM 6815 C CA . HIS B 1 401 ? 6.461 22.953 -10.211 1 82 401 HIS B CA 1
ATOM 6816 C C . HIS B 1 401 ? 6.594 21.469 -9.938 1 82 401 HIS B C 1
ATOM 6818 O O . HIS B 1 401 ? 5.637 20.812 -9.508 1 82 401 HIS B O 1
ATOM 6824 N N . ARG B 1 402 ? 7.797 20.938 -10.258 1 81.94 402 ARG B N 1
ATOM 6825 C CA . ARG B 1 402 ? 8.078 19.516 -10.133 1 81.94 402 ARG B CA 1
ATOM 6826 C C . ARG B 1 402 ? 9.133 19.266 -9.062 1 81.94 402 ARG B C 1
ATOM 6828 O O . ARG B 1 402 ? 9.984 20.109 -8.797 1 81.94 402 ARG B O 1
ATOM 6835 N N . GLN B 1 403 ? 8.922 18.172 -8.383 1 77.94 403 GLN B N 1
ATOM 6836 C CA . GLN B 1 403 ? 9.922 17.766 -7.398 1 77.94 403 GLN B CA 1
ATOM 6837 C C . GLN B 1 403 ? 10.984 16.891 -8.031 1 77.94 403 GLN B C 1
ATOM 6839 O O . GLN B 1 403 ? 10.742 15.711 -8.305 1 77.94 403 GLN B O 1
ATOM 6844 N N . ASP B 1 404 ? 12.125 17.406 -8.188 1 73.75 404 ASP B N 1
ATOM 6845 C CA . ASP B 1 404 ? 13.211 16.688 -8.836 1 73.75 404 ASP B CA 1
ATOM 6846 C C . ASP B 1 404 ? 13.742 15.57 -7.945 1 73.75 404 ASP B C 1
ATOM 6848 O O . ASP B 1 404 ? 13.648 15.648 -6.719 1 73.75 404 ASP B O 1
ATOM 6852 N N . PHE B 1 405 ? 14.07 14.555 -8.695 1 61.81 405 PHE B N 1
ATOM 6853 C CA . PHE B 1 405 ? 14.805 13.5 -8.008 1 61.81 405 PHE B CA 1
ATOM 6854 C C . PHE B 1 405 ? 16.172 13.992 -7.562 1 61.81 405 PHE B C 1
ATOM 6856 O O . PHE B 1 405 ? 16.953 14.508 -8.367 1 61.81 405 PHE B O 1
ATOM 6863 N N . THR B 1 406 ? 16.344 14.328 -6.391 1 57.47 406 THR B N 1
ATOM 6864 C CA . THR B 1 406 ? 17.672 14.766 -6.004 1 57.47 406 THR B CA 1
ATOM 6865 C C . THR B 1 406 ? 18.391 13.672 -5.223 1 57.47 406 THR B C 1
ATOM 6867 O O . THR B 1 406 ? 17.75 12.844 -4.562 1 57.47 406 THR B O 1
ATOM 6870 N N . ALA B 1 407 ? 19.625 13.508 -5.562 1 50.38 407 ALA B N 1
ATOM 6871 C CA . ALA B 1 407 ? 20.484 12.625 -4.773 1 50.38 407 ALA B CA 1
ATOM 6872 C C . ALA B 1 407 ? 20.188 12.773 -3.281 1 50.38 407 ALA B C 1
ATOM 6874 O O . ALA B 1 407 ? 20.312 11.805 -2.52 1 50.38 407 ALA B O 1
ATOM 6875 N N . LEU B 1 408 ? 19.828 13.914 -2.961 1 49.16 408 LEU B N 1
ATOM 6876 C CA . LEU B 1 408 ? 19.547 14.211 -1.562 1 49.16 408 LEU B CA 1
ATOM 6877 C C . LEU B 1 408 ? 18.344 13.398 -1.071 1 49.16 408 LEU B C 1
ATOM 6879 O O . LEU B 1 408 ? 18.344 12.898 0.056 1 49.16 408 LEU B O 1
ATOM 6883 N N . ILE B 1 409 ? 17.375 13.289 -1.985 1 53.06 409 ILE B N 1
ATOM 6884 C CA . ILE B 1 409 ? 16.172 12.539 -1.625 1 53.06 409 ILE B CA 1
ATOM 6885 C C . ILE B 1 409 ? 16.516 11.055 -1.514 1 53.06 409 ILE B C 1
ATOM 6887 O O . ILE B 1 409 ? 16.016 10.367 -0.618 1 53.06 409 ILE B O 1
ATOM 6891 N N . GLY B 1 410 ? 17.281 10.672 -2.514 1 47.81 410 GLY B N 1
ATOM 6892 C CA . GLY B 1 410 ? 17.703 9.281 -2.451 1 47.81 410 GLY B CA 1
ATOM 6893 C C . GLY B 1 410 ? 18.453 8.938 -1.172 1 47.81 410 GLY B C 1
ATOM 6894 O O . GLY B 1 410 ? 18.188 7.914 -0.544 1 47.81 410 GLY B O 1
ATOM 6895 N N . GLN B 1 411 ? 19.344 9.836 -0.831 1 45.34 411 GLN B N 1
ATOM 6896 C CA . GLN B 1 411 ? 20.141 9.625 0.374 1 45.34 411 GLN B CA 1
ATOM 6897 C C . GLN B 1 411 ? 19.297 9.836 1.631 1 45.34 411 GLN B C 1
ATOM 6899 O O . GLN B 1 411 ? 19.453 9.109 2.615 1 45.34 411 GLN B O 1
ATOM 6904 N N . ALA B 1 412 ? 18.469 10.891 1.545 1 42.12 412 ALA B N 1
ATOM 6905 C CA . ALA B 1 412 ? 17.609 11.188 2.682 1 42.12 412 ALA B CA 1
ATOM 6906 C C . ALA B 1 412 ? 16.531 10.117 2.842 1 42.12 412 ALA B C 1
ATOM 6908 O O . ALA B 1 412 ? 16.141 9.789 3.963 1 42.12 412 ALA B O 1
ATOM 6909 N N . GLY B 1 413 ? 15.914 9.734 1.678 1 43.41 413 GLY B N 1
ATOM 6910 C CA . GLY B 1 413 ? 14.891 8.703 1.664 1 43.41 413 GLY B CA 1
ATOM 6911 C C . GLY B 1 413 ? 15.352 7.406 2.301 1 43.41 413 GLY B C 1
ATOM 6912 O O . GLY B 1 413 ? 14.57 6.734 2.982 1 43.41 413 GLY B O 1
ATOM 6913 N N . GLU B 1 414 ? 16.656 7.105 1.933 1 40.78 414 GLU B N 1
ATOM 6914 C CA . GLU B 1 414 ? 17.234 5.941 2.6 1 40.78 414 GLU B CA 1
ATOM 6915 C C . GLU B 1 414 ? 17.266 6.133 4.113 1 40.78 414 GLU B C 1
ATOM 6917 O O . GLU B 1 414 ? 17.172 5.16 4.867 1 40.78 414 GLU B O 1
ATOM 6922 N N . GLN B 1 415 ? 17.469 7.422 4.543 1 40.78 415 GLN B N 1
ATOM 6923 C CA . GLN B 1 415 ? 17.578 7.637 5.984 1 40.78 415 GLN B CA 1
ATOM 6924 C C . GLN B 1 415 ? 16.25 8.094 6.574 1 40.78 415 GLN B C 1
ATOM 6926 O O . GLN B 1 415 ? 16.156 8.406 7.766 1 40.78 415 GLN B O 1
ATOM 6931 N N . VAL B 1 416 ? 15.234 7.816 6.027 1 43.97 416 VAL B N 1
ATOM 6932 C CA . VAL B 1 416 ? 13.93 8.188 6.574 1 43.97 416 VAL B CA 1
ATOM 6933 C C . VAL B 1 416 ? 13.953 9.648 7.012 1 43.97 416 VAL B C 1
ATOM 6935 O O . VAL B 1 416 ? 13.117 10.086 7.805 1 43.97 416 VAL B O 1
ATOM 6938 N N . ASN B 1 417 ? 15.102 10.523 6.695 1 50.94 417 ASN B N 1
ATOM 6939 C CA . ASN B 1 417 ? 15.141 11.898 7.18 1 50.94 417 ASN B CA 1
ATOM 6940 C C . ASN B 1 417 ? 14.734 12.891 6.09 1 50.94 417 ASN B C 1
ATOM 6942 O O . ASN B 1 417 ? 14.953 12.641 4.902 1 50.94 417 ASN B O 1
ATOM 6946 N N . GLY B 1 418 ? 13.82 13.766 6.43 1 59.75 418 GLY B N 1
ATOM 6947 C CA . GLY B 1 418 ? 13.469 14.867 5.543 1 59.75 418 GLY B CA 1
ATOM 6948 C C . GLY B 1 418 ? 14.656 15.742 5.184 1 59.75 418 GLY B C 1
ATOM 6949 O O . GLY B 1 418 ? 15.648 15.781 5.914 1 59.75 418 GLY B O 1
ATOM 6950 N N . ILE B 1 419 ? 14.797 16.25 4.066 1 62.62 419 ILE B N 1
ATOM 6951 C CA . ILE B 1 419 ? 15.836 17.141 3.572 1 62.62 419 ILE B CA 1
ATOM 6952 C C . ILE B 1 419 ? 16.078 18.266 4.582 1 62.62 419 ILE B C 1
ATOM 6954 O O . ILE B 1 419 ? 17.203 18.734 4.734 1 62.62 419 ILE B O 1
ATOM 6958 N N . TYR B 1 420 ? 15.039 18.547 5.359 1 72.75 420 TYR B N 1
ATOM 6959 C CA . TYR B 1 420 ? 15.148 19.688 6.277 1 72.75 420 TYR B CA 1
ATOM 6960 C C . TYR B 1 420 ? 15.828 19.266 7.578 1 72.75 420 TYR B C 1
ATOM 6962 O O . TYR B 1 420 ? 16.203 20.125 8.391 1 72.75 420 TYR B O 1
ATOM 6970 N N . GLU B 1 421 ? 16 17.984 7.629 1 74.88 421 GLU B N 1
ATOM 6971 C CA . GLU B 1 421 ? 16.656 17.5 8.836 1 74.88 421 GLU B CA 1
ATOM 6972 C C . GLU B 1 421 ? 18.125 17.172 8.586 1 74.88 421 GLU B C 1
ATOM 6974 O O . GLU B 1 421 ? 18.859 16.844 9.516 1 74.88 421 GLU B O 1
ATOM 6979 N N . ALA B 1 422 ? 18.422 17.406 7.359 1 68.44 422 ALA B N 1
ATOM 6980 C CA . ALA B 1 422 ? 19.828 17.188 7.008 1 68.44 422 ALA B CA 1
ATOM 6981 C C . ALA B 1 422 ? 20.672 18.438 7.305 1 68.44 422 ALA B C 1
ATOM 6983 O O . ALA B 1 422 ? 20.203 19.562 7.117 1 68.44 422 ALA B O 1
ATOM 6984 N N . ASP B 1 423 ? 21.812 18.203 7.836 1 71 423 ASP B N 1
ATOM 6985 C CA . ASP B 1 423 ? 22.766 19.281 8.031 1 71 423 ASP B CA 1
ATOM 6986 C C . ASP B 1 423 ? 23.422 19.688 6.715 1 71 423 ASP B C 1
ATOM 6988 O O . ASP B 1 423 ? 23.953 18.828 6 1 71 423 ASP B O 1
ATOM 6992 N N . TYR B 1 424 ? 23.312 20.938 6.406 1 68.44 424 TYR B N 1
ATOM 6993 C CA . TYR B 1 424 ? 23.875 21.406 5.137 1 68.44 424 TYR B CA 1
ATOM 6994 C C . TYR B 1 424 ? 25.375 21.156 5.074 1 68.44 424 TYR B C 1
ATOM 6996 O O . TYR B 1 424 ? 25.953 21.094 3.988 1 68.44 424 TYR B O 1
ATOM 7004 N N . ARG B 1 425 ? 26.125 20.984 6.184 1 71.62 425 ARG B N 1
ATOM 7005 C CA . ARG B 1 425 ? 27.562 20.781 6.227 1 71.62 425 ARG B CA 1
ATOM 7006 C C . ARG B 1 425 ? 27.922 19.391 5.684 1 71.62 425 ARG B C 1
ATOM 7008 O O . ARG B 1 425 ? 29.078 19.156 5.328 1 71.62 425 ARG B O 1
ATOM 7015 N N . ASP B 1 426 ? 26.781 18.547 5.629 1 70 426 ASP B N 1
ATOM 7016 C CA . ASP B 1 426 ? 27.031 17.188 5.156 1 70 426 ASP B CA 1
ATOM 7017 C C . ASP B 1 426 ? 27.031 17.125 3.633 1 70 426 ASP B C 1
ATOM 7019 O O . ASP B 1 426 ? 27.344 16.094 3.047 1 70 426 ASP B O 1
ATOM 7023 N N . PHE B 1 427 ? 26.75 18.375 3.092 1 68.75 427 PHE B N 1
ATOM 7024 C CA . PHE B 1 427 ? 26.672 18.484 1.639 1 68.75 427 PHE B CA 1
ATOM 7025 C C . PHE B 1 427 ? 27.531 19.625 1.13 1 68.75 427 PHE B C 1
ATOM 7027 O O . PHE B 1 427 ? 27.953 20.484 1.91 1 68.75 427 PHE B O 1
ATOM 7034 N N . ASN B 1 428 ? 27.844 19.422 -0.103 1 74.31 428 ASN B N 1
ATOM 7035 C CA . ASN B 1 428 ? 28.359 20.641 -0.738 1 74.31 428 ASN B CA 1
ATOM 7036 C C . ASN B 1 428 ? 27.297 21.734 -0.779 1 74.31 428 ASN B C 1
ATOM 7038 O O . ASN B 1 428 ? 26.109 21.453 -0.99 1 74.31 428 ASN B O 1
ATOM 7042 N N . ARG B 1 429 ? 27.656 22.922 -0.496 1 71.25 429 ARG B N 1
ATOM 7043 C CA . ARG B 1 429 ? 26.734 24.047 -0.381 1 71.25 429 ARG B CA 1
ATOM 7044 C C . ARG B 1 429 ? 25.844 24.156 -1.617 1 71.25 429 ARG B C 1
ATOM 7046 O O . ARG B 1 429 ? 24.641 24.391 -1.505 1 71.25 429 ARG B O 1
ATOM 7053 N N . GLU B 1 430 ? 26.453 24 -2.75 1 74.31 430 GLU B N 1
ATOM 7054 C CA . GLU B 1 430 ? 25.703 24.125 -3.994 1 74.31 430 GLU B CA 1
ATOM 7055 C C . GLU B 1 430 ? 24.641 23.031 -4.109 1 74.31 430 GLU B C 1
ATOM 7057 O O . GLU B 1 430 ? 23.516 23.297 -4.551 1 74.31 430 GLU B O 1
ATOM 7062 N N . THR B 1 431 ? 25 21.875 -3.703 1 69.75 431 THR B N 1
ATOM 7063 C CA . THR B 1 431 ? 24.078 20.734 -3.74 1 69.75 431 THR B CA 1
ATOM 7064 C C . THR B 1 431 ? 22.922 20.953 -2.77 1 69.75 431 THR B C 1
ATOM 7066 O O . THR B 1 431 ? 21.781 20.641 -3.092 1 69.75 431 THR B O 1
ATOM 7069 N N . TYR B 1 432 ? 23.266 21.578 -1.693 1 74.94 432 TYR B N 1
ATOM 7070 C CA . TYR B 1 432 ? 22.234 21.844 -0.694 1 74.94 432 TYR B CA 1
ATOM 7071 C C . TYR B 1 432 ? 21.25 22.906 -1.182 1 74.94 432 TYR B C 1
ATOM 7073 O O . TYR B 1 432 ? 20.031 22.734 -1.062 1 74.94 432 TYR B O 1
ATOM 7081 N N . VAL B 1 433 ? 21.828 23.953 -1.736 1 76.56 433 VAL B N 1
ATOM 7082 C CA . VAL B 1 433 ? 21 25.078 -2.18 1 76.56 433 VAL B CA 1
ATOM 7083 C C . VAL B 1 433 ? 20.078 24.625 -3.311 1 76.56 433 VAL B C 1
ATOM 7085 O O . VAL B 1 433 ? 18.891 24.984 -3.34 1 76.56 433 VAL B O 1
ATOM 7088 N N . ARG B 1 434 ? 20.594 23.797 -4.16 1 72.88 434 ARG B N 1
ATOM 7089 C CA . ARG B 1 434 ? 19.797 23.297 -5.27 1 72.88 434 ARG B CA 1
ATOM 7090 C C . ARG B 1 434 ? 18.688 22.375 -4.773 1 72.88 434 ARG B C 1
ATOM 7092 O O . ARG B 1 434 ? 17.547 22.438 -5.258 1 72.88 434 ARG B O 1
ATOM 7099 N N . GLY B 1 435 ? 19.047 21.516 -3.916 1 72.5 435 GLY B N 1
ATOM 7100 C CA . GLY B 1 435 ? 18.047 20.625 -3.328 1 72.5 435 GLY B CA 1
ATOM 7101 C C . GLY B 1 435 ? 16.953 21.375 -2.576 1 72.5 435 GLY B C 1
ATOM 7102 O O . GLY B 1 435 ? 15.773 21.047 -2.721 1 72.5 435 GLY B O 1
ATOM 7103 N N . ARG B 1 436 ? 17.406 22.406 -1.912 1 78.38 436 ARG B N 1
ATOM 7104 C CA . ARG B 1 436 ? 16.469 23.219 -1.131 1 78.38 436 ARG B CA 1
ATOM 7105 C C . ARG B 1 436 ? 15.539 24.016 -2.039 1 78.38 436 ARG B C 1
ATOM 7107 O O . ARG B 1 436 ? 14.367 24.219 -1.72 1 78.38 436 ARG B O 1
ATOM 7114 N N . GLN B 1 437 ? 16.016 24.406 -3.129 1 81.44 437 GLN B N 1
ATOM 7115 C CA . GLN B 1 437 ? 15.234 25.234 -4.055 1 81.44 437 GLN B CA 1
ATOM 7116 C C . GLN B 1 437 ? 14.047 24.453 -4.609 1 81.44 437 GLN B C 1
ATOM 7118 O O . GLN B 1 437 ? 12.969 25.016 -4.809 1 81.44 437 GLN B O 1
ATOM 7123 N N . THR B 1 438 ? 14.273 23.203 -4.883 1 78.06 438 THR B N 1
ATOM 7124 C CA . THR B 1 438 ? 13.195 22.375 -5.414 1 78.06 438 THR B CA 1
ATOM 7125 C C . THR B 1 438 ? 12.055 22.266 -4.41 1 78.06 438 THR B C 1
ATOM 7127 O O . THR B 1 438 ? 10.883 22.406 -4.781 1 78.06 438 THR B O 1
ATOM 7130 N N . PHE B 1 439 ? 12.383 22.156 -3.209 1 81.69 439 PHE B N 1
ATOM 7131 C CA . PHE B 1 439 ? 11.367 22 -2.18 1 81.69 439 PHE B CA 1
ATOM 7132 C C . PHE B 1 439 ? 10.711 23.344 -1.854 1 81.69 439 PHE B C 1
ATOM 7134 O O . PHE B 1 439 ? 9.523 23.406 -1.558 1 81.69 439 PHE B O 1
ATOM 7141 N N . ASP B 1 440 ? 11.516 24.375 -1.957 1 88.69 440 ASP B N 1
ATOM 7142 C CA . ASP B 1 440 ? 10.977 25.703 -1.719 1 88.69 440 ASP B CA 1
ATOM 7143 C C . ASP B 1 440 ? 9.953 26.078 -2.785 1 88.69 440 ASP B C 1
ATOM 7145 O O . ASP B 1 440 ? 8.93 26.703 -2.482 1 88.69 440 ASP B O 1
ATOM 7149 N N . ALA B 1 441 ? 10.266 25.641 -3.994 1 88.44 441 ALA B N 1
ATOM 7150 C CA . ALA B 1 441 ? 9.344 25.938 -5.086 1 88.44 441 ALA B CA 1
ATOM 7151 C C . ALA B 1 441 ? 8.031 25.188 -4.922 1 88.44 441 ALA B C 1
ATOM 7153 O O . ALA B 1 441 ? 6.953 25.734 -5.164 1 88.44 441 ALA B O 1
ATOM 7154 N N . THR B 1 442 ? 8.102 23.953 -4.555 1 87.88 442 THR B N 1
ATOM 7155 C CA . THR B 1 442 ? 6.91 23.141 -4.336 1 87.88 442 THR B CA 1
ATOM 7156 C C . THR B 1 442 ? 6.09 23.688 -3.172 1 87.88 442 THR B C 1
ATOM 7158 O O . THR B 1 442 ? 4.859 23.734 -3.242 1 87.88 442 THR B O 1
ATOM 7161 N N . TYR B 1 443 ? 6.793 24.125 -2.127 1 92.94 443 TYR B N 1
ATOM 7162 C CA . TYR B 1 443 ? 6.09 24.703 -0.989 1 92.94 443 TYR B CA 1
ATOM 7163 C C . TYR B 1 443 ? 5.426 26.016 -1.372 1 92.94 443 TYR B C 1
ATOM 7165 O O . TYR B 1 443 ? 4.301 26.297 -0.952 1 92.94 443 TYR B O 1
ATOM 7173 N N . ALA B 1 444 ? 6.137 26.828 -2.164 1 94.75 444 ALA B N 1
ATOM 7174 C CA . ALA B 1 444 ? 5.566 28.094 -2.598 1 94.75 444 ALA B CA 1
ATOM 7175 C C . ALA B 1 444 ? 4.277 27.875 -3.387 1 94.75 444 ALA B C 1
ATOM 7177 O O . ALA B 1 444 ? 3.309 28.625 -3.219 1 94.75 444 ALA B O 1
ATOM 7178 N N . ALA B 1 445 ? 4.328 26.891 -4.223 1 93.12 445 ALA B N 1
ATOM 7179 C CA . ALA B 1 445 ? 3.137 26.562 -5.004 1 93.12 445 ALA B CA 1
ATOM 7180 C C . ALA B 1 445 ? 1.983 26.141 -4.098 1 93.12 445 ALA B C 1
ATOM 7182 O O . ALA B 1 445 ? 0.839 26.547 -4.312 1 93.12 445 ALA B O 1
ATOM 7183 N N . PHE B 1 446 ? 2.264 25.359 -3.152 1 95.38 446 PHE B N 1
ATOM 7184 C CA . PHE B 1 446 ? 1.259 24.922 -2.186 1 95.38 446 PHE B CA 1
ATOM 7185 C C . PHE B 1 446 ? 0.749 26.109 -1.377 1 95.38 446 PHE B C 1
ATOM 7187 O O . PHE B 1 446 ? -0.459 26.266 -1.186 1 95.38 446 PHE B O 1
ATOM 7194 N N . LYS B 1 447 ? 1.687 26.922 -0.853 1 97.25 447 LYS B N 1
ATOM 7195 C CA . LYS B 1 447 ? 1.33 28.078 -0.023 1 97.25 447 LYS B CA 1
ATOM 7196 C C . LYS B 1 447 ? 0.393 29.016 -0.767 1 97.25 447 LYS B C 1
ATOM 7198 O O . LYS B 1 447 ? -0.503 29.625 -0.166 1 97.25 447 LYS B O 1
ATOM 7203 N N . ARG B 1 448 ? 0.584 29.172 -2.094 1 96.31 448 ARG B N 1
ATOM 7204 C CA . ARG B 1 448 ? -0.314 30 -2.887 1 96.31 448 ARG B CA 1
ATOM 7205 C C . ARG B 1 448 ? -1.74 29.469 -2.842 1 96.31 448 ARG B C 1
ATOM 7207 O O . ARG B 1 448 ? -2.697 30.234 -2.744 1 96.31 448 ARG B O 1
ATOM 7214 N N . LEU B 1 449 ? -1.877 28.141 -2.91 1 96.56 449 LEU B N 1
ATOM 7215 C CA . LEU B 1 449 ? -3.197 27.531 -2.797 1 96.56 449 LEU B CA 1
ATOM 7216 C C . LEU B 1 449 ? -3.791 27.766 -1.413 1 96.56 449 LEU B C 1
ATOM 7218 O O . LEU B 1 449 ? -4.977 28.078 -1.288 1 96.56 449 LEU B O 1
ATOM 7222 N N . LEU B 1 450 ? -2.926 27.625 -0.423 1 97.69 450 LEU B N 1
ATOM 7223 C CA . LEU B 1 450 ? -3.332 27.781 0.97 1 97.69 450 LEU B CA 1
ATOM 7224 C C . LEU B 1 450 ? -3.836 29.203 1.232 1 97.69 450 LEU B C 1
ATOM 7226 O O . LEU B 1 450 ? -4.938 29.375 1.761 1 97.69 450 LEU B O 1
ATOM 7230 N N . LEU B 1 451 ? -3.043 30.188 0.81 1 97.94 451 LEU B N 1
ATOM 7231 C CA . LEU B 1 451 ? -3.389 31.578 1.037 1 97.94 451 LEU B CA 1
ATOM 7232 C C . LEU B 1 451 ? -4.633 31.969 0.243 1 97.94 451 LEU B C 1
ATOM 7234 O O . LEU B 1 451 ? -5.496 32.688 0.746 1 97.94 451 LEU B O 1
ATOM 7238 N N . GLY B 1 452 ? -4.648 31.484 -0.996 1 97.31 452 GLY B N 1
ATOM 7239 C CA . GLY B 1 452 ? -5.836 31.75 -1.792 1 97.31 452 GLY B CA 1
ATOM 7240 C C . GLY B 1 452 ? -7.109 31.219 -1.17 1 97.31 452 GLY B C 1
ATOM 7241 O O . GLY B 1 452 ? -8.141 31.891 -1.164 1 97.31 452 GLY B O 1
ATOM 7242 N N . SER B 1 453 ? -7.07 30.016 -0.657 1 97.38 453 SER B N 1
ATOM 7243 C CA . SER B 1 453 ? -8.219 29.375 -0.017 1 97.38 453 SER B CA 1
ATOM 7244 C C . SER B 1 453 ? -8.648 30.141 1.233 1 97.38 453 SER B C 1
ATOM 7246 O O . SER B 1 453 ? -9.836 30.344 1.466 1 97.38 453 SER B O 1
ATOM 7248 N N . TRP B 1 454 ? -7.703 30.594 2.059 1 97.56 454 TRP B N 1
ATOM 7249 C CA . TRP B 1 454 ? -7.988 31.375 3.256 1 97.56 454 TRP B CA 1
ATOM 7250 C C . TRP B 1 454 ? -8.594 32.719 2.893 1 97.56 454 TRP B C 1
ATOM 7252 O O . TRP B 1 454 ? -9.531 33.188 3.547 1 97.56 454 TRP B O 1
ATOM 7262 N N . ARG B 1 455 ? -7.957 33.312 1.881 1 97.38 455 ARG B N 1
ATOM 7263 C CA . ARG B 1 455 ? -8.445 34.625 1.471 1 97.38 455 ARG B CA 1
ATOM 7264 C C . ARG B 1 455 ? -9.898 34.562 1.011 1 97.38 455 ARG B C 1
ATOM 7266 O O . ARG B 1 455 ? -10.695 35.438 1.313 1 97.38 455 ARG B O 1
ATOM 7273 N N . ARG B 1 456 ? -10.203 33.562 0.292 1 96.88 456 ARG B N 1
ATOM 7274 C CA . ARG B 1 456 ? -11.586 33.312 -0.132 1 96.88 456 ARG B CA 1
ATOM 7275 C C . ARG B 1 456 ? -12.516 33.25 1.07 1 96.88 456 ARG B C 1
ATOM 7277 O O . ARG B 1 456 ? -13.57 33.875 1.094 1 96.88 456 ARG B O 1
ATOM 7284 N N . ASP B 1 457 ? -12.188 32.469 2.057 1 96.5 457 ASP B N 1
ATOM 7285 C CA . ASP B 1 457 ? -12.992 32.312 3.26 1 96.5 457 ASP B CA 1
ATOM 7286 C C . ASP B 1 457 ? -13.117 33.625 4.031 1 96.5 457 ASP B C 1
ATOM 7288 O O . ASP B 1 457 ? -14.172 33.906 4.602 1 96.5 457 ASP B O 1
ATOM 7292 N N . GLU B 1 458 ? -12.008 34.312 4.051 1 96.62 458 GLU B N 1
ATOM 7293 C CA . GLU B 1 458 ? -11.984 35.594 4.766 1 96.62 458 GLU B CA 1
ATOM 7294 C C . GLU B 1 458 ? -12.969 36.562 4.156 1 96.62 458 GLU B C 1
ATOM 7296 O O . GLU B 1 458 ? -13.727 37.219 4.875 1 96.62 458 GLU B O 1
ATOM 7301 N N . LEU B 1 459 ? -12.922 36.656 2.855 1 96.06 459 LEU B N 1
ATOM 7302 C CA . LEU B 1 459 ? -13.82 37.562 2.16 1 96.06 459 LEU B CA 1
ATOM 7303 C C . LEU B 1 459 ? -15.273 37.125 2.34 1 96.06 459 LEU B C 1
ATOM 7305 O O . LEU B 1 459 ? -16.156 37.969 2.5 1 96.06 459 LEU B O 1
ATOM 7309 N N . ALA B 1 460 ? -15.5 35.844 2.301 1 94.81 460 ALA B N 1
ATOM 7310 C CA . ALA B 1 460 ? -16.844 35.312 2.514 1 94.81 460 ALA B CA 1
ATOM 7311 C C . ALA B 1 460 ? -17.344 35.625 3.926 1 94.81 460 ALA B C 1
ATOM 7313 O O . ALA B 1 460 ? -18.516 35.938 4.129 1 94.81 460 ALA B O 1
ATOM 7314 N N . ALA B 1 461 ? -16.484 35.531 4.891 1 93.56 461 ALA B N 1
ATOM 7315 C CA . ALA B 1 461 ? -16.828 35.812 6.277 1 93.56 461 ALA B CA 1
ATOM 7316 C C . ALA B 1 461 ? -17.141 37.312 6.465 1 93.56 461 ALA B C 1
ATOM 7318 O O . ALA B 1 461 ? -18.047 37.656 7.223 1 93.56 461 ALA B O 1
ATOM 7319 N N . GLN B 1 462 ? -16.359 38.125 5.77 1 93.25 462 GLN B N 1
ATOM 7320 C CA . GLN B 1 462 ? -16.562 39.562 5.848 1 93.25 462 GLN B CA 1
ATOM 7321 C C . GLN B 1 462 ? -17.891 39.969 5.215 1 93.25 462 GLN B C 1
ATOM 7323 O O . GLN B 1 462 ? -18.562 40.875 5.703 1 93.25 462 GLN B O 1
ATOM 7328 N N . ALA B 1 463 ? -18.156 39.281 4.188 1 92.88 463 ALA B N 1
ATOM 7329 C CA . ALA B 1 463 ? -19.406 39.594 3.496 1 92.88 463 ALA B CA 1
ATOM 7330 C C . ALA B 1 463 ? -20.609 39.125 4.328 1 92.88 463 ALA B C 1
ATOM 7332 O O . ALA B 1 463 ? -21.688 39.719 4.234 1 92.88 463 ALA B O 1
ATOM 7333 N N . ALA B 1 464 ? -20.531 38.188 5.102 1 89.31 464 ALA B N 1
ATOM 7334 C CA . ALA B 1 464 ? -21.609 37.625 5.922 1 89.31 464 ALA B CA 1
ATOM 7335 C C . ALA B 1 464 ? -21.812 38.469 7.176 1 89.31 464 ALA B C 1
ATOM 7337 O O . ALA B 1 464 ? -22.891 38.469 7.777 1 89.31 464 ALA B O 1
ATOM 7338 N N . GLU B 1 465 ? -20.906 39.281 7.66 1 77.25 465 GLU B N 1
ATOM 7339 C CA . GLU B 1 465 ? -21.047 40.219 8.773 1 77.25 465 GLU B CA 1
ATOM 7340 C C . GLU B 1 465 ? -21.703 41.5 8.32 1 77.25 465 GLU B C 1
ATOM 7342 O O . GLU B 1 465 ? -22.5 42.094 9.047 1 77.25 465 GLU B O 1
#

Sequence (930 aa):
MRRKMAHEAVELPPYFNIDPDQALRELDGPVTTQGFGKIADACARGRDDLAAQGLNERGRKELRLFSTWEITRYLIPVAQPHFRRVLRANPDLPQGRSESETGARWFTLDEVLRLRAHFAAEGSKTKEYRPYRPAGLPAKLVAVANFKGGVGKTSTAAHLAMSAALDGYRVLVIDLDSQGSMTSIFGGKVKDEWETVFPLLARHYAGHQQKANQGRLDRGEAPVPLDETLTEALKIRAADVIQKTHWPNIDLIGAQLNLYWSEFQIPVWRMQARGWKLWDALTDTLAADGVLDQYDVIFLDTPPALGYLTINGLAAADILLVPLGASFLEFDSTGRFFDMLHSTFRSIEEGENMAARALGRAQMAFQWDAVRAVVTRFDATQQGELAALMQAYLGKTLSPHRQDFTALIGQAGEQVNGIYEADYRDFNRETYVRGRQTFDATYAAFKRLLLGSWRRDELAAQAAEMRRKMAHEAVELPPYFNIDPDQALRELDGPVTTQGFGKIADACARGRDDLAAQGLNERGRKELRLFSTWEITRYLIPVAQPHFRRVLRANPDLPQGRSESETGARWFTLDEVLRLRAHFAAEGSKTKEYRPYRPAGLPAKLVAVANFKGGVGKTSTAAHLAMSAALDGYRVLVIDLDSQGSMTSIFGGKVKDEWETVFPLLARHYAGHQQKANQGRLDRGEAPVPLDETLTEALKIRAADVIQKTHWPNIDLIGAQLNLYWSEFQIPVWRMQARGWKLWDALTDTLAADGVLDQYDVIFLDTPPALGYLTINGLAAADILLVPLGASFLEFDSTGRFFDMLHSTFRSIEEGENMAARALGRAQMAFQWDAVRAVVTRFDATQQGELAALMQAYLGKTLSPHRQDFTALIGQAGEQVNGIYEADYRDFNRETYVRGRQTFDATYAAFKRLLLGSWRRDELAAQAAE